Protein 3RTK (pdb70)

CATH classification: 1.10.560.10 (+2 more: 3.30.260.10, 3.50.7.10)

Organism: Mycobacterium tuberculosis (strain ATCC 25618 / H37Rv) (NCBI:txid83332)

Structure (mmCIF, N/CA/C/O backbone):
data_3RTK
#
_entry.id   3RTK
#
_cell.length_a   58.190
_cell.length_b   111.980
_cell.length_c   77.280
_cell.angle_alpha   90.00
_cell.angle_beta   95.50
_cell.angle_gamma   90.00
#
_symmetry.space_group_name_H-M   'P 1 21 1'
#
loop_
_entity.id
_entity.type
_entity.pdbx_description
1 polymer '60 kDa chaperonin 2'
2 non-polymer 'MAGNESIUM ION'
3 water water
#
loop_
_atom_site.group_PDB
_atom_site.id
_atom_site.type_symbol
_atom_site.label_atom_id
_atom_site.label_alt_id
_atom_site.label_comp_id
_atom_site.label_asym_id
_atom_site.label_entity_id
_atom_site.label_seq_id
_atom_site.pdbx_PDB_ins_code
_atom_site.Cartn_x
_atom_site.Cartn_y
_atom_site.Cartn_z
_atom_site.occupancy
_atom_site.B_iso_or_equiv
_atom_site.auth_seq_id
_atom_site.auth_comp_id
_atom_site.auth_asym_id
_atom_site.auth_atom_id
_atom_site.pdbx_PDB_model_num
ATOM 1 N N . LEU A 1 61 ? 69.462 47.903 59.756 1.00 111.24 61 LEU A N 1
ATOM 2 C CA . LEU A 1 61 ? 70.872 48.156 59.453 1.00 105.40 61 LEU A CA 1
ATOM 3 C C . LEU A 1 61 ? 71.351 47.453 58.168 1.00 103.82 61 LEU A C 1
ATOM 4 O O . LEU A 1 61 ? 72.236 46.601 58.213 1.00 107.20 61 LEU A O 1
ATOM 9 N N . GLU A 1 62 ? 70.756 47.821 57.038 1.00 107.82 62 GLU A N 1
ATOM 10 C CA . GLU A 1 62 ? 71.115 47.230 55.755 1.00 100.46 62 GLU A CA 1
ATOM 11 C C . GLU A 1 62 ? 72.499 47.684 55.304 1.00 89.68 62 GLU A C 1
ATOM 12 O O . GLU A 1 62 ? 72.891 48.830 55.528 1.00 87.84 62 GLU A O 1
ATOM 18 N N . ASP A 1 63 ? 73.236 46.778 54.669 1.00 85.45 63 ASP A N 1
ATOM 19 C CA . ASP A 1 63 ? 74.577 47.084 54.185 1.00 67.85 63 ASP A CA 1
ATOM 20 C C . ASP A 1 63 ? 74.399 47.580 52.754 1.00 76.74 63 ASP A C 1
ATOM 21 O O . ASP A 1 63 ? 73.900 46.856 51.893 1.00 83.89 63 ASP A O 1
ATOM 26 N N . PRO A 1 64 ? 74.811 48.819 52.508 1.00 78.85 64 PRO A N 1
ATOM 27 C CA . PRO A 1 64 ? 74.814 49.383 51.154 1.00 77.03 64 PRO A CA 1
ATOM 28 C C . PRO A 1 64 ? 75.282 48.367 50.117 1.00 76.97 64 PRO A C 1
ATOM 29 O O . PRO A 1 64 ? 74.792 48.369 48.988 1.00 81.03 64 PRO A O 1
ATOM 33 N N . TYR A 1 65 ? 76.221 47.510 50.504 1.00 75.39 65 TYR A N 1
ATOM 34 C CA . TYR A 1 65 ? 76.750 46.495 49.601 1.00 75.29 65 TYR A CA 1
ATOM 35 C C . TYR A 1 65 ? 75.773 45.335 49.441 1.00 74.72 65 TYR A C 1
ATOM 36 O O . TYR A 1 65 ? 75.231 45.113 48.358 1.00 77.04 65 TYR A O 1
ATOM 45 N N . GLU A 1 66 ? 75.552 44.599 50.525 1.00 71.10 66 GLU A N 1
ATOM 46 C CA . GLU A 1 66 ? 74.654 43.475 50.506 1.00 71.63 66 GLU A CA 1
ATOM 47 C C . GLU A 1 66 ? 73.346 43.932 49.860 1.00 77.97 66 GLU A C 1
ATOM 48 O O . GLU A 1 66 ? 72.617 43.139 49.260 1.00 79.00 66 GLU A O 1
ATOM 54 N N . LYS A 1 67 ? 73.062 45.223 49.992 1.00 79.69 67 LYS A N 1
ATOM 55 C CA . LYS A 1 67 ? 71.844 45.834 49.461 1.00 81.28 67 LYS A CA 1
ATOM 56 C C . LYS A 1 67 ? 71.988 45.935 47.944 1.00 78.91 67 LYS A C 1
ATOM 57 O O . LYS A 1 67 ? 71.149 45.446 47.186 1.00 80.39 67 LYS A O 1
ATOM 63 N N . ILE A 1 68 ? 73.082 46.551 47.514 1.00 74.70 68 ILE A N 1
ATOM 64 C CA . ILE A 1 68 ? 73.423 46.641 46.103 1.00 76.47 68 ILE A CA 1
ATOM 65 C C . ILE A 1 68 ? 73.477 45.255 45.440 1.00 83.59 68 ILE A C 1
ATOM 66 O O . ILE A 1 68 ? 73.410 45.139 44.220 1.00 93.13 68 ILE A O 1
ATOM 71 N N . GLY A 1 69 ? 73.580 44.200 46.240 1.00 84.18 69 GLY A N 1
ATOM 72 C CA . GLY A 1 69 ? 73.736 42.859 45.694 1.00 83.25 69 GLY A CA 1
ATOM 73 C C . GLY A 1 69 ? 72.503 41.976 45.763 1.00 86.62 69 GLY A C 1
ATOM 74 O O . GLY A 1 69 ? 72.193 41.250 44.816 1.00 85.46 69 GLY A O 1
ATOM 75 N N . ALA A 1 70 ? 71.815 42.020 46.899 1.00 82.40 70 ALA A N 1
ATOM 76 C CA . ALA A 1 70 ? 70.505 41.426 47.019 1.00 78.21 70 ALA A CA 1
ATOM 77 C C . ALA A 1 70 ? 69.738 41.955 45.841 1.00 86.89 70 ALA A C 1
ATOM 78 O O . ALA A 1 70 ? 69.029 41.223 45.157 1.00 93.02 70 ALA A O 1
ATOM 80 N N . GLU A 1 71 ? 69.903 43.247 45.596 1.00 91.14 71 GLU A N 1
ATOM 81 C CA . GLU A 1 71 ? 69.192 43.917 44.519 1.00 93.95 71 GLU A CA 1
ATOM 82 C C . GLU A 1 71 ? 69.548 43.330 43.151 1.00 92.97 71 GLU A C 1
ATOM 83 O O . GLU A 1 71 ? 68.675 43.035 42.338 1.00 93.63 71 GLU A O 1
ATOM 89 N N . LEU A 1 72 ? 70.840 43.163 42.908 1.00 96.72 72 LEU A N 1
ATOM 90 C CA . LEU A 1 72 ? 71.313 42.575 41.667 1.00 94.57 72 LEU A CA 1
ATOM 91 C C . LEU A 1 72 ? 70.750 41.159 41.488 1.00 94.99 72 LEU A C 1
ATOM 92 O O . LEU A 1 72 ? 70.465 40.739 40.372 1.00 94.80 72 LEU A O 1
ATOM 97 N N . VAL A 1 73 ? 70.591 40.429 42.592 1.00 96.23 73 VAL A N 1
ATOM 98 C CA . VAL A 1 73 ? 70.071 39.056 42.565 1.00 92.87 73 VAL A CA 1
ATOM 99 C C . VAL A 1 73 ? 68.614 39.015 42.120 1.00 96.81 73 VAL A C 1
ATOM 100 O O . VAL A 1 73 ? 68.251 38.279 41.203 1.00 99.42 73 VAL A O 1
ATOM 104 N N . LYS A 1 74 ? 67.787 39.812 42.791 1.00 96.43 74 LYS A N 1
ATOM 105 C CA . LYS A 1 74 ? 66.377 39.968 42.451 1.00 94.49 74 LYS A CA 1
ATOM 106 C C . LYS A 1 74 ? 66.171 40.090 40.937 1.00 101.93 74 LYS A C 1
ATOM 107 O O . LYS A 1 74 ? 65.229 39.529 40.379 1.00 105.29 74 LYS A O 1
ATOM 113 N N . GLU A 1 75 ? 67.058 40.819 40.272 1.00 101.66 75 GLU A N 1
ATOM 114 C CA . GLU A 1 75 ? 66.958 40.991 38.827 1.00 102.97 75 GLU A CA 1
ATOM 115 C C . GLU A 1 75 ? 67.302 39.704 38.061 1.00 109.19 75 GLU A C 1
ATOM 116 O O . GLU A 1 75 ? 66.606 39.333 37.112 1.00 109.91 75 GLU A O 1
ATOM 122 N N . VAL A 1 76 ? 68.365 39.017 38.467 1.00 111.24 76 VAL A N 1
ATOM 123 C CA . VAL A 1 76 ? 68.720 37.776 37.791 1.00 112.34 76 VAL A CA 1
ATOM 124 C C . VAL A 1 76 ? 67.658 36.717 38.059 1.00 112.06 76 VAL A C 1
ATOM 125 O O . VAL A 1 76 ? 67.582 35.717 37.349 1.00 116.22 76 VAL A O 1
ATOM 129 N N . ALA A 1 77 ? 66.829 36.945 39.074 1.00 109.72 77 ALA A N 1
ATOM 130 C CA . ALA A 1 77 ? 65.741 36.025 39.381 1.00 105.10 77 ALA A CA 1
ATOM 131 C C . ALA A 1 77 ? 64.578 36.242 38.424 1.00 118.69 77 ALA A C 1
ATOM 132 O O . ALA A 1 77 ? 63.924 35.285 38.009 1.00 129.97 77 ALA A O 1
ATOM 134 N N . LYS A 1 78 ? 64.325 37.500 38.077 1.00 118.95 78 LYS A N 1
ATOM 135 C CA . LYS A 1 78 ? 63.239 37.839 37.165 1.00 115.99 78 LYS A CA 1
ATOM 136 C C . LYS A 1 78 ? 63.583 37.454 35.731 1.00 122.98 78 LYS A C 1
ATOM 137 O O . LYS A 1 78 ? 63.074 38.046 34.779 1.00 128.71 78 LYS A O 1
ATOM 143 N N . LYS A 1 79 ? 64.451 36.458 35.583 1.00 127.42 79 LYS A N 1
ATOM 144 C CA . LYS A 1 79 ? 64.865 35.992 34.265 1.00 130.52 79 LYS A CA 1
ATOM 145 C C . LYS A 1 79 ? 64.029 34.799 33.813 1.00 137.99 79 LYS A C 1
ATOM 146 O O . LYS A 1 79 ? 63.231 34.906 32.882 1.00 133.15 79 LYS A O 1
ATOM 152 N N . THR A 1 80 ? 64.100 33.717 34.574 1.00 141.92 80 THR A N 1
ATOM 153 C CA . THR A 1 80 ? 63.331 32.521 34.288 1.00 144.95 80 THR A CA 1
ATOM 154 C C . THR A 1 80 ? 62.759 31.921 35.560 1.00 147.69 80 THR A C 1
ATOM 155 O O . THR A 1 80 ? 63.462 31.840 36.562 1.00 151.58 80 THR A O 1
ATOM 159 N N . ASP A 1 81 ? 61.515 31.458 35.532 1.00 143.73 81 ASP A N 1
ATOM 160 C CA . ASP A 1 81 ? 61.013 30.646 36.640 1.00 147.41 81 ASP A CA 1
ATOM 161 C C . ASP A 1 81 ? 59.530 30.812 36.963 1.00 148.25 81 ASP A C 1
ATOM 162 O O . ASP A 1 81 ? 58.929 29.958 37.624 1.00 140.26 81 ASP A O 1
ATOM 167 N N . THR A 1 89 ? 58.242 34.984 45.440 1.00 84.23 89 THR A N 1
ATOM 168 C CA . THR A 1 89 ? 59.095 34.051 44.711 1.00 85.69 89 THR A CA 1
ATOM 169 C C . THR A 1 89 ? 60.089 33.412 45.650 1.00 80.51 89 THR A C 1
ATOM 170 O O . THR A 1 89 ? 61.115 34.007 45.999 1.00 82.07 89 THR A O 1
ATOM 174 N N . THR A 1 90 ? 59.768 32.189 46.052 1.00 76.03 90 THR A N 1
ATOM 175 C CA . THR A 1 90 ? 60.625 31.412 46.926 1.00 72.93 90 THR A CA 1
ATOM 176 C C . THR A 1 90 ? 62.084 31.367 46.455 1.00 72.72 90 THR A C 1
ATOM 177 O O . THR A 1 90 ? 62.998 31.505 47.249 1.00 70.17 90 THR A O 1
ATOM 181 N N . ALA A 1 91 ? 62.309 31.189 45.164 1.00 74.46 91 ALA A N 1
ATOM 182 C CA . ALA A 1 91 ? 63.674 31.103 44.673 1.00 67.89 91 ALA A CA 1
ATOM 183 C C . ALA A 1 91 ? 64.447 32.384 44.924 1.00 71.19 91 ALA A C 1
ATOM 184 O O . ALA A 1 91 ? 65.625 32.335 45.238 1.00 81.01 91 ALA A O 1
ATOM 186 N N . THR A 1 92 ? 63.799 33.536 44.796 1.00 76.80 92 THR A N 1
ATOM 187 C CA . THR A 1 92 ? 64.537 34.793 44.877 1.00 78.76 92 THR A CA 1
ATOM 188 C C . THR A 1 92 ? 65.087 34.988 46.287 1.00 80.44 92 THR A C 1
ATOM 189 O O . THR A 1 92 ? 66.265 35.321 46.467 1.00 73.06 92 THR A O 1
ATOM 193 N N . VAL A 1 93 ? 64.244 34.760 47.289 1.00 77.71 93 VAL A N 1
ATOM 194 C CA . VAL A 1 93 ? 64.713 34.843 48.664 1.00 76.16 93 VAL A CA 1
ATOM 195 C C . VAL A 1 93 ? 65.831 33.820 48.937 1.00 75.41 93 VAL A C 1
ATOM 196 O O . VAL A 1 93 ? 66.847 34.144 49.541 1.00 79.30 93 VAL A O 1
ATOM 200 N N . LEU A 1 94 ? 65.642 32.596 48.468 1.00 73.01 94 LEU A N 1
ATOM 201 C CA . LEU A 1 94 ? 66.679 31.581 48.521 1.00 76.04 94 LEU A CA 1
ATOM 202 C C . LEU A 1 94 ? 67.970 32.076 47.893 1.00 73.88 94 LEU A C 1
ATOM 203 O O . LEU A 1 94 ? 69.032 31.946 48.494 1.00 73.44 94 LEU A O 1
ATOM 208 N N . ALA A 1 95 ? 67.885 32.629 46.686 1.00 66.14 95 ALA A N 1
ATOM 209 C CA . ALA A 1 95 ? 69.091 33.008 45.953 1.00 72.05 95 ALA A CA 1
ATOM 210 C C . ALA A 1 95 ? 69.805 34.183 46.614 1.00 78.98 95 ALA A C 1
ATOM 211 O O . ALA A 1 95 ? 71.035 34.254 46.650 1.00 77.13 95 ALA A O 1
ATOM 213 N N . GLN A 1 96 ? 69.028 35.113 47.140 1.00 80.07 96 GLN A N 1
ATOM 214 C CA . GLN A 1 96 ? 69.608 36.235 47.841 1.00 80.10 96 GLN A CA 1
ATOM 215 C C . GLN A 1 96 ? 70.317 35.730 49.103 1.00 79.59 96 GLN A C 1
ATOM 216 O O . GLN A 1 96 ? 71.469 36.100 49.375 1.00 77.08 96 GLN A O 1
ATOM 222 N N . ALA A 1 97 ? 69.628 34.873 49.854 1.00 74.64 97 ALA A N 1
ATOM 223 C CA . ALA A 1 97 ? 70.185 34.272 51.067 1.00 80.28 97 ALA A CA 1
ATOM 224 C C . ALA A 1 97 ? 71.485 33.522 50.794 1.00 79.77 97 ALA A C 1
ATOM 225 O O . ALA A 1 97 ? 72.426 33.587 51.570 1.00 81.18 97 ALA A O 1
ATOM 227 N N . LEU A 1 98 ? 71.538 32.800 49.689 1.00 74.36 98 LEU A N 1
ATOM 228 C CA . LEU A 1 98 ? 72.742 32.074 49.351 1.00 72.53 98 LEU A CA 1
ATOM 229 C C . LEU A 1 98 ? 73.853 33.005 48.937 1.00 74.03 98 LEU A C 1
ATOM 230 O O . LEU A 1 98 ? 75.017 32.738 49.200 1.00 72.46 98 LEU A O 1
ATOM 235 N N . VAL A 1 99 ? 73.500 34.089 48.259 1.00 81.02 99 VAL A N 1
ATOM 236 C CA . VAL A 1 99 ? 74.515 34.993 47.724 1.00 80.90 99 VAL A CA 1
ATOM 237 C C . VAL A 1 99 ? 75.135 35.897 48.787 1.00 78.14 99 VAL A C 1
ATOM 238 O O . VAL A 1 99 ? 76.356 36.032 48.852 1.00 73.38 99 VAL A O 1
ATOM 242 N N . ARG A 1 100 ? 74.313 36.504 49.634 1.00 79.28 100 ARG A N 1
ATOM 243 C CA . ARG A 1 100 ? 74.882 37.404 50.634 1.00 84.74 100 ARG A CA 1
ATOM 244 C C . ARG A 1 100 ? 75.680 36.615 51.668 1.00 81.71 100 ARG A C 1
ATOM 245 O O . ARG A 1 100 ? 76.828 36.958 51.948 1.00 82.94 100 ARG A O 1
ATOM 253 N N . GLU A 1 101 ? 75.076 35.557 52.214 1.00 79.97 101 GLU A N 1
ATOM 254 C CA . GLU A 1 101 ? 75.793 34.625 53.081 1.00 77.88 101 GLU A CA 1
ATOM 255 C C . GLU A 1 101 ? 77.031 34.107 52.371 1.00 77.70 101 GLU A C 1
ATOM 256 O O . GLU A 1 101 ? 78.099 34.043 52.960 1.00 80.11 101 GLU A O 1
ATOM 262 N N . GLY A 1 102 ? 76.888 33.751 51.101 1.00 70.61 102 GLY A N 1
ATOM 263 C CA . GLY A 1 102 ? 78.017 33.345 50.286 1.00 68.56 102 GLY A CA 1
ATOM 264 C C . GLY A 1 102 ? 79.083 34.417 50.095 1.00 77.73 102 GLY A C 1
ATOM 265 O O . GLY A 1 102 ? 80.244 34.104 49.824 1.00 75.81 102 GLY A O 1
ATOM 266 N N . LEU A 1 103 ? 78.670 35.676 50.203 1.00 82.10 103 LEU A N 1
ATOM 267 C CA . LEU A 1 103 ? 79.575 36.802 50.019 1.00 76.59 103 LEU A CA 1
ATOM 268 C C . LEU A 1 103 ? 80.359 37.060 51.296 1.00 79.16 103 LEU A C 1
ATOM 269 O O . LEU A 1 103 ? 81.585 37.163 51.274 1.00 81.28 103 LEU A O 1
ATOM 274 N N . ARG A 1 104 ? 79.644 37.159 52.412 1.00 74.17 104 ARG A N 1
ATOM 275 C CA . ARG A 1 104 ? 80.287 37.355 53.697 1.00 79.61 104 ARG A CA 1
ATOM 276 C C . ARG A 1 104 ? 81.452 36.390 53.800 1.00 83.69 104 ARG A C 1
ATOM 277 O O . ARG A 1 104 ? 82.600 36.794 53.993 1.00 83.77 104 ARG A O 1
ATOM 285 N N . ASN A 1 105 ? 81.140 35.112 53.644 1.00 77.38 105 ASN A N 1
ATOM 286 C CA . ASN A 1 105 ? 82.135 34.058 53.684 1.00 78.68 105 ASN A CA 1
ATOM 287 C C . ASN A 1 105 ? 83.275 34.233 52.670 1.00 78.93 105 ASN A C 1
ATOM 288 O O . ASN A 1 105 ? 84.433 33.992 52.984 1.00 82.13 105 ASN A O 1
ATOM 293 N N . VAL A 1 106 ? 82.962 34.659 51.457 1.00 79.53 106 VAL A N 1
ATOM 294 C CA . VAL A 1 106 ? 84.020 34.928 50.492 1.00 78.74 106 VAL A CA 1
ATOM 295 C C . VAL A 1 106 ? 84.887 36.069 50.991 1.00 91.31 106 VAL A C 1
ATOM 296 O O . VAL A 1 106 ? 86.105 36.071 50.779 1.00 97.34 106 VAL A O 1
ATOM 300 N N . ALA A 1 107 ? 84.257 37.033 51.667 1.00 92.42 107 ALA A N 1
ATOM 301 C CA . ALA A 1 107 ? 84.963 38.187 52.237 1.00 91.30 107 ALA A CA 1
ATOM 302 C C . ALA A 1 107 ? 85.596 37.854 53.584 1.00 87.84 107 ALA A C 1
ATOM 303 O O . ALA A 1 107 ? 85.906 38.744 54.373 1.00 94.20 107 ALA A O 1
ATOM 305 N N . ALA A 1 108 ? 85.768 36.564 53.846 1.00 88.98 108 ALA A N 1
ATOM 306 C CA . ALA A 1 108 ? 86.425 36.099 55.060 1.00 88.54 108 ALA A CA 1
ATOM 307 C C . ALA A 1 108 ? 87.484 35.061 54.692 1.00 81.95 108 ALA A C 1
ATOM 308 O O . ALA A 1 108 ? 87.838 34.210 55.499 1.00 79.56 108 ALA A O 1
ATOM 310 N N . GLY A 1 109 ? 87.972 35.133 53.458 1.00 80.00 109 GLY A N 1
ATOM 311 C CA . GLY A 1 109 ? 88.973 34.198 52.990 1.00 84.06 109 GLY A CA 1
ATOM 312 C C . GLY A 1 109 ? 88.417 33.101 52.102 1.00 90.58 109 GLY A C 1
ATOM 313 O O . GLY A 1 109 ? 88.907 32.902 50.987 1.00 89.05 109 GLY A O 1
ATOM 314 N N . ALA A 1 110 ? 87.392 32.401 52.593 1.00 89.29 110 ALA A N 1
ATOM 315 C CA . ALA A 1 110 ? 86.805 31.250 51.894 1.00 85.39 110 ALA A CA 1
ATOM 316 C C . ALA A 1 110 ? 86.637 31.368 50.392 1.00 79.59 110 ALA A C 1
ATOM 317 O O . ALA A 1 110 ? 86.197 32.398 49.891 1.00 88.88 110 ALA A O 1
ATOM 319 N N . ASN A 1 111 ? 86.988 30.310 49.673 1.00 78.24 111 ASN A N 1
ATOM 320 C CA . ASN A 1 111 ? 87.053 30.359 48.212 1.00 92.95 111 ASN A CA 1
ATOM 321 C C . ASN A 1 111 ? 85.676 30.199 47.540 1.00 95.36 111 ASN A C 1
ATOM 322 O O . ASN A 1 111 ? 84.846 29.397 47.989 1.00 92.49 111 ASN A O 1
ATOM 327 N N . PRO A 1 112 ? 85.419 30.984 46.473 1.00 99.34 112 PRO A N 1
ATOM 328 C CA . PRO A 1 112 ? 84.152 30.842 45.749 1.00 96.86 112 PRO A CA 1
ATOM 329 C C . PRO A 1 112 ? 83.970 29.410 45.292 1.00 94.20 112 PRO A C 1
ATOM 330 O O . PRO A 1 112 ? 83.105 28.721 45.833 1.00 93.03 112 PRO A O 1
ATOM 334 N N . LEU A 1 113 ? 84.786 28.977 44.327 1.00 95.31 113 LEU A N 1
ATOM 335 C CA . LEU A 1 113 ? 84.668 27.646 43.727 1.00 93.41 113 LEU A CA 1
ATOM 336 C C . LEU A 1 113 ? 84.385 26.597 44.782 1.00 89.93 113 LEU A C 1
ATOM 337 O O . LEU A 1 113 ? 83.595 25.692 44.572 1.00 91.83 113 LEU A O 1
ATOM 342 N N . GLY A 1 114 ? 85.021 26.741 45.932 1.00 92.01 114 GLY A N 1
ATOM 343 C CA . GLY A 1 114 ? 84.855 25.792 47.008 1.00 88.64 114 GLY A CA 1
ATOM 344 C C . GLY A 1 114 ? 83.469 25.804 47.600 1.00 89.77 114 GLY A C 1
ATOM 345 O O . GLY A 1 114 ? 82.838 24.757 47.695 1.00 91.67 114 GLY A O 1
ATOM 346 N N . LEU A 1 115 ? 83.006 26.985 48.010 1.00 92.94 115 LEU A N 1
ATOM 347 C CA . LEU A 1 115 ? 81.694 27.144 48.636 1.00 88.99 115 LEU A CA 1
ATOM 348 C C . LEU A 1 115 ? 80.591 26.684 47.697 1.00 85.84 115 LEU A C 1
ATOM 349 O O . LEU A 1 115 ? 79.645 26.014 48.114 1.00 84.77 115 LEU A O 1
ATOM 354 N N . LYS A 1 116 ? 80.727 27.052 46.427 1.00 83.20 116 LYS A N 1
ATOM 355 C CA . LYS A 1 116 ? 79.730 26.747 45.406 1.00 87.03 116 LYS A CA 1
ATOM 356 C C . LYS A 1 116 ? 79.560 25.251 45.215 1.00 89.77 116 LYS A C 1
ATOM 357 O O . LYS A 1 116 ? 78.471 24.716 45.416 1.00 85.83 116 LYS A O 1
ATOM 363 N N . ARG A 1 117 ? 80.646 24.597 44.801 1.00 93.34 117 ARG A N 1
ATOM 364 C CA . ARG A 1 117 ? 80.719 23.144 44.699 1.00 88.84 117 ARG A CA 1
ATOM 365 C C . ARG A 1 117 ? 79.953 22.551 45.868 1.00 87.80 117 ARG A C 1
ATOM 366 O O . ARG A 1 117 ? 79.038 21.742 45.680 1.00 87.96 117 ARG A O 1
ATOM 374 N N . GLY A 1 118 ? 80.327 22.987 47.070 1.00 81.64 118 GLY A N 1
ATOM 375 C CA . GLY A 1 118 ? 79.651 22.611 48.299 1.00 84.21 118 GLY A CA 1
ATOM 376 C C . GLY A 1 118 ? 78.152 22.857 48.320 1.00 82.74 118 GLY A C 1
ATOM 377 O O . GLY A 1 118 ? 77.371 21.983 48.699 1.00 82.32 118 GLY A O 1
ATOM 378 N N . ILE A 1 119 ? 77.736 24.050 47.927 1.00 82.17 119 ILE A N 1
ATOM 379 C CA . ILE A 1 119 ? 76.310 24.331 47.835 1.00 84.91 119 ILE A CA 1
ATOM 380 C C . ILE A 1 119 ? 75.613 23.300 46.923 1.00 83.52 119 ILE A C 1
ATOM 381 O O . ILE A 1 119 ? 74.595 22.716 47.296 1.00 77.15 119 ILE A O 1
ATOM 386 N N . GLU A 1 120 ? 76.181 23.070 45.740 1.00 83.45 120 GLU A N 1
ATOM 387 C CA . GLU A 1 120 ? 75.632 22.114 44.784 1.00 77.95 120 GLU A CA 1
ATOM 388 C C . GLU A 1 120 ? 75.362 20.761 45.439 1.00 82.53 120 GLU A C 1
ATOM 389 O O . GLU A 1 120 ? 74.245 20.253 45.372 1.00 83.45 120 GLU A O 1
ATOM 395 N N . LYS A 1 121 ? 76.381 20.191 46.081 1.00 86.55 121 LYS A N 1
ATOM 396 C CA . LYS A 1 121 ? 76.241 18.913 46.776 1.00 81.21 121 LYS A CA 1
ATOM 397 C C . LYS A 1 121 ? 75.262 19.010 47.944 1.00 81.52 121 LYS A C 1
ATOM 398 O O . LYS A 1 121 ? 74.526 18.072 48.241 1.00 87.23 121 LYS A O 1
ATOM 404 N N . ALA A 1 122 ? 75.249 20.152 48.609 1.00 84.30 122 ALA A N 1
ATOM 405 C CA . ALA A 1 122 ? 74.306 20.370 49.692 1.00 86.86 122 ALA A CA 1
ATOM 406 C C . ALA A 1 122 ? 72.865 20.407 49.175 1.00 80.20 122 ALA A C 1
ATOM 407 O O . ALA A 1 122 ? 71.942 20.047 49.891 1.00 80.32 122 ALA A O 1
ATOM 409 N N . VAL A 1 123 ? 72.674 20.848 47.935 1.00 83.06 123 VAL A N 1
ATOM 410 C CA . VAL A 1 123 ? 71.322 20.999 47.388 1.00 88.86 123 VAL A CA 1
ATOM 411 C C . VAL A 1 123 ? 70.745 19.634 47.021 1.00 86.26 123 VAL A C 1
ATOM 412 O O . VAL A 1 123 ? 69.588 19.331 47.318 1.00 83.49 123 VAL A O 1
ATOM 416 N N . GLU A 1 124 ? 71.570 18.820 46.373 1.00 83.58 124 GLU A N 1
ATOM 417 C CA . GLU A 1 124 ? 71.249 17.425 46.128 1.00 86.05 124 GLU A CA 1
ATOM 418 C C . GLU A 1 124 ? 70.627 16.772 47.346 1.00 89.44 124 GLU A C 1
ATOM 419 O O . GLU A 1 124 ? 69.454 16.404 47.336 1.00 91.31 124 GLU A O 1
ATOM 425 N N . LYS A 1 125 ? 71.419 16.613 48.395 1.00 85.55 125 LYS A N 1
ATOM 426 C CA . LYS A 1 125 ? 70.881 16.027 49.602 1.00 89.93 125 LYS A CA 1
ATOM 427 C C . LYS A 1 125 ? 69.477 16.563 49.865 1.00 91.25 125 LYS A C 1
ATOM 428 O O . LYS A 1 125 ? 68.541 15.781 50.030 1.00 100.48 125 LYS A O 1
ATOM 434 N N . VAL A 1 126 ? 69.313 17.884 49.877 1.00 87.17 126 VAL A N 1
ATOM 435 C CA . VAL A 1 126 ? 68.013 18.454 50.241 1.00 92.83 126 VAL A CA 1
ATOM 436 C C . VAL A 1 126 ? 66.934 17.976 49.278 1.00 89.52 126 VAL A C 1
ATOM 437 O O . VAL A 1 126 ? 65.747 17.935 49.613 1.00 85.59 126 VAL A O 1
ATOM 441 N N . THR A 1 127 ? 67.374 17.589 48.086 1.00 90.82 127 THR A N 1
ATOM 442 C CA . THR A 1 127 ? 66.476 17.110 47.043 1.00 95.41 127 THR A CA 1
ATOM 443 C C . THR A 1 127 ? 65.907 15.712 47.366 1.00 99.40 127 THR A C 1
ATOM 444 O O . THR A 1 127 ? 64.693 15.576 47.551 1.00 97.85 127 THR A O 1
ATOM 448 N N . GLU A 1 128 ? 66.760 14.687 47.458 1.00 96.80 128 GLU A N 1
ATOM 449 C CA . GLU A 1 128 ? 66.274 13.338 47.766 1.00 90.48 128 GLU A CA 1
ATOM 450 C C . GLU A 1 128 ? 65.367 13.385 48.973 1.00 89.84 128 GLU A C 1
ATOM 451 O O . GLU A 1 128 ? 64.343 12.721 49.004 1.00 96.33 128 GLU A O 1
ATOM 457 N N . THR A 1 129 ? 65.755 14.175 49.967 1.00 83.60 129 THR A N 1
ATOM 458 C CA . THR A 1 129 ? 64.960 14.341 51.181 1.00 90.32 129 THR A CA 1
ATOM 459 C C . THR A 1 129 ? 63.565 14.904 50.949 1.00 91.31 129 THR A C 1
ATOM 460 O O . THR A 1 129 ? 62.611 14.456 51.569 1.00 97.16 129 THR A O 1
ATOM 464 N N . LEU A 1 130 ? 63.446 15.912 50.092 1.00 91.84 130 LEU A N 1
ATOM 465 C CA . LEU A 1 130 ? 62.145 16.525 49.841 1.00 90.62 130 LEU A CA 1
ATOM 466 C C . LEU A 1 130 ? 61.255 15.590 49.036 1.00 94.33 130 LEU A C 1
ATOM 467 O O . LEU A 1 130 ? 60.052 15.485 49.284 1.00 90.35 130 LEU A O 1
ATOM 472 N N . LEU A 1 131 ? 61.856 14.923 48.060 1.00 92.71 131 LEU A N 1
ATOM 473 C CA . LEU A 1 131 ? 61.162 13.882 47.339 1.00 95.02 131 LEU A CA 1
ATOM 474 C C . LEU A 1 131 ? 60.608 12.910 48.370 1.00 99.62 131 LEU A C 1
ATOM 475 O O . LEU A 1 131 ? 59.405 12.651 48.389 1.00 100.67 131 LEU A O 1
ATOM 480 N N . LYS A 1 132 ? 61.481 12.418 49.250 1.00 96.91 132 LYS A N 1
ATOM 481 C CA . LYS A 1 132 ? 61.106 11.449 50.285 1.00 96.76 132 LYS A CA 1
ATOM 482 C C . LYS A 1 132 ? 59.943 11.874 51.198 1.00 94.55 132 LYS A C 1
ATOM 483 O O . LYS A 1 132 ? 59.060 11.069 51.488 1.00 103.20 132 LYS A O 1
ATOM 489 N N . GLY A 1 133 ? 59.942 13.119 51.658 1.00 86.46 133 GLY A N 1
ATOM 490 C CA . GLY A 1 133 ? 58.891 13.593 52.548 1.00 87.89 133 GLY A CA 1
ATOM 491 C C . GLY A 1 133 ? 57.646 14.038 51.802 1.00 98.72 133 GLY A C 1
ATOM 492 O O . GLY A 1 133 ? 56.968 14.990 52.208 1.00 92.73 133 GLY A O 1
ATOM 493 N N . ALA A 1 134 ? 57.339 13.324 50.718 1.00 107.18 134 ALA A N 1
ATOM 494 C CA . ALA A 1 134 ? 56.278 13.707 49.779 1.00 104.49 134 ALA A CA 1
ATOM 495 C C . ALA A 1 134 ? 54.946 12.958 49.944 1.00 108.54 134 ALA A C 1
ATOM 496 O O . ALA A 1 134 ? 54.809 11.777 49.585 1.00 99.82 134 ALA A O 1
ATOM 498 N N . LYS A 1 135 ? 53.964 13.672 50.482 1.00 113.26 135 LYS A N 1
ATOM 499 C CA . LYS A 1 135 ? 52.590 13.193 50.503 1.00 112.74 135 LYS A CA 1
ATOM 500 C C . LYS A 1 135 ? 52.125 13.010 49.065 1.00 107.87 135 LYS A C 1
ATOM 501 O O . LYS A 1 135 ? 52.013 13.987 48.317 1.00 101.65 135 LYS A O 1
ATOM 507 N N . GLU A 1 136 ? 51.868 11.761 48.678 1.00 112.79 136 GLU A N 1
ATOM 508 C CA . GLU A 1 136 ? 51.420 11.459 47.319 1.00 111.22 136 GLU A CA 1
ATOM 509 C C . GLU A 1 136 ? 49.988 11.899 47.052 1.00 101.41 136 GLU A C 1
ATOM 510 O O . GLU A 1 136 ? 49.192 12.090 47.977 1.00 97.27 136 GLU A O 1
ATOM 516 N N . VAL A 1 137 ? 49.677 12.072 45.773 1.00 102.73 137 VAL A N 1
ATOM 517 C CA . VAL A 1 137 ? 48.338 12.460 45.352 1.00 105.38 137 VAL A CA 1
ATOM 518 C C . VAL A 1 137 ? 47.906 11.658 44.126 1.00 103.34 137 VAL A C 1
ATOM 519 O O . VAL A 1 137 ? 48.631 11.594 43.133 1.00 99.24 137 VAL A O 1
ATOM 523 N N . GLU A 1 138 ? 46.735 11.031 44.214 1.00 103.40 138 GLU A N 1
ATOM 524 C CA . GLU A 1 138 ? 46.223 10.183 43.136 1.00 110.25 138 GLU A CA 1
ATOM 525 C C . GLU A 1 138 ? 44.766 10.638 42.998 1.00 109.25 138 GLU A C 1
ATOM 526 O O . GLU A 1 138 ? 44.359 11.129 41.943 1.00 106.56 138 GLU A O 1
ATOM 532 N N . THR A 1 139 ? 43.993 10.497 44.072 1.00 108.13 139 THR A N 1
ATOM 533 C CA . THR A 1 139 ? 42.564 10.790 44.031 1.00 106.13 139 THR A CA 1
ATOM 534 C C . THR A 1 139 ? 42.024 12.136 43.575 1.00 105.64 139 THR A C 1
ATOM 535 O O . THR A 1 139 ? 42.629 13.178 43.827 1.00 106.72 139 THR A O 1
ATOM 539 N N . LYS A 1 140 ? 40.863 12.091 42.925 1.00 105.33 140 LYS A N 1
ATOM 540 C CA . LYS A 1 140 ? 40.115 13.276 42.492 1.00 108.52 140 LYS A CA 1
ATOM 541 C C . LYS A 1 140 ? 39.891 14.277 43.637 1.00 106.47 140 LYS A C 1
ATOM 542 O O . LYS A 1 140 ? 39.827 15.489 43.418 1.00 99.23 140 LYS A O 1
ATOM 548 N N . GLU A 1 141 ? 39.765 13.761 44.856 1.00 108.93 141 GLU A N 1
ATOM 549 C CA . GLU A 1 141 ? 39.674 14.615 46.031 1.00 110.33 141 GLU A CA 1
ATOM 550 C C . GLU A 1 141 ? 40.961 15.417 46.127 1.00 108.00 141 GLU A C 1
ATOM 551 O O . GLU A 1 141 ? 40.966 16.631 45.917 1.00 105.90 141 GLU A O 1
ATOM 557 N N . GLN A 1 142 ? 42.052 14.713 46.432 1.00 104.59 142 GLN A N 1
ATOM 558 C CA . GLN A 1 142 ? 43.372 15.323 46.596 1.00 104.97 142 GLN A CA 1
ATOM 559 C C . GLN A 1 142 ? 43.678 16.319 45.492 1.00 105.47 142 GLN A C 1
ATOM 560 O O . GLN A 1 142 ? 43.796 17.521 45.746 1.00 102.69 142 GLN A O 1
ATOM 566 N N . ILE A 1 143 ? 43.808 15.806 44.270 1.00 104.03 143 ILE A N 1
ATOM 567 C CA . ILE A 1 143 ? 44.036 16.637 43.096 1.00 94.14 143 ILE A CA 1
ATOM 568 C C . ILE A 1 143 ? 43.150 17.877 43.070 1.00 98.51 143 ILE A C 1
ATOM 569 O O . ILE A 1 143 ? 43.642 18.991 42.879 1.00 96.82 143 ILE A O 1
ATOM 574 N N . ALA A 1 144 ? 41.848 17.697 43.263 1.00 97.19 144 ALA A N 1
ATOM 575 C CA . ALA A 1 144 ? 40.948 18.849 43.273 1.00 102.51 144 ALA A CA 1
ATOM 576 C C . ALA A 1 144 ? 41.439 19.869 44.291 1.00 98.40 144 ALA A C 1
ATOM 577 O O . ALA A 1 144 ? 41.529 21.070 44.005 1.00 86.25 144 ALA A O 1
ATOM 579 N N . ALA A 1 145 ? 41.768 19.361 45.478 1.00 101.39 145 ALA A N 1
ATOM 580 C CA . ALA A 1 145 ? 42.181 20.182 46.614 1.00 99.66 145 ALA A CA 1
ATOM 581 C C . ALA A 1 145 ? 43.382 21.077 46.290 1.00 94.52 145 ALA A C 1
ATOM 582 O O . ALA A 1 145 ? 43.377 22.285 46.572 1.00 83.93 145 ALA A O 1
ATOM 584 N N . THR A 1 146 ? 44.403 20.463 45.694 1.00 90.91 146 THR A N 1
ATOM 585 C CA . THR A 1 146 ? 45.609 21.165 45.281 1.00 90.16 146 THR A CA 1
ATOM 586 C C . THR A 1 146 ? 45.312 22.388 44.407 1.00 90.75 146 THR A C 1
ATOM 587 O O . THR A 1 146 ? 45.698 23.509 44.734 1.00 87.40 146 THR A O 1
ATOM 591 N N . ALA A 1 147 ? 44.631 22.163 43.289 1.00 91.24 147 ALA A N 1
ATOM 592 C CA . ALA A 1 147 ? 44.434 23.216 42.304 1.00 85.54 147 ALA A CA 1
ATOM 593 C C . ALA A 1 147 ? 43.663 24.400 42.882 1.00 87.16 147 ALA A C 1
ATOM 594 O O . ALA A 1 147 ? 43.940 25.557 42.553 1.00 85.66 147 ALA A O 1
ATOM 596 N N . ALA A 1 148 ? 42.699 24.105 43.745 1.00 85.91 148 ALA A N 1
ATOM 597 C CA . ALA A 1 148 ? 41.880 25.146 44.357 1.00 94.55 148 ALA A CA 1
ATOM 598 C C . ALA A 1 148 ? 42.728 26.128 45.175 1.00 92.41 148 ALA A C 1
ATOM 599 O O . ALA A 1 148 ? 42.438 27.331 45.224 1.00 83.47 148 ALA A O 1
ATOM 601 N N . ILE A 1 149 ? 43.768 25.593 45.816 1.00 91.45 149 ILE A N 1
ATOM 602 C CA . ILE A 1 149 ? 44.757 26.398 46.518 1.00 87.30 149 ILE A CA 1
ATOM 603 C C . ILE A 1 149 ? 45.517 27.282 45.553 1.00 86.63 149 ILE A C 1
ATOM 604 O O . ILE A 1 149 ? 45.619 28.488 45.751 1.00 93.28 149 ILE A O 1
ATOM 609 N N . SER A 1 150 ? 46.062 26.669 44.512 1.00 84.36 150 SER A N 1
ATOM 610 C CA . SER A 1 150 ? 46.943 27.367 43.588 1.00 88.72 150 SER A CA 1
ATOM 611 C C . SER A 1 150 ? 46.166 28.317 42.683 1.00 94.13 150 SER A C 1
ATOM 612 O O . SER A 1 150 ? 46.743 29.019 41.844 1.00 91.36 150 SER A O 1
ATOM 615 N N . ALA A 1 151 ? 44.851 28.342 42.866 1.00 97.94 151 ALA A N 1
ATOM 616 C CA . ALA A 1 151 ? 43.976 29.144 42.019 1.00 98.78 151 ALA A CA 1
ATOM 617 C C . ALA A 1 151 ? 43.197 30.179 42.819 1.00 103.95 151 ALA A C 1
ATOM 618 O O . ALA A 1 151 ? 42.677 31.148 42.250 1.00 105.63 151 ALA A O 1
ATOM 620 N N . GLY A 1 152 ? 43.113 29.961 44.132 1.00 104.59 152 GLY A N 1
ATOM 621 C CA . GLY A 1 152 ? 42.266 30.772 44.992 1.00 107.95 152 GLY A CA 1
ATOM 622 C C . GLY A 1 152 ? 40.802 30.683 44.585 1.00 107.35 152 GLY A C 1
ATOM 623 O O . GLY A 1 152 ? 40.137 31.697 44.378 1.00 106.32 152 GLY A O 1
ATOM 624 N N . ASP A 1 153 ? 40.290 29.459 44.509 1.00 110.92 153 ASP A N 1
ATOM 625 C CA . ASP A 1 153 ? 38.885 29.220 44.193 1.00 112.91 153 ASP A CA 1
ATOM 626 C C . ASP A 1 153 ? 38.816 27.714 44.409 1.00 106.76 153 ASP A C 1
ATOM 627 O O . ASP A 1 153 ? 39.820 27.021 44.251 1.00 110.42 153 ASP A O 1
ATOM 632 N N . GLN A 1 154 ? 37.645 27.202 44.780 1.00 100.60 154 GLN A N 1
ATOM 633 C CA . GLN A 1 154 ? 37.452 25.757 44.792 1.00 110.66 154 GLN A CA 1
ATOM 634 C C . GLN A 1 154 ? 36.610 25.273 43.613 1.00 114.82 154 GLN A C 1
ATOM 635 O O . GLN A 1 154 ? 36.686 24.101 43.234 1.00 116.61 154 GLN A O 1
ATOM 641 N N . SER A 1 155 ? 35.809 26.157 43.030 1.00 110.23 155 SER A N 1
ATOM 642 C CA . SER A 1 155 ? 35.176 25.810 41.770 1.00 110.66 155 SER A CA 1
ATOM 643 C C . SER A 1 155 ? 36.303 25.342 40.851 1.00 107.09 155 SER A C 1
ATOM 644 O O . SER A 1 155 ? 36.303 24.202 40.377 1.00 106.92 155 SER A O 1
ATOM 647 N N . ILE A 1 156 ? 37.284 26.219 40.651 1.00 102.06 156 ILE A N 1
ATOM 648 C CA . ILE A 1 156 ? 38.446 25.927 39.815 1.00 94.89 156 ILE A CA 1
ATOM 649 C C . ILE A 1 156 ? 39.074 24.574 40.112 1.00 96.57 156 ILE A C 1
ATOM 650 O O . ILE A 1 156 ? 39.134 23.701 39.244 1.00 97.61 156 ILE A O 1
ATOM 655 N N . GLY A 1 157 ? 39.556 24.407 41.335 1.00 98.33 157 GLY A N 1
ATOM 656 C CA . GLY A 1 157 ? 40.123 23.139 41.749 1.00 98.17 157 GLY A CA 1
ATOM 657 C C . GLY A 1 157 ? 39.353 21.986 41.146 1.00 95.47 157 GLY A C 1
ATOM 658 O O . GLY A 1 157 ? 39.877 21.271 40.300 1.00 91.83 157 GLY A O 1
ATOM 659 N N . ASP A 1 158 ? 38.101 21.822 41.570 1.00 105.64 158 ASP A N 1
ATOM 660 C CA . ASP A 1 158 ? 37.220 20.782 41.034 1.00 105.29 158 ASP A CA 1
ATOM 661 C C . ASP A 1 158 ? 37.260 20.741 39.512 1.00 95.77 158 ASP A C 1
ATOM 662 O O . ASP A 1 158 ? 37.598 19.720 38.911 1.00 91.88 158 ASP A O 1
ATOM 667 N N . LEU A 1 159 ? 36.918 21.870 38.901 1.00 92.87 159 LEU A N 1
ATOM 668 C CA . LEU A 1 159 ? 36.835 21.974 37.448 1.00 93.59 159 LEU A CA 1
ATOM 669 C C . LEU A 1 159 ? 38.072 21.426 36.760 1.00 91.45 159 LEU A C 1
ATOM 670 O O . LEU A 1 159 ? 38.002 20.974 35.616 1.00 91.65 159 LEU A O 1
ATOM 675 N N . ILE A 1 160 ? 39.205 21.492 37.455 1.00 88.31 160 ILE A N 1
ATOM 676 C CA . ILE A 1 160 ? 40.461 20.990 36.921 1.00 81.69 160 ILE A CA 1
ATOM 677 C C . ILE A 1 160 ? 40.621 19.524 37.269 1.00 73.25 160 ILE A C 1
ATOM 678 O O . ILE A 1 160 ? 41.098 18.736 36.471 1.00 75.38 160 ILE A O 1
ATOM 683 N N . ALA A 1 161 ? 40.198 19.162 38.466 1.00 76.71 161 ALA A N 1
ATOM 684 C CA . ALA A 1 161 ? 40.291 17.789 38.905 1.00 81.48 161 ALA A CA 1
ATOM 685 C C . ALA A 1 161 ? 39.375 16.972 38.015 1.00 87.01 161 ALA A C 1
ATOM 686 O O . ALA A 1 161 ? 39.674 15.829 37.650 1.00 80.71 161 ALA A O 1
ATOM 688 N N . GLU A 1 162 ? 38.242 17.581 37.679 1.00 89.41 162 GLU A N 1
ATOM 689 C CA . GLU A 1 162 ? 37.292 16.994 36.756 1.00 88.19 162 GLU A CA 1
ATOM 690 C C . GLU A 1 162 ? 38.000 16.870 35.418 1.00 88.54 162 GLU A C 1
ATOM 691 O O . GLU A 1 162 ? 38.181 15.764 34.890 1.00 93.45 162 GLU A O 1
ATOM 697 N N . ALA A 1 163 ? 38.425 18.017 34.895 1.00 80.51 163 ALA A N 1
ATOM 698 C CA . ALA A 1 163 ? 39.136 18.092 33.627 1.00 75.48 163 ALA A CA 1
ATOM 699 C C . ALA A 1 163 ? 40.229 17.033 33.539 1.00 75.83 163 ALA A C 1
ATOM 700 O O . ALA A 1 163 ? 40.656 16.673 32.447 1.00 76.25 163 ALA A O 1
ATOM 702 N N . MET A 1 164 ? 40.692 16.550 34.679 1.00 77.18 164 MET A N 1
ATOM 703 C CA . MET A 1 164 ? 41.797 15.608 34.687 1.00 83.58 164 MET A CA 1
ATOM 704 C C . MET A 1 164 ? 41.277 14.183 34.751 1.00 85.30 164 MET A C 1
ATOM 705 O O . MET A 1 164 ? 41.996 13.232 34.433 1.00 81.47 164 MET A O 1
ATOM 710 N N . ASP A 1 165 ? 40.025 14.108 35.140 1.00 90.80 165 ASP A N 1
ATOM 711 C CA . ASP A 1 165 ? 39.308 12.880 35.184 1.00 94.80 165 ASP A CA 1
ATOM 712 C C . ASP A 1 165 ? 39.202 12.459 33.757 1.00 97.09 165 ASP A C 1
ATOM 713 O O . ASP A 1 165 ? 39.784 11.472 33.327 1.00 86.65 165 ASP A O 1
ATOM 718 N N . LYS A 1 166 ? 38.444 13.240 32.995 1.00 92.02 166 LYS A N 1
ATOM 719 C CA . LYS A 1 166 ? 38.176 12.946 31.592 1.00 93.22 166 LYS A CA 1
ATOM 720 C C . LYS A 1 166 ? 39.289 12.724 30.570 1.00 95.99 166 LYS A C 1
ATOM 721 O O . LYS A 1 166 ? 39.437 11.627 30.031 1.00 96.12 166 LYS A O 1
ATOM 727 N N . VAL A 1 167 ? 40.067 13.770 30.310 1.00 95.16 167 VAL A N 1
ATOM 728 C CA . VAL A 1 167 ? 41.166 13.689 29.356 1.00 87.99 167 VAL A CA 1
ATOM 729 C C . VAL A 1 167 ? 42.349 12.925 29.943 1.00 81.24 167 VAL A C 1
ATOM 730 O O . VAL A 1 167 ? 43.320 12.635 29.245 1.00 68.95 167 VAL A O 1
ATOM 734 N N . GLY A 1 168 ? 42.259 12.602 31.229 1.00 87.94 168 GLY A N 1
ATOM 735 C CA . GLY A 1 168 ? 43.315 11.876 31.908 1.00 91.00 168 GLY A CA 1
ATOM 736 C C . GLY A 1 168 ? 44.292 12.922 32.408 1.00 92.06 168 GLY A C 1
ATOM 737 O O . GLY A 1 168 ? 44.120 14.115 32.158 1.00 92.85 168 GLY A O 1
ATOM 738 N N . ASN A 1 169 ? 45.322 12.472 33.117 1.00 85.05 169 ASN A N 1
ATOM 739 C CA . ASN A 1 169 ? 46.125 13.216 34.080 1.00 82.59 169 ASN A CA 1
ATOM 740 C C . ASN A 1 169 ? 47.230 14.023 33.407 1.00 82.67 169 ASN A C 1
ATOM 741 O O . ASN A 1 169 ? 47.527 15.146 33.813 1.00 73.08 169 ASN A O 1
ATOM 746 N N . GLU A 1 170 ? 47.835 13.443 32.375 1.00 85.89 170 GLU A N 1
ATOM 747 C CA . GLU A 1 170 ? 48.907 14.107 31.644 1.00 76.84 170 GLU A CA 1
ATOM 748 C C . GLU A 1 170 ? 48.425 14.593 30.281 1.00 72.32 170 GLU A C 1
ATOM 749 O O . GLU A 1 170 ? 49.229 14.871 29.391 1.00 68.18 170 GLU A O 1
ATOM 755 N N . GLY A 1 171 ? 47.109 14.694 30.126 1.00 69.40 171 GLY A N 1
ATOM 756 C CA . GLY A 1 171 ? 46.521 15.144 28.878 1.00 69.64 171 GLY A CA 1
ATOM 757 C C . GLY A 1 171 ? 46.625 16.646 28.697 1.00 61.61 171 GLY A C 1
ATOM 758 O O . GLY A 1 171 ? 47.210 17.342 29.527 1.00 71.48 171 GLY A O 1
ATOM 759 N N . VAL A 1 172 ? 46.054 17.146 27.606 1.00 55.20 172 VAL A N 1
ATOM 760 C CA . VAL A 1 172 ? 46.082 18.574 27.312 1.00 59.75 172 VAL A CA 1
ATOM 761 C C . VAL A 1 172 ? 44.866 19.282 27.898 1.00 58.70 172 VAL A C 1
ATOM 762 O O . VAL A 1 172 ? 43.728 18.865 27.679 1.00 62.66 172 VAL A O 1
ATOM 766 N N . ILE A 1 173 ? 45.113 20.354 28.643 1.00 57.11 173 ILE A N 1
ATOM 767 C CA . ILE A 1 173 ? 44.046 21.117 29.257 1.00 54.93 173 ILE A CA 1
ATOM 768 C C . ILE A 1 173 ? 44.259 22.582 28.903 1.00 59.73 173 ILE A C 1
ATOM 769 O O . ILE A 1 173 ? 45.133 23.252 29.438 1.00 68.48 173 ILE A O 1
ATOM 774 N N . THR A 1 174 ? 43.473 23.067 27.963 1.00 53.85 174 THR A N 1
ATOM 775 C CA . THR A 1 174 ? 43.588 24.431 27.476 1.00 62.12 174 THR A CA 1
ATOM 776 C C . THR A 1 174 ? 42.710 25.426 28.240 1.00 67.32 174 THR A C 1
ATOM 777 O O . THR A 1 174 ? 41.627 25.099 28.698 1.00 72.52 174 THR A O 1
ATOM 781 N N . VAL A 1 175 ? 43.185 26.647 28.391 1.00 70.49 175 VAL A N 1
ATOM 782 C CA . VAL A 1 175 ? 42.344 27.679 28.966 1.00 75.99 175 VAL A CA 1
ATOM 783 C C . VAL A 1 175 ? 42.146 28.830 27.992 1.00 79.90 175 VAL A C 1
ATOM 784 O O . VAL A 1 175 ? 43.103 29.456 27.523 1.00 72.65 175 VAL A O 1
ATOM 788 N N . GLU A 1 176 ? 40.891 29.113 27.681 1.00 82.78 176 GLU A N 1
ATOM 789 C CA . GLU A 1 176 ? 40.611 30.328 26.944 1.00 93.89 176 GLU A CA 1
ATOM 790 C C . GLU A 1 176 ? 39.633 31.231 27.685 1.00 98.39 176 GLU A C 1
ATOM 791 O O . GLU A 1 176 ? 38.805 30.751 28.473 1.00 89.21 176 GLU A O 1
ATOM 797 N N . GLU A 1 177 ? 39.768 32.540 27.440 1.00 106.27 177 GLU A N 1
ATOM 798 C CA . GLU A 1 177 ? 38.869 33.555 27.987 1.00 108.83 177 GLU A CA 1
ATOM 799 C C . GLU A 1 177 ? 37.579 33.628 27.179 1.00 110.92 177 GLU A C 1
ATOM 800 O O . GLU A 1 177 ? 37.576 34.069 26.027 1.00 111.00 177 GLU A O 1
ATOM 806 N N . SER A 1 178 ? 36.490 33.159 27.777 1.00 117.30 178 SER A N 1
ATOM 807 C CA . SER A 1 178 ? 35.198 33.171 27.112 1.00 120.49 178 SER A CA 1
ATOM 808 C C . SER A 1 178 ? 34.446 34.357 27.693 1.00 126.90 178 SER A C 1
ATOM 809 O O . SER A 1 178 ? 34.994 35.121 28.488 1.00 126.57 178 SER A O 1
ATOM 812 N N . ASN A 1 179 ? 33.189 34.505 27.298 1.00 128.33 179 ASN A N 1
ATOM 813 C CA . ASN A 1 179 ? 32.425 35.715 27.558 1.00 122.58 179 ASN A CA 1
ATOM 814 C C . ASN A 1 179 ? 31.154 35.372 28.325 1.00 127.25 179 ASN A C 1
ATOM 815 O O . ASN A 1 179 ? 30.473 36.260 28.844 1.00 125.80 179 ASN A O 1
ATOM 820 N N . THR A 1 180 ? 30.860 34.069 28.398 1.00 126.36 180 THR A N 1
ATOM 821 C CA . THR A 1 180 ? 29.844 33.533 29.308 1.00 129.05 180 THR A CA 1
ATOM 822 C C . THR A 1 180 ? 30.393 33.641 30.734 1.00 136.24 180 THR A C 1
ATOM 823 O O . THR A 1 180 ? 31.534 34.061 30.909 1.00 139.98 180 THR A O 1
ATOM 827 N N . PHE A 1 181 ? 29.608 33.273 31.747 1.00 136.17 181 PHE A N 1
ATOM 828 C CA . PHE A 1 181 ? 29.976 33.556 33.147 1.00 144.01 181 PHE A CA 1
ATOM 829 C C . PHE A 1 181 ? 30.566 32.362 33.916 1.00 139.02 181 PHE A C 1
ATOM 830 O O . PHE A 1 181 ? 31.648 32.459 34.503 1.00 128.21 181 PHE A O 1
ATOM 838 N N . GLY A 1 182 ? 29.842 31.248 33.933 1.00 138.21 182 GLY A N 1
ATOM 839 C CA . GLY A 1 182 ? 30.297 30.073 34.655 1.00 134.23 182 GLY A CA 1
ATOM 840 C C . GLY A 1 182 ? 31.472 29.425 33.947 1.00 126.54 182 GLY A C 1
ATOM 841 O O . GLY A 1 182 ? 31.312 28.911 32.838 1.00 126.41 182 GLY A O 1
ATOM 842 N N . LEU A 1 183 ? 32.649 29.461 34.571 1.00 113.12 183 LEU A N 1
ATOM 843 C CA . LEU A 1 183 ? 33.818 28.801 34.010 1.00 112.31 183 LEU A CA 1
ATOM 844 C C . LEU A 1 183 ? 33.479 27.478 33.340 1.00 112.30 183 LEU A C 1
ATOM 845 O O . LEU A 1 183 ? 32.872 26.606 33.964 1.00 114.62 183 LEU A O 1
ATOM 850 N N . GLN A 1 184 ? 33.778 27.367 32.038 1.00 104.80 184 GLN A N 1
ATOM 851 C CA . GLN A 1 184 ? 33.285 26.223 31.274 1.00 102.40 184 GLN A CA 1
ATOM 852 C C . GLN A 1 184 ? 34.238 25.074 30.976 1.00 87.33 184 GLN A C 1
ATOM 853 O O . GLN A 1 184 ? 35.356 25.285 30.509 1.00 85.73 184 GLN A O 1
ATOM 859 N N . LEU A 1 185 ? 33.766 23.858 31.233 1.00 73.94 185 LEU A N 1
ATOM 860 C CA . LEU A 1 185 ? 34.464 22.664 30.784 1.00 77.63 185 LEU A CA 1
ATOM 861 C C . LEU A 1 185 ? 33.813 22.037 29.553 1.00 81.50 185 LEU A C 1
ATOM 862 O O . LEU A 1 185 ? 32.770 21.384 29.634 1.00 79.07 185 LEU A O 1
ATOM 867 N N . GLU A 1 186 ? 34.458 22.236 28.413 1.00 84.27 186 GLU A N 1
ATOM 868 C CA . GLU A 1 186 ? 34.084 21.570 27.182 1.00 86.03 186 GLU A CA 1
ATOM 869 C C . GLU A 1 186 ? 35.192 20.586 26.801 1.00 82.16 186 GLU A C 1
ATOM 870 O O . GLU A 1 186 ? 36.374 20.956 26.822 1.00 80.75 186 GLU A O 1
ATOM 876 N N . LEU A 1 187 ? 34.833 19.346 26.465 1.00 74.67 187 LEU A N 1
ATOM 877 C CA . LEU A 1 187 ? 35.821 18.437 25.876 1.00 78.24 187 LEU A CA 1
ATOM 878 C C . LEU A 1 187 ? 35.656 18.387 24.358 1.00 76.20 187 LEU A C 1
ATOM 879 O O . LEU A 1 187 ? 34.539 18.370 23.866 1.00 78.13 187 LEU A O 1
ATOM 884 N N . THR A 1 188 ? 36.769 18.360 23.628 1.00 70.70 188 THR A N 1
ATOM 885 C CA . THR A 1 188 ? 36.746 18.275 22.173 1.00 65.78 188 THR A CA 1
ATOM 886 C C . THR A 1 188 ? 37.899 17.410 21.640 1.00 69.97 188 THR A C 1
ATOM 887 O O . THR A 1 188 ? 38.781 17.033 22.401 1.00 74.48 188 THR A O 1
ATOM 891 N N . GLU A 1 189 ? 37.864 17.039 20.360 1.00 72.73 189 GLU A N 1
ATOM 892 C CA . GLU A 1 189 ? 38.975 16.320 19.742 1.00 66.63 189 GLU A CA 1
ATOM 893 C C . GLU A 1 189 ? 40.089 17.336 19.606 1.00 68.65 189 GLU A C 1
ATOM 894 O O . GLU A 1 189 ? 39.828 18.545 19.590 1.00 63.64 189 GLU A O 1
ATOM 900 N N . GLY A 1 190 ? 41.330 16.865 19.519 1.00 69.23 190 GLY A N 1
ATOM 901 C CA . GLY A 1 190 ? 42.440 17.783 19.372 1.00 60.14 190 GLY A CA 1
ATOM 902 C C . GLY A 1 190 ? 43.793 17.188 19.677 1.00 61.34 190 GLY A C 1
ATOM 903 O O . GLY A 1 190 ? 43.932 15.973 19.851 1.00 58.48 190 GLY A O 1
ATOM 904 N N . MET A 1 191 ? 44.801 18.054 19.739 1.00 51.72 191 MET A N 1
ATOM 905 C CA . MET A 1 191 ? 46.157 17.584 19.888 1.00 51.27 191 MET A CA 1
ATOM 906 C C . MET A 1 191 ? 47.182 18.641 20.219 1.00 57.41 191 MET A C 1
ATOM 907 O O . MET A 1 191 ? 47.113 19.756 19.738 1.00 60.52 191 MET A O 1
ATOM 912 N N . ARG A 1 192 ? 48.164 18.251 21.023 1.00 59.23 192 ARG A N 1
ATOM 913 C CA . ARG A 1 192 ? 49.303 19.092 21.328 1.00 50.84 192 ARG A CA 1
ATOM 914 C C . ARG A 1 192 ? 50.570 18.364 20.958 1.00 52.18 192 ARG A C 1
ATOM 915 O O . ARG A 1 192 ? 50.774 17.249 21.385 1.00 50.70 192 ARG A O 1
ATOM 923 N N . PHE A 1 193 ? 51.434 18.989 20.171 1.00 53.54 193 PHE A N 1
ATOM 924 C CA . PHE A 1 193 ? 52.780 18.448 19.967 1.00 50.48 193 PHE A CA 1
ATOM 925 C C . PHE A 1 193 ? 53.914 19.415 20.280 1.00 49.31 193 PHE A C 1
ATOM 926 O O . PHE A 1 193 ? 53.709 20.615 20.416 1.00 51.50 193 PHE A O 1
ATOM 934 N N . ASP A 1 194 ? 55.119 18.856 20.391 1.00 65.23 194 ASP A N 1
ATOM 935 C CA . ASP A 1 194 ? 56.284 19.541 20.974 1.00 58.85 194 ASP A CA 1
ATOM 936 C C . ASP A 1 194 ? 56.997 20.184 19.766 1.00 58.80 194 ASP A C 1
ATOM 937 O O . ASP A 1 194 ? 58.077 19.759 19.367 1.00 69.60 194 ASP A O 1
ATOM 942 N N . LYS A 1 195 ? 56.404 21.226 19.204 1.00 50.61 195 LYS A N 1
ATOM 943 C CA . LYS A 1 195 ? 57.067 22.135 18.291 1.00 48.34 195 LYS A CA 1
ATOM 944 C C . LYS A 1 195 ? 56.324 23.463 18.215 1.00 52.47 195 LYS A C 1
ATOM 945 O O . LYS A 1 195 ? 55.137 23.494 17.916 1.00 50.82 195 LYS A O 1
ATOM 951 N N . GLY A 1 196 ? 57.036 24.556 18.491 1.00 53.59 196 GLY A N 1
ATOM 952 C CA . GLY A 1 196 ? 56.482 25.894 18.401 1.00 48.34 196 GLY A CA 1
ATOM 953 C C . GLY A 1 196 ? 56.668 26.555 17.044 1.00 43.89 196 GLY A C 1
ATOM 954 O O . GLY A 1 196 ? 57.018 25.904 16.067 1.00 45.43 196 GLY A O 1
ATOM 955 N N . TYR A 1 197 ? 56.449 27.864 16.991 1.00 36.90 197 TYR A N 1
ATOM 956 C CA . TYR A 1 197 ? 56.562 28.605 15.738 1.00 46.99 197 TYR A CA 1
ATOM 957 C C . TYR A 1 197 ? 57.990 28.675 15.179 1.00 46.39 197 TYR A C 1
ATOM 958 O O . TYR A 1 197 ? 58.939 28.993 15.884 1.00 37.66 197 TYR A O 1
ATOM 967 N N . ILE A 1 198 ? 58.122 28.387 13.890 1.00 49.28 198 ILE A N 1
ATOM 968 C CA . ILE A 1 198 ? 59.415 28.439 13.215 1.00 40.59 198 ILE A CA 1
ATOM 969 C C . ILE A 1 198 ? 60.101 29.789 13.422 1.00 47.87 198 ILE A C 1
ATOM 970 O O . ILE A 1 198 ? 61.315 29.873 13.421 1.00 52.32 198 ILE A O 1
ATOM 975 N N . SER A 1 199 ? 59.290 30.831 13.604 1.00 56.57 199 SER A N 1
ATOM 976 C CA . SER A 1 199 ? 59.723 32.211 13.795 1.00 51.78 199 SER A CA 1
ATOM 977 C C . SER A 1 199 ? 58.746 32.907 14.737 1.00 53.05 199 SER A C 1
ATOM 978 O O . SER A 1 199 ? 57.548 32.631 14.700 1.00 42.82 199 SER A O 1
ATOM 981 N N . GLY A 1 200 ? 59.266 33.828 15.556 1.00 53.70 200 GLY A N 1
ATOM 982 C CA . GLY A 1 200 ? 58.505 34.495 16.609 1.00 51.16 200 GLY A CA 1
ATOM 983 C C . GLY A 1 200 ? 57.654 35.624 16.062 1.00 58.73 200 GLY A C 1
ATOM 984 O O . GLY A 1 200 ? 56.752 36.152 16.722 1.00 56.40 200 GLY A O 1
ATOM 985 N N . TYR A 1 201 ? 57.938 35.988 14.820 1.00 58.83 201 TYR A N 1
ATOM 986 C CA . TYR A 1 201 ? 57.135 36.980 14.134 1.00 58.94 201 TYR A CA 1
ATOM 987 C C . TYR A 1 201 ? 55.699 36.503 13.917 1.00 61.62 201 TYR A C 1
ATOM 988 O O . TYR A 1 201 ? 54.839 37.283 13.537 1.00 65.87 201 TYR A O 1
ATOM 997 N N . PHE A 1 202 ? 55.426 35.229 14.161 1.00 58.85 202 PHE A N 1
ATOM 998 C CA . PHE A 1 202 ? 54.064 34.740 13.976 1.00 57.85 202 PHE A CA 1
ATOM 999 C C . PHE A 1 202 ? 53.269 35.048 15.214 1.00 59.20 202 PHE A C 1
ATOM 1000 O O . PHE A 1 202 ? 52.082 34.741 15.279 1.00 62.85 202 PHE A O 1
ATOM 1008 N N . VAL A 1 203 ? 53.918 35.662 16.200 1.00 58.59 203 VAL A N 1
ATOM 1009 C CA . VAL A 1 203 ? 53.229 35.916 17.460 1.00 64.93 203 VAL A CA 1
ATOM 1010 C C . VAL A 1 203 ? 52.102 36.931 17.286 1.00 63.15 203 VAL A C 1
ATOM 1011 O O . VAL A 1 203 ? 52.263 37.938 16.599 1.00 64.85 203 VAL A O 1
ATOM 1015 N N . THR A 1 204 ? 50.954 36.650 17.893 1.00 60.19 204 THR A N 1
ATOM 1016 C CA . THR A 1 204 ? 49.804 37.533 17.767 1.00 61.10 204 THR A CA 1
ATOM 1017 C C . THR A 1 204 ? 49.395 38.166 19.088 1.00 68.33 204 THR A C 1
ATOM 1018 O O . THR A 1 204 ? 48.808 39.249 19.090 1.00 68.26 204 THR A O 1
ATOM 1022 N N . ASP A 1 205 ? 49.687 37.478 20.195 1.00 66.58 205 ASP A N 1
ATOM 1023 C CA . ASP A 1 205 ? 49.571 38.046 21.539 1.00 61.25 205 ASP A CA 1
ATOM 1024 C C . ASP A 1 205 ? 50.969 38.190 22.102 1.00 71.48 205 ASP A C 1
ATOM 1025 O O . ASP A 1 205 ? 51.505 37.249 22.691 1.00 77.32 205 ASP A O 1
ATOM 1030 N N . PRO A 1 206 ? 51.577 39.368 21.922 1.00 75.68 206 PRO A N 1
ATOM 1031 C CA . PRO A 1 206 ? 52.998 39.571 22.269 1.00 75.64 206 PRO A CA 1
ATOM 1032 C C . PRO A 1 206 ? 53.297 39.407 23.754 1.00 72.54 206 PRO A C 1
ATOM 1033 O O . PRO A 1 206 ? 54.444 39.158 24.091 1.00 69.16 206 PRO A O 1
ATOM 1037 N N . GLU A 1 207 ? 52.288 39.542 24.613 1.00 72.67 207 GLU A N 1
ATOM 1038 C CA . GLU A 1 207 ? 52.466 39.333 26.043 1.00 66.07 207 GLU A CA 1
ATOM 1039 C C . GLU A 1 207 ? 52.711 37.875 26.359 1.00 72.75 207 GLU A C 1
ATOM 1040 O O . GLU A 1 207 ? 53.553 37.546 27.193 1.00 72.55 207 GLU A O 1
ATOM 1046 N N . ARG A 1 208 ? 51.965 36.998 25.694 1.00 75.87 208 ARG A N 1
ATOM 1047 C CA . ARG A 1 208 ? 52.064 35.568 25.958 1.00 72.96 208 ARG A CA 1
ATOM 1048 C C . ARG A 1 208 ? 52.969 34.834 24.973 1.00 75.05 208 ARG A C 1
ATOM 1049 O O . ARG A 1 208 ? 52.930 33.607 24.900 1.00 70.91 208 ARG A O 1
ATOM 1057 N N . GLN A 1 209 ? 53.798 35.585 24.250 1.00 70.96 209 GLN A N 1
ATOM 1058 C CA . GLN A 1 209 ? 54.554 35.075 23.102 1.00 69.13 209 GLN A CA 1
ATOM 1059 C C . GLN A 1 209 ? 53.876 34.021 22.174 1.00 74.50 209 GLN A C 1
ATOM 1060 O O . GLN A 1 209 ? 54.505 33.068 21.715 1.00 72.87 209 GLN A O 1
ATOM 1066 N N . GLU A 1 210 ? 52.599 34.247 21.902 1.00 65.73 210 GLU A N 1
ATOM 1067 C CA . GLU A 1 210 ? 51.751 33.245 21.281 1.00 61.76 210 GLU A CA 1
ATOM 1068 C C . GLU A 1 210 ? 51.247 33.644 19.909 1.00 63.64 210 GLU A C 1
ATOM 1069 O O . GLU A 1 210 ? 51.094 34.827 19.617 1.00 66.50 210 GLU A O 1
ATOM 1075 N N . ALA A 1 211 ? 51.008 32.658 19.058 1.00 62.90 211 ALA A N 1
ATOM 1076 C CA . ALA A 1 211 ? 50.245 32.872 17.840 1.00 61.67 211 ALA A CA 1
ATOM 1077 C C . ALA A 1 211 ? 48.933 32.133 18.080 1.00 59.54 211 ALA A C 1
ATOM 1078 O O . ALA A 1 211 ? 48.940 30.930 18.362 1.00 58.26 211 ALA A O 1
ATOM 1080 N N . VAL A 1 212 ? 47.817 32.857 18.046 1.00 55.85 212 VAL A N 1
ATOM 1081 C CA . VAL A 1 212 ? 46.516 32.207 18.145 1.00 58.53 212 VAL A CA 1
ATOM 1082 C C . VAL A 1 212 ? 45.757 32.390 16.846 1.00 56.31 212 VAL A C 1
ATOM 1083 O O . VAL A 1 212 ? 45.640 33.508 16.337 1.00 50.55 212 VAL A O 1
ATOM 1087 N N . LEU A 1 213 ? 45.263 31.284 16.300 1.00 56.29 213 LEU A N 1
ATOM 1088 C CA . LEU A 1 213 ? 44.530 31.327 15.036 1.00 59.53 213 LEU A CA 1
ATOM 1089 C C . LEU A 1 213 ? 43.114 30.780 15.157 1.00 63.56 213 LEU A C 1
ATOM 1090 O O . LEU A 1 213 ? 42.900 29.626 15.529 1.00 63.67 213 LEU A O 1
ATOM 1095 N N . GLU A 1 214 ? 42.145 31.622 14.824 1.00 67.99 214 GLU A N 1
ATOM 1096 C CA . GLU A 1 214 ? 40.742 31.240 14.871 1.00 66.21 214 GLU A CA 1
ATOM 1097 C C . GLU A 1 214 ? 40.315 30.586 13.569 1.00 64.98 214 GLU A C 1
ATOM 1098 O O . GLU A 1 214 ? 40.640 31.081 12.490 1.00 62.37 214 GLU A O 1
ATOM 1104 N N . ASP A 1 215 ? 39.577 29.481 13.683 1.00 69.96 215 ASP A N 1
ATOM 1105 C CA . ASP A 1 215 ? 39.000 28.777 12.533 1.00 67.19 215 ASP A CA 1
ATOM 1106 C C . ASP A 1 215 ? 39.985 28.684 11.371 1.00 62.96 215 ASP A C 1
ATOM 1107 O O . ASP A 1 215 ? 39.708 29.178 10.284 1.00 62.16 215 ASP A O 1
ATOM 1112 N N . PRO A 1 216 ? 41.142 28.051 11.597 1.00 60.35 216 PRO A N 1
ATOM 1113 C CA . PRO A 1 216 ? 42.135 28.024 10.530 1.00 55.47 216 PRO A CA 1
ATOM 1114 C C . PRO A 1 216 ? 41.970 26.824 9.596 1.00 60.35 216 PRO A C 1
ATOM 1115 O O . PRO A 1 216 ? 41.379 25.799 9.946 1.00 55.98 216 PRO A O 1
ATOM 1119 N N . TYR A 1 217 ? 42.562 26.954 8.412 1.00 59.90 217 TYR A N 1
ATOM 1120 C CA . TYR A 1 217 ? 42.752 25.838 7.497 1.00 59.16 217 TYR A CA 1
ATOM 1121 C C . TYR A 1 217 ? 44.186 25.344 7.670 1.00 62.55 217 TYR A C 1
ATOM 1122 O O . TYR A 1 217 ? 45.136 26.114 7.525 1.00 63.58 217 TYR A O 1
ATOM 1131 N N . ILE A 1 218 ? 44.340 24.064 7.993 1.00 60.88 218 ILE A N 1
ATOM 1132 C CA . ILE A 1 218 ? 45.635 23.515 8.365 1.00 52.71 218 ILE A CA 1
ATOM 1133 C C . ILE A 1 218 ? 46.248 22.828 7.171 1.00 52.08 218 ILE A C 1
ATOM 1134 O O . ILE A 1 218 ? 45.568 22.091 6.474 1.00 49.23 218 ILE A O 1
ATOM 1139 N N . LEU A 1 219 ? 47.526 23.097 6.926 1.00 55.95 219 LEU A N 1
ATOM 1140 C CA . LEU A 1 219 ? 48.242 22.492 5.806 1.00 50.30 219 LEU A CA 1
ATOM 1141 C C . LEU A 1 219 ? 49.331 21.534 6.261 1.00 48.11 219 LEU A C 1
ATOM 1142 O O . LEU A 1 219 ? 50.275 21.924 6.919 1.00 58.69 219 LEU A O 1
ATOM 1147 N N . LEU A 1 220 ? 49.194 20.277 5.888 1.00 50.67 220 LEU A N 1
ATOM 1148 C CA . LEU A 1 220 ? 50.176 19.262 6.190 1.00 48.36 220 LEU A CA 1
ATOM 1149 C C . LEU A 1 220 ? 51.069 18.961 4.983 1.00 54.52 220 LEU A C 1
ATOM 1150 O O . LEU A 1 220 ? 50.586 18.549 3.930 1.00 54.34 220 LEU A O 1
ATOM 1155 N N . VAL A 1 221 ? 52.377 19.172 5.149 1.00 60.34 221 VAL A N 1
ATOM 1156 C CA . VAL A 1 221 ? 53.355 18.962 4.080 1.00 57.62 221 VAL A CA 1
ATOM 1157 C C . VAL A 1 221 ? 54.540 18.141 4.539 1.00 56.37 221 VAL A C 1
ATOM 1158 O O . VAL A 1 221 ? 55.336 18.610 5.331 1.00 58.13 221 VAL A O 1
ATOM 1162 N N . SER A 1 222 ? 54.689 16.929 4.020 1.00 63.59 222 SER A N 1
ATOM 1163 C CA . SER A 1 222 ? 55.804 16.070 4.423 1.00 58.31 222 SER A CA 1
ATOM 1164 C C . SER A 1 222 ? 57.131 16.407 3.749 1.00 57.58 222 SER A C 1
ATOM 1165 O O . SER A 1 222 ? 58.080 15.634 3.828 1.00 72.98 222 SER A O 1
ATOM 1168 N N . SER A 1 223 ? 57.221 17.546 3.087 1.00 54.84 223 SER A N 1
ATOM 1169 C CA . SER A 1 223 ? 58.530 18.000 2.632 1.00 58.69 223 SER A CA 1
ATOM 1170 C C . SER A 1 223 ? 58.806 19.431 3.093 1.00 58.37 223 SER A C 1
ATOM 1171 O O . SER A 1 223 ? 57.961 20.053 3.724 1.00 57.79 223 SER A O 1
ATOM 1174 N N . LYS A 1 224 ? 60.009 19.926 2.831 1.00 62.06 224 LYS A N 1
ATOM 1175 C CA . LYS A 1 224 ? 60.353 21.301 3.183 1.00 64.41 224 LYS A CA 1
ATOM 1176 C C . LYS A 1 224 ? 59.570 22.257 2.293 1.00 60.46 224 LYS A C 1
ATOM 1177 O O . LYS A 1 224 ? 59.317 21.957 1.129 1.00 63.07 224 LYS A O 1
ATOM 1183 N N . VAL A 1 225 ? 59.160 23.394 2.842 1.00 59.86 225 VAL A N 1
ATOM 1184 C CA . VAL A 1 225 ? 58.562 24.444 2.028 1.00 58.15 225 VAL A CA 1
ATOM 1185 C C . VAL A 1 225 ? 59.505 25.631 2.093 1.00 64.56 225 VAL A C 1
ATOM 1186 O O . VAL A 1 225 ? 59.890 26.087 3.169 1.00 66.08 225 VAL A O 1
ATOM 1190 N N . SER A 1 226 ? 59.928 26.126 0.938 1.00 69.32 226 SER A N 1
ATOM 1191 C CA . SER A 1 226 ? 60.870 27.247 0.897 1.00 76.84 226 SER A CA 1
ATOM 1192 C C . SER A 1 226 ? 60.276 28.089 -0.180 1.00 72.95 226 SER A C 1
ATOM 1193 O O . SER A 1 226 ? 59.878 29.231 0.049 1.00 73.44 226 SER A O 1
ATOM 1196 N N . THR A 1 227 ? 60.212 27.519 -1.375 1.00 81.56 227 THR A N 1
ATOM 1197 C CA . THR A 1 227 ? 59.640 28.213 -2.538 1.00 81.09 227 THR A CA 1
ATOM 1198 C C . THR A 1 227 ? 58.385 28.998 -2.348 1.00 80.90 227 THR A C 1
ATOM 1199 O O . THR A 1 227 ? 57.385 28.510 -1.826 1.00 81.61 227 THR A O 1
ATOM 1203 N N . VAL A 1 228 ? 58.442 30.245 -2.774 1.00 79.71 228 VAL A N 1
ATOM 1204 C CA . VAL A 1 228 ? 57.264 31.083 -2.786 1.00 91.43 228 VAL A CA 1
ATOM 1205 C C . VAL A 1 228 ? 56.170 30.489 -3.698 1.00 96.37 228 VAL A C 1
ATOM 1206 O O . VAL A 1 228 ? 55.102 30.082 -3.221 1.00 91.32 228 VAL A O 1
ATOM 1210 N N . LYS A 1 229 ? 56.459 30.411 -4.996 1.00 93.02 229 LYS A N 1
ATOM 1211 C CA . LYS A 1 229 ? 55.487 29.968 -6.004 1.00 103.25 229 LYS A CA 1
ATOM 1212 C C . LYS A 1 229 ? 54.676 28.717 -5.643 1.00 99.32 229 LYS A C 1
ATOM 1213 O O . LYS A 1 229 ? 53.487 28.632 -5.955 1.00 99.94 229 LYS A O 1
ATOM 1219 N N . ASP A 1 230 ? 55.312 27.747 -4.999 1.00 99.49 230 ASP A N 1
ATOM 1220 C CA . ASP A 1 230 ? 54.654 26.468 -4.746 1.00 100.47 230 ASP A CA 1
ATOM 1221 C C . ASP A 1 230 ? 53.313 26.618 -4.042 1.00 103.91 230 ASP A C 1
ATOM 1222 O O . ASP A 1 230 ? 52.362 25.873 -4.307 1.00 104.07 230 ASP A O 1
ATOM 1227 N N . LEU A 1 231 ? 53.242 27.603 -3.160 1.00 100.93 231 LEU A N 1
ATOM 1228 C CA . LEU A 1 231 ? 52.070 27.785 -2.327 1.00 100.72 231 LEU A CA 1
ATOM 1229 C C . LEU A 1 231 ? 51.038 28.722 -2.918 1.00 99.05 231 LEU A C 1
ATOM 1230 O O . LEU A 1 231 ? 49.863 28.633 -2.571 1.00 100.03 231 LEU A O 1
ATOM 1235 N N . LEU A 1 232 ? 51.469 29.617 -3.803 1.00 93.51 232 LEU A N 1
ATOM 1236 C CA . LEU A 1 232 ? 50.569 30.637 -4.337 1.00 95.88 232 LEU A CA 1
ATOM 1237 C C . LEU A 1 232 ? 49.161 30.133 -4.702 1.00 98.73 232 LEU A C 1
ATOM 1238 O O . LEU A 1 232 ? 48.173 30.786 -4.378 1.00 93.15 232 LEU A O 1
ATOM 1243 N N . PRO A 1 233 ? 49.063 28.966 -5.365 1.00 98.84 233 PRO A N 1
ATOM 1244 C CA . PRO A 1 233 ? 47.756 28.494 -5.837 1.00 95.30 233 PRO A CA 1
ATOM 1245 C C . PRO A 1 233 ? 46.878 28.012 -4.689 1.00 95.12 233 PRO A C 1
ATOM 1246 O O . PRO A 1 233 ? 45.645 27.926 -4.804 1.00 89.73 233 PRO A O 1
ATOM 1250 N N . LEU A 1 234 ? 47.524 27.673 -3.580 1.00 96.80 234 LEU A N 1
ATOM 1251 C CA . LEU A 1 234 ? 46.802 27.245 -2.391 1.00 92.15 234 LEU A CA 1
ATOM 1252 C C . LEU A 1 234 ? 46.504 28.452 -1.500 1.00 86.94 234 LEU A C 1
ATOM 1253 O O . LEU A 1 234 ? 45.414 28.591 -0.940 1.00 82.76 234 LEU A O 1
ATOM 1258 N N . LEU A 1 235 ? 47.480 29.337 -1.388 1.00 82.02 235 LEU A N 1
ATOM 1259 C CA . LEU A 1 235 ? 47.312 30.503 -0.564 1.00 81.75 235 LEU A CA 1
ATOM 1260 C C . LEU A 1 235 ? 46.272 31.380 -1.207 1.00 81.94 235 LEU A C 1
ATOM 1261 O O . LEU A 1 235 ? 45.404 31.913 -0.516 1.00 81.83 235 LEU A O 1
ATOM 1266 N N . GLU A 1 236 ? 46.361 31.524 -2.530 1.00 85.50 236 GLU A N 1
ATOM 1267 C CA . GLU A 1 236 ? 45.343 32.238 -3.292 1.00 84.55 236 GLU A CA 1
ATOM 1268 C C . GLU A 1 236 ? 43.965 31.825 -2.811 1.00 82.17 236 GLU A C 1
ATOM 1269 O O . GLU A 1 236 ? 43.104 32.664 -2.533 1.00 82.63 236 GLU A O 1
ATOM 1275 N N . LYS A 1 237 ? 43.761 30.519 -2.702 1.00 78.83 237 LYS A N 1
ATOM 1276 C CA . LYS A 1 237 ? 42.454 30.002 -2.371 1.00 73.97 237 LYS A CA 1
ATOM 1277 C C . LYS A 1 237 ? 42.099 30.189 -0.903 1.00 77.22 237 LYS A C 1
ATOM 1278 O O . LYS A 1 237 ? 40.926 30.235 -0.551 1.00 78.51 237 LYS A O 1
ATOM 1284 N N . VAL A 1 238 ? 43.098 30.301 -0.039 1.00 77.78 238 VAL A N 1
ATOM 1285 C CA . VAL A 1 238 ? 42.793 30.454 1.377 1.00 77.57 238 VAL A CA 1
ATOM 1286 C C . VAL A 1 238 ? 42.536 31.907 1.754 1.00 77.01 238 VAL A C 1
ATOM 1287 O O . VAL A 1 238 ? 41.690 32.189 2.604 1.00 76.02 238 VAL A O 1
ATOM 1291 N N . ILE A 1 239 ? 43.263 32.831 1.137 1.00 77.36 239 ILE A N 1
ATOM 1292 C CA . ILE A 1 239 ? 42.927 34.241 1.293 1.00 76.26 239 ILE A CA 1
ATOM 1293 C C . ILE A 1 239 ? 41.501 34.445 0.765 1.00 78.13 239 ILE A C 1
ATOM 1294 O O . ILE A 1 239 ? 40.747 35.281 1.266 1.00 73.63 239 ILE A O 1
ATOM 1299 N N . GLY A 1 240 ? 41.136 33.657 -0.246 1.00 80.10 240 GLY A N 1
ATOM 1300 C CA . GLY A 1 240 ? 39.799 33.684 -0.812 1.00 76.74 240 GLY A CA 1
ATOM 1301 C C . GLY A 1 240 ? 38.659 33.316 0.130 1.00 79.89 240 GLY A C 1
ATOM 1302 O O . GLY A 1 240 ? 37.490 33.523 -0.198 1.00 88.14 240 GLY A O 1
ATOM 1303 N N . ALA A 1 241 ? 38.980 32.778 1.301 1.00 74.31 241 ALA A N 1
ATOM 1304 C CA . ALA A 1 241 ? 37.945 32.407 2.254 1.00 69.83 241 ALA A CA 1
ATOM 1305 C C . ALA A 1 241 ? 37.982 33.235 3.529 1.00 72.55 241 ALA A C 1
ATOM 1306 O O . ALA A 1 241 ? 37.127 33.061 4.399 1.00 69.75 241 ALA A O 1
ATOM 1308 N N . GLY A 1 242 ? 38.983 34.110 3.651 1.00 74.92 242 GLY A N 1
ATOM 1309 C CA . GLY A 1 242 ? 39.176 34.924 4.847 1.00 67.28 242 GLY A CA 1
ATOM 1310 C C . GLY A 1 242 ? 39.565 34.105 6.071 1.00 77.92 242 GLY A C 1
ATOM 1311 O O . GLY A 1 242 ? 39.448 34.573 7.205 1.00 77.43 242 GLY A O 1
ATOM 1312 N N . LYS A 1 243 ? 40.020 32.872 5.833 1.00 75.37 243 LYS A N 1
ATOM 1313 C CA . LYS A 1 243 ? 40.429 31.959 6.896 1.00 66.29 243 LYS A CA 1
ATOM 1314 C C . LYS A 1 243 ? 41.945 32.006 7.069 1.00 63.86 243 LYS A C 1
ATOM 1315 O O . LYS A 1 243 ? 42.672 32.115 6.089 1.00 69.83 243 LYS A O 1
ATOM 1321 N N . PRO A 1 244 ? 42.433 31.930 8.316 1.00 59.04 244 PRO A N 1
ATOM 1322 C CA . PRO A 1 244 ? 43.885 31.886 8.491 1.00 61.90 244 PRO A CA 1
ATOM 1323 C C . PRO A 1 244 ? 44.443 30.450 8.359 1.00 60.55 244 PRO A C 1
ATOM 1324 O O . PRO A 1 244 ? 43.716 29.466 8.492 1.00 62.00 244 PRO A O 1
ATOM 1328 N N . LEU A 1 245 ? 45.738 30.344 8.104 1.00 56.87 245 LEU A N 1
ATOM 1329 C CA . LEU A 1 245 ? 46.354 29.057 7.802 1.00 59.57 245 LEU A CA 1
ATOM 1330 C C . LEU A 1 245 ? 47.530 28.678 8.712 1.00 56.83 245 LEU A C 1
ATOM 1331 O O . LEU A 1 245 ? 48.449 29.460 8.948 1.00 54.09 245 LEU A O 1
ATOM 1336 N N . LEU A 1 246 ? 47.461 27.467 9.238 1.00 53.33 246 LEU A N 1
ATOM 1337 C CA . LEU A 1 246 ? 48.562 26.889 9.973 1.00 54.85 246 LEU A CA 1
ATOM 1338 C C . LEU A 1 246 ? 49.244 25.884 9.064 1.00 54.82 246 LEU A C 1
ATOM 1339 O O . LEU A 1 246 ? 48.619 24.937 8.583 1.00 52.51 246 LEU A O 1
ATOM 1344 N N . ILE A 1 247 ? 50.525 26.108 8.811 1.00 55.20 247 ILE A N 1
ATOM 1345 C CA . ILE A 1 247 ? 51.294 25.220 7.959 1.00 53.44 247 ILE A CA 1
ATOM 1346 C C . ILE A 1 247 ? 52.230 24.428 8.835 1.00 56.70 247 ILE A C 1
ATOM 1347 O O . ILE A 1 247 ? 52.977 25.001 9.640 1.00 53.99 247 ILE A O 1
ATOM 1352 N N . ILE A 1 248 ? 52.175 23.109 8.694 1.00 51.40 248 ILE A N 1
ATOM 1353 C CA . ILE A 1 248 ? 53.113 22.228 9.363 1.00 48.76 248 ILE A CA 1
ATOM 1354 C C . ILE A 1 248 ? 53.864 21.435 8.314 1.00 47.85 248 ILE A C 1
ATOM 1355 O O . ILE A 1 248 ? 53.324 20.511 7.742 1.00 50.89 248 ILE A O 1
ATOM 1360 N N . ALA A 1 249 ? 55.101 21.813 8.045 1.00 46.82 249 ALA A N 1
ATOM 1361 C CA . ALA A 1 249 ? 55.919 21.139 7.044 1.00 50.58 249 ALA A CA 1
ATOM 1362 C C . ALA A 1 249 ? 57.178 20.593 7.678 1.00 47.86 249 ALA A C 1
ATOM 1363 O O . ALA A 1 249 ? 57.363 20.692 8.883 1.00 51.19 249 ALA A O 1
ATOM 1365 N N . GLU A 1 250 ? 58.047 20.010 6.866 1.00 50.34 250 GLU A N 1
ATOM 1366 C CA . GLU A 1 250 ? 59.328 19.521 7.370 1.00 54.00 250 GLU A CA 1
ATOM 1367 C C . GLU A 1 250 ? 60.048 20.732 7.895 1.00 53.88 250 GLU A C 1
ATOM 1368 O O . GLU A 1 250 ? 60.654 20.709 8.955 1.00 55.15 250 GLU A O 1
ATOM 1374 N N . ASP A 1 251 ? 59.976 21.786 7.095 1.00 55.43 251 ASP A N 1
ATOM 1375 C CA . ASP A 1 251 ? 60.426 23.101 7.454 1.00 54.47 251 ASP A CA 1
ATOM 1376 C C . ASP A 1 251 ? 59.657 24.064 6.572 1.00 57.94 251 ASP A C 1
ATOM 1377 O O . ASP A 1 251 ? 59.063 23.666 5.558 1.00 52.25 251 ASP A O 1
ATOM 1382 N N . VAL A 1 252 ? 59.710 25.341 6.939 1.00 57.55 252 VAL A N 1
ATOM 1383 C CA . VAL A 1 252 ? 59.211 26.434 6.112 1.00 54.85 252 VAL A CA 1
ATOM 1384 C C . VAL A 1 252 ? 60.263 27.538 6.144 1.00 57.50 252 VAL A C 1
ATOM 1385 O O . VAL A 1 252 ? 60.349 28.292 7.113 1.00 59.88 252 VAL A O 1
ATOM 1389 N N . GLU A 1 253 ? 61.076 27.619 5.094 1.00 59.14 253 GLU A N 1
ATOM 1390 C CA . GLU A 1 253 ? 62.261 28.452 5.123 1.00 61.49 253 GLU A CA 1
ATOM 1391 C C . GLU A 1 253 ? 62.349 29.321 3.893 1.00 58.72 253 GLU A C 1
ATOM 1392 O O . GLU A 1 253 ? 61.519 29.238 2.995 1.00 57.21 253 GLU A O 1
ATOM 1398 N N . GLY A 1 254 ? 63.382 30.150 3.851 1.00 62.56 254 GLY A N 1
ATOM 1399 C CA . GLY A 1 254 ? 63.648 30.943 2.670 1.00 62.51 254 GLY A CA 1
ATOM 1400 C C . GLY A 1 254 ? 62.497 31.844 2.278 1.00 65.27 254 GLY A C 1
ATOM 1401 O O . GLY A 1 254 ? 61.689 32.265 3.106 1.00 64.94 254 GLY A O 1
ATOM 1402 N N . GLU A 1 255 ? 62.425 32.154 0.997 1.00 66.17 255 GLU A N 1
ATOM 1403 C CA . GLU A 1 255 ? 61.401 33.063 0.530 1.00 71.45 255 GLU A CA 1
ATOM 1404 C C . GLU A 1 255 ? 60.006 32.646 0.993 1.00 68.26 255 GLU A C 1
ATOM 1405 O O . GLU A 1 255 ? 59.146 33.498 1.203 1.00 70.15 255 GLU A O 1
ATOM 1411 N N . ALA A 1 256 ? 59.794 31.346 1.196 1.00 70.09 256 ALA A N 1
ATOM 1412 C CA . ALA A 1 256 ? 58.512 30.858 1.702 1.00 68.86 256 ALA A CA 1
ATOM 1413 C C . ALA A 1 256 ? 58.250 31.449 3.076 1.00 66.43 256 ALA A C 1
ATOM 1414 O O . ALA A 1 256 ? 57.205 32.078 3.312 1.00 66.73 256 ALA A O 1
ATOM 1416 N N . LEU A 1 257 ? 59.212 31.260 3.973 1.00 63.53 257 LEU A N 1
ATOM 1417 C CA . LEU A 1 257 ? 59.105 31.791 5.326 1.00 60.88 257 LEU A CA 1
ATOM 1418 C C . LEU A 1 257 ? 58.906 33.311 5.368 1.00 60.90 257 LEU A C 1
ATOM 1419 O O . LEU A 1 257 ? 57.965 33.790 5.991 1.00 63.59 257 LEU A O 1
ATOM 1424 N N . SER A 1 258 ? 59.773 34.077 4.713 1.00 64.47 258 SER A N 1
ATOM 1425 C CA . SER A 1 258 ? 59.640 35.539 4.776 1.00 68.85 258 SER A CA 1
ATOM 1426 C C . SER A 1 258 ? 58.305 36.008 4.190 1.00 67.06 258 SER A C 1
ATOM 1427 O O . SER A 1 258 ? 57.648 36.890 4.749 1.00 65.56 258 SER A O 1
ATOM 1430 N N . THR A 1 259 ? 57.890 35.392 3.092 1.00 57.81 259 THR A N 1
ATOM 1431 C CA . THR A 1 259 ? 56.624 35.759 2.493 1.00 65.90 259 THR A CA 1
ATOM 1432 C C . THR A 1 259 ? 55.490 35.612 3.504 1.00 68.73 259 THR A C 1
ATOM 1433 O O . THR A 1 259 ? 54.675 36.524 3.686 1.00 69.84 259 THR A O 1
ATOM 1437 N N . LEU A 1 260 ? 55.450 34.458 4.162 1.00 69.66 260 LEU A N 1
ATOM 1438 C CA . LEU A 1 260 ? 54.402 34.163 5.127 1.00 68.58 260 LEU A CA 1
ATOM 1439 C C . LEU A 1 260 ? 54.371 35.207 6.197 1.00 66.32 260 LEU A C 1
ATOM 1440 O O . LEU A 1 260 ? 53.300 35.624 6.646 1.00 67.14 260 LEU A O 1
ATOM 1445 N N . VAL A 1 261 ? 55.568 35.605 6.611 1.00 64.49 261 VAL A N 1
ATOM 1446 C CA . VAL A 1 261 ? 55.742 36.510 7.732 1.00 66.90 261 VAL A CA 1
ATOM 1447 C C . VAL A 1 261 ? 55.341 37.919 7.355 1.00 68.73 261 VAL A C 1
ATOM 1448 O O . VAL A 1 261 ? 54.448 38.484 7.961 1.00 69.77 261 VAL A O 1
ATOM 1452 N N . VAL A 1 262 ? 56.005 38.468 6.346 1.00 67.09 262 VAL A N 1
ATOM 1453 C CA . VAL A 1 262 ? 55.647 39.770 5.797 1.00 68.19 262 VAL A CA 1
ATOM 1454 C C . VAL A 1 262 ? 54.125 39.953 5.742 1.00 76.35 262 VAL A C 1
ATOM 1455 O O . VAL A 1 262 ? 53.585 40.915 6.290 1.00 76.03 262 VAL A O 1
ATOM 1459 N N . ASN A 1 263 ? 53.436 39.015 5.096 1.00 75.89 263 ASN A N 1
ATOM 1460 C CA . ASN A 1 263 ? 51.986 39.089 4.953 1.00 74.10 263 ASN A CA 1
ATOM 1461 C C . ASN A 1 263 ? 51.262 39.138 6.274 1.00 71.77 263 ASN A C 1
ATOM 1462 O O . ASN A 1 263 ? 50.169 39.680 6.365 1.00 72.63 263 ASN A O 1
ATOM 1467 N N . LYS A 1 264 ? 51.848 38.531 7.294 1.00 68.35 264 LYS A N 1
ATOM 1468 C CA . LYS A 1 264 ? 51.180 38.479 8.580 1.00 69.61 264 LYS A CA 1
ATOM 1469 C C . LYS A 1 264 ? 51.300 39.832 9.276 1.00 72.39 264 LYS A C 1
ATOM 1470 O O . LYS A 1 264 ? 50.381 40.277 9.964 1.00 71.30 264 LYS A O 1
ATOM 1476 N N . ILE A 1 265 ? 52.440 40.487 9.095 1.00 74.94 265 ILE A N 1
ATOM 1477 C CA . ILE A 1 265 ? 52.648 41.775 9.722 1.00 75.88 265 ILE A CA 1
ATOM 1478 C C . ILE A 1 265 ? 51.667 42.730 9.067 1.00 76.67 265 ILE A C 1
ATOM 1479 O O . ILE A 1 265 ? 50.830 43.320 9.751 1.00 80.15 265 ILE A O 1
ATOM 1484 N N . ARG A 1 266 ? 51.756 42.841 7.742 1.00 71.56 266 ARG A N 1
ATOM 1485 C CA . ARG A 1 266 ? 50.816 43.635 6.958 1.00 71.49 266 ARG A CA 1
ATOM 1486 C C . ARG A 1 266 ? 49.373 43.453 7.424 1.00 73.74 266 ARG A C 1
ATOM 1487 O O . ARG A 1 266 ? 48.763 44.385 7.936 1.00 84.55 266 ARG A O 1
ATOM 1495 N N . GLY A 1 267 ? 48.842 42.250 7.279 1.00 71.18 267 GLY A N 1
ATOM 1496 C CA . GLY A 1 267 ? 47.463 41.971 7.644 1.00 79.59 267 GLY A CA 1
ATOM 1497 C C . GLY A 1 267 ? 46.810 41.251 6.477 1.00 78.92 267 GLY A C 1
ATOM 1498 O O . GLY A 1 267 ? 45.689 40.718 6.557 1.00 74.11 267 GLY A O 1
ATOM 1499 N N . THR A 1 268 ? 47.552 41.253 5.377 1.00 72.35 268 THR A N 1
ATOM 1500 C CA . THR A 1 268 ? 47.174 40.576 4.162 1.00 66.44 268 THR A CA 1
ATOM 1501 C C . THR A 1 268 ? 46.630 39.190 4.455 1.00 77.79 268 THR A C 1
ATOM 1502 O O . THR A 1 268 ? 45.566 38.808 3.960 1.00 80.10 268 THR A O 1
ATOM 1506 N N . PHE A 1 269 ? 47.364 38.445 5.279 1.00 83.12 269 PHE A N 1
ATOM 1507 C CA . PHE A 1 269 ? 47.147 37.007 5.427 1.00 70.85 269 PHE A CA 1
ATOM 1508 C C . PHE A 1 269 ? 47.690 36.487 6.754 1.00 67.46 269 PHE A C 1
ATOM 1509 O O . PHE A 1 269 ? 48.870 36.623 7.052 1.00 66.32 269 PHE A O 1
ATOM 1517 N N . LYS A 1 270 ? 46.814 35.886 7.544 1.00 68.69 270 LYS A N 1
ATOM 1518 C CA . LYS A 1 270 ? 47.156 35.428 8.884 1.00 62.52 270 LYS A CA 1
ATOM 1519 C C . LYS A 1 270 ? 47.635 33.967 8.928 1.00 65.18 270 LYS A C 1
ATOM 1520 O O . LYS A 1 270 ? 46.819 33.047 8.905 1.00 67.98 270 LYS A O 1
ATOM 1526 N N . SER A 1 271 ? 48.943 33.743 9.013 1.00 59.02 271 SER A N 1
ATOM 1527 C CA . SER A 1 271 ? 49.441 32.377 9.189 1.00 57.60 271 SER A CA 1
ATOM 1528 C C . SER A 1 271 ? 50.417 32.156 10.349 1.00 55.55 271 SER A C 1
ATOM 1529 O O . SER A 1 271 ? 50.892 33.091 11.007 1.00 53.38 271 SER A O 1
ATOM 1532 N N . VAL A 1 272 ? 50.668 30.873 10.592 1.00 59.38 272 VAL A N 1
ATOM 1533 C CA . VAL A 1 272 ? 51.767 30.396 11.419 1.00 55.30 272 VAL A CA 1
ATOM 1534 C C . VAL A 1 272 ? 52.368 29.177 10.730 1.00 57.71 272 VAL A C 1
ATOM 1535 O O . VAL A 1 272 ? 51.629 28.330 10.189 1.00 55.38 272 VAL A O 1
ATOM 1539 N N . ALA A 1 273 ? 53.701 29.100 10.752 1.00 45.54 273 ALA A N 1
ATOM 1540 C CA . ALA A 1 273 ? 54.432 27.925 10.271 1.00 48.78 273 ALA A CA 1
ATOM 1541 C C . ALA A 1 273 ? 55.126 27.121 11.393 1.00 46.35 273 ALA A C 1
ATOM 1542 O O . ALA A 1 273 ? 55.856 27.646 12.227 1.00 46.32 273 ALA A O 1
ATOM 1544 N N . VAL A 1 274 ? 54.878 25.828 11.420 1.00 49.38 274 VAL A N 1
ATOM 1545 C CA . VAL A 1 274 ? 55.497 24.983 12.430 1.00 48.91 274 VAL A CA 1
ATOM 1546 C C . VAL A 1 274 ? 56.216 23.806 11.789 1.00 44.12 274 VAL A C 1
ATOM 1547 O O . VAL A 1 274 ? 55.795 23.315 10.749 1.00 46.56 274 VAL A O 1
ATOM 1551 N N . LYS A 1 275 ? 57.313 23.372 12.399 1.00 44.86 275 LYS A N 1
ATOM 1552 C CA . LYS A 1 275 ? 58.045 22.189 11.944 1.00 42.18 275 LYS A CA 1
ATOM 1553 C C . LYS A 1 275 ? 57.299 20.949 12.403 1.00 44.53 275 LYS A C 1
ATOM 1554 O O . LYS A 1 275 ? 56.852 20.867 13.548 1.00 49.44 275 LYS A O 1
ATOM 1560 N N . ALA A 1 276 ? 57.149 19.977 11.520 1.00 43.98 276 ALA A N 1
ATOM 1561 C CA . ALA A 1 276 ? 56.598 18.697 11.937 1.00 45.77 276 ALA A CA 1
ATOM 1562 C C . ALA A 1 276 ? 57.589 17.968 12.835 1.00 46.92 276 ALA A C 1
ATOM 1563 O O . ALA A 1 276 ? 58.801 17.964 12.586 1.00 51.09 276 ALA A O 1
ATOM 1565 N N . PRO A 1 277 ? 57.064 17.334 13.882 1.00 46.29 277 PRO A N 1
ATOM 1566 C CA . PRO A 1 277 ? 57.763 16.594 14.933 1.00 51.29 277 PRO A CA 1
ATOM 1567 C C . PRO A 1 277 ? 58.513 15.371 14.423 1.00 55.53 277 PRO A C 1
ATOM 1568 O O . PRO A 1 277 ? 58.173 14.867 13.363 1.00 55.55 277 PRO A O 1
ATOM 1572 N N . GLY A 1 278 ? 59.516 14.916 15.178 1.00 60.60 278 GLY A N 1
ATOM 1573 C CA . GLY A 1 278 ? 60.221 13.671 14.904 1.00 53.19 278 GLY A CA 1
ATOM 1574 C C . GLY A 1 278 ? 60.958 13.643 13.590 1.00 53.98 278 GLY A C 1
ATOM 1575 O O . GLY A 1 278 ? 61.097 14.663 12.933 1.00 58.18 278 GLY A O 1
ATOM 1576 N N . PHE A 1 279 ? 61.434 12.472 13.193 1.00 57.38 279 PHE A N 1
ATOM 1577 C CA . PHE A 1 279 ? 62.210 12.390 11.960 1.00 62.11 279 PHE A CA 1
ATOM 1578 C C . PHE A 1 279 ? 61.755 11.262 11.041 1.00 60.65 279 PHE A C 1
ATOM 1579 O O . PHE A 1 279 ? 61.126 10.301 11.474 1.00 58.68 279 PHE A O 1
ATOM 1587 N N . GLY A 1 280 ? 62.084 11.409 9.762 1.00 64.89 280 GLY A N 1
ATOM 1588 C CA . GLY A 1 280 ? 61.874 10.381 8.765 1.00 62.52 280 GLY A CA 1
ATOM 1589 C C . GLY A 1 280 ? 60.491 9.769 8.818 1.00 66.13 280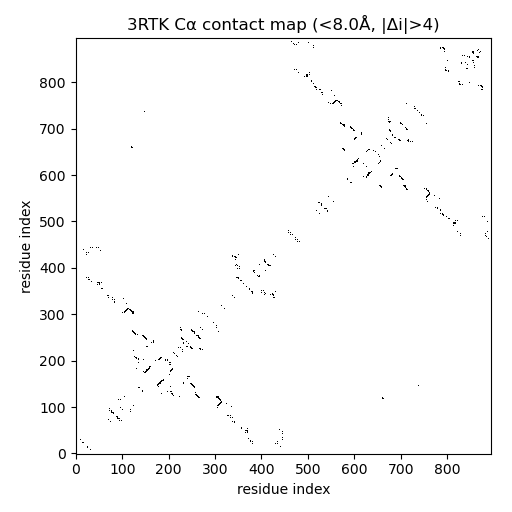 GLY A C 1
ATOM 1590 O O . GLY A 1 280 ? 59.484 10.468 8.895 1.00 62.61 280 GLY A O 1
ATOM 1591 N N . ASP A 1 281 ? 60.448 8.445 8.773 1.00 68.92 281 ASP A N 1
ATOM 1592 C CA . ASP A 1 281 ? 59.191 7.706 8.806 1.00 65.33 281 ASP A CA 1
ATOM 1593 C C . ASP A 1 281 ? 58.283 8.148 9.932 1.00 62.61 281 ASP A C 1
ATOM 1594 O O . ASP A 1 281 ? 57.137 8.546 9.715 1.00 60.01 281 ASP A O 1
ATOM 1599 N N . ARG A 1 282 ? 58.803 8.064 11.145 1.00 55.94 282 ARG A N 1
ATOM 1600 C CA . ARG A 1 282 ? 58.035 8.436 12.306 1.00 45.74 282 ARG A CA 1
ATOM 1601 C C . ARG A 1 282 ? 57.455 9.878 12.250 1.00 55.57 282 ARG A C 1
ATOM 1602 O O . ARG A 1 282 ? 56.398 10.134 12.821 1.00 53.20 282 ARG A O 1
ATOM 1610 N N . ARG A 1 283 ? 58.109 10.825 11.571 1.00 51.82 283 ARG A N 1
ATOM 1611 C CA . ARG A 1 283 ? 57.464 12.132 11.404 1.00 53.64 283 ARG A CA 1
ATOM 1612 C C . ARG A 1 283 ? 56.301 11.971 10.455 1.00 55.22 283 ARG A C 1
ATOM 1613 O O . ARG A 1 283 ? 55.190 12.419 10.728 1.00 64.49 283 ARG A O 1
ATOM 1621 N N . LYS A 1 284 ? 56.554 11.303 9.344 1.00 55.76 284 LYS A N 1
ATOM 1622 C CA . LYS A 1 284 ? 55.541 11.127 8.322 1.00 56.39 284 LYS A CA 1
ATOM 1623 C C . LYS A 1 284 ? 54.275 10.480 8.871 1.00 53.03 284 LYS A C 1
ATOM 1624 O O . LYS A 1 284 ? 53.191 10.689 8.349 1.00 59.53 284 LYS A O 1
ATOM 1630 N N . ALA A 1 285 ? 54.412 9.690 9.922 1.00 54.43 285 ALA A N 1
ATOM 1631 C CA . ALA A 1 285 ? 53.259 9.002 10.487 1.00 56.35 285 ALA A CA 1
ATOM 1632 C C . ALA A 1 285 ? 52.457 9.934 11.359 1.00 53.75 285 ALA A C 1
ATOM 1633 O O . ALA A 1 285 ? 51.265 9.729 11.546 1.00 52.36 285 ALA A O 1
ATOM 1635 N N . MET A 1 286 ? 53.122 10.922 11.947 1.00 52.92 286 MET A N 1
ATOM 1636 C CA . MET A 1 286 ? 52.452 11.763 12.919 1.00 48.16 286 MET A CA 1
ATOM 1637 C C . MET A 1 286 ? 51.681 12.787 12.114 1.00 48.04 286 MET A C 1
ATOM 1638 O O . MET A 1 286 ? 50.630 13.264 12.530 1.00 42.67 286 MET A O 1
ATOM 1643 N N . LEU A 1 287 ? 52.224 13.109 10.946 1.00 44.03 287 LEU A N 1
ATOM 1644 C CA . LEU A 1 287 ? 51.600 14.049 10.065 1.00 46.99 287 LEU A CA 1
ATOM 1645 C C . LEU A 1 287 ? 50.245 13.480 9.712 1.00 53.78 287 LEU A C 1
ATOM 1646 O O . LEU A 1 287 ? 49.220 14.168 9.800 1.00 52.34 287 LEU A O 1
ATOM 1651 N N . GLN A 1 288 ? 50.265 12.210 9.317 1.00 57.07 288 GLN A N 1
ATOM 1652 C CA . GLN A 1 288 ? 49.084 11.461 8.937 1.00 47.84 288 GLN A CA 1
ATOM 1653 C C . GLN A 1 288 ? 48.112 11.483 10.103 1.00 43.97 288 GLN A C 1
ATOM 1654 O O . GLN A 1 288 ? 46.934 11.668 9.909 1.00 50.10 288 GLN A O 1
ATOM 1660 N N . ASP A 1 289 ? 48.613 11.356 11.319 1.00 40.15 289 ASP A N 1
ATOM 1661 C CA . ASP A 1 289 ? 47.764 11.487 12.494 1.00 44.33 289 ASP A CA 1
ATOM 1662 C C . ASP A 1 289 ? 47.076 12.851 12.551 1.00 50.85 289 ASP A C 1
ATOM 1663 O O . ASP A 1 289 ? 45.883 12.951 12.787 1.00 52.25 289 ASP A O 1
ATOM 1668 N N . MET A 1 290 ? 47.851 13.913 12.383 1.00 50.80 290 MET A N 1
ATOM 1669 C CA . MET A 1 290 ? 47.309 15.253 12.334 1.00 48.72 290 MET A CA 1
ATOM 1670 C C . MET A 1 290 ? 46.254 15.348 11.212 1.00 51.35 290 MET A C 1
ATOM 1671 O O . MET A 1 290 ? 45.189 15.940 11.373 1.00 47.20 290 MET A O 1
ATOM 1676 N N . ALA A 1 291 ? 46.577 14.769 10.066 1.00 51.91 291 ALA A N 1
ATOM 1677 C CA . ALA A 1 291 ? 45.669 14.716 8.929 1.00 50.71 291 ALA A CA 1
ATOM 1678 C C . ALA A 1 291 ? 44.282 14.192 9.316 1.00 55.99 291 ALA A C 1
ATOM 1679 O O . ALA A 1 291 ? 43.258 14.838 9.047 1.00 56.68 291 ALA A O 1
ATOM 1681 N N . ILE A 1 292 ? 44.255 13.027 9.952 1.00 48.72 292 ILE A N 1
ATOM 1682 C CA . ILE A 1 292 ? 42.997 12.387 10.303 1.00 56.59 292 ILE A CA 1
ATOM 1683 C C . ILE A 1 292 ? 42.242 13.183 11.362 1.00 55.35 292 ILE A C 1
ATOM 1684 O O . ILE A 1 292 ? 41.014 13.281 11.334 1.00 62.43 292 ILE A O 1
ATOM 1689 N N . LEU A 1 293 ? 42.986 13.742 12.298 1.00 54.26 293 LEU A N 1
ATOM 1690 C CA . LEU A 1 293 ? 42.390 14.409 13.436 1.00 58.37 293 LEU A CA 1
ATOM 1691 C C . LEU A 1 293 ? 41.744 15.683 12.944 1.00 59.60 293 LEU A C 1
ATOM 1692 O O . LEU A 1 293 ? 41.009 16.350 13.673 1.00 61.15 293 LEU A O 1
ATOM 1697 N N . THR A 1 294 ? 42.097 16.093 11.733 1.00 55.53 294 THR A N 1
ATOM 1698 C CA . THR A 1 294 ? 41.721 17.419 11.262 1.00 54.73 294 THR A CA 1
ATOM 1699 C C . THR A 1 294 ? 40.825 17.377 10.039 1.00 54.05 294 THR A C 1
ATOM 1700 O O . THR A 1 294 ? 40.165 18.363 9.710 1.00 47.12 294 THR A O 1
ATOM 1704 N N . GLY A 1 295 ? 40.803 16.237 9.362 1.00 58.13 295 GLY A N 1
ATOM 1705 C CA . GLY A 1 295 ? 40.003 16.118 8.164 1.00 49.56 295 GLY A CA 1
ATOM 1706 C C . GLY A 1 295 ? 40.823 16.428 6.946 1.00 48.60 295 GLY A C 1
ATOM 1707 O O . GLY A 1 295 ? 40.333 16.356 5.832 1.00 57.17 295 GLY A O 1
ATOM 1708 N N . GLY A 1 296 ? 42.089 16.768 7.154 1.00 56.14 296 GLY A N 1
ATOM 1709 C CA . GLY A 1 296 ? 42.982 17.040 6.044 1.00 50.73 296 GLY A CA 1
ATOM 1710 C C . GLY A 1 296 ? 43.712 15.807 5.542 1.00 56.68 296 GLY A C 1
ATOM 1711 O O . GLY A 1 296 ? 43.665 14.737 6.172 1.00 54.13 296 GLY A O 1
ATOM 1712 N N . GLN A 1 297 ? 44.366 15.952 4.392 1.00 51.42 297 GLN A N 1
ATOM 1713 C CA . GLN A 1 297 ? 45.297 14.943 3.930 1.00 55.66 297 GLN A CA 1
ATOM 1714 C C . GLN A 1 297 ? 46.722 15.518 3.709 1.00 63.87 297 GLN A C 1
ATOM 1715 O O . GLN A 1 297 ? 46.862 16.595 3.129 1.00 66.04 297 GLN A O 1
ATOM 1721 N N . VAL A 1 298 ? 47.759 14.816 4.188 1.00 58.83 298 VAL A N 1
ATOM 1722 C CA . VAL A 1 298 ? 49.156 15.219 4.000 1.00 53.71 298 VAL A CA 1
ATOM 1723 C C . VAL A 1 298 ? 49.550 15.300 2.519 1.00 59.44 298 VAL A C 1
ATOM 1724 O O . VAL A 1 298 ? 49.615 14.287 1.827 1.00 62.37 298 VAL A O 1
ATOM 1728 N N . ILE A 1 299 ? 49.818 16.512 2.044 1.00 60.12 299 ILE A N 1
ATOM 1729 C CA . ILE A 1 299 ? 50.433 16.720 0.741 1.00 66.38 299 ILE A CA 1
ATOM 1730 C C . ILE A 1 299 ? 51.800 16.054 0.692 1.00 80.61 299 ILE A C 1
ATOM 1731 O O . ILE A 1 299 ? 52.746 16.529 1.323 1.00 77.51 299 ILE A O 1
ATOM 1736 N N . SER A 1 300 ? 51.922 14.953 -0.043 1.00 92.11 300 SER A N 1
ATOM 1737 C CA . SER A 1 300 ? 53.245 14.351 -0.242 1.00 98.31 300 SER A CA 1
ATOM 1738 C C . SER A 1 300 ? 53.512 14.104 -1.714 1.00 110.51 300 SER A C 1
ATOM 1739 O O . SER A 1 300 ? 52.584 14.041 -2.520 1.00 115.40 300 SER A O 1
ATOM 1742 N N . GLU A 1 301 ? 54.790 13.992 -2.058 1.00 116.67 301 GLU A N 1
ATOM 1743 C CA . GLU A 1 301 ? 55.210 13.832 -3.443 1.00 120.01 301 GLU A CA 1
ATOM 1744 C C . GLU A 1 301 ? 55.529 12.371 -3.702 1.00 124.32 301 GLU A C 1
ATOM 1745 O O . GLU A 1 301 ? 56.350 12.047 -4.562 1.00 129.75 301 GLU A O 1
ATOM 1751 N N . GLU A 1 302 ? 54.866 11.497 -2.944 1.00 128.27 302 GLU A N 1
ATOM 1752 C CA . GLU A 1 302 ? 55.088 10.053 -3.019 1.00 127.31 302 GLU A CA 1
ATOM 1753 C C . GLU A 1 302 ? 53.766 9.273 -3.048 1.00 124.34 302 GLU A C 1
ATOM 1754 O O . GLU A 1 302 ? 53.692 8.169 -3.588 1.00 130.34 302 GLU A O 1
ATOM 1760 N N . VAL A 1 303 ? 52.723 9.855 -2.471 1.00 123.02 303 VAL A N 1
ATOM 1761 C CA . VAL A 1 303 ? 51.406 9.224 -2.457 1.00 125.66 303 VAL A CA 1
ATOM 1762 C C . VAL A 1 303 ? 50.368 10.180 -3.034 1.00 128.90 303 VAL A C 1
ATOM 1763 O O . VAL A 1 303 ? 49.857 9.975 -4.142 1.00 126.44 303 VAL A O 1
ATOM 1767 N N . GLY A 1 304 ? 50.065 11.227 -2.271 1.00 127.51 304 GLY A N 1
ATOM 1768 C CA . GLY A 1 304 ? 49.168 12.273 -2.723 1.00 128.21 304 GLY A CA 1
ATOM 1769 C C . GLY A 1 304 ? 49.931 13.170 -3.684 1.00 130.54 304 GLY A C 1
ATOM 1770 O O . GLY A 1 304 ? 51.068 12.870 -4.086 1.00 128.41 304 GLY A O 1
ATOM 1771 N N . LEU A 1 305 ? 49.273 14.243 -4.107 1.00 130.30 305 LEU A N 1
ATOM 1772 C CA . LEU A 1 305 ? 49.730 15.023 -5.248 1.00 135.77 305 LEU A CA 1
ATOM 1773 C C . LEU A 1 305 ? 50.569 16.247 -4.910 1.00 127.37 305 LEU A C 1
ATOM 1774 O O . LEU A 1 305 ? 50.917 16.495 -3.755 1.00 111.56 305 LEU A O 1
ATOM 1779 N N . THR A 1 306 ? 50.885 17.002 -5.955 1.00 133.87 306 THR A N 1
ATOM 1780 C CA . THR A 1 306 ? 51.698 18.204 -5.863 1.00 132.70 306 THR A CA 1
ATOM 1781 C C . THR A 1 306 ? 50.957 19.300 -5.086 1.00 135.04 306 THR A C 1
ATOM 1782 O O . THR A 1 306 ? 49.817 19.111 -4.654 1.00 133.82 306 THR A O 1
ATOM 1786 N N . LEU A 1 307 ? 51.622 20.435 -4.892 1.00 132.49 307 LEU A N 1
ATOM 1787 C CA . LEU A 1 307 ? 51.022 21.562 -4.190 1.00 128.16 307 LEU A CA 1
ATOM 1788 C C . LEU A 1 307 ? 50.330 22.458 -5.214 1.00 132.01 307 LEU A C 1
ATOM 1789 O O . LEU A 1 307 ? 49.619 23.404 -4.863 1.00 124.65 307 LEU A O 1
ATOM 1794 N N . GLU A 1 308 ? 50.553 22.144 -6.486 1.00 135.97 308 GLU A N 1
ATOM 1795 C CA . GLU A 1 308 ? 49.861 22.803 -7.581 1.00 138.79 308 GLU A CA 1
ATOM 1796 C C . GLU A 1 308 ? 48.519 22.110 -7.830 1.00 138.64 308 GLU A C 1
ATOM 1797 O O . GLU A 1 308 ? 48.432 20.874 -7.861 1.00 130.72 308 GLU A O 1
ATOM 1803 N N . ASN A 1 309 ? 47.478 22.925 -7.981 1.00 141.53 309 ASN A N 1
ATOM 1804 C CA . ASN A 1 309 ? 46.120 22.449 -8.260 1.00 144.92 309 ASN A CA 1
ATOM 1805 C C . ASN A 1 309 ? 45.443 21.746 -7.070 1.00 140.71 309 ASN A C 1
ATOM 1806 O O . ASN A 1 309 ? 44.449 21.030 -7.239 1.00 140.08 309 ASN A O 1
ATOM 1811 N N . ALA A 1 310 ? 45.979 21.969 -5.870 1.00 130.67 310 ALA A N 1
ATOM 1812 C CA . ALA A 1 310 ? 45.393 21.439 -4.641 1.00 111.32 310 ALA A CA 1
ATOM 1813 C C . ALA A 1 310 ? 44.032 22.084 -4.331 1.00 106.77 310 ALA A C 1
ATOM 1814 O O . ALA A 1 310 ? 43.749 23.203 -4.767 1.00 107.63 310 ALA A O 1
ATOM 1816 N N . ASP A 1 311 ? 43.193 21.366 -3.587 1.00 102.07 311 ASP A N 1
ATOM 1817 C CA . ASP A 1 311 ? 41.849 21.832 -3.249 1.00 92.34 311 ASP A CA 1
ATOM 1818 C C . ASP A 1 311 ? 41.723 22.097 -1.743 1.00 87.60 311 ASP A C 1
ATOM 1819 O O . ASP A 1 311 ? 42.419 21.472 -0.944 1.00 87.78 311 ASP A O 1
ATOM 1824 N N . LEU A 1 312 ? 40.838 23.009 -1.347 1.00 79.95 312 LEU A N 1
ATOM 1825 C CA . LEU A 1 312 ? 40.690 23.326 0.073 1.00 72.47 312 LEU A CA 1
ATOM 1826 C C . LEU A 1 312 ? 40.188 22.138 0.871 1.00 73.11 312 LEU A C 1
ATOM 1827 O O . LEU A 1 312 ? 40.164 22.180 2.107 1.00 74.80 312 LEU A O 1
ATOM 1832 N N . SER A 1 313 ? 39.782 21.086 0.165 1.00 72.04 313 SER A N 1
ATOM 1833 C CA . SER A 1 313 ? 39.302 19.864 0.811 1.00 69.71 313 SER A CA 1
ATOM 1834 C C . SER A 1 313 ? 40.471 19.090 1.367 1.00 66.74 313 SER A C 1
ATOM 1835 O O . SER A 1 313 ? 40.301 18.285 2.285 1.00 63.79 313 SER A O 1
ATOM 1838 N N . LEU A 1 314 ? 41.643 19.321 0.773 1.00 60.90 314 LEU A N 1
ATOM 1839 C CA . LEU A 1 314 ? 42.895 18.743 1.232 1.00 61.03 314 LEU A CA 1
ATOM 1840 C C . LEU A 1 314 ? 43.288 19.269 2.594 1.00 59.52 314 LEU A C 1
ATOM 1841 O O . LEU A 1 314 ? 43.704 18.510 3.444 1.00 57.32 314 LEU A O 1
ATOM 1846 N N . LEU A 1 315 ? 43.163 20.578 2.779 1.00 60.91 315 LEU A N 1
ATOM 1847 C CA . LEU A 1 315 ? 43.396 21.222 4.057 1.00 54.62 315 LEU A CA 1
ATOM 1848 C C . LEU A 1 315 ? 42.492 20.645 5.135 1.00 55.29 315 LEU A C 1
ATOM 1849 O O . LEU A 1 315 ? 41.352 20.261 4.869 1.00 64.90 315 LEU A O 1
ATOM 1854 N N . GLY A 1 316 ? 43.003 20.580 6.359 1.00 49.08 316 GLY A N 1
ATOM 1855 C CA . GLY A 1 316 ? 42.198 20.204 7.503 1.00 49.01 316 GLY A CA 1
ATOM 1856 C C . GLY A 1 316 ? 41.802 21.487 8.193 1.00 55.47 316 GLY A C 1
ATOM 1857 O O . GLY A 1 316 ? 42.165 22.569 7.726 1.00 55.78 316 GLY A O 1
ATOM 1858 N N . LYS A 1 317 ? 41.059 21.394 9.289 1.00 47.21 317 LYS A N 1
ATOM 1859 C CA . LYS A 1 317 ? 40.572 22.602 9.942 1.00 58.70 317 LYS A CA 1
ATOM 1860 C C . LYS A 1 317 ? 40.312 22.336 11.412 1.00 58.51 317 LYS A C 1
ATOM 1861 O O . LYS A 1 317 ? 40.172 21.181 11.808 1.00 53.27 317 LYS A O 1
ATOM 1867 N N . ALA A 1 318 ? 40.253 23.399 12.215 1.00 53.40 318 ALA A N 1
ATOM 1868 C CA . ALA A 1 318 ? 39.934 23.268 13.622 1.00 53.40 318 ALA A CA 1
ATOM 1869 C C . ALA A 1 318 ? 39.396 24.569 14.191 1.00 59.64 318 ALA A C 1
ATOM 1870 O O . ALA A 1 318 ? 39.557 25.629 13.588 1.00 61.04 318 ALA A O 1
ATOM 1872 N N . ARG A 1 319 ? 38.770 24.516 15.363 1.00 55.94 319 ARG A N 1
ATOM 1873 C CA . ARG A 1 319 ? 38.198 25.741 15.908 1.00 59.37 319 ARG A CA 1
ATOM 1874 C C . ARG A 1 319 ? 39.288 26.739 16.222 1.00 66.01 319 ARG A C 1
ATOM 1875 O O . ARG A 1 319 ? 39.068 27.949 16.189 1.00 65.30 319 ARG A O 1
ATOM 1883 N N . LYS A 1 320 ? 40.449 26.224 16.605 1.00 62.21 320 LYS A N 1
ATOM 1884 C CA . LYS A 1 320 ? 41.517 27.081 17.084 1.00 59.81 320 LYS A CA 1
ATOM 1885 C C . LYS A 1 320 ? 42.848 26.357 17.210 1.00 65.66 320 LYS A C 1
ATOM 1886 O O . LYS A 1 320 ? 42.918 25.186 17.583 1.00 64.18 320 LYS A O 1
ATOM 1892 N N . VAL A 1 321 ? 43.899 27.095 16.889 1.00 64.44 321 VAL A N 1
ATOM 1893 C CA . VAL A 1 321 ? 45.282 26.644 16.990 1.00 55.54 321 VAL A CA 1
ATOM 1894 C C . VAL A 1 321 ? 46.072 27.606 17.859 1.00 54.82 321 VAL A C 1
ATOM 1895 O O . VAL A 1 321 ? 46.132 28.808 17.585 1.00 55.91 321 VAL A O 1
ATOM 1899 N N . VAL A 1 322 ? 46.664 27.076 18.921 1.00 55.10 322 VAL A N 1
ATOM 1900 C CA . VAL A 1 322 ? 47.605 27.846 19.716 1.00 55.61 322 VAL A CA 1
ATOM 1901 C C . VAL A 1 322 ? 49.040 27.354 19.492 1.00 49.97 322 VAL A C 1
ATOM 1902 O O . VAL A 1 322 ? 49.357 26.185 19.696 1.00 43.52 322 VAL A O 1
ATOM 1906 N N . VAL A 1 323 ? 49.890 28.270 19.046 1.00 51.45 323 VAL A N 1
ATOM 1907 C CA . VAL A 1 323 ? 51.305 27.999 18.872 1.00 53.05 323 VAL A CA 1
ATOM 1908 C C . VAL A 1 323 ? 52.145 28.899 19.776 1.00 50.36 323 VAL A C 1
ATOM 1909 O O . VAL A 1 323 ? 52.124 30.119 19.646 1.00 54.21 323 VAL A O 1
ATOM 1913 N N . THR A 1 324 ? 52.856 28.280 20.710 1.00 45.40 324 THR A N 1
ATOM 1914 C CA . THR A 1 324 ? 53.821 28.979 21.538 1.00 46.32 324 THR A CA 1
ATOM 1915 C C . THR A 1 324 ? 55.248 28.778 21.037 1.00 46.27 324 THR A C 1
ATOM 1916 O O . THR A 1 324 ? 55.483 28.254 19.955 1.00 46.29 324 THR A O 1
ATOM 1920 N N . LYS A 1 325 ? 56.208 29.237 21.816 1.00 50.42 325 LYS A N 1
ATOM 1921 C CA . LYS A 1 325 ? 57.600 29.063 21.436 1.00 55.86 325 LYS A CA 1
ATOM 1922 C C . LYS A 1 325 ? 57.949 27.582 21.317 1.00 55.55 325 LYS A C 1
ATOM 1923 O O . LYS A 1 325 ? 58.738 27.187 20.464 1.00 50.94 325 LYS A O 1
ATOM 1929 N N . ASP A 1 326 ? 57.306 26.781 22.161 1.00 55.97 326 ASP A N 1
ATOM 1930 C CA . ASP A 1 326 ? 57.592 25.361 22.333 1.00 55.42 326 ASP A CA 1
ATOM 1931 C C . ASP A 1 326 ? 56.581 24.384 21.742 1.00 55.50 326 ASP A C 1
ATOM 1932 O O . ASP A 1 326 ? 56.894 23.213 21.562 1.00 56.16 326 ASP A O 1
ATOM 1937 N N . GLU A 1 327 ? 55.342 24.810 21.564 1.00 53.47 327 GLU A N 1
ATOM 1938 C CA . GLU A 1 327 ? 54.317 23.821 21.291 1.00 49.23 327 GLU A CA 1
ATOM 1939 C C . GLU A 1 327 ? 53.205 24.282 20.380 1.00 50.72 327 GLU A C 1
ATOM 1940 O O . GLU A 1 327 ? 52.985 25.476 20.177 1.00 49.53 327 GLU A O 1
ATOM 1946 N N . THR A 1 328 ? 52.503 23.298 19.839 1.00 43.37 328 THR A N 1
ATOM 1947 C CA . THR A 1 328 ? 51.334 23.552 19.007 1.00 48.79 328 THR A CA 1
ATOM 1948 C C . THR A 1 328 ? 50.085 22.787 19.443 1.00 53.12 328 THR A C 1
ATOM 1949 O O . THR A 1 328 ? 50.034 21.563 19.397 1.00 54.84 328 THR A O 1
ATOM 1953 N N . THR A 1 329 ? 49.060 23.507 19.867 1.00 52.41 329 THR A N 1
ATOM 1954 C CA . THR A 1 329 ? 47.816 22.830 20.176 1.00 49.21 329 THR A CA 1
ATOM 1955 C C . THR A 1 329 ? 46.806 23.025 19.072 1.00 51.92 329 THR A C 1
ATOM 1956 O O . THR A 1 329 ? 46.632 24.128 18.569 1.00 56.41 329 THR A O 1
ATOM 1960 N N . ILE A 1 330 ? 46.159 21.936 18.689 1.00 51.74 330 ILE A N 1
ATOM 1961 C CA . ILE A 1 330 ? 45.071 21.962 17.735 1.00 54.78 330 ILE A CA 1
ATOM 1962 C C . ILE A 1 330 ? 43.812 21.683 18.533 1.00 57.16 330 ILE A C 1
ATOM 1963 O O . ILE A 1 330 ? 43.647 20.594 19.086 1.00 54.09 330 ILE A O 1
ATOM 1968 N N . VAL A 1 331 ? 42.932 22.672 18.631 1.00 59.78 331 VAL A N 1
ATOM 1969 C CA . VAL A 1 331 ? 41.700 22.485 19.386 1.00 59.51 331 VAL A CA 1
ATOM 1970 C C . VAL A 1 331 ? 40.553 22.216 18.432 1.00 65.02 331 VAL A C 1
ATOM 1971 O O . VAL A 1 331 ? 40.411 22.907 17.427 1.00 69.35 331 VAL A O 1
ATOM 1975 N N . GLU A 1 332 ? 39.749 21.203 18.740 1.00 65.39 332 GLU A N 1
ATOM 1976 C CA . GLU A 1 332 ? 38.618 20.827 17.894 1.00 65.97 332 GLU A CA 1
ATOM 1977 C C . GLU A 1 332 ? 38.812 20.397 16.438 1.00 64.35 332 GLU A C 1
ATOM 1978 O O . GLU A 1 332 ? 38.195 20.954 15.521 1.00 72.16 332 GLU A O 1
ATOM 1984 N N . GLY A 1 333 ? 39.675 19.411 16.221 1.00 61.15 333 GLY A N 1
ATOM 1985 C CA . GLY A 1 333 ? 40.013 19.024 14.866 1.00 61.14 333 GLY A CA 1
ATOM 1986 C C . GLY A 1 333 ? 38.707 18.802 14.145 1.00 61.40 333 GLY A C 1
ATOM 1987 O O . GLY A 1 333 ? 37.726 18.411 14.763 1.00 64.64 333 GLY A O 1
ATOM 1988 N N . ALA A 1 334 ? 38.679 19.059 12.848 1.00 55.03 334 ALA A N 1
ATOM 1989 C CA . ALA A 1 334 ? 37.443 18.891 12.096 1.00 62.84 334 ALA A CA 1
ATOM 1990 C C . ALA A 1 334 ? 37.236 17.520 11.487 1.00 61.66 334 ALA A C 1
ATOM 1991 O O . ALA A 1 334 ? 36.550 17.361 10.481 1.00 67.32 334 ALA A O 1
ATOM 1993 N N . GLY A 1 335 ? 37.828 16.521 12.113 1.00 60.38 335 GLY A N 1
ATOM 1994 C CA . GLY A 1 335 ? 37.865 15.202 11.529 1.00 63.50 335 GLY A CA 1
ATOM 1995 C C . GLY A 1 335 ? 36.669 14.372 11.923 1.00 66.21 335 GLY A C 1
ATOM 1996 O O . GLY A 1 335 ? 36.042 14.606 12.961 1.00 64.11 335 GLY A O 1
ATOM 1997 N N . ASP A 1 336 ? 36.357 13.403 11.067 1.00 79.57 336 ASP A N 1
ATOM 1998 C CA . ASP A 1 336 ? 35.284 12.437 11.317 1.00 82.90 336 ASP A CA 1
ATOM 1999 C C . ASP A 1 336 ? 35.616 11.597 12.550 1.00 70.74 336 ASP A C 1
ATOM 2000 O O . ASP A 1 336 ? 36.509 10.759 12.510 1.00 69.90 336 ASP A O 1
ATOM 2005 N N . THR A 1 337 ? 34.889 11.840 13.637 1.00 74.41 337 THR A N 1
ATOM 2006 C CA . THR A 1 337 ? 35.094 11.139 14.903 1.00 72.49 337 THR A CA 1
ATOM 2007 C C . THR A 1 337 ? 35.340 9.648 14.779 1.00 73.61 337 THR A C 1
ATOM 2008 O O . THR A 1 337 ? 36.042 9.061 15.599 1.00 81.73 337 THR A O 1
ATOM 2012 N N . ASP A 1 338 ? 34.762 9.032 13.759 1.00 75.22 338 ASP A N 1
ATOM 2013 C CA . ASP A 1 338 ? 34.987 7.612 13.524 1.00 77.62 338 ASP A CA 1
ATOM 2014 C C . ASP A 1 338 ? 36.237 7.314 12.702 1.00 74.23 338 ASP A C 1
ATOM 2015 O O . ASP A 1 338 ? 36.877 6.274 12.897 1.00 80.85 338 ASP A O 1
ATOM 2020 N N . ALA A 1 339 ? 36.589 8.226 11.801 1.00 69.32 339 ALA A N 1
ATOM 2021 C CA . ALA A 1 339 ? 37.864 8.161 11.094 1.00 68.39 339 ALA A CA 1
ATOM 2022 C C . ALA A 1 339 ? 39.002 8.143 12.115 1.00 73.67 339 ALA A C 1
ATOM 2023 O O . ALA A 1 339 ? 39.920 7.318 12.033 1.00 67.91 339 ALA A O 1
ATOM 2025 N N . ILE A 1 340 ? 38.922 9.071 13.070 1.00 67.45 340 ILE A N 1
ATOM 2026 C CA . ILE A 1 340 ? 39.808 9.110 14.211 1.00 64.93 340 ILE A CA 1
ATOM 2027 C C . ILE A 1 340 ? 39.938 7.850 15.064 1.00 73.85 340 ILE A C 1
ATOM 2028 O O . ILE A 1 340 ? 41.033 7.300 15.207 1.00 72.95 340 ILE A O 1
ATOM 2033 N N . ALA A 1 341 ? 38.810 7.396 15.607 1.00 74.96 341 ALA A N 1
ATOM 2034 C CA . ALA A 1 341 ? 38.650 6.086 16.237 1.00 70.62 341 ALA A CA 1
ATOM 2035 C C . ALA A 1 341 ? 39.294 4.933 15.450 1.00 72.02 341 ALA A C 1
ATOM 2036 O O . ALA A 1 341 ? 39.992 4.084 16.024 1.00 64.01 341 ALA A O 1
ATOM 2038 N N . GLY A 1 342 ? 39.038 4.903 14.143 1.00 69.65 342 GLY A N 1
ATOM 2039 C CA . GLY A 1 342 ? 39.586 3.877 13.275 1.00 69.55 342 GLY A CA 1
ATOM 2040 C C . GLY A 1 342 ? 41.103 3.860 13.302 1.00 69.85 342 GLY A C 1
ATOM 2041 O O . GLY A 1 342 ? 41.716 2.803 13.449 1.00 68.13 342 GLY A O 1
ATOM 2042 N N . ARG A 1 343 ? 41.707 5.039 13.152 1.00 68.30 343 ARG A N 1
ATOM 2043 C CA . ARG A 1 343 ? 43.164 5.189 13.183 1.00 68.61 343 ARG A CA 1
ATOM 2044 C C . ARG A 1 343 ? 43.777 4.736 14.516 1.00 64.19 343 ARG A C 1
ATOM 2045 O O . ARG A 1 343 ? 44.751 3.978 14.538 1.00 66.20 343 ARG A O 1
ATOM 2053 N N . VAL A 1 344 ? 43.207 5.226 15.611 1.00 60.79 344 VAL A N 1
ATOM 2054 C CA . VAL A 1 344 ? 43.588 4.816 16.953 1.00 58.10 344 VAL A CA 1
ATOM 2055 C C . VAL A 1 344 ? 43.589 3.306 17.038 1.00 63.96 344 VAL A C 1
ATOM 2056 O O . VAL A 1 344 ? 44.424 2.706 17.702 1.00 70.28 344 VAL A O 1
ATOM 2060 N N . ALA A 1 345 ? 42.629 2.691 16.365 1.00 70.59 345 ALA A N 1
ATOM 2061 C CA . ALA A 1 345 ? 42.605 1.247 16.242 1.00 67.53 345 ALA A CA 1
ATOM 2062 C C . ALA A 1 345 ? 43.878 0.796 15.539 1.00 63.40 345 ALA A C 1
ATOM 2063 O O . ALA A 1 345 ? 44.661 0.019 16.094 1.00 66.11 345 ALA A O 1
ATOM 2065 N N . GLN A 1 346 ? 44.077 1.290 14.320 1.00 59.26 346 GLN A N 1
ATOM 2066 C CA . GLN A 1 346 ? 45.258 0.938 13.536 1.00 71.20 346 GLN A CA 1
ATOM 2067 C C . GLN A 1 346 ? 46.539 0.961 14.368 1.00 74.64 346 GLN A C 1
ATOM 2068 O O . GLN A 1 346 ? 47.452 0.161 14.146 1.00 78.89 346 GLN A O 1
ATOM 2074 N N . ILE A 1 347 ? 46.602 1.885 15.318 1.00 65.67 347 ILE A N 1
ATOM 2075 C CA . ILE A 1 347 ? 47.775 2.040 16.157 1.00 73.10 347 ILE A CA 1
ATOM 2076 C C . ILE A 1 347 ? 47.883 0.960 17.262 1.00 74.62 347 ILE A C 1
ATOM 2077 O O . ILE A 1 347 ? 48.946 0.354 17.465 1.00 69.52 347 ILE A O 1
ATOM 2082 N N . ARG A 1 348 ? 46.780 0.724 17.966 1.00 73.24 348 ARG A N 1
ATOM 2083 C CA . ARG A 1 348 ? 46.716 -0.333 18.965 1.00 72.79 348 ARG A CA 1
ATOM 2084 C C . ARG A 1 348 ? 47.177 -1.667 18.356 1.00 76.56 348 ARG A C 1
ATOM 2085 O O . ARG A 1 348 ? 47.838 -2.478 19.015 1.00 68.45 348 ARG A O 1
ATOM 2093 N N . GLN A 1 349 ? 46.823 -1.889 17.094 1.00 77.18 349 GLN A N 1
ATOM 2094 C CA . GLN A 1 349 ? 47.298 -3.064 16.385 1.00 81.10 349 GLN A CA 1
ATOM 2095 C C . GLN A 1 349 ? 48.801 -3.002 16.260 1.00 74.43 349 GLN A C 1
ATOM 2096 O O . GLN A 1 349 ? 49.486 -3.890 16.741 1.00 74.29 349 GLN A O 1
ATOM 2102 N N . GLU A 1 350 ? 49.308 -1.952 15.618 1.00 74.78 350 GLU A N 1
ATOM 2103 C CA . GLU A 1 350 ? 50.751 -1.764 15.466 1.00 76.55 350 GLU A CA 1
ATOM 2104 C C . GLU A 1 350 ? 51.533 -2.025 16.758 1.00 70.33 350 GLU A C 1
ATOM 2105 O O . GLU A 1 350 ? 52.550 -2.721 16.752 1.00 61.64 350 GLU A O 1
ATOM 2111 N N . ILE A 1 351 ? 51.032 -1.468 17.856 1.00 67.43 351 ILE A N 1
ATOM 2112 C CA . ILE A 1 351 ? 51.571 -1.721 19.184 1.00 69.56 351 ILE A CA 1
ATOM 2113 C C . ILE A 1 351 ? 51.709 -3.207 19.497 1.00 74.97 351 ILE A C 1
ATOM 2114 O O . ILE A 1 351 ? 52.774 -3.666 19.912 1.00 85.72 351 ILE A O 1
ATOM 2119 N N . GLU A 1 352 ? 50.638 -3.963 19.291 1.00 83.66 352 GLU A N 1
ATOM 2120 C CA . GLU A 1 352 ? 50.661 -5.402 19.565 1.00 84.14 352 GLU A CA 1
ATOM 2121 C C . GLU A 1 352 ? 51.599 -6.177 18.624 1.00 79.73 352 GLU A C 1
ATOM 2122 O O . GLU A 1 352 ? 52.330 -7.062 19.071 1.00 84.66 352 GLU A O 1
ATOM 2128 N N . ASN A 1 353 ? 51.588 -5.836 17.339 1.00 75.27 353 ASN A N 1
ATOM 2129 C CA . ASN A 1 353 ? 52.496 -6.456 16.379 1.00 80.31 353 ASN A CA 1
ATOM 2130 C C . ASN A 1 353 ? 53.936 -5.950 16.495 1.00 84.97 353 ASN A C 1
ATOM 2131 O O . ASN A 1 353 ? 54.797 -6.365 15.712 1.00 86.34 353 ASN A O 1
ATOM 2136 N N . SER A 1 354 ? 54.206 -5.058 17.451 1.00 81.70 354 SER A N 1
ATOM 2137 C CA . SER A 1 354 ? 55.517 -4.391 17.512 1.00 84.99 354 SER A CA 1
ATOM 2138 C C . SER A 1 354 ? 56.650 -5.275 18.025 1.00 88.19 354 SER A C 1
ATOM 2139 O O . SER A 1 354 ? 56.527 -5.890 19.081 1.00 86.79 354 SER A O 1
ATOM 2142 N N . ASP A 1 355 ? 57.757 -5.315 17.286 1.00 89.13 355 ASP A N 1
ATOM 2143 C CA . ASP A 1 355 ? 58.900 -6.152 17.666 1.00 91.73 355 ASP A CA 1
ATOM 2144 C C . ASP A 1 355 ? 59.867 -5.485 18.634 1.00 89.20 355 ASP A C 1
ATOM 2145 O O . ASP A 1 355 ? 60.849 -6.090 19.043 1.00 84.31 355 ASP A O 1
ATOM 2150 N N . SER A 1 356 ? 59.587 -4.241 18.995 1.00 88.96 356 SER A N 1
ATOM 2151 C CA . SER A 1 356 ? 60.554 -3.434 19.725 1.00 83.49 356 SER A CA 1
ATOM 2152 C C . SER A 1 356 ? 59.907 -2.663 20.865 1.00 77.01 356 SER A C 1
ATOM 2153 O O . SER A 1 356 ? 58.864 -2.051 20.698 1.00 83.11 356 SER A O 1
ATOM 2156 N N . ASP A 1 357 ? 60.540 -2.691 22.026 1.00 79.61 357 ASP A N 1
ATOM 2157 C CA . ASP A 1 357 ? 60.003 -2.026 23.207 1.00 81.96 357 ASP A CA 1
ATOM 2158 C C . ASP A 1 357 ? 60.101 -0.508 23.048 1.00 79.69 357 ASP A C 1
ATOM 2159 O O . ASP A 1 357 ? 59.455 0.260 23.768 1.00 78.00 357 ASP A O 1
ATOM 2164 N N . TYR A 1 358 ? 60.913 -0.095 22.080 1.00 78.10 358 TYR A N 1
ATOM 2165 C CA . TYR A 1 358 ? 61.139 1.306 21.765 1.00 71.06 358 TYR A CA 1
ATOM 2166 C C . TYR A 1 358 ? 60.076 1.752 20.771 1.00 70.02 358 TYR A C 1
ATOM 2167 O O . TYR A 1 358 ? 59.248 2.635 21.052 1.00 69.21 358 TYR A O 1
ATOM 2176 N N . ASP A 1 359 ? 60.103 1.139 19.598 1.00 69.04 359 ASP A N 1
ATOM 2177 C CA . ASP A 1 359 ? 59.030 1.326 18.634 1.00 69.14 359 ASP A CA 1
ATOM 2178 C C . ASP A 1 359 ? 57.679 1.349 19.362 1.00 68.25 359 ASP A C 1
ATOM 2179 O O . ASP A 1 359 ? 56.727 1.991 18.921 1.00 69.21 359 ASP A O 1
ATOM 2184 N N . ARG A 1 360 ? 57.616 0.682 20.511 1.00 73.77 360 ARG A N 1
ATOM 2185 C CA . ARG A 1 360 ? 56.361 0.582 21.252 1.00 75.24 360 ARG A CA 1
ATOM 2186 C C . ARG A 1 360 ? 55.930 1.796 22.061 1.00 69.98 360 ARG A C 1
ATOM 2187 O O . ARG A 1 360 ? 54.743 2.155 22.084 1.00 62.50 360 ARG A O 1
ATOM 2195 N N . GLU A 1 361 ? 56.892 2.422 22.736 1.00 73.73 361 GLU A N 1
ATOM 2196 C CA . GLU A 1 361 ? 56.569 3.558 23.587 1.00 69.94 361 GLU A CA 1
ATOM 2197 C C . GLU A 1 361 ? 56.194 4.770 22.746 1.00 64.74 361 GLU A C 1
ATOM 2198 O O . GLU A 1 361 ? 55.331 5.558 23.127 1.00 58.97 361 GLU A O 1
ATOM 2204 N N . LYS A 1 362 ? 56.823 4.875 21.582 1.00 60.90 362 LYS A N 1
ATOM 2205 C CA . LYS A 1 362 ? 56.513 5.912 20.615 1.00 63.45 362 LYS A CA 1
ATOM 2206 C C . LYS A 1 362 ? 55.064 5.792 20.140 1.00 70.66 362 LYS A C 1
ATOM 2207 O O . LYS A 1 362 ? 54.302 6.776 20.141 1.00 65.55 362 LYS A O 1
ATOM 2213 N N . LEU A 1 363 ? 54.691 4.585 19.717 1.00 68.40 363 LEU A N 1
ATOM 2214 C CA . LEU A 1 363 ? 53.371 4.352 19.140 1.00 61.44 363 LEU A CA 1
ATOM 2215 C C . LEU A 1 363 ? 52.286 4.701 20.138 1.00 56.99 363 LEU A C 1
ATOM 2216 O O . LEU A 1 363 ? 51.248 5.231 19.788 1.00 60.04 363 LEU A O 1
ATOM 2221 N N . GLN A 1 364 ? 52.543 4.406 21.395 1.00 56.71 364 GLN A N 1
ATOM 2222 C CA . GLN A 1 364 ? 51.531 4.531 22.408 1.00 60.66 364 GLN A CA 1
ATOM 2223 C C . GLN A 1 364 ? 51.332 5.963 22.854 1.00 68.85 364 GLN A C 1
ATOM 2224 O O . GLN A 1 364 ? 50.306 6.275 23.459 1.00 72.73 364 GLN A O 1
ATOM 2230 N N . GLU A 1 365 ? 52.313 6.830 22.600 1.00 64.23 365 GLU A N 1
ATOM 2231 C CA . GLU A 1 365 ? 52.120 8.239 22.898 1.00 56.12 365 GLU A CA 1
ATOM 2232 C C . GLU A 1 365 ? 51.427 8.902 21.723 1.00 60.20 365 GLU A C 1
ATOM 2233 O O . GLU A 1 365 ? 50.597 9.784 21.905 1.00 67.40 365 GLU A O 1
ATOM 2239 N N . ARG A 1 366 ? 51.756 8.467 20.515 1.00 55.99 366 ARG A N 1
ATOM 2240 C CA . ARG A 1 366 ? 50.999 8.861 19.338 1.00 54.87 366 ARG A CA 1
ATOM 2241 C C . ARG A 1 366 ? 49.522 8.579 19.601 1.00 63.82 366 ARG A C 1
ATOM 2242 O O . ARG A 1 366 ? 48.651 9.449 19.420 1.00 64.87 366 ARG A O 1
ATOM 2250 N N . LEU A 1 367 ? 49.244 7.354 20.035 1.00 58.56 367 LEU A N 1
ATOM 2251 C CA . LEU A 1 367 ? 47.884 6.955 20.368 1.00 61.91 367 LEU A CA 1
ATOM 2252 C C . LEU A 1 367 ? 47.252 7.819 21.466 1.00 64.22 367 LEU A C 1
ATOM 2253 O O . LEU A 1 367 ? 46.088 8.251 21.347 1.00 54.55 367 LEU A O 1
ATOM 2258 N N . ALA A 1 368 ? 48.005 8.071 22.536 1.00 62.74 368 ALA A N 1
ATOM 2259 C CA . ALA A 1 368 ? 47.470 8.879 23.629 1.00 63.01 368 ALA A CA 1
ATOM 2260 C C . ALA A 1 368 ? 47.140 10.300 23.173 1.00 68.00 368 ALA A C 1
ATOM 2261 O O . ALA A 1 368 ? 46.336 10.992 23.796 1.00 72.79 368 ALA A O 1
ATOM 2263 N N . LYS A 1 369 ? 47.754 10.744 22.086 1.00 61.82 369 LYS A N 1
ATOM 2264 C CA . LYS A 1 369 ? 47.455 12.074 21.585 1.00 60.62 369 LYS A CA 1
ATOM 2265 C C . LYS A 1 369 ? 46.098 12.129 20.883 1.00 58.09 369 LYS A C 1
ATOM 2266 O O . LYS A 1 369 ? 45.293 13.009 21.145 1.00 63.05 369 LYS A O 1
ATOM 2272 N N . LEU A 1 370 ? 45.859 11.180 19.989 1.00 63.82 370 LEU A N 1
ATOM 2273 C CA . LEU A 1 370 ? 44.624 11.139 19.214 1.00 62.69 370 LEU A CA 1
ATOM 2274 C C . LEU A 1 370 ? 43.392 10.943 20.075 1.00 65.52 370 LEU A C 1
ATOM 2275 O O . LEU A 1 370 ? 42.454 11.758 20.056 1.00 64.90 370 LEU A O 1
ATOM 2280 N N . ALA A 1 371 ? 43.415 9.837 20.816 1.00 64.86 371 ALA A N 1
ATOM 2281 C CA . ALA A 1 371 ? 42.277 9.384 21.602 1.00 63.86 371 ALA A CA 1
ATOM 2282 C C . ALA A 1 371 ? 41.995 10.298 22.786 1.00 63.17 371 ALA A C 1
ATOM 2283 O O . ALA A 1 371 ? 40.876 10.353 23.295 1.00 65.65 371 ALA A O 1
ATOM 2285 N N . GLY A 1 372 ? 43.013 11.026 23.213 1.00 58.52 372 GLY A N 1
ATOM 2286 C CA . GLY A 1 372 ? 42.878 11.853 24.390 1.00 57.56 372 GLY A CA 1
ATOM 2287 C C . GLY A 1 372 ? 41.995 13.063 24.184 1.00 58.87 372 GLY A C 1
ATOM 2288 O O . GLY A 1 372 ? 41.196 13.417 25.054 1.00 59.02 372 GLY A O 1
ATOM 2289 N N . GLY A 1 373 ? 42.126 13.702 23.032 1.00 57.05 373 GLY A N 1
ATOM 2290 C CA . GLY A 1 373 ? 41.450 14.966 22.823 1.00 66.25 373 GLY A CA 1
ATOM 2291 C C . GLY A 1 373 ? 41.978 16.033 23.777 1.00 64.79 373 GLY A C 1
ATOM 2292 O O . GLY A 1 373 ? 43.051 15.873 24.361 1.00 64.54 373 GLY A O 1
ATOM 2293 N N . VAL A 1 374 ? 41.208 17.103 23.959 1.00 57.31 374 VAL A N 1
ATOM 2294 C CA . VAL A 1 374 ? 41.691 18.296 24.624 1.00 57.96 374 VAL A CA 1
ATOM 2295 C C . VAL A 1 374 ? 40.651 18.996 25.495 1.00 65.88 374 VAL A C 1
ATOM 2296 O O . VAL A 1 374 ? 39.627 19.472 25.003 1.00 64.07 374 VAL A O 1
ATOM 2300 N N . ALA A 1 375 ? 40.923 19.081 26.793 1.00 63.07 375 ALA A N 1
ATOM 2301 C CA . ALA A 1 375 ? 39.992 19.725 27.703 1.00 56.58 375 ALA A CA 1
ATOM 2302 C C . ALA A 1 375 ? 40.122 21.217 27.562 1.00 64.54 375 ALA A C 1
ATOM 2303 O O . ALA A 1 375 ? 41.212 21.753 27.610 1.00 65.59 375 ALA A O 1
ATOM 2305 N N . VAL A 1 376 ? 38.999 21.889 27.362 1.00 72.79 376 VAL A N 1
ATOM 2306 C CA . VAL A 1 376 ? 38.996 23.340 27.297 1.00 72.54 376 VAL A CA 1
ATOM 2307 C C . VAL A 1 376 ? 38.349 23.889 28.556 1.00 75.32 376 VAL A C 1
ATOM 2308 O O . VAL A 1 376 ? 37.396 23.321 29.087 1.00 79.96 376 VAL A O 1
ATOM 2312 N N . ILE A 1 377 ? 38.888 24.991 29.043 1.00 69.52 377 ILE A N 1
ATOM 2313 C CA . ILE A 1 377 ? 38.329 25.653 30.190 1.00 68.73 377 ILE A CA 1
ATOM 2314 C C . ILE A 1 377 ? 38.108 27.095 29.785 1.00 80.84 377 ILE A C 1
ATOM 2315 O O . ILE A 1 377 ? 39.049 27.781 29.368 1.00 79.77 377 ILE A O 1
ATOM 2320 N N . LYS A 1 378 ? 36.858 27.547 29.866 1.00 86.06 378 LYS A N 1
ATOM 2321 C CA . LYS A 1 378 ? 36.567 28.923 29.502 1.00 92.11 378 LYS A CA 1
ATOM 2322 C C . LYS A 1 378 ? 36.360 29.778 30.742 1.00 98.00 378 LYS A C 1
ATOM 2323 O O . LYS A 1 378 ? 35.733 29.351 31.712 1.00 100.94 378 LYS A O 1
ATOM 2329 N N . ALA A 1 379 ? 36.920 30.981 30.701 1.00 99.30 379 ALA A N 1
ATOM 2330 C CA . ALA A 1 379 ? 37.061 31.815 31.886 1.00 108.41 379 ALA A CA 1
ATOM 2331 C C . ALA A 1 379 ? 35.901 32.787 32.069 1.00 128.67 379 ALA A C 1
ATOM 2332 O O . ALA A 1 379 ? 35.774 33.761 31.311 1.00 126.88 379 ALA A O 1
ATOM 2334 N N . GLY A 1 380 ? 35.062 32.527 33.066 1.00 133.17 380 GLY A N 1
ATOM 2335 C CA . GLY A 1 380 ? 33.920 33.380 33.343 1.00 134.13 380 GLY A CA 1
ATOM 2336 C C . GLY A 1 380 ? 34.468 34.791 33.271 1.00 140.63 380 GLY A C 1
ATOM 2337 O O . GLY A 1 380 ? 35.395 35.145 34.000 1.00 140.81 380 GLY A O 1
ATOM 2338 N N . ALA A 1 381 ? 33.920 35.526 32.319 1.00 142.60 381 ALA A N 1
ATOM 2339 C CA . ALA A 1 381 ? 34.381 36.856 32.009 1.00 148.61 381 ALA A CA 1
ATOM 2340 C C . ALA A 1 381 ? 33.225 37.802 32.190 1.00 157.73 381 ALA A C 1
ATOM 2341 O O . ALA A 1 381 ? 32.065 37.407 32.130 1.00 159.25 381 ALA A O 1
ATOM 2343 N N . ALA A 1 382 ? 33.555 39.058 32.421 1.00 161.05 382 ALA A N 1
ATOM 2344 C CA . ALA A 1 382 ? 32.571 40.012 32.841 1.00 167.42 382 ALA A CA 1
ATOM 2345 C C . ALA A 1 382 ? 33.226 40.710 33.998 1.00 168.94 382 ALA A C 1
ATOM 2346 O O . ALA A 1 382 ? 32.951 40.423 35.160 1.00 169.38 382 ALA A O 1
ATOM 2348 N N . THR A 1 383 ? 34.135 41.608 33.650 1.00 165.13 383 THR A N 1
ATOM 2349 C CA . THR A 1 383 ? 34.361 41.908 32.250 1.00 159.56 383 THR A CA 1
ATOM 2350 C C . THR A 1 383 ? 35.545 42.807 32.124 1.00 153.80 383 THR A C 1
ATOM 2351 O O . THR A 1 383 ? 35.422 44.026 32.195 1.00 155.51 383 THR A O 1
ATOM 2355 N N . GLU A 1 384 ? 36.711 42.244 31.913 1.00 147.99 384 GLU A N 1
ATOM 2356 C CA . GLU A 1 384 ? 37.815 43.184 31.758 1.00 145.61 384 GLU A CA 1
ATOM 2357 C C . GLU A 1 384 ? 39.164 42.480 31.854 1.00 135.11 384 GLU A C 1
ATOM 2358 O O . GLU A 1 384 ? 39.257 41.267 31.665 1.00 134.35 384 GLU A O 1
ATOM 2364 N N . VAL A 1 385 ? 40.208 43.248 32.149 1.00 133.57 385 VAL A N 1
ATOM 2365 C CA . VAL A 1 385 ? 41.550 42.696 32.288 1.00 131.57 385 VAL A CA 1
ATOM 2366 C C . VAL A 1 385 ? 41.594 41.520 33.258 1.00 125.16 385 VAL A C 1
ATOM 2367 O O . VAL A 1 385 ? 42.597 40.810 33.342 1.00 115.29 385 VAL A O 1
ATOM 2371 N N . GLU A 1 386 ? 40.502 41.319 33.987 1.00 131.52 386 GLU A N 1
ATOM 2372 C CA . GLU A 1 386 ? 40.414 40.229 34.951 1.00 129.83 386 GLU A CA 1
ATOM 2373 C C . GLU A 1 386 ? 40.403 38.906 34.193 1.00 124.09 386 GLU A C 1
ATOM 2374 O O . GLU A 1 386 ? 40.866 37.885 34.701 1.00 120.99 386 GLU A O 1
ATOM 2380 N N . LEU A 1 387 ? 39.872 38.932 32.975 1.00 123.86 387 LEU A N 1
ATOM 2381 C CA . LEU A 1 387 ? 39.800 37.734 32.145 1.00 123.79 387 LEU A CA 1
ATOM 2382 C C . LEU A 1 387 ? 41.182 37.197 31.761 1.00 112.31 387 LEU A C 1
ATOM 2383 O O . LEU A 1 387 ? 41.345 35.989 31.556 1.00 102.80 387 LEU A O 1
ATOM 2388 N N . LYS A 1 388 ? 42.156 38.107 31.655 1.00 111.05 388 LYS A N 1
ATOM 2389 C CA . LYS A 1 388 ? 43.559 37.754 31.427 1.00 104.08 388 LYS A CA 1
ATOM 2390 C C . LYS A 1 388 ? 44.180 37.152 32.677 1.00 106.48 388 LYS A C 1
ATOM 2391 O O . LYS A 1 388 ? 44.578 35.986 32.682 1.00 106.18 388 LYS A O 1
ATOM 2397 N N . GLU A 1 389 ? 44.281 37.954 33.733 1.00 111.28 389 GLU A N 1
ATOM 2398 C CA . GLU A 1 389 ? 44.756 37.442 35.011 1.00 109.42 389 GLU A CA 1
ATOM 2399 C C . GLU A 1 389 ? 44.080 36.117 35.288 1.00 106.45 389 GLU A C 1
ATOM 2400 O O . GLU A 1 389 ? 44.749 35.123 35.582 1.00 106.85 389 GLU A O 1
ATOM 2406 N N . ARG A 1 390 ? 42.751 36.110 35.192 1.00 105.18 390 ARG A N 1
ATOM 2407 C CA . ARG A 1 390 ? 41.971 34.940 35.579 1.00 107.57 390 ARG A CA 1
ATOM 2408 C C . ARG A 1 390 ? 42.405 33.724 34.782 1.00 100.73 390 ARG A C 1
ATOM 2409 O O . ARG A 1 390 ? 42.405 32.609 35.292 1.00 96.13 390 ARG A O 1
ATOM 2417 N N . LYS A 1 391 ? 42.790 33.955 33.532 1.00 100.87 391 LYS A N 1
ATOM 2418 C CA . LYS A 1 391 ? 43.248 32.891 32.659 1.00 94.44 391 LYS A CA 1
ATOM 2419 C C . LYS A 1 391 ? 44.590 32.385 33.142 1.00 91.85 391 LYS A C 1
ATOM 2420 O O . LYS A 1 391 ? 44.758 31.196 33.437 1.00 89.35 391 LYS A O 1
ATOM 2426 N N . HIS A 1 392 ? 45.549 33.298 33.231 1.00 90.75 392 HIS A N 1
ATOM 2427 C CA . HIS A 1 392 ? 46.888 32.924 33.643 1.00 88.21 392 HIS A CA 1
ATOM 2428 C C . HIS A 1 392 ? 46.908 32.190 35.002 1.00 87.64 392 HIS A C 1
ATOM 2429 O O . HIS A 1 392 ? 47.826 31.418 35.269 1.00 86.71 392 HIS A O 1
ATOM 2436 N N . ARG A 1 393 ? 45.884 32.397 35.833 1.00 92.89 393 ARG A N 1
ATOM 2437 C CA . ARG A 1 393 ? 45.765 31.686 37.118 1.00 91.55 393 ARG A CA 1
ATOM 2438 C C . ARG A 1 393 ? 45.257 30.267 36.959 1.00 81.00 393 ARG A C 1
ATOM 2439 O O . ARG A 1 393 ? 45.785 29.341 37.558 1.00 82.03 393 ARG A O 1
ATOM 2447 N N . ILE A 1 394 ? 44.203 30.105 36.173 1.00 85.46 394 ILE A N 1
ATOM 2448 C CA . ILE A 1 394 ? 43.650 28.790 35.924 1.00 81.47 394 ILE A CA 1
ATOM 2449 C C . ILE A 1 394 ? 44.736 27.928 35.330 1.00 73.11 394 ILE A C 1
ATOM 2450 O O . ILE A 1 394 ? 44.911 26.777 35.722 1.00 69.17 394 ILE A O 1
ATOM 2455 N N . GLU A 1 395 ? 45.477 28.509 34.398 1.00 70.25 395 GLU A N 1
ATOM 2456 C CA . GLU A 1 395 ? 46.608 27.829 33.787 1.00 75.15 395 GLU A CA 1
ATOM 2457 C C . GLU A 1 395 ? 47.641 27.356 34.808 1.00 76.55 395 GLU A C 1
ATOM 2458 O O . GLU A 1 395 ? 48.127 26.226 34.728 1.00 70.47 395 GLU A O 1
ATOM 2464 N N . ASP A 1 396 ? 47.982 28.231 35.752 1.00 76.35 396 ASP A N 1
ATOM 2465 C CA . ASP A 1 396 ? 48.962 27.913 36.785 1.00 75.82 396 ASP A CA 1
ATOM 2466 C C . ASP A 1 396 ? 48.430 26.805 37.683 1.00 71.17 396 ASP A C 1
ATOM 2467 O O . ASP A 1 396 ? 49.124 25.845 37.983 1.00 67.61 396 ASP A O 1
ATOM 2472 N N . ALA A 1 397 ? 47.179 26.926 38.090 1.00 73.34 397 ALA A N 1
ATOM 2473 C CA . ALA A 1 397 ? 46.552 25.875 38.875 1.00 75.67 397 ALA A CA 1
ATOM 2474 C C . ALA A 1 397 ? 46.561 24.526 38.167 1.00 72.70 397 ALA A C 1
ATOM 2475 O O . ALA A 1 397 ? 46.470 23.501 38.826 1.00 75.66 397 ALA A O 1
ATOM 2477 N N . VAL A 1 398 ? 46.676 24.526 36.839 1.00 68.51 398 VAL A N 1
ATOM 2478 C CA . VAL A 1 398 ? 46.712 23.282 36.070 1.00 62.40 398 VAL A CA 1
ATOM 2479 C C . VAL A 1 398 ? 48.094 22.656 35.985 1.00 70.20 398 VAL A C 1
ATOM 2480 O O . VAL A 1 398 ? 48.261 21.468 36.273 1.00 67.18 398 VAL A O 1
ATOM 2484 N N . ARG A 1 399 ? 49.090 23.433 35.571 1.00 73.43 399 ARG A N 1
ATOM 2485 C CA . ARG A 1 399 ? 50.451 22.895 35.528 1.00 75.85 399 ARG A CA 1
ATOM 2486 C C . ARG A 1 399 ? 50.879 22.547 36.931 1.00 68.18 399 ARG A C 1
ATOM 2487 O O . ARG A 1 399 ? 51.828 21.797 37.145 1.00 70.59 399 ARG A O 1
ATOM 2495 N N . ASN A 1 400 ? 50.136 23.081 37.883 1.00 62.98 400 ASN A N 1
ATOM 2496 C CA . ASN A 1 400 ? 50.471 22.952 39.281 1.00 72.24 400 ASN A CA 1
ATOM 2497 C C . ASN A 1 400 ? 49.849 21.765 39.962 1.00 71.11 400 ASN A C 1
ATOM 2498 O O . ASN A 1 400 ? 50.312 21.333 41.009 1.00 72.93 400 ASN A O 1
ATOM 2503 N N . ALA A 1 401 ? 48.762 21.276 39.388 1.00 71.31 401 ALA A N 1
ATOM 2504 C CA . ALA A 1 401 ? 48.154 20.040 39.832 1.00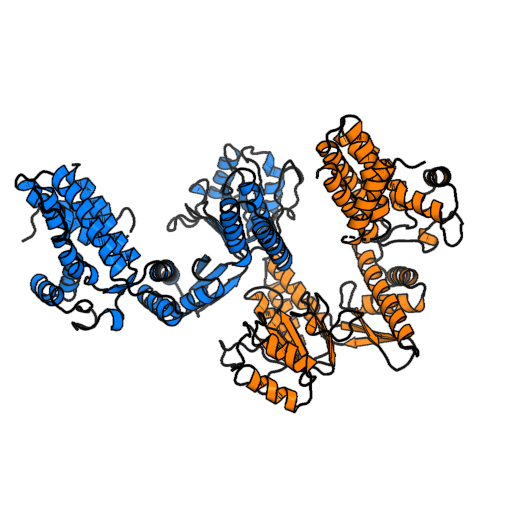 67.27 401 ALA A CA 1
ATOM 2505 C C . ALA A 1 401 ? 48.807 18.875 39.070 1.00 67.68 401 ALA A C 1
ATOM 2506 O O . ALA A 1 401 ? 49.134 17.835 39.657 1.00 64.18 401 ALA A O 1
ATOM 2508 N N . LYS A 1 402 ? 49.014 19.063 37.765 1.00 62.46 402 LYS A N 1
ATOM 2509 C CA . LYS A 1 402 ? 49.760 18.086 36.983 1.00 65.46 402 LYS A CA 1
ATOM 2510 C C . LYS A 1 402 ? 51.067 17.787 37.716 1.00 71.00 402 LYS A C 1
ATOM 2511 O O . LYS A 1 402 ? 51.525 16.645 37.745 1.00 73.66 402 LYS A O 1
ATOM 2517 N N . ALA A 1 403 ? 51.618 18.816 38.366 1.00 77.17 403 ALA A N 1
ATOM 2518 C CA . ALA A 1 403 ? 52.912 18.738 39.058 1.00 73.66 403 ALA A CA 1
ATOM 2519 C C . ALA A 1 403 ? 52.850 18.043 40.423 1.00 72.41 403 ALA A C 1
ATOM 2520 O O . ALA A 1 403 ? 53.751 17.247 40.764 1.00 69.58 403 ALA A O 1
ATOM 2522 N N . ALA A 1 404 ? 51.816 18.361 41.210 1.00 62.94 404 ALA A N 1
ATOM 2523 C CA . ALA A 1 404 ? 51.587 17.651 42.471 1.00 66.72 404 ALA A CA 1
ATOM 2524 C C . ALA A 1 404 ? 51.565 16.128 42.223 1.00 76.11 404 ALA A C 1
ATOM 2525 O O . ALA A 1 404 ? 52.465 15.401 42.644 1.00 76.62 404 ALA A O 1
ATOM 2527 N N . VAL A 1 405 ? 50.547 15.663 41.506 1.00 75.12 405 VAL A N 1
ATOM 2528 C CA . VAL A 1 405 ? 50.432 14.266 41.102 1.00 74.68 405 VAL A CA 1
ATOM 2529 C C . VAL A 1 405 ? 51.759 13.605 40.795 1.00 73.79 405 VAL A C 1
ATOM 2530 O O . VAL A 1 405 ? 52.015 12.468 41.202 1.00 79.21 405 VAL A O 1
ATOM 2534 N N . GLU A 1 406 ? 52.588 14.322 40.052 1.00 68.95 406 GLU A N 1
ATOM 2535 C CA . GLU A 1 406 ? 53.792 13.753 39.472 1.00 75.78 406 GLU A CA 1
ATOM 2536 C C . GLU A 1 406 ? 54.907 13.457 40.496 1.00 78.68 406 GLU A C 1
ATOM 2537 O O . GLU A 1 406 ? 55.757 12.589 40.261 1.00 73.95 406 GLU A O 1
ATOM 2543 N N . GLU A 1 407 ? 54.889 14.164 41.628 1.00 75.10 407 GLU A N 1
ATOM 2544 C CA . GLU A 1 407 ? 55.976 14.094 42.606 1.00 75.39 407 GLU A CA 1
ATOM 2545 C C . GLU A 1 407 ? 55.481 14.241 44.037 1.00 75.54 407 GLU A C 1
ATOM 2546 O O . GLU A 1 407 ? 56.229 14.004 44.977 1.00 83.21 407 GLU A O 1
ATOM 2552 N N . GLY A 1 408 ? 54.241 14.671 44.210 1.00 72.58 408 GLY A N 1
ATOM 2553 C CA . GLY A 1 408 ? 53.665 14.782 45.538 1.00 84.40 408 GLY A CA 1
ATOM 2554 C C . GLY A 1 408 ? 53.623 16.190 46.097 1.00 86.93 408 GLY A C 1
ATOM 2555 O O . GLY A 1 408 ? 54.011 17.152 45.431 1.00 88.42 408 GLY A O 1
ATOM 2556 N N . ILE A 1 409 ? 53.153 16.311 47.333 1.00 90.52 409 ILE A N 1
ATOM 2557 C CA . ILE A 1 409 ? 53.068 17.606 48.007 1.00 93.53 409 ILE A CA 1
ATOM 2558 C C . ILE A 1 409 ? 53.885 17.635 49.308 1.00 97.65 409 ILE A C 1
ATOM 2559 O O . ILE A 1 409 ? 54.325 16.587 49.800 1.00 99.08 409 ILE A O 1
ATOM 2564 N N . VAL A 1 410 ? 54.079 18.833 49.863 1.00 97.69 410 VAL A N 1
ATOM 2565 C CA . VAL A 1 410 ? 54.837 18.998 51.110 1.00 97.65 410 VAL A CA 1
ATOM 2566 C C . VAL A 1 410 ? 54.348 20.171 51.935 1.00 98.23 410 VAL A C 1
ATOM 2567 O O . VAL A 1 410 ? 53.544 20.983 51.477 1.00 97.28 410 VAL A O 1
ATOM 2571 N N . ALA A 1 411 ? 54.866 20.255 53.155 1.00 102.87 411 ALA A N 1
ATOM 2572 C CA . ALA A 1 411 ? 54.568 21.361 54.056 1.00 110.24 411 ALA A CA 1
ATOM 2573 C C . ALA A 1 411 ? 54.715 22.714 53.359 1.00 111.26 411 ALA A C 1
ATOM 2574 O O . ALA A 1 411 ? 55.826 23.131 53.026 1.00 108.28 411 ALA A O 1
ATOM 2576 N N . GLY A 1 412 ? 53.591 23.395 53.143 1.00 109.45 412 GLY A N 1
ATOM 2577 C CA . GLY A 1 412 ? 53.601 24.708 52.519 1.00 108.18 412 GLY A CA 1
ATOM 2578 C C . GLY A 1 412 ? 53.998 25.657 53.632 1.00 118.10 412 GLY A C 1
ATOM 2579 O O . GLY A 1 412 ? 54.383 25.217 54.713 1.00 125.30 412 GLY A O 1
ATOM 2580 N N . GLY A 1 413 ? 53.947 26.951 53.333 1.00 116.81 413 GLY A N 1
ATOM 2581 C CA . GLY A 1 413 ? 54.586 27.962 54.148 1.00 114.33 413 GLY A CA 1
ATOM 2582 C C . GLY A 1 413 ? 56.042 27.986 53.722 1.00 119.66 413 GLY A C 1
ATOM 2583 O O . GLY A 1 413 ? 56.361 27.629 52.588 1.00 125.58 413 GLY A O 1
ATOM 2584 N N . GLY A 1 414 ? 56.929 28.391 54.622 1.00 116.61 414 GLY A N 1
ATOM 2585 C CA . GLY A 1 414 ? 58.356 28.314 54.356 1.00 117.38 414 GLY A CA 1
ATOM 2586 C C . GLY A 1 414 ? 58.928 27.138 55.122 1.00 122.45 414 GLY A C 1
ATOM 2587 O O . GLY A 1 414 ? 60.112 27.115 55.498 1.00 121.96 414 GLY A O 1
ATOM 2588 N N . VAL A 1 415 ? 58.052 26.183 55.412 1.00 115.13 415 VAL A N 1
ATOM 2589 C CA . VAL A 1 415 ? 58.348 25.118 56.358 1.00 112.98 415 VAL A CA 1
ATOM 2590 C C . VAL A 1 415 ? 59.079 23.860 55.918 1.00 110.21 415 VAL A C 1
ATOM 2591 O O . VAL A 1 415 ? 60.130 23.524 56.463 1.00 114.53 415 VAL A O 1
ATOM 2595 N N . THR A 1 416 ? 58.515 23.156 54.944 1.00 114.27 416 THR A N 1
ATOM 2596 C CA . THR A 1 416 ? 59.142 21.923 54.504 1.00 111.83 416 THR A CA 1
ATOM 2597 C C . THR A 1 416 ? 60.612 22.153 54.163 1.00 103.32 416 THR A C 1
ATOM 2598 O O . THR A 1 416 ? 61.433 21.246 54.289 1.00 105.12 416 THR A O 1
ATOM 2602 N N . LEU A 1 417 ? 60.940 23.368 53.739 1.00 101.64 417 LEU A N 1
ATOM 2603 C CA . LEU A 1 417 ? 62.322 23.709 53.430 1.00 104.64 417 LEU A CA 1
ATOM 2604 C C . LEU A 1 417 ? 63.201 23.798 54.672 1.00 107.28 417 LEU A C 1
ATOM 2605 O O . LEU A 1 417 ? 64.283 23.210 54.710 1.00 105.06 417 LEU A O 1
ATOM 2610 N N . LEU A 1 418 ? 62.740 24.542 55.676 1.00 111.32 418 LEU A N 1
ATOM 2611 C CA . LEU A 1 418 ? 63.424 24.612 56.967 1.00 111.07 418 LEU A CA 1
ATOM 2612 C C . LEU A 1 418 ? 63.760 23.233 57.508 1.00 112.42 418 LEU A C 1
ATOM 2613 O O . LEU A 1 418 ? 64.927 22.854 57.620 1.00 114.21 418 LEU A O 1
ATOM 2618 N N . GLN A 1 419 ? 62.721 22.484 57.843 1.00 105.11 419 GLN A N 1
ATOM 2619 C CA . GLN A 1 419 ? 62.890 21.205 58.486 1.00 100.44 419 GLN A CA 1
ATOM 2620 C C . GLN A 1 419 ? 63.809 20.316 57.675 1.00 102.45 419 GLN A C 1
ATOM 2621 O O . GLN A 1 419 ? 64.223 19.259 58.136 1.00 111.14 419 GLN A O 1
ATOM 2627 N N . ALA A 1 420 ? 64.125 20.736 56.458 1.00 101.07 420 ALA A N 1
ATOM 2628 C CA . ALA A 1 420 ? 64.988 19.932 55.603 1.00 106.84 420 ALA A CA 1
ATOM 2629 C C . ALA A 1 420 ? 66.468 19.994 56.023 1.00 108.61 420 ALA A C 1
ATOM 2630 O O . ALA A 1 420 ? 67.187 19.002 55.901 1.00 101.53 420 ALA A O 1
ATOM 2632 N N . ALA A 1 421 ? 66.906 21.153 56.523 1.00 108.92 421 ALA A N 1
ATOM 2633 C CA . ALA A 1 421 ? 68.319 21.401 56.868 1.00 109.53 421 ALA A CA 1
ATOM 2634 C C . ALA A 1 421 ? 68.988 20.312 57.729 1.00 111.45 421 ALA A C 1
ATOM 2635 O O . ALA A 1 421 ? 70.146 19.929 57.482 1.00 104.59 421 ALA A O 1
ATOM 2637 N N . PRO A 1 422 ? 68.273 19.841 58.762 1.00 109.48 422 PRO A N 1
ATOM 2638 C CA . PRO A 1 422 ? 68.691 18.693 59.569 1.00 108.53 422 PRO A CA 1
ATOM 2639 C C . PRO A 1 422 ? 69.081 17.468 58.743 1.00 109.78 422 PRO A C 1
ATOM 2640 O O . PRO A 1 422 ? 69.527 16.466 59.305 1.00 113.42 422 PRO A O 1
ATOM 2644 N N . THR A 1 423 ? 68.913 17.544 57.429 1.00 110.86 423 THR A N 1
ATOM 2645 C CA . THR A 1 423 ? 69.241 16.415 56.568 1.00 111.30 423 THR A CA 1
ATOM 2646 C C . THR A 1 423 ? 70.607 16.641 55.932 1.00 108.86 423 THR A C 1
ATOM 2647 O O . THR A 1 423 ? 71.090 15.812 55.158 1.00 103.15 423 THR A O 1
ATOM 2651 N N . LEU A 1 424 ? 71.231 17.768 56.258 1.00 105.98 424 LEU A N 1
ATOM 2652 C CA . LEU A 1 424 ? 72.493 18.119 55.627 1.00 106.11 424 LEU A CA 1
ATOM 2653 C C . LEU A 1 424 ? 73.681 17.467 56.340 1.00 108.54 424 LEU A C 1
ATOM 2654 O O . LEU A 1 424 ? 74.655 17.048 55.697 1.00 104.26 424 LEU A O 1
ATOM 2659 N N . ASP A 1 425 ? 73.566 17.360 57.664 1.00 112.39 425 ASP A N 1
ATOM 2660 C CA . ASP A 1 425 ? 74.634 16.843 58.521 1.00 111.19 425 ASP A CA 1
ATOM 2661 C C . ASP A 1 425 ? 75.149 15.470 58.094 1.00 107.93 425 ASP A C 1
ATOM 2662 O O . ASP A 1 425 ? 76.286 15.116 58.391 1.00 106.14 425 ASP A O 1
ATOM 2667 N N . GLU A 1 426 ? 74.315 14.705 57.394 1.00 108.41 426 GLU A N 1
ATOM 2668 C CA . GLU A 1 426 ? 74.687 13.365 56.930 1.00 110.51 426 GLU A CA 1
ATOM 2669 C C . GLU A 1 426 ? 75.698 13.367 55.764 1.00 112.90 426 GLU A C 1
ATOM 2670 O O . GLU A 1 426 ? 75.887 12.346 55.086 1.00 100.97 426 GLU A O 1
ATOM 2676 N N . LEU A 1 427 ? 76.356 14.509 55.553 1.00 110.88 427 LEU A N 1
ATOM 2677 C CA . LEU A 1 427 ? 77.316 14.670 54.458 1.00 105.93 427 LEU A CA 1
ATOM 2678 C C . LEU A 1 427 ? 78.763 14.788 54.947 1.00 107.40 427 LEU A C 1
ATOM 2679 O O . LEU A 1 427 ? 79.029 14.777 56.154 1.00 106.29 427 LEU A O 1
ATOM 2684 N N . LYS A 1 428 ? 79.693 14.915 54.000 1.00 106.86 428 LYS A N 1
ATOM 2685 C CA . LYS A 1 428 ? 81.121 15.028 54.327 1.00 115.49 428 LYS A CA 1
ATOM 2686 C C . LYS A 1 428 ? 81.584 16.481 54.523 1.00 115.62 428 LYS A C 1
ATOM 2687 O O . LYS A 1 428 ? 82.222 17.091 53.653 1.00 112.90 428 LYS A O 1
ATOM 2693 N N . LEU A 1 429 ? 81.272 17.005 55.702 1.00 110.87 429 LEU A N 1
ATOM 2694 C CA . LEU A 1 429 ? 81.446 18.398 56.036 1.00 114.29 429 LEU A CA 1
ATOM 2695 C C . LEU A 1 429 ? 82.989 18.565 56.116 1.00 116.09 429 LEU A C 1
ATOM 2696 O O . LEU A 1 429 ? 83.581 18.382 57.189 1.00 118.82 429 LEU A O 1
ATOM 2701 N N . GLU A 1 430 ? 83.608 18.916 55.000 1.00 116.58 430 GLU A N 1
ATOM 2702 C CA . GLU A 1 430 ? 85.058 19.083 54.930 1.00 118.86 430 GLU A CA 1
ATOM 2703 C C . GLU A 1 430 ? 85.417 20.448 54.266 1.00 115.41 430 GLU A C 1
ATOM 2704 O O . GLU A 1 430 ? 84.800 20.848 53.274 1.00 111.63 430 GLU A O 1
ATOM 2710 N N . GLY A 1 431 ? 86.407 21.142 54.829 1.00 113.65 431 GLY A N 1
ATOM 2711 C CA . GLY A 1 431 ? 86.923 22.378 54.251 1.00 109.67 431 GLY A CA 1
ATOM 2712 C C . GLY A 1 431 ? 85.921 23.473 53.900 1.00 99.12 431 GLY A C 1
ATOM 2713 O O . GLY A 1 431 ? 85.112 23.891 54.736 1.00 88.55 431 GLY A O 1
ATOM 2714 N N . ASP A 1 432 ? 85.991 23.947 52.656 1.00 92.07 432 ASP A N 1
ATOM 2715 C CA . ASP A 1 432 ? 85.127 25.031 52.187 1.00 92.38 432 ASP A CA 1
ATOM 2716 C C . ASP A 1 432 ? 83.753 24.524 51.758 1.00 93.66 432 ASP A C 1
ATOM 2717 O O . ASP A 1 432 ? 82.719 25.101 52.095 1.00 85.35 432 ASP A O 1
ATOM 2722 N N . GLU A 1 433 ? 83.753 23.430 51.014 1.00 97.24 433 GLU A N 1
ATOM 2723 C CA . GLU A 1 433 ? 82.520 22.764 50.638 1.00 90.52 433 GLU A CA 1
ATOM 2724 C C . GLU A 1 433 ? 81.686 22.476 51.872 1.00 92.62 433 GLU A C 1
ATOM 2725 O O . GLU A 1 433 ? 80.456 22.364 51.801 1.00 91.48 433 GLU A O 1
ATOM 2731 N N . ALA A 1 434 ? 82.367 22.339 53.003 1.00 89.60 434 ALA A N 1
ATOM 2732 C CA . ALA A 1 434 ? 81.695 22.182 54.281 1.00 94.12 434 ALA A CA 1
ATOM 2733 C C . ALA A 1 434 ? 80.864 23.420 54.563 1.00 88.55 434 ALA A C 1
ATOM 2734 O O . ALA A 1 434 ? 79.751 23.341 55.080 1.00 86.06 434 ALA A O 1
ATOM 2736 N N . THR A 1 435 ? 81.430 24.566 54.211 1.00 83.01 435 THR A N 1
ATOM 2737 C CA . THR A 1 435 ? 80.821 25.840 54.524 1.00 90.63 435 THR A CA 1
ATOM 2738 C C . THR A 1 435 ? 79.752 26.169 53.481 1.00 87.37 435 THR A C 1
ATOM 2739 O O . THR A 1 435 ? 78.676 26.652 53.833 1.00 82.78 435 THR A O 1
ATOM 2743 N N . GLY A 1 436 ? 80.043 25.881 52.209 1.00 88.55 436 GLY A N 1
ATOM 2744 C CA . GLY A 1 436 ? 79.081 26.045 51.121 1.00 82.87 436 GLY A CA 1
ATOM 2745 C C . GLY A 1 436 ? 77.732 25.436 51.460 1.00 85.68 436 GLY A C 1
ATOM 2746 O O . GLY A 1 436 ? 76.682 26.066 51.332 1.00 88.39 436 GLY A O 1
ATOM 2747 N N . ALA A 1 437 ? 77.773 24.195 51.914 1.00 86.62 437 ALA A N 1
ATOM 2748 C CA . ALA A 1 437 ? 76.605 23.525 52.454 1.00 87.31 437 ALA A CA 1
ATOM 2749 C C . ALA A 1 437 ? 76.003 24.240 53.673 1.00 84.52 437 ALA A C 1
ATOM 2750 O O . ALA A 1 437 ? 74.787 24.266 53.852 1.00 87.45 437 ALA A O 1
ATOM 2752 N N . ASN A 1 438 ? 76.862 24.789 54.522 1.00 87.79 438 ASN A N 1
ATOM 2753 C CA . ASN A 1 438 ? 76.420 25.528 55.702 1.00 94.05 438 ASN A CA 1
ATOM 2754 C C . ASN A 1 438 ? 75.639 26.766 55.316 1.00 90.94 438 ASN A C 1
ATOM 2755 O O . ASN A 1 438 ? 74.840 27.285 56.093 1.00 88.26 438 ASN A O 1
ATOM 2760 N N . ILE A 1 439 ? 75.905 27.250 54.112 1.00 83.42 439 ILE A N 1
ATOM 2761 C CA . ILE A 1 439 ? 75.209 28.402 53.584 1.00 88.63 439 ILE A CA 1
ATOM 2762 C C . ILE A 1 439 ? 73.777 27.997 53.243 1.00 90.31 439 ILE A C 1
ATOM 2763 O O . ILE A 1 439 ? 72.803 28.711 53.537 1.00 85.18 439 ILE A O 1
ATOM 2768 N N . VAL A 1 440 ? 73.666 26.825 52.631 1.00 86.27 440 VAL A N 1
ATOM 2769 C CA . VAL A 1 440 ? 72.375 26.273 52.266 1.00 84.77 440 VAL A CA 1
ATOM 2770 C C . VAL A 1 440 ? 71.477 26.085 53.479 1.00 91.15 440 VAL A C 1
ATOM 2771 O O . VAL A 1 440 ? 70.326 26.534 53.480 1.00 97.52 440 VAL A O 1
ATOM 2775 N N . LYS A 1 441 ? 72.003 25.430 54.512 1.00 92.91 441 LYS A N 1
ATOM 2776 C CA . LYS A 1 441 ? 71.222 25.203 55.719 1.00 95.99 441 LYS A CA 1
ATOM 2777 C C . LYS A 1 441 ? 70.708 26.541 56.247 1.00 96.01 441 LYS A C 1
ATOM 2778 O O . LYS A 1 441 ? 69.725 26.590 56.984 1.00 94.98 441 LYS A O 1
ATOM 2784 N N . VAL A 1 442 ? 71.378 27.623 55.855 1.00 91.58 442 VAL A N 1
ATOM 2785 C CA . VAL A 1 442 ? 71.005 28.957 56.309 1.00 95.85 442 VAL A CA 1
ATOM 2786 C C . VAL A 1 442 ? 69.842 29.485 55.497 1.00 98.52 442 VAL A C 1
ATOM 2787 O O . VAL A 1 442 ? 68.815 29.907 56.047 1.00 96.74 442 VAL A O 1
ATOM 2791 N N . ALA A 1 443 ? 70.020 29.462 54.178 1.00 98.87 443 ALA A N 1
ATOM 2792 C CA . ALA A 1 443 ? 69.024 29.986 53.253 1.00 94.34 443 ALA A CA 1
ATOM 2793 C C . ALA A 1 443 ? 67.692 29.252 53.383 1.00 97.12 443 ALA A C 1
ATOM 2794 O O . ALA A 1 443 ? 66.643 29.847 53.164 1.00 97.67 443 ALA A O 1
ATOM 2796 N N . LEU A 1 444 ? 67.727 27.971 53.748 1.00 92.12 444 LEU A N 1
ATOM 2797 C CA . LEU A 1 444 ? 66.487 27.219 53.950 1.00 94.55 444 LEU A CA 1
ATOM 2798 C C . LEU A 1 444 ? 65.518 27.950 54.885 1.00 101.64 444 LEU A C 1
ATOM 2799 O O . LEU A 1 444 ? 64.301 27.776 54.803 1.00 105.55 444 LEU A O 1
ATOM 2804 N N . GLU A 1 445 ? 66.069 28.778 55.767 1.00 109.91 445 GLU A N 1
ATOM 2805 C CA . GLU A 1 445 ? 65.272 29.575 56.695 1.00 112.76 445 GLU A CA 1
ATOM 2806 C C . GLU A 1 445 ? 64.631 30.751 55.975 1.00 108.50 445 GLU A C 1
ATOM 2807 O O . GLU A 1 445 ? 63.542 31.191 56.330 1.00 108.26 445 GLU A O 1
ATOM 2813 N N . ALA A 1 446 ? 65.328 31.252 54.963 1.00 104.20 446 ALA A N 1
ATOM 2814 C CA . ALA A 1 446 ? 64.902 32.429 54.218 1.00 105.21 446 ALA A CA 1
ATOM 2815 C C . ALA A 1 446 ? 63.428 32.415 53.829 1.00 109.41 446 ALA A C 1
ATOM 2816 O O . ALA A 1 446 ? 62.719 33.384 54.090 1.00 115.11 446 ALA A O 1
ATOM 2818 N N . PRO A 1 447 ? 62.962 31.320 53.198 1.00 111.40 447 PRO A N 1
ATOM 2819 C CA . PRO A 1 447 ? 61.566 31.272 52.754 1.00 113.11 447 PRO A CA 1
ATOM 2820 C C . PRO A 1 447 ? 60.633 31.736 53.860 1.00 117.19 447 PRO A C 1
ATOM 2821 O O . PRO A 1 447 ? 59.982 32.775 53.724 1.00 118.33 447 PRO A O 1
ATOM 2825 N N . LEU A 1 448 ? 60.577 30.972 54.946 1.00 114.56 448 LEU A N 1
ATOM 2826 C CA . LEU A 1 448 ? 59.705 31.318 56.056 1.00 117.82 448 LEU A CA 1
ATOM 2827 C C . LEU A 1 448 ? 60.027 32.706 56.613 1.00 124.75 448 LEU A C 1
ATOM 2828 O O . LEU A 1 448 ? 59.122 33.483 56.929 1.00 125.65 448 LEU A O 1
ATOM 2833 N N . LYS A 1 449 ? 61.316 33.014 56.723 1.00 123.10 449 LYS A N 1
ATOM 2834 C CA . LYS A 1 449 ? 61.750 34.317 57.214 1.00 125.13 449 LYS A CA 1
ATOM 2835 C C . LYS A 1 449 ? 60.891 35.435 56.637 1.00 130.63 449 LYS A C 1
ATOM 2836 O O . LYS A 1 449 ? 60.189 36.125 57.373 1.00 136.37 449 LYS A O 1
ATOM 2842 N N . GLN A 1 450 ? 60.947 35.599 55.318 1.00 127.68 450 GLN A N 1
ATOM 2843 C CA . GLN A 1 450 ? 60.180 36.633 54.627 1.00 129.65 450 GLN A CA 1
ATOM 2844 C C . GLN A 1 450 ? 58.727 36.705 55.066 1.00 139.67 450 GLN A C 1
ATOM 2845 O O . GLN A 1 450 ? 58.213 37.789 55.335 1.00 144.23 450 GLN A O 1
ATOM 2851 N N . ILE A 1 451 ? 58.065 35.554 55.124 1.00 137.67 451 ILE A N 1
ATOM 2852 C CA . ILE A 1 451 ? 56.654 35.510 55.490 1.00 137.21 451 ILE A CA 1
ATOM 2853 C C . ILE A 1 451 ? 56.410 36.098 56.882 1.00 141.58 451 ILE A C 1
ATOM 2854 O O . ILE A 1 451 ? 55.533 36.946 57.057 1.00 142.50 451 ILE A O 1
ATOM 2859 N N . ALA A 1 452 ? 57.187 35.656 57.866 1.00 137.39 452 ALA A N 1
ATOM 2860 C CA . ALA A 1 452 ? 57.101 36.231 59.201 1.00 141.19 452 ALA A CA 1
ATOM 2861 C C . ALA A 1 452 ? 57.253 37.749 59.125 1.00 146.02 452 ALA A C 1
ATOM 2862 O O . ALA A 1 452 ? 56.620 38.487 59.878 1.00 148.88 452 ALA A O 1
ATOM 2864 N N . PHE A 1 453 ? 58.088 38.204 58.195 1.00 145.71 453 PHE A N 1
ATOM 2865 C CA . PHE A 1 453 ? 58.365 39.626 58.008 1.00 147.40 453 PHE A CA 1
ATOM 2866 C C . PHE A 1 453 ? 57.154 40.406 57.481 1.00 152.45 453 PHE A C 1
ATOM 2867 O O . PHE A 1 453 ? 57.145 41.638 57.520 1.00 151.03 453 PHE A O 1
ATOM 2875 N N . ASN A 1 454 ? 56.137 39.695 56.992 1.00 153.30 454 ASN A N 1
ATOM 2876 C CA . ASN A 1 454 ? 54.957 40.341 56.408 1.00 153.20 454 ASN A CA 1
ATOM 2877 C C . ASN A 1 454 ? 53.879 40.653 57.424 1.00 151.67 454 ASN A C 1
ATOM 2878 O O . ASN A 1 454 ? 53.510 41.812 57.613 1.00 150.72 454 ASN A O 1
ATOM 2883 N N . SER A 1 455 ? 53.369 39.608 58.067 1.00 148.20 455 SER A N 1
ATOM 2884 C CA . SER A 1 455 ? 52.409 39.781 59.146 1.00 154.01 455 SER A CA 1
ATOM 2885 C C . SER A 1 455 ? 53.081 40.523 60.297 1.00 154.38 455 SER A C 1
ATOM 2886 O O . SER A 1 455 ? 52.488 40.721 61.360 1.00 154.38 455 SER A O 1
ATOM 2889 N N . GLY A 1 456 ? 54.323 40.938 60.071 1.00 153.40 456 GLY A N 1
ATOM 2890 C CA . GLY A 1 456 ? 55.076 41.683 61.063 1.00 154.01 456 GLY A CA 1
ATOM 2891 C C . GLY A 1 456 ? 55.590 41.030 62.330 1.00 152.25 456 GLY A C 1
ATOM 2892 O O . GLY A 1 456 ? 55.486 41.600 63.417 1.00 153.32 456 GLY A O 1
ATOM 2893 N N . LEU A 1 457 ? 56.150 39.833 62.192 1.00 150.66 457 LEU A N 1
ATOM 2894 C CA . LEU A 1 457 ? 56.706 39.122 63.332 1.00 152.45 457 LEU A CA 1
ATOM 2895 C C . LEU A 1 457 ? 58.213 39.220 63.519 1.00 152.06 457 LEU A C 1
ATOM 2896 O O . LEU A 1 457 ? 58.887 39.968 62.807 1.00 149.80 457 LEU A O 1
ATOM 2901 N N . GLU A 1 458 ? 58.738 38.470 64.482 1.00 154.09 458 GLU A N 1
ATOM 2902 C CA . GLU A 1 458 ? 60.177 38.426 64.707 1.00 156.45 458 GLU A CA 1
ATOM 2903 C C . GLU A 1 458 ? 60.785 37.248 63.959 1.00 154.94 458 GLU A C 1
ATOM 2904 O O . GLU A 1 458 ? 60.711 36.105 64.425 1.00 151.64 458 GLU A O 1
ATOM 2910 N N . PRO A 1 459 ? 61.390 37.529 62.792 1.00 154.34 459 PRO A N 1
ATOM 2911 C CA . PRO A 1 459 ? 61.994 36.495 61.952 1.00 149.55 459 PRO A CA 1
ATOM 2912 C C . PRO A 1 459 ? 62.584 35.379 62.802 1.00 151.88 459 PRO A C 1
ATOM 2913 O O . PRO A 1 459 ? 62.054 34.271 62.791 1.00 151.62 459 PRO A O 1
ATOM 2917 N N . GLY A 1 460 ? 63.639 35.685 63.551 1.00 150.57 460 GLY A N 1
ATOM 2918 C CA . GLY A 1 460 ? 64.316 34.701 64.376 1.00 148.96 460 GLY A CA 1
ATOM 2919 C C . GLY A 1 460 ? 63.425 33.908 65.318 1.00 152.92 460 GLY A C 1
ATOM 2920 O O . GLY A 1 460 ? 63.684 32.729 65.571 1.00 151.76 460 GLY A O 1
ATOM 2921 N N . VAL A 1 461 ? 62.383 34.548 65.844 1.00 152.57 461 VAL A N 1
ATOM 2922 C CA . VAL A 1 461 ? 61.481 33.893 66.792 1.00 155.80 461 VAL A CA 1
ATOM 2923 C C . VAL A 1 461 ? 60.560 32.921 66.088 1.00 154.66 461 VAL A C 1
ATOM 2924 O O . VAL A 1 461 ? 60.578 31.716 66.353 1.00 152.93 461 VAL A O 1
ATOM 2928 N N . VAL A 1 462 ? 59.732 33.469 65.207 1.00 152.16 462 VAL A N 1
ATOM 2929 C CA . VAL A 1 462 ? 58.878 32.657 64.372 1.00 153.51 462 VAL A CA 1
ATOM 2930 C C . VAL A 1 462 ? 59.743 31.552 63.786 1.00 152.58 462 VAL A C 1
ATOM 2931 O O . VAL A 1 462 ? 59.395 30.374 63.862 1.00 150.10 462 VAL A O 1
ATOM 2935 N N . ALA A 1 463 ? 60.892 31.942 63.239 1.00 149.54 463 ALA A N 1
ATOM 2936 C CA . ALA A 1 463 ? 61.807 31.005 62.589 1.00 150.70 463 ALA A CA 1
ATOM 2937 C C . ALA A 1 463 ? 62.306 29.903 63.517 1.00 151.57 463 ALA A C 1
ATOM 2938 O O . ALA A 1 463 ? 62.373 28.739 63.124 1.00 148.77 463 ALA A O 1
ATOM 2940 N N . GLU A 1 464 ? 62.669 30.269 64.742 1.00 155.98 464 GLU A N 1
ATOM 2941 C CA . GLU A 1 464 ? 63.165 29.281 65.693 1.00 156.02 464 GLU A CA 1
ATOM 2942 C C . GLU A 1 464 ? 62.046 28.327 66.092 1.00 154.43 464 GLU A C 1
ATOM 2943 O O . GLU A 1 464 ? 62.189 27.105 65.987 1.00 154.22 464 GLU A O 1
ATOM 2949 N N . LYS A 1 465 ? 60.928 28.895 66.533 1.00 152.24 465 LYS A N 1
ATOM 2950 C CA . LYS A 1 465 ? 59.782 28.101 66.947 1.00 154.07 465 LYS A CA 1
ATOM 2951 C C . LYS A 1 465 ? 59.415 27.092 65.872 1.00 151.72 465 LYS A C 1
ATOM 2952 O O . LYS A 1 465 ? 59.394 25.888 66.119 1.00 151.39 465 LYS A O 1
ATOM 2958 N N . VAL A 1 466 ? 59.151 27.586 64.667 1.00 148.11 466 VAL A N 1
ATOM 2959 C CA . VAL A 1 466 ? 58.821 26.720 63.541 1.00 151.08 466 VAL A CA 1
ATOM 2960 C C . VAL A 1 466 ? 59.931 25.707 63.267 1.00 153.72 466 VAL A C 1
ATOM 2961 O O . VAL A 1 466 ? 59.661 24.549 62.949 1.00 156.04 466 VAL A O 1
ATOM 2965 N N . ARG A 1 467 ? 61.179 26.150 63.391 1.00 148.73 467 ARG A N 1
ATOM 2966 C CA . ARG A 1 467 ? 62.332 25.284 63.143 1.00 147.57 467 ARG A CA 1
ATOM 2967 C C . ARG A 1 467 ? 62.224 24.028 63.980 1.00 146.82 467 ARG A C 1
ATOM 2968 O O . ARG A 1 467 ? 62.790 22.990 63.652 1.00 145.29 467 ARG A O 1
ATOM 2976 N N . ASN A 1 468 ? 61.470 24.136 65.064 1.00 150.68 468 ASN A N 1
ATOM 2977 C CA . ASN A 1 468 ? 61.390 23.070 66.043 1.00 151.59 468 ASN A CA 1
ATOM 2978 C C . ASN A 1 468 ? 60.107 22.250 65.967 1.00 155.95 468 ASN A C 1
ATOM 2979 O O . ASN A 1 468 ? 60.151 21.028 66.111 1.00 159.18 468 ASN A O 1
ATOM 2984 N N . LEU A 1 469 ? 58.977 22.917 65.735 1.00 156.70 469 LEU A N 1
ATOM 2985 C CA . LEU A 1 469 ? 57.681 22.241 65.650 1.00 156.45 469 LEU A CA 1
ATOM 2986 C C . LEU A 1 469 ? 57.635 20.928 64.857 1.00 160.28 469 LEU A C 1
ATOM 2987 O O . LEU A 1 469 ? 58.164 20.853 63.746 1.00 159.37 469 LEU A O 1
ATOM 2992 N N . PRO A 1 470 ? 57.001 19.888 65.427 1.00 165.56 470 PRO A N 1
ATOM 2993 C CA . PRO A 1 470 ? 57.123 18.502 64.954 1.00 162.16 470 PRO A CA 1
ATOM 2994 C C . PRO A 1 470 ? 56.993 18.421 63.437 1.00 158.91 470 PRO A C 1
ATOM 2995 O O . PRO A 1 470 ? 56.200 19.159 62.851 1.00 155.97 470 PRO A O 1
ATOM 2999 N N . ALA A 1 471 ? 57.790 17.562 62.811 1.00 156.83 471 ALA A N 1
ATOM 3000 C CA . ALA A 1 471 ? 57.822 17.462 61.356 1.00 155.74 471 ALA A CA 1
ATOM 3001 C C . ALA A 1 471 ? 56.429 17.563 60.743 1.00 157.75 471 ALA A C 1
ATOM 3002 O O . ALA A 1 471 ? 55.603 16.667 60.912 1.00 159.59 471 ALA A O 1
ATOM 3004 N N . GLY A 1 472 ? 56.174 18.654 60.026 1.00 154.21 472 GLY A N 1
ATOM 3005 C CA . GLY A 1 472 ? 54.899 18.823 59.350 1.00 151.68 472 GLY A CA 1
ATOM 3006 C C . GLY A 1 472 ? 53.965 19.907 59.852 1.00 153.59 472 GLY A C 1
ATOM 3007 O O . GLY A 1 472 ? 52.814 19.981 59.422 1.00 154.68 472 GLY A O 1
ATOM 3008 N N . HIS A 1 473 ? 54.448 20.751 60.755 1.00 152.37 473 HIS A N 1
ATOM 3009 C CA . HIS A 1 473 ? 53.638 21.851 61.265 1.00 149.95 473 HIS A CA 1
ATOM 3010 C C . HIS A 1 473 ? 54.378 23.170 61.120 1.00 142.01 473 HIS A C 1
ATOM 3011 O O . HIS A 1 473 ? 55.601 23.193 61.018 1.00 141.21 473 HIS A O 1
ATOM 3018 N N . GLY A 1 474 ? 53.630 24.266 61.106 1.00 141.24 474 GLY A N 1
ATOM 3019 C CA . GLY A 1 474 ? 54.207 25.586 60.935 1.00 138.85 474 GLY A CA 1
ATOM 3020 C C . GLY A 1 474 ? 53.137 26.660 60.934 1.00 143.45 474 GLY A C 1
ATOM 3021 O O . GLY A 1 474 ? 51.946 26.366 60.963 1.00 145.91 474 GLY A O 1
ATOM 3022 N N . LEU A 1 475 ? 53.564 27.913 60.881 1.00 145.31 475 LEU A N 1
ATOM 3023 C CA . LEU A 1 475 ? 52.646 29.035 61.018 1.00 146.51 475 LEU A CA 1
ATOM 3024 C C . LEU A 1 475 ? 51.897 29.357 59.736 1.00 148.08 475 LEU A C 1
ATOM 3025 O O . LEU A 1 475 ? 52.323 28.991 58.649 1.00 150.92 475 LEU A O 1
ATOM 3030 N N . ASN A 1 476 ? 50.785 30.069 59.876 1.00 154.28 476 ASN A N 1
ATOM 3031 C CA . ASN A 1 476 ? 49.977 30.482 58.739 1.00 155.81 476 ASN A CA 1
ATOM 3032 C C . ASN A 1 476 ? 50.004 32.003 58.562 1.00 157.94 476 ASN A C 1
ATOM 3033 O O . ASN A 1 476 ? 50.665 32.700 59.328 1.00 161.78 476 ASN A O 1
ATOM 3038 N N . ALA A 1 477 ? 49.294 32.516 57.556 1.00 156.59 477 ALA A N 1
ATOM 3039 C CA . ALA A 1 477 ? 49.301 33.951 57.250 1.00 160.44 477 ALA A CA 1
ATOM 3040 C C . ALA A 1 477 ? 47.993 34.616 57.647 1.00 160.27 477 ALA A C 1
ATOM 3041 O O . ALA A 1 477 ? 47.975 35.658 58.301 1.00 156.81 477 ALA A O 1
ATOM 3043 N N . GLN A 1 478 ? 46.897 34.009 57.221 1.00 162.14 478 GLN A N 1
ATOM 3044 C CA . GLN A 1 478 ? 45.578 34.438 57.641 1.00 164.36 478 GLN A CA 1
ATOM 3045 C C . GLN A 1 478 ? 45.307 33.846 59.020 1.00 161.12 478 GLN A C 1
ATOM 3046 O O . GLN A 1 478 ? 44.550 34.404 59.811 1.00 157.69 478 GLN A O 1
ATOM 3052 N N . THR A 1 479 ? 45.958 32.723 59.311 1.00 159.23 479 THR A N 1
ATOM 3053 C CA . THR A 1 479 ? 45.632 31.930 60.494 1.00 162.67 479 THR A CA 1
ATOM 3054 C C . THR A 1 479 ? 46.413 32.310 61.752 1.00 162.60 479 THR A C 1
ATOM 3055 O O . THR A 1 479 ? 45.894 32.202 62.863 1.00 159.78 479 THR A O 1
ATOM 3059 N N . GLY A 1 480 ? 47.658 32.739 61.589 1.00 165.59 480 GLY A N 1
ATOM 3060 C CA . GLY A 1 480 ? 48.504 33.013 62.739 1.00 163.62 480 GLY A CA 1
ATOM 3061 C C . GLY A 1 480 ? 48.549 31.842 63.710 1.00 160.27 480 GLY A C 1
ATOM 3062 O O . GLY A 1 480 ? 48.745 32.023 64.914 1.00 154.52 480 GLY A O 1
ATOM 3063 N N . VAL A 1 481 ? 48.372 30.634 63.180 1.00 161.26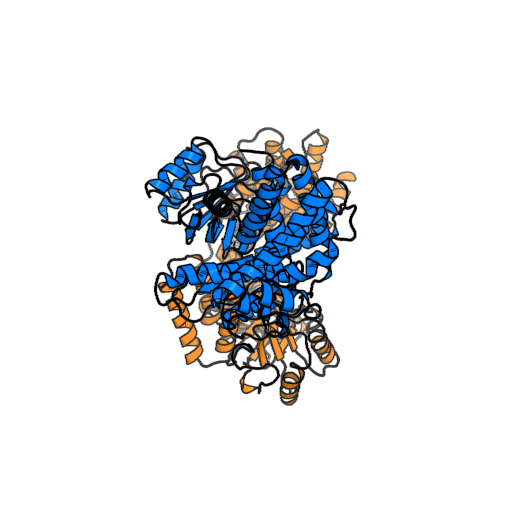 481 VAL A N 1
ATOM 3064 C CA . VAL A 1 481 ? 48.369 29.427 63.999 1.00 156.60 481 VAL A CA 1
ATOM 3065 C C . VAL A 1 481 ? 49.474 28.455 63.613 1.00 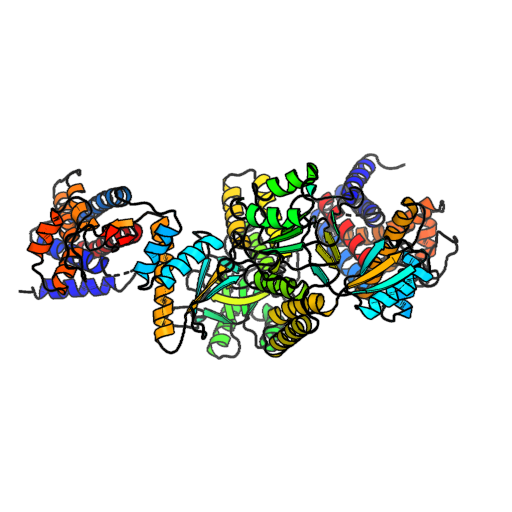152.02 481 VAL A C 1
ATOM 3066 O O . VAL A 1 481 ? 49.519 27.963 62.484 1.00 153.84 481 VAL A O 1
ATOM 3070 N N . TYR A 1 482 ? 50.360 28.187 64.565 1.00 151.79 482 TYR A N 1
ATOM 3071 C CA . TYR A 1 482 ? 51.385 27.163 64.417 1.00 153.52 482 TYR A CA 1
ATOM 3072 C C . TYR A 1 482 ? 50.691 25.797 64.462 1.00 151.99 482 TYR A C 1
ATOM 3073 O O . TYR A 1 482 ? 50.905 25.018 65.392 1.00 152.08 482 TYR A O 1
ATOM 3082 N N . GLU A 1 483 ? 49.852 25.512 63.470 1.00 150.17 483 GLU A N 1
ATOM 3083 C CA . GLU A 1 483 ? 49.130 24.239 63.419 1.00 150.82 483 GLU A CA 1
ATOM 3084 C C . GLU A 1 483 ? 49.499 23.458 62.162 1.00 151.31 483 GLU A C 1
ATOM 3085 O O . GLU A 1 483 ? 50.252 23.956 61.324 1.00 152.70 483 GLU A O 1
ATOM 3091 N N . ASP A 1 484 ? 48.979 22.240 62.021 1.00 148.86 484 ASP A N 1
ATOM 3092 C CA . ASP A 1 484 ? 49.304 21.455 60.838 1.00 150.09 484 ASP A CA 1
ATOM 3093 C C . ASP A 1 484 ? 48.979 22.332 59.645 1.00 147.29 484 ASP A C 1
ATOM 3094 O O . ASP A 1 484 ? 47.865 22.843 59.540 1.00 145.53 484 ASP A O 1
ATOM 3099 N N . LEU A 1 485 ? 49.941 22.525 58.751 1.00 145.97 485 LEU A N 1
ATOM 3100 C CA . LEU A 1 485 ? 49.719 23.420 57.618 1.00 142.35 485 LEU A CA 1
ATOM 3101 C C . LEU A 1 485 ? 49.333 22.700 56.333 1.00 137.82 485 LEU A C 1
ATOM 3102 O O . LEU A 1 485 ? 48.759 23.312 55.436 1.00 134.54 485 LEU A O 1
ATOM 3107 N N . LEU A 1 486 ? 49.660 21.413 56.237 1.00 135.27 486 LEU A N 1
ATOM 3108 C CA . LEU A 1 486 ? 49.156 20.609 55.135 1.00 133.03 486 LEU A CA 1
ATOM 3109 C C . LEU A 1 486 ? 47.644 20.560 55.268 1.00 139.59 486 LEU A C 1
ATOM 3110 O O . LEU A 1 486 ? 46.907 20.996 54.374 1.00 136.28 486 LEU A O 1
ATOM 3115 N N . ALA A 1 487 ? 47.188 20.031 56.398 1.00 139.57 487 ALA A N 1
ATOM 3116 C CA . ALA A 1 487 ? 45.768 19.992 56.709 1.00 136.94 487 ALA A CA 1
ATOM 3117 C C . ALA A 1 487 ? 45.139 21.373 56.553 1.00 137.98 487 ALA A C 1
ATOM 3118 O O . ALA A 1 487 ? 44.213 21.554 55.755 1.00 133.98 487 ALA A O 1
ATOM 3120 N N . ALA A 1 488 ? 45.664 22.345 57.302 1.00 141.47 488 ALA A N 1
ATOM 3121 C CA . ALA A 1 488 ? 45.172 23.722 57.265 1.00 138.17 488 ALA A CA 1
ATOM 3122 C C . ALA A 1 488 ? 45.084 24.254 55.846 1.00 135.48 488 ALA A C 1
ATOM 3123 O O . ALA A 1 488 ? 44.660 25.387 55.630 1.00 132.85 488 ALA A O 1
ATOM 3125 N N . GLY A 1 489 ? 45.512 23.434 54.891 1.00 136.48 489 GLY A N 1
ATOM 3126 C CA . GLY A 1 489 ? 45.255 23.641 53.480 1.00 132.16 489 GLY A CA 1
ATOM 3127 C C . GLY A 1 489 ? 46.342 24.411 52.749 1.00 134.48 489 GLY A C 1
ATOM 3128 O O . GLY A 1 489 ? 46.174 24.709 51.566 1.00 131.42 489 GLY A O 1
ATOM 3129 N N . VAL A 1 490 ? 47.444 24.739 53.427 1.00 135.23 490 VAL A N 1
ATOM 3130 C CA . VAL A 1 490 ? 48.525 25.513 52.804 1.00 125.69 490 VAL A CA 1
ATOM 3131 C C . VAL A 1 490 ? 49.731 24.632 52.441 1.00 126.75 490 VAL A C 1
ATOM 3132 O O . VAL A 1 490 ? 50.475 24.199 53.330 1.00 126.75 490 VAL A O 1
ATOM 3136 N N . ALA A 1 491 ? 49.920 24.376 51.139 1.00 122.66 491 ALA A N 1
ATOM 3137 C CA . ALA A 1 491 ? 50.977 23.467 50.652 1.00 115.37 491 ALA A CA 1
ATOM 3138 C C . ALA A 1 491 ? 51.547 23.783 49.251 1.00 102.80 491 ALA A C 1
ATOM 3139 O O . ALA A 1 491 ? 51.018 24.625 48.523 1.00 95.83 491 ALA A O 1
ATOM 3141 N N . ASP A 1 492 ? 52.631 23.088 48.895 1.00 98.74 492 ASP A N 1
ATOM 3142 C CA . ASP A 1 492 ? 53.323 23.273 47.617 1.00 94.85 492 ASP A CA 1
ATOM 3143 C C . ASP A 1 492 ? 53.528 21.945 46.888 1.00 90.06 492 ASP A C 1
ATOM 3144 O O . ASP A 1 492 ? 53.732 20.909 47.521 1.00 88.24 492 ASP A O 1
ATOM 3149 N N . PRO A 1 493 ? 53.481 21.968 45.549 1.00 85.15 493 PRO A N 1
ATOM 3150 C CA . PRO A 1 493 ? 53.950 20.751 44.878 1.00 81.45 493 PRO A CA 1
ATOM 3151 C C . PRO A 1 493 ? 55.422 20.631 45.197 1.00 79.78 493 PRO A C 1
ATOM 3152 O O . PRO A 1 493 ? 56.132 21.648 45.149 1.00 65.60 493 PRO A O 1
ATOM 3156 N N . VAL A 1 494 ? 55.852 19.422 45.550 1.00 80.53 494 VAL A N 1
ATOM 3157 C CA . VAL A 1 494 ? 57.255 19.135 45.809 1.00 77.96 494 VAL A CA 1
ATOM 3158 C C . VAL A 1 494 ? 58.068 19.746 44.694 1.00 74.85 494 VAL A C 1
ATOM 3159 O O . VAL A 1 494 ? 58.888 20.626 44.929 1.00 77.20 494 VAL A O 1
ATOM 3163 N N . LYS A 1 495 ? 57.807 19.277 43.478 1.00 74.91 495 LYS A N 1
ATOM 3164 C CA . LYS A 1 495 ? 58.458 19.758 42.268 1.00 73.60 495 LYS A CA 1
ATOM 3165 C C . LYS A 1 495 ? 58.736 21.261 42.316 1.00 72.65 495 LYS A C 1
ATOM 3166 O O . LYS A 1 495 ? 59.834 21.716 41.974 1.00 67.33 495 LYS A O 1
ATOM 3172 N N . VAL A 1 496 ? 57.728 22.026 42.730 1.00 64.18 496 VAL A N 1
ATOM 3173 C CA . VAL A 1 496 ? 57.837 23.467 42.759 1.00 63.26 496 VAL A CA 1
ATOM 3174 C C . VAL A 1 496 ? 58.935 23.863 43.731 1.00 69.49 496 VAL A C 1
ATOM 3175 O O . VAL A 1 496 ? 59.905 24.532 43.369 1.00 61.23 496 VAL A O 1
ATOM 3179 N N . THR A 1 497 ? 58.759 23.433 44.973 1.00 72.88 497 THR A N 1
ATOM 3180 C CA . THR A 1 497 ? 59.733 23.627 46.023 1.00 65.58 497 THR A CA 1
ATOM 3181 C C . THR A 1 497 ? 61.115 23.084 45.636 1.00 67.63 497 THR A C 1
ATOM 3182 O O . THR A 1 497 ? 62.140 23.699 45.925 1.00 71.82 497 THR A O 1
ATOM 3186 N N . ARG A 1 498 ? 61.148 21.944 44.971 1.00 63.24 498 ARG A N 1
ATOM 3187 C CA . ARG A 1 498 ? 62.413 21.378 44.539 1.00 64.50 498 ARG A CA 1
ATOM 3188 C C . ARG A 1 498 ? 63.065 22.230 43.455 1.00 67.40 498 ARG A C 1
ATOM 3189 O O . ARG A 1 498 ? 64.291 22.275 43.326 1.00 70.80 498 ARG A O 1
ATOM 3197 N N . SER A 1 499 ? 62.239 22.886 42.657 1.00 69.43 499 SER A N 1
ATOM 3198 C CA . SER A 1 499 ? 62.731 23.669 41.539 1.00 70.86 499 SER A CA 1
ATOM 3199 C C . SER A 1 499 ? 63.295 24.975 42.050 1.00 66.75 499 SER A C 1
ATOM 3200 O O . SER A 1 499 ? 64.314 25.448 41.564 1.00 64.35 499 SER A O 1
ATOM 3203 N N . ALA A 1 500 ? 62.614 25.558 43.030 1.00 64.73 500 ALA A N 1
ATOM 3204 C CA . ALA A 1 500 ? 62.998 26.861 43.540 1.00 67.22 500 ALA A CA 1
ATOM 3205 C C . ALA A 1 500 ? 64.420 26.783 44.084 1.00 68.37 500 ALA A C 1
ATOM 3206 O O . ALA A 1 500 ? 65.301 27.530 43.660 1.00 68.47 500 ALA A O 1
ATOM 3208 N N . LEU A 1 501 ? 64.644 25.853 45.001 1.00 66.61 501 LEU A N 1
ATOM 3209 C CA . LEU A 1 501 ? 65.971 25.630 45.540 1.00 63.15 501 LEU A CA 1
ATOM 3210 C C . LEU A 1 501 ? 66.971 25.371 44.414 1.00 63.94 501 LEU A C 1
ATOM 3211 O O . LEU A 1 501 ? 68.004 26.010 44.339 1.00 65.07 501 LEU A O 1
ATOM 3216 N N . GLN A 1 502 ? 66.663 24.442 43.524 1.00 63.63 502 GLN A N 1
ATOM 3217 C CA . GLN A 1 502 ? 67.602 24.114 42.457 1.00 66.79 502 GLN A CA 1
ATOM 3218 C C . GLN A 1 502 ? 67.992 25.334 41.629 1.00 62.67 502 GLN A C 1
ATOM 3219 O O . GLN A 1 502 ? 69.145 25.474 41.208 1.00 57.21 502 GLN A O 1
ATOM 3225 N N . ASN A 1 503 ? 67.026 26.216 41.403 1.00 63.41 503 ASN A N 1
ATOM 3226 C CA . ASN A 1 503 ? 67.275 27.428 40.637 1.00 66.52 503 ASN A CA 1
ATOM 3227 C C . ASN A 1 503 ? 68.175 28.396 41.398 1.00 65.99 503 ASN A C 1
ATOM 3228 O O . ASN A 1 503 ? 69.181 28.847 40.877 1.00 63.36 503 ASN A O 1
ATOM 3233 N N . ALA A 1 504 ? 67.798 28.711 42.630 1.00 62.10 504 ALA A N 1
ATOM 3234 C CA . ALA A 1 504 ? 68.568 29.607 43.462 1.00 57.99 504 ALA A CA 1
ATOM 3235 C C . ALA A 1 504 ? 70.034 29.212 43.393 1.00 63.35 504 ALA A C 1
ATOM 3236 O O . ALA A 1 504 ? 70.885 29.979 42.955 1.00 67.26 504 ALA A O 1
ATOM 3238 N N . ALA A 1 505 ? 70.316 27.993 43.818 1.00 65.02 505 ALA A N 1
ATOM 3239 C CA . ALA A 1 505 ? 71.662 27.461 43.804 1.00 63.26 505 ALA A CA 1
ATOM 3240 C C . ALA A 1 505 ? 72.343 27.757 42.480 1.00 63.05 505 ALA A C 1
ATOM 3241 O O . ALA A 1 505 ? 73.555 27.874 42.418 1.00 76.30 505 ALA A O 1
ATOM 3243 N N . SER A 1 506 ? 71.576 27.867 41.413 1.00 64.58 506 SER A N 1
ATOM 3244 C CA . SER A 1 506 ? 72.159 28.002 40.085 1.00 70.46 506 SER A CA 1
ATOM 3245 C C . SER A 1 506 ? 72.498 29.471 39.850 1.00 71.47 506 SER A C 1
ATOM 3246 O O . SER A 1 506 ? 73.478 29.814 39.197 1.00 74.22 506 SER A O 1
ATOM 3249 N N . ILE A 1 507 ? 71.659 30.330 40.401 1.00 68.50 507 ILE A N 1
ATOM 3250 C CA . ILE A 1 507 ? 71.949 31.741 40.517 1.00 72.77 507 ILE A CA 1
ATOM 3251 C C . ILE A 1 507 ? 73.198 31.925 41.377 1.00 80.48 507 ILE A C 1
ATOM 3252 O O . ILE A 1 507 ? 74.255 32.318 40.879 1.00 82.30 507 ILE A O 1
ATOM 3257 N N . ALA A 1 508 ? 73.087 31.606 42.662 1.00 72.28 508 ALA A N 1
ATOM 3258 C CA . ALA A 1 508 ? 74.244 31.647 43.547 1.00 72.79 508 ALA A CA 1
ATOM 3259 C C . ALA A 1 508 ? 75.479 31.160 42.795 1.00 82.75 508 ALA A C 1
ATOM 3260 O O . ALA A 1 508 ? 76.549 31.763 42.879 1.00 91.23 508 ALA A O 1
ATOM 3262 N N . GLY A 1 509 ? 75.318 30.067 42.055 1.00 80.23 509 GLY A N 1
ATOM 3263 C CA . GLY A 1 509 ? 76.385 29.527 41.230 1.00 88.92 509 GLY A CA 1
ATOM 3264 C C . GLY A 1 509 ? 77.166 30.549 40.428 1.00 89.44 509 GLY A C 1
ATOM 3265 O O . GLY A 1 509 ? 78.365 30.403 40.218 1.00 97.34 509 GLY A O 1
ATOM 3266 N N . LEU A 1 510 ? 76.482 31.591 39.981 1.00 89.07 510 LEU A N 1
ATOM 3267 C CA . LEU A 1 510 ? 77.112 32.636 39.189 1.00 98.40 510 LEU A CA 1
ATOM 3268 C C . LEU A 1 510 ? 77.913 33.627 40.035 1.00 99.68 510 LEU A C 1
ATOM 3269 O O . LEU A 1 510 ? 79.129 33.765 39.876 1.00 103.74 510 LEU A O 1
ATOM 3274 N N . PHE A 1 511 ? 77.210 34.312 40.930 1.00 94.01 511 PHE A N 1
ATOM 3275 C CA . PHE A 1 511 ? 77.805 35.297 41.827 1.00 96.71 511 PHE A CA 1
ATOM 3276 C C . PHE A 1 511 ? 79.119 34.872 42.471 1.00 100.77 511 PHE A C 1
ATOM 3277 O O . PHE A 1 511 ? 79.921 35.715 42.860 1.00 103.95 511 PHE A O 1
ATOM 3285 N N . LEU A 1 512 ? 79.344 33.570 42.578 1.00 97.65 512 LEU A N 1
ATOM 3286 C CA . LEU A 1 512 ? 80.568 33.082 43.175 1.00 95.12 512 LEU A CA 1
ATOM 3287 C C . LEU A 1 512 ? 81.688 33.030 42.155 1.00 103.84 512 LEU A C 1
ATOM 3288 O O . LEU A 1 512 ? 82.739 33.644 42.351 1.00 110.07 512 LEU A O 1
ATOM 3293 N N . THR A 1 513 ? 81.466 32.310 41.063 1.00 101.83 513 THR A N 1
ATOM 3294 C CA . THR A 1 513 ? 82.512 32.177 40.054 1.00 110.96 513 THR A CA 1
ATOM 3295 C C . THR A 1 513 ? 82.827 33.521 39.372 1.00 118.63 513 THR A C 1
ATOM 3296 O O . THR A 1 513 ? 84.000 33.824 39.114 1.00 121.42 513 THR A O 1
ATOM 3300 N N . THR A 1 514 ? 81.785 34.331 39.132 1.00 115.37 514 THR A N 1
ATOM 3301 C CA . THR A 1 514 ? 81.862 35.530 38.272 1.00 117.40 514 THR A CA 1
ATOM 3302 C C . THR A 1 514 ? 81.602 36.895 38.956 1.00 118.99 514 THR A C 1
ATOM 3303 O O . THR A 1 514 ? 81.024 36.951 40.041 1.00 110.56 514 THR A O 1
ATOM 3307 N N . GLU A 1 515 ? 82.026 37.984 38.299 1.00 126.72 515 GLU A N 1
ATOM 3308 C CA . GLU A 1 515 ? 81.870 39.364 38.798 1.00 128.27 515 GLU A CA 1
ATOM 3309 C C . GLU A 1 515 ? 81.137 40.290 37.831 1.00 125.38 515 GLU A C 1
ATOM 3310 O O . GLU A 1 515 ? 80.894 41.459 38.133 1.00 123.22 515 GLU A O 1
ATOM 3316 N N . LEU B 1 61 ? 45.941 -25.085 -19.566 1.00 94.20 61 LEU B N 1
ATOM 3317 C CA . LEU B 1 61 ? 47.321 -25.063 -19.102 1.00 94.76 61 LEU B CA 1
ATOM 3318 C C . LEU B 1 61 ? 47.567 -23.785 -18.315 1.00 98.21 61 LEU B C 1
ATOM 3319 O O . LEU B 1 61 ? 47.889 -22.752 -18.909 1.00 106.76 61 LEU B O 1
ATOM 3324 N N . GLU B 1 62 ? 47.409 -23.848 -16.992 1.00 86.42 62 GLU B N 1
ATOM 3325 C CA . GLU B 1 62 ? 47.664 -22.696 -16.136 1.00 79.52 62 GLU B CA 1
ATOM 3326 C C . GLU B 1 62 ? 48.907 -22.923 -15.278 1.00 77.21 62 GLU B C 1
ATOM 3327 O O . GLU B 1 62 ? 49.035 -23.944 -14.606 1.00 68.07 62 GLU B O 1
ATOM 3333 N N . ASP B 1 63 ? 49.824 -21.959 -15.298 1.00 77.33 63 ASP B N 1
ATOM 3334 C CA . ASP B 1 63 ? 51.069 -22.103 -14.558 1.00 66.89 63 ASP B CA 1
ATOM 3335 C C . ASP B 1 63 ? 50.879 -22.313 -13.063 1.00 67.08 63 ASP B C 1
ATOM 3336 O O . ASP B 1 63 ? 50.239 -21.512 -12.392 1.00 67.95 63 ASP B O 1
ATOM 3341 N N . PRO B 1 64 ? 51.466 -23.385 -12.533 1.00 63.77 64 PRO B N 1
ATOM 3342 C CA . PRO B 1 64 ? 51.314 -23.700 -11.113 1.00 63.67 64 PRO B CA 1
ATOM 3343 C C . PRO B 1 64 ? 51.588 -22.503 -10.223 1.00 66.34 64 PRO B C 1
ATOM 3344 O O . PRO B 1 64 ? 50.867 -22.310 -9.256 1.00 72.87 64 PRO B O 1
ATOM 3348 N N . TYR B 1 65 ? 52.609 -21.715 -10.535 1.00 62.35 65 TYR B N 1
ATOM 3349 C CA . TYR B 1 65 ? 53.006 -20.637 -9.643 1.00 63.09 65 TYR B CA 1
ATOM 3350 C C . TYR B 1 65 ? 51.965 -19.535 -9.649 1.00 64.45 65 TYR B C 1
ATOM 3351 O O . TYR B 1 65 ? 51.650 -18.960 -8.624 1.00 68.96 65 TYR B O 1
ATOM 3360 N N . GLU B 1 66 ? 51.415 -19.256 -10.815 1.00 63.95 66 GLU B N 1
ATOM 3361 C CA . GLU B 1 66 ? 50.322 -18.311 -10.915 1.00 65.32 66 GLU B CA 1
ATOM 3362 C C . GLU B 1 66 ? 49.051 -18.801 -10.224 1.00 70.42 66 GLU B C 1
ATOM 3363 O O . GLU B 1 66 ? 48.309 -18.004 -9.643 1.00 68.43 66 GLU B O 1
ATOM 3369 N N . LYS B 1 67 ? 48.808 -20.108 -10.257 1.00 69.84 67 LYS B N 1
ATOM 3370 C CA . LYS B 1 67 ? 47.597 -20.640 -9.637 1.00 71.53 67 LYS B CA 1
ATOM 3371 C C . LYS B 1 67 ? 47.658 -20.436 -8.126 1.00 71.45 67 LYS B C 1
ATOM 3372 O O . LYS B 1 67 ? 46.673 -20.025 -7.505 1.00 71.31 67 LYS B O 1
ATOM 3378 N N . ILE B 1 68 ? 48.823 -20.703 -7.546 1.00 66.19 68 ILE B N 1
ATOM 3379 C CA . ILE B 1 68 ? 48.988 -20.559 -6.108 1.00 71.44 68 ILE B CA 1
ATOM 3380 C C . ILE B 1 68 ? 48.817 -19.091 -5.682 1.00 73.13 68 ILE B C 1
ATOM 3381 O O . ILE B 1 68 ? 48.351 -18.805 -4.574 1.00 70.39 68 ILE B O 1
ATOM 3386 N N . GLY B 1 69 ? 49.163 -18.169 -6.581 1.00 70.32 69 GLY B N 1
ATOM 3387 C CA . GLY B 1 69 ? 48.949 -16.754 -6.341 1.00 67.26 69 GLY B CA 1
ATOM 3388 C C . GLY B 1 69 ? 47.472 -16.444 -6.484 1.00 73.00 69 GLY B C 1
ATOM 3389 O O . GLY B 1 69 ? 46.860 -15.819 -5.620 1.00 73.72 69 GLY B O 1
ATOM 3390 N N . ALA B 1 70 ? 46.894 -16.899 -7.587 1.00 72.94 70 ALA B N 1
ATOM 3391 C CA . ALA B 1 70 ? 45.462 -16.753 -7.814 1.00 71.75 70 ALA B CA 1
ATOM 3392 C C . ALA B 1 70 ? 44.693 -17.007 -6.536 1.00 69.63 70 ALA B C 1
ATOM 3393 O O . ALA B 1 70 ? 43.915 -16.181 -6.089 1.00 74.61 70 ALA B O 1
ATOM 3395 N N . GLU B 1 71 ? 44.920 -18.164 -5.943 1.00 75.00 71 GLU B N 1
ATOM 3396 C CA . GLU B 1 71 ? 44.158 -18.554 -4.771 1.00 80.30 71 GLU B CA 1
ATOM 3397 C C . GLU B 1 71 ? 44.493 -17.697 -3.548 1.00 73.72 71 GLU B C 1
ATOM 3398 O O . GLU B 1 71 ? 43.681 -17.548 -2.642 1.00 75.05 71 GLU B O 1
ATOM 3404 N N . LEU B 1 72 ? 45.683 -17.120 -3.520 1.00 71.61 72 LEU B N 1
ATOM 3405 C CA . LEU B 1 72 ? 46.041 -16.307 -2.376 1.00 74.24 72 LEU B CA 1
ATOM 3406 C C . LEU B 1 72 ? 45.378 -14.930 -2.488 1.00 78.70 72 LEU B C 1
ATOM 3407 O O . LEU B 1 72 ? 45.059 -14.283 -1.489 1.00 75.89 72 LEU B O 1
ATOM 3412 N N . VAL B 1 73 ? 45.150 -14.505 -3.721 1.00 75.57 73 VAL B N 1
ATOM 3413 C CA . VAL B 1 73 ? 44.451 -13.263 -3.988 1.00 72.00 73 VAL B CA 1
ATOM 3414 C C . VAL B 1 73 ? 42.940 -13.431 -3.787 1.00 75.25 73 VAL B C 1
ATOM 3415 O O . VAL B 1 73 ? 42.257 -12.534 -3.295 1.00 79.11 73 VAL B O 1
ATOM 3419 N N . LYS B 1 74 ? 42.417 -14.589 -4.150 1.00 75.45 74 LYS B N 1
ATOM 3420 C CA . LYS B 1 74 ? 40.991 -14.857 -3.955 1.00 83.75 74 LYS B CA 1
ATOM 3421 C C . LYS B 1 74 ? 40.647 -14.906 -2.465 1.00 89.78 74 LYS B C 1
ATOM 3422 O O . LYS B 1 74 ? 39.706 -14.250 -2.010 1.00 88.56 74 LYS B O 1
ATOM 3428 N N . GLU B 1 75 ? 41.426 -15.686 -1.716 1.00 87.81 75 GLU B N 1
ATOM 3429 C CA . GLU B 1 75 ? 41.167 -15.917 -0.304 1.00 91.33 75 GLU B CA 1
ATOM 3430 C C . GLU B 1 75 ? 41.287 -14.618 0.470 1.00 96.48 75 GLU B C 1
ATOM 3431 O O . GLU B 1 75 ? 40.884 -14.534 1.631 1.00 108.25 75 GLU B O 1
ATOM 3437 N N . VAL B 1 76 ? 41.845 -13.605 -0.185 1.00 93.55 76 VAL B N 1
ATOM 3438 C CA . VAL B 1 76 ? 41.957 -12.269 0.388 1.00 91.52 76 VAL B CA 1
ATOM 3439 C C . VAL B 1 76 ? 40.753 -11.430 -0.023 1.00 94.44 76 VAL B C 1
ATOM 3440 O O . VAL B 1 76 ? 40.069 -10.848 0.818 1.00 96.41 76 VAL B O 1
ATOM 3444 N N . ALA B 1 77 ? 40.496 -11.380 -1.324 1.00 91.64 77 ALA B N 1
ATOM 3445 C CA . ALA B 1 77 ? 39.390 -10.595 -1.847 1.00 90.70 77 ALA B CA 1
ATOM 3446 C C . ALA B 1 77 ? 38.074 -10.919 -1.137 1.00 102.36 77 ALA B C 1
ATOM 3447 O O . ALA B 1 77 ? 37.212 -10.053 -0.980 1.00 110.15 77 ALA B O 1
ATOM 3449 N N . LYS B 1 78 ? 37.922 -12.172 -0.722 1.00 103.70 78 LYS B N 1
ATOM 3450 C CA . LYS B 1 78 ? 36.785 -12.592 0.090 1.00 110.71 78 LYS B CA 1
ATOM 3451 C C . LYS B 1 78 ? 36.591 -11.594 1.233 1.00 116.27 78 LYS B C 1
ATOM 3452 O O . LYS B 1 78 ? 35.598 -10.857 1.278 1.00 112.84 78 LYS B O 1
ATOM 3458 N N . LYS B 1 79 ? 37.572 -11.572 2.137 1.00 117.43 79 LYS B N 1
ATOM 3459 C CA . LYS B 1 79 ? 37.546 -10.753 3.355 1.00 120.27 79 LYS B CA 1
ATOM 3460 C C . LYS B 1 79 ? 37.241 -9.260 3.126 1.00 124.23 79 LYS B C 1
ATOM 3461 O O . LYS B 1 79 ? 36.544 -8.633 3.927 1.00 125.81 79 LYS B O 1
ATOM 3467 N N . THR B 1 80 ? 37.764 -8.692 2.042 1.00 124.98 80 THR B N 1
ATOM 3468 C CA . THR B 1 80 ? 37.589 -7.264 1.761 1.00 123.64 80 THR B CA 1
ATOM 3469 C C . THR B 1 80 ? 36.643 -7.002 0.577 1.00 111.16 80 THR B C 1
ATOM 3470 O O . THR B 1 80 ? 35.483 -7.424 0.583 1.00 104.65 80 THR B O 1
ATOM 3474 N N . THR B 1 88 ? 32.837 -10.562 -2.960 1.00 91.96 88 THR B N 1
ATOM 3475 C CA . THR B 1 88 ? 33.059 -9.900 -4.248 1.00 87.77 88 THR B CA 1
ATOM 3476 C C . THR B 1 88 ? 33.191 -10.890 -5.398 1.00 87.59 88 THR B C 1
ATOM 3477 O O . THR B 1 88 ? 33.553 -12.047 -5.185 1.00 97.38 88 THR B O 1
ATOM 3481 N N . THR B 1 89 ? 32.929 -10.443 -6.622 1.00 77.56 89 THR B N 1
ATOM 3482 C CA . THR B 1 89 ? 33.226 -11.276 -7.781 1.00 75.62 89 THR B CA 1
ATOM 3483 C C . THR B 1 89 ? 34.058 -10.476 -8.772 1.00 69.14 89 THR B C 1
ATOM 3484 O O . THR B 1 89 ? 35.065 -10.967 -9.311 1.00 64.69 89 THR B O 1
ATOM 3488 N N . THR B 1 90 ? 33.648 -9.222 -8.969 1.00 65.90 90 THR B N 1
ATOM 3489 C CA . THR B 1 90 ? 34.354 -8.300 -9.850 1.00 62.51 90 THR B CA 1
ATOM 3490 C C . THR B 1 90 ? 35.770 -8.014 -9.344 1.00 61.53 90 THR B C 1
ATOM 3491 O O . THR B 1 90 ? 36.747 -8.311 -10.039 1.00 55.18 90 THR B O 1
ATOM 3495 N N . ALA B 1 91 ? 35.859 -7.437 -8.141 1.00 56.38 91 ALA B N 1
ATOM 3496 C CA . ALA B 1 91 ? 37.130 -7.206 -7.445 1.00 57.61 91 ALA B CA 1
ATOM 3497 C C . ALA B 1 91 ? 38.133 -8.396 -7.409 1.00 56.29 91 ALA B C 1
ATOM 3498 O O . ALA B 1 91 ? 39.325 -8.220 -7.645 1.00 45.67 91 ALA B O 1
ATOM 3500 N N . THR B 1 92 ? 37.657 -9.605 -7.144 1.00 57.28 92 THR B N 1
ATOM 3501 C CA . THR B 1 92 ? 38.545 -10.751 -7.190 1.00 61.94 92 THR B CA 1
ATOM 3502 C C . THR B 1 92 ? 39.055 -11.008 -8.603 1.00 61.10 92 THR B C 1
ATOM 3503 O O . THR B 1 92 ? 40.248 -11.154 -8.843 1.00 61.64 92 THR B O 1
ATOM 3507 N N . VAL B 1 93 ? 38.147 -11.102 -9.551 1.00 63.07 93 VAL B N 1
ATOM 3508 C CA . VAL B 1 93 ? 38.578 -11.467 -10.893 1.00 68.00 93 VAL B CA 1
ATOM 3509 C C . VAL B 1 93 ? 39.504 -10.401 -11.436 1.00 64.79 93 VAL B C 1
ATOM 3510 O O . VAL B 1 93 ? 40.443 -10.688 -12.193 1.00 66.47 93 VAL B O 1
ATOM 3514 N N . LEU B 1 94 ? 39.203 -9.172 -11.031 1.00 62.32 94 LEU B N 1
ATOM 3515 C CA . LEU B 1 94 ? 39.958 -7.985 -11.382 1.00 59.29 94 LEU B CA 1
ATOM 3516 C C . LEU B 1 94 ? 41.311 -8.006 -10.673 1.00 59.87 94 LEU B C 1
ATOM 3517 O O . LEU B 1 94 ? 42.330 -7.702 -11.286 1.00 61.14 94 LEU B O 1
ATOM 3522 N N . ALA B 1 95 ? 41.327 -8.380 -9.392 1.00 54.68 95 ALA B N 1
ATOM 3523 C CA . ALA B 1 95 ? 42.600 -8.529 -8.666 1.00 59.52 95 ALA B CA 1
ATOM 3524 C C . ALA B 1 95 ? 43.470 -9.617 -9.266 1.00 58.70 95 ALA B C 1
ATOM 3525 O O . ALA B 1 95 ? 44.624 -9.387 -9.618 1.00 58.45 95 ALA B O 1
ATOM 3527 N N . GLN B 1 96 ? 42.897 -10.807 -9.375 1.00 59.33 96 GLN B N 1
ATOM 3528 C CA . GLN B 1 96 ? 43.592 -11.937 -9.948 1.00 54.57 96 GLN B CA 1
ATOM 3529 C C . GLN B 1 96 ? 44.301 -11.590 -11.249 1.00 55.87 96 GLN B C 1
ATOM 3530 O O . GLN B 1 96 ? 45.470 -11.949 -11.437 1.00 52.25 96 GLN B O 1
ATOM 3536 N N . ALA B 1 97 ? 43.612 -10.865 -12.126 1.00 49.97 97 ALA B N 1
ATOM 3537 C CA . ALA B 1 97 ? 44.230 -10.391 -13.363 1.00 57.94 97 ALA B CA 1
ATOM 3538 C C . ALA B 1 97 ? 45.423 -9.473 -13.116 1.00 58.88 97 ALA B C 1
ATOM 3539 O O . ALA B 1 97 ? 46.465 -9.607 -13.764 1.00 55.63 97 ALA B O 1
ATOM 3541 N N . LEU B 1 98 ? 45.258 -8.532 -12.193 1.00 55.57 98 LEU B N 1
ATOM 3542 C CA . LEU B 1 98 ? 46.309 -7.572 -11.909 1.00 59.66 98 LEU B CA 1
ATOM 3543 C C . LEU B 1 98 ? 47.547 -8.301 -11.416 1.00 63.66 98 LEU B C 1
ATOM 3544 O O . LEU B 1 98 ? 48.630 -8.157 -11.973 1.00 66.74 98 LEU B O 1
ATOM 3549 N N . VAL B 1 99 ? 47.377 -9.090 -10.362 1.00 63.06 99 VAL B N 1
ATOM 3550 C CA . VAL B 1 99 ? 48.469 -9.870 -9.794 1.00 59.78 99 VAL B CA 1
ATOM 3551 C C . VAL B 1 99 ? 49.106 -10.781 -10.840 1.00 61.92 99 VAL B C 1
ATOM 3552 O O . VAL B 1 99 ? 50.331 -10.917 -10.881 1.00 56.48 99 VAL B O 1
ATOM 3556 N N . ARG B 1 100 ? 48.254 -11.392 -11.674 1.00 63.82 100 ARG B N 1
ATOM 3557 C CA . ARG B 1 100 ? 48.677 -12.307 -12.731 1.00 62.77 100 ARG B CA 1
ATOM 3558 C C . ARG B 1 100 ? 49.639 -11.637 -13.706 1.00 64.56 100 ARG B C 1
ATOM 3559 O O . ARG B 1 100 ? 50.747 -12.131 -13.926 1.00 67.38 100 ARG B O 1
ATOM 3567 N N . GLU B 1 101 ? 49.229 -10.517 -14.283 1.00 60.25 101 GLU B N 1
ATOM 3568 C CA . GLU B 1 101 ? 50.154 -9.669 -15.040 1.00 61.01 101 GLU B CA 1
ATOM 3569 C C . GLU B 1 101 ? 51.308 -9.115 -14.195 1.00 58.37 101 GLU B C 1
ATOM 3570 O O . GLU B 1 101 ? 52.415 -8.897 -14.684 1.00 53.46 101 GLU B O 1
ATOM 3576 N N . GLY B 1 102 ? 51.039 -8.883 -12.918 1.00 61.07 102 GLY B N 1
ATOM 3577 C CA . GLY B 1 102 ? 52.066 -8.419 -12.007 1.00 63.67 102 GLY B CA 1
ATOM 3578 C C . GLY B 1 102 ? 53.257 -9.355 -11.985 1.00 59.12 102 GLY B C 1
ATOM 3579 O O . GLY B 1 102 ? 54.326 -9.013 -12.482 1.00 61.95 102 GLY B O 1
ATOM 3580 N N . LEU B 1 103 ? 53.060 -10.543 -11.419 1.00 61.62 103 LEU B N 1
ATOM 3581 C CA . LEU B 1 103 ? 54.101 -11.564 -11.350 1.00 58.05 103 LEU B CA 1
ATOM 3582 C C . LEU B 1 103 ? 54.771 -11.767 -12.677 1.00 56.00 103 LEU B C 1
ATOM 3583 O O . LEU B 1 103 ? 55.952 -12.050 -12.739 1.00 51.62 103 LEU B O 1
ATOM 3588 N N . ARG B 1 104 ? 54.021 -11.624 -13.752 1.00 56.23 104 ARG B N 1
ATOM 3589 C CA . ARG B 1 104 ? 54.615 -11.855 -15.048 1.00 58.36 104 ARG B CA 1
ATOM 3590 C C . ARG B 1 104 ? 55.719 -10.855 -15.324 1.00 61.10 104 ARG B C 1
ATOM 3591 O O . ARG B 1 104 ? 56.753 -11.216 -15.867 1.00 70.21 104 ARG B O 1
ATOM 3599 N N . ASN B 1 105 ? 55.516 -9.604 -14.932 1.00 59.95 105 ASN B N 1
ATOM 3600 C CA . ASN B 1 105 ? 56.510 -8.568 -15.202 1.00 66.15 105 ASN B CA 1
ATOM 3601 C C . ASN B 1 105 ? 57.581 -8.411 -14.107 1.00 67.37 105 ASN B C 1
ATOM 3602 O O . ASN B 1 105 ? 58.748 -8.121 -14.388 1.00 71.14 105 ASN B O 1
ATOM 3607 N N . VAL B 1 106 ? 57.188 -8.711 -12.875 1.00 61.42 106 VAL B N 1
ATOM 3608 C CA . VAL B 1 106 ? 58.139 -8.835 -11.782 1.00 66.39 106 VAL B CA 1
ATOM 3609 C C . VAL B 1 106 ? 59.200 -9.882 -12.129 1.00 69.71 106 VAL B C 1
ATOM 3610 O O . VAL B 1 106 ? 60.368 -9.727 -11.774 1.00 70.27 106 VAL B O 1
ATOM 3614 N N . ALA B 1 107 ? 58.793 -10.944 -12.824 1.00 72.73 107 ALA B N 1
ATOM 3615 C CA . ALA B 1 107 ? 59.738 -11.982 -13.242 1.00 76.87 107 ALA B CA 1
ATOM 3616 C C . ALA B 1 107 ? 60.657 -11.513 -14.358 1.00 74.30 107 ALA B C 1
ATOM 3617 O O . ALA B 1 107 ? 61.773 -12.005 -14.492 1.00 81.32 107 ALA B O 1
ATOM 3619 N N . ALA B 1 108 ? 60.202 -10.558 -15.152 1.00 65.73 108 ALA B N 1
ATOM 3620 C CA . ALA B 1 108 ? 61.020 -10.062 -16.245 1.00 69.51 108 ALA B CA 1
ATOM 3621 C C . ALA B 1 108 ? 61.932 -8.934 -15.793 1.00 70.77 108 ALA B C 1
ATOM 3622 O O . ALA B 1 108 ? 62.343 -8.108 -16.598 1.00 64.71 108 ALA B O 1
ATOM 3624 N N . GLY B 1 109 ? 62.242 -8.899 -14.502 1.00 78.13 109 GLY B N 1
ATOM 3625 C CA . GLY B 1 109 ? 63.049 -7.826 -13.935 1.00 82.27 109 GLY B CA 1
ATOM 3626 C C . GLY B 1 109 ? 62.345 -6.472 -13.919 1.00 88.18 109 GLY B C 1
ATOM 3627 O O . GLY B 1 109 ? 62.763 -5.534 -14.603 1.00 95.65 109 GLY B O 1
ATOM 3628 N N . ALA B 1 110 ? 61.273 -6.358 -13.140 1.00 82.51 110 ALA B N 1
ATOM 3629 C CA . ALA B 1 110 ? 60.554 -5.096 -13.032 1.00 71.75 110 ALA B CA 1
ATOM 3630 C C . ALA B 1 110 ? 60.301 -4.738 -11.572 1.00 70.87 110 ALA B C 1
ATOM 3631 O O . ALA B 1 110 ? 59.832 -5.571 -10.790 1.00 69.46 110 ALA B O 1
ATOM 3633 N N . ASN B 1 111 ? 60.617 -3.497 -11.209 1.00 69.63 111 ASN B N 1
ATOM 3634 C CA . ASN B 1 111 ? 60.411 -3.030 -9.845 1.00 74.49 111 ASN B CA 1
ATOM 3635 C C . ASN B 1 111 ? 58.957 -3.212 -9.393 1.00 70.96 111 ASN B C 1
ATOM 3636 O O . ASN B 1 111 ? 58.039 -2.578 -9.903 1.00 70.44 111 ASN B O 1
ATOM 3641 N N . PRO B 1 112 ? 58.751 -4.098 -8.428 1.00 69.12 112 PRO B N 1
ATOM 3642 C CA . PRO B 1 112 ? 57.439 -4.305 -7.837 1.00 71.41 112 PRO B CA 1
ATOM 3643 C C . PRO B 1 112 ? 56.831 -2.975 -7.464 1.00 73.95 112 PRO B C 1
ATOM 3644 O O . PRO B 1 112 ? 55.630 -2.817 -7.538 1.00 82.57 112 PRO B O 1
ATOM 3648 N N . LEU B 1 113 ? 57.649 -2.022 -7.057 1.00 78.40 113 LEU B N 1
ATOM 3649 C CA . LEU B 1 113 ? 57.124 -0.750 -6.585 1.00 77.27 113 LEU B CA 1
ATOM 3650 C C . LEU B 1 113 ? 56.673 0.118 -7.755 1.00 78.63 113 LEU B C 1
ATOM 3651 O O . LEU B 1 113 ? 55.591 0.703 -7.720 1.00 72.83 113 LEU B O 1
ATOM 3656 N N . GLY B 1 114 ? 57.503 0.186 -8.792 1.00 77.13 114 GLY B N 1
ATOM 3657 C CA . GLY B 1 114 ? 57.191 0.979 -9.970 1.00 76.81 114 GLY B CA 1
ATOM 3658 C C . GLY B 1 114 ? 55.945 0.501 -10.688 1.00 78.50 114 GLY B C 1
ATOM 3659 O O . GLY B 1 114 ? 55.194 1.289 -11.271 1.00 82.36 114 GLY B O 1
ATOM 3660 N N . LEU B 1 115 ? 55.736 -0.809 -10.653 1.00 78.24 115 LEU B N 1
ATOM 3661 C CA . LEU B 1 115 ? 54.580 -1.418 -11.280 1.00 75.51 115 LEU B CA 1
ATOM 3662 C C . LEU B 1 115 ? 53.384 -1.049 -10.433 1.00 75.16 115 LEU B C 1
ATOM 3663 O O . LEU B 1 115 ? 52.289 -0.804 -10.947 1.00 70.21 115 LEU B O 1
ATOM 3668 N N . LYS B 1 116 ? 53.607 -1.009 -9.122 1.00 73.56 116 LYS B N 1
ATOM 3669 C CA . LYS B 1 116 ? 52.569 -0.615 -8.183 1.00 74.59 116 LYS B CA 1
ATOM 3670 C C . LYS B 1 116 ? 52.097 0.834 -8.432 1.00 77.45 116 LYS B C 1
ATOM 3671 O O . LYS B 1 116 ? 50.959 1.052 -8.832 1.00 80.49 116 LYS B O 1
ATOM 3677 N N . ARG B 1 117 ? 52.962 1.821 -8.231 1.00 78.52 117 ARG B N 1
ATOM 3678 C CA . ARG B 1 117 ? 52.542 3.202 -8.443 1.00 81.42 117 ARG B CA 1
ATOM 3679 C C . ARG B 1 117 ? 51.926 3.394 -9.837 1.00 78.75 117 ARG B C 1
ATOM 3680 O O . ARG B 1 117 ? 50.990 4.180 -10.006 1.00 75.17 117 ARG B O 1
ATOM 3688 N N . GLY B 1 118 ? 52.433 2.667 -10.828 1.00 75.51 118 GLY B N 1
ATOM 3689 C CA . GLY B 1 118 ? 51.914 2.789 -12.181 1.00 75.19 118 GLY B CA 1
ATOM 3690 C C . GLY B 1 118 ? 50.467 2.328 -12.252 1.00 74.17 118 GLY B C 1
ATOM 3691 O O . GLY B 1 118 ? 49.619 2.938 -12.902 1.00 70.83 118 GLY B O 1
ATOM 3692 N N . ILE B 1 119 ? 50.189 1.223 -11.577 1.00 71.61 119 ILE B N 1
ATOM 3693 C CA . ILE B 1 119 ? 48.826 0.760 -11.431 1.00 74.45 119 ILE B CA 1
ATOM 3694 C C . ILE B 1 119 ? 47.956 1.868 -10.817 1.00 76.37 119 ILE B C 1
ATOM 3695 O O . ILE B 1 119 ? 46.935 2.262 -11.404 1.00 73.17 119 ILE B O 1
ATOM 3700 N N . GLU B 1 120 ? 48.365 2.380 -9.655 1.00 72.80 120 GLU B N 1
ATOM 3701 C CA . GLU B 1 120 ? 47.596 3.416 -8.962 1.00 74.48 120 GLU B CA 1
ATOM 3702 C C . GLU B 1 120 ? 47.176 4.588 -9.877 1.00 71.67 120 GLU B C 1
ATOM 3703 O O . GLU B 1 120 ? 46.001 4.984 -9.900 1.00 68.57 120 GLU B O 1
ATOM 3709 N N . LYS B 1 121 ? 48.125 5.117 -10.646 1.00 71.98 121 LYS B N 1
ATOM 3710 C CA . LYS B 1 121 ? 47.841 6.210 -11.585 1.00 74.82 121 LYS B CA 1
ATOM 3711 C C . LYS B 1 121 ? 46.790 5.798 -12.594 1.00 72.95 121 LYS B C 1
ATOM 3712 O O . LYS B 1 121 ? 45.864 6.557 -12.895 1.00 72.34 121 LYS B O 1
ATOM 3718 N N . ALA B 1 122 ? 46.951 4.588 -13.119 1.00 76.49 122 ALA B N 1
ATOM 3719 C CA . ALA B 1 122 ? 45.991 4.003 -14.054 1.00 70.78 122 ALA B CA 1
ATOM 3720 C C . ALA B 1 122 ? 44.612 3.950 -13.417 1.00 66.87 122 ALA B C 1
ATOM 3721 O O . ALA B 1 122 ? 43.624 4.384 -14.008 1.00 63.31 122 ALA B O 1
ATOM 3723 N N . VAL B 1 123 ? 44.556 3.440 -12.193 1.00 67.17 123 VAL B N 1
ATOM 3724 C CA . VAL B 1 123 ? 43.289 3.333 -11.477 1.00 67.69 123 VAL B CA 1
ATOM 3725 C C . VAL B 1 123 ? 42.666 4.708 -11.189 1.00 64.39 123 VAL B C 1
ATOM 3726 O O . VAL B 1 123 ? 41.496 4.917 -11.478 1.00 64.42 123 VAL B O 1
ATOM 3730 N N . GLU B 1 124 ? 43.440 5.656 -10.669 1.00 67.91 124 GLU B N 1
ATOM 3731 C CA . GLU B 1 124 ? 42.917 7.016 -10.528 1.00 69.46 124 GLU B CA 1
ATOM 3732 C C . GLU B 1 124 ? 42.291 7.505 -11.846 1.00 68.81 124 GLU B C 1
ATOM 3733 O O . GLU B 1 124 ? 41.117 7.906 -11.888 1.00 62.26 124 GLU B O 1
ATOM 3739 N N . LYS B 1 125 ? 43.061 7.461 -12.927 1.00 67.13 125 LYS B N 1
ATOM 3740 C CA . LYS B 1 125 ? 42.532 7.879 -14.236 1.00 74.70 125 LYS B CA 1
ATOM 3741 C C . LYS B 1 125 ? 41.263 7.149 -14.721 1.00 73.37 125 LYS B C 1
ATOM 3742 O O . LYS B 1 125 ? 40.383 7.774 -15.299 1.00 74.39 125 LYS B O 1
ATOM 3748 N N . VAL B 1 126 ? 41.183 5.832 -14.522 1.00 72.30 126 VAL B N 1
ATOM 3749 C CA . VAL B 1 126 ? 40.007 5.074 -14.950 1.00 66.91 126 VAL B CA 1
ATOM 3750 C C . VAL B 1 126 ? 38.840 5.517 -14.090 1.00 65.63 126 VAL B C 1
ATOM 3751 O O . VAL B 1 126 ? 37.721 5.689 -14.577 1.00 66.29 126 VAL B O 1
ATOM 3755 N N . THR B 1 127 ? 39.117 5.712 -12.805 1.00 61.27 127 THR B N 1
ATOM 3756 C CA . THR B 1 127 ? 38.106 6.184 -11.877 1.00 61.70 127 THR B CA 1
ATOM 3757 C C . THR B 1 127 ? 37.450 7.440 -12.431 1.00 68.57 127 THR B C 1
ATOM 3758 O O . THR B 1 127 ? 36.232 7.522 -12.525 1.00 66.88 127 THR B O 1
ATOM 3762 N N . GLU B 1 128 ? 38.259 8.428 -12.795 1.00 75.67 128 GLU B N 1
ATOM 3763 C CA . GLU B 1 128 ? 37.693 9.682 -13.252 1.00 72.80 128 GLU B CA 1
ATOM 3764 C C . GLU B 1 128 ? 36.845 9.376 -14.464 1.00 67.86 128 GLU B C 1
ATOM 3765 O O . GLU B 1 128 ? 35.655 9.642 -14.456 1.00 75.53 128 GLU B O 1
ATOM 3771 N N . THR B 1 129 ? 37.437 8.774 -15.486 1.00 64.20 129 THR B N 1
ATOM 3772 C CA . THR B 1 129 ? 36.684 8.407 -16.684 1.00 67.78 129 THR B CA 1
ATOM 3773 C C . THR B 1 129 ? 35.337 7.713 -16.428 1.00 72.64 129 THR B C 1
ATOM 3774 O O . THR B 1 129 ? 34.365 7.987 -17.130 1.00 75.99 129 THR B O 1
ATOM 3778 N N . LEU B 1 130 ? 35.278 6.824 -15.435 1.00 73.24 130 LEU B N 1
ATOM 3779 C CA . LEU B 1 130 ? 34.035 6.133 -15.074 1.00 71.63 130 LEU B CA 1
ATOM 3780 C C . LEU B 1 130 ? 33.029 7.083 -14.435 1.00 71.51 130 LEU B C 1
ATOM 3781 O O . LEU B 1 130 ? 31.844 7.026 -14.731 1.00 70.27 130 LEU B O 1
ATOM 3786 N N . LEU B 1 131 ? 33.502 7.947 -13.542 1.00 73.88 131 LEU B N 1
ATOM 3787 C CA . LEU B 1 131 ? 32.631 8.952 -12.928 1.00 80.39 131 LEU B CA 1
ATOM 3788 C C . LEU B 1 131 ? 32.087 9.996 -13.950 1.00 84.42 131 LEU B C 1
ATOM 3789 O O . LEU B 1 131 ? 30.918 10.396 -13.880 1.00 83.69 131 LEU B O 1
ATOM 3794 N N . LYS B 1 132 ? 32.923 10.421 -14.898 1.00 78.22 132 LYS B N 1
ATOM 3795 C CA . LYS B 1 132 ? 32.457 11.284 -15.979 1.00 80.83 132 LYS B CA 1
ATOM 3796 C C . LYS B 1 132 ? 31.337 10.591 -16.778 1.00 82.08 132 LYS B C 1
ATOM 3797 O O . LYS B 1 132 ? 30.199 11.066 -16.791 1.00 81.51 132 LYS B O 1
ATOM 3803 N N . GLY B 1 133 ? 31.659 9.461 -17.413 1.00 80.12 133 GLY B N 1
ATOM 3804 C CA . GLY B 1 133 ? 30.735 8.752 -18.294 1.00 76.50 133 GLY B CA 1
ATOM 3805 C C . GLY B 1 133 ? 29.632 7.963 -17.599 1.00 73.50 133 GLY B C 1
ATOM 3806 O O . GLY B 1 133 ? 29.286 6.848 -18.001 1.00 74.91 133 GLY B O 1
ATOM 3807 N N . ALA B 1 134 ? 29.064 8.564 -16.563 1.00 72.53 134 ALA B N 1
ATOM 3808 C CA . ALA B 1 134 ? 28.120 7.881 -15.702 1.00 74.61 134 ALA B CA 1
ATOM 3809 C C . ALA B 1 134 ? 26.753 8.519 -15.796 1.00 79.35 134 ALA B C 1
ATOM 3810 O O . ALA B 1 134 ? 26.606 9.725 -15.599 1.00 82.28 134 ALA B O 1
ATOM 3812 N N . LYS B 1 135 ? 25.752 7.693 -16.068 1.00 76.51 135 LYS B N 1
ATOM 3813 C CA . LYS B 1 135 ? 24.387 8.156 -16.236 1.00 79.56 135 LYS B CA 1
ATOM 3814 C C . LYS B 1 135 ? 23.748 8.491 -14.892 1.00 80.04 135 LYS B C 1
ATOM 3815 O O . LYS B 1 135 ? 23.632 7.631 -14.024 1.00 76.46 135 LYS B O 1
ATOM 3821 N N . GLU B 1 136 ? 23.323 9.741 -14.730 1.00 82.90 136 GLU B N 1
ATOM 3822 C CA . GLU B 1 136 ? 22.796 10.212 -13.450 1.00 83.06 136 GLU B CA 1
ATOM 3823 C C . GLU B 1 136 ? 21.414 9.638 -13.146 1.00 87.66 136 GLU B C 1
ATOM 3824 O O . GLU B 1 136 ? 20.668 9.261 -14.055 1.00 85.10 136 GLU B O 1
ATOM 3830 N N . VAL B 1 137 ? 21.087 9.552 -11.858 1.00 85.86 137 VAL B N 1
ATOM 3831 C CA . VAL B 1 137 ? 19.819 8.981 -11.418 1.00 85.78 137 VAL B CA 1
ATOM 3832 C C . VAL B 1 137 ? 19.255 9.931 -10.386 1.00 82.99 137 VAL B C 1
ATOM 3833 O O . VAL B 1 137 ? 19.716 9.955 -9.249 1.00 76.03 137 VAL B O 1
ATOM 3837 N N . GLU B 1 138 ? 18.268 10.726 -10.796 1.00 92.08 138 GLU B N 1
ATOM 3838 C CA . GLU B 1 138 ? 17.703 11.744 -9.917 1.00 88.85 138 GLU B CA 1
ATOM 3839 C C . GLU B 1 138 ? 16.178 11.706 -9.800 1.00 86.45 138 GLU B C 1
ATOM 3840 O O . GLU B 1 138 ? 15.634 11.886 -8.707 1.00 87.67 138 GLU B O 1
ATOM 3846 N N . THR B 1 139 ? 15.489 11.484 -10.913 1.00 79.39 139 THR B N 1
ATOM 3847 C CA . THR B 1 139 ? 14.035 11.473 -10.887 1.00 81.96 139 THR B CA 1
ATOM 3848 C C . THR B 1 139 ? 13.496 10.193 -10.228 1.00 84.67 139 THR B C 1
ATOM 3849 O O . THR B 1 139 ? 13.973 9.088 -10.503 1.00 83.40 139 THR B O 1
ATOM 3853 N N . LYS B 1 140 ? 12.519 10.355 -9.338 1.00 84.76 140 LYS B N 1
ATOM 3854 C CA . LYS B 1 140 ? 11.811 9.228 -8.736 1.00 80.79 140 LYS B CA 1
ATOM 3855 C C . LYS B 1 140 ? 11.663 8.126 -9.759 1.00 78.37 140 LYS B C 1
ATOM 3856 O O . LYS B 1 140 ? 11.857 6.946 -9.467 1.00 72.86 140 LYS B O 1
ATOM 3862 N N . GLU B 1 141 ? 11.303 8.530 -10.969 1.00 77.43 141 GLU B N 1
ATOM 3863 C CA . GLU B 1 141 ? 11.073 7.592 -12.055 1.00 86.59 141 GLU B CA 1
ATOM 3864 C C . GLU B 1 141 ? 12.337 6.760 -12.309 1.00 86.33 141 GLU B C 1
ATOM 3865 O O . GLU B 1 141 ? 12.309 5.520 -12.305 1.00 81.24 141 GLU B O 1
ATOM 3871 N N . GLN B 1 142 ? 13.448 7.453 -12.516 1.00 84.72 142 GLN B N 1
ATOM 3872 C CA . GLN B 1 142 ? 14.725 6.793 -12.731 1.00 79.67 142 GLN B CA 1
ATOM 3873 C C . GLN B 1 142 ? 15.093 5.951 -11.527 1.00 80.92 142 GLN B C 1
ATOM 3874 O O . GLN B 1 142 ? 15.310 4.743 -11.644 1.00 80.80 142 GLN B O 1
ATOM 3880 N N . ILE B 1 143 ? 15.168 6.605 -10.372 1.00 74.03 143 ILE B N 1
ATOM 3881 C CA . ILE B 1 143 ? 15.426 5.920 -9.120 1.00 67.86 143 ILE B CA 1
ATOM 3882 C C . ILE B 1 143 ? 14.651 4.613 -9.018 1.00 70.43 143 ILE B C 1
ATOM 3883 O O . ILE B 1 143 ? 15.219 3.564 -8.737 1.00 62.25 143 ILE B O 1
ATOM 3888 N N . ALA B 1 144 ? 13.347 4.683 -9.260 1.00 75.33 144 ALA B N 1
ATOM 3889 C CA . ALA B 1 144 ? 12.491 3.514 -9.127 1.00 70.85 144 ALA B CA 1
ATOM 3890 C C . ALA B 1 144 ? 12.966 2.431 -10.062 1.00 67.42 144 ALA B C 1
ATOM 3891 O O . ALA B 1 144 ? 12.872 1.251 -9.741 1.00 70.40 144 ALA B O 1
ATOM 3893 N N . ALA B 1 145 ? 13.479 2.830 -11.220 1.00 66.55 145 ALA B N 1
ATOM 3894 C CA . ALA B 1 145 ? 13.939 1.856 -12.214 1.00 75.08 145 ALA B CA 1
ATOM 3895 C C . ALA B 1 145 ? 15.185 1.133 -11.720 1.00 75.51 145 ALA B C 1
ATOM 3896 O O . ALA B 1 145 ? 15.337 -0.081 -11.874 1.00 68.59 145 ALA B O 1
ATOM 3898 N N . THR B 1 146 ? 16.083 1.891 -11.114 1.00 76.88 146 THR B N 1
ATOM 3899 C CA . THR B 1 146 ? 17.295 1.313 -10.571 1.00 76.01 146 THR B CA 1
ATOM 3900 C C . THR B 1 146 ? 16.976 0.264 -9.497 1.00 76.29 146 THR B C 1
ATOM 3901 O O . THR B 1 146 ? 17.427 -0.886 -9.571 1.00 75.53 146 THR B O 1
ATOM 3905 N N . ALA B 1 147 ? 16.191 0.662 -8.503 1.00 72.76 147 ALA B N 1
ATOM 3906 C CA . ALA B 1 147 ? 15.693 -0.275 -7.508 1.00 70.85 147 ALA B CA 1
ATOM 3907 C C . ALA B 1 147 ? 14.927 -1.425 -8.177 1.00 70.28 147 ALA B C 1
ATOM 3908 O O . ALA B 1 147 ? 14.996 -2.581 -7.740 1.00 64.37 147 ALA B O 1
ATOM 3910 N N . ALA B 1 148 ? 14.199 -1.099 -9.240 1.00 67.84 148 ALA B N 1
ATOM 3911 C CA . ALA B 1 148 ? 13.476 -2.122 -9.983 1.00 75.16 148 ALA B CA 1
ATOM 3912 C C . ALA B 1 148 ? 14.413 -3.266 -10.298 1.00 73.40 148 ALA B C 1
ATOM 3913 O O . ALA B 1 148 ? 14.241 -4.364 -9.787 1.00 76.11 148 ALA B O 1
ATOM 3915 N N . ILE B 1 149 ? 15.406 -2.999 -11.135 1.00 71.26 149 ILE B N 1
ATOM 3916 C CA . ILE B 1 149 ? 16.426 -3.987 -11.448 1.00 74.76 149 ILE B CA 1
ATOM 3917 C C . ILE B 1 149 ? 16.943 -4.698 -10.198 1.00 76.37 149 ILE B C 1
ATOM 3918 O O . ILE B 1 149 ? 16.851 -5.918 -10.112 1.00 79.58 149 ILE B O 1
ATOM 3923 N N . SER B 1 150 ? 17.482 -3.940 -9.238 1.00 74.78 150 SER B N 1
ATOM 3924 C CA . SER B 1 150 ? 18.145 -4.528 -8.061 1.00 76.21 150 SER B CA 1
ATOM 3925 C C . SER B 1 150 ? 17.326 -5.590 -7.317 1.00 80.58 150 SER B C 1
ATOM 3926 O O . SER B 1 150 ? 17.875 -6.385 -6.536 1.00 81.74 150 SER B O 1
ATOM 3929 N N . ALA B 1 151 ? 16.018 -5.591 -7.547 1.00 73.65 151 ALA B N 1
ATOM 3930 C CA . ALA B 1 151 ? 15.132 -6.506 -6.854 1.00 75.18 151 ALA B CA 1
ATOM 3931 C C . ALA B 1 151 ? 14.406 -7.381 -7.870 1.00 85.84 151 ALA B C 1
ATOM 3932 O O . ALA B 1 151 ? 13.696 -8.334 -7.503 1.00 84.88 151 ALA B O 1
ATOM 3934 N N . GLY B 1 152 ? 14.581 -7.061 -9.148 1.00 82.21 152 GLY B N 1
ATOM 3935 C CA . GLY B 1 152 ? 13.944 -7.809 -10.215 1.00 86.90 152 GLY B CA 1
ATOM 3936 C C . GLY B 1 152 ? 12.434 -7.676 -10.195 1.00 88.31 152 GLY B C 1
ATOM 3937 O O . GLY B 1 152 ? 11.719 -8.523 -10.730 1.00 93.98 152 GLY B O 1
ATOM 3938 N N . ASP B 1 153 ? 11.948 -6.606 -9.573 1.00 86.07 153 ASP B N 1
ATOM 3939 C CA . ASP B 1 153 ? 10.515 -6.359 -9.480 1.00 89.53 153 ASP B CA 1
ATOM 3940 C C . ASP B 1 153 ? 10.208 -4.866 -9.534 1.00 87.42 153 ASP B C 1
ATOM 3941 O O . ASP B 1 153 ? 10.781 -4.078 -8.782 1.00 83.12 153 ASP B O 1
ATOM 3946 N N . GLN B 1 154 ? 9.301 -4.485 -10.427 1.00 88.93 154 GLN B N 1
ATOM 3947 C CA . GLN B 1 154 ? 8.917 -3.087 -10.580 1.00 83.83 154 GLN B CA 1
ATOM 3948 C C . GLN B 1 154 ? 8.146 -2.589 -9.362 1.00 78.07 154 GLN B C 1
ATOM 3949 O O . GLN B 1 154 ? 8.298 -1.440 -8.946 1.00 74.09 154 GLN B O 1
ATOM 3955 N N . SER B 1 155 ? 7.319 -3.461 -8.795 1.00 80.14 155 SER B N 1
ATOM 3956 C CA . SER B 1 155 ? 6.527 -3.114 -7.631 1.00 79.43 155 SER B CA 1
ATOM 3957 C C . SER B 1 155 ? 7.413 -2.606 -6.463 1.00 77.80 155 SER B C 1
ATOM 3958 O O . SER B 1 155 ? 7.120 -1.570 -5.835 1.00 72.76 155 SER B O 1
ATOM 3961 N N . ILE B 1 156 ? 8.503 -3.323 -6.198 1.00 70.83 156 ILE B N 1
ATOM 3962 C CA . ILE B 1 156 ? 9.391 -3.005 -5.083 1.00 66.30 156 ILE B CA 1
ATOM 3963 C C . ILE B 1 156 ? 10.220 -1.740 -5.296 1.00 63.77 156 ILE B C 1
ATOM 3964 O O . ILE B 1 156 ? 10.448 -0.974 -4.373 1.00 59.26 156 ILE B O 1
ATOM 3969 N N . GLY B 1 157 ? 10.675 -1.537 -6.523 1.00 65.85 157 GLY B N 1
ATOM 3970 C CA . GLY B 1 157 ? 11.443 -0.361 -6.867 1.00 63.69 157 GLY B CA 1
ATOM 3971 C C . GLY B 1 157 ? 10.645 0.917 -6.741 1.00 66.93 157 GLY B C 1
ATOM 3972 O O . GLY B 1 157 ? 11.193 1.980 -6.449 1.00 67.18 157 GLY B O 1
ATOM 3973 N N . ASP B 1 158 ? 9.342 0.824 -6.976 1.00 70.18 158 ASP B N 1
ATOM 3974 C CA . ASP B 1 158 ? 8.488 2.010 -6.934 1.00 73.91 158 ASP B CA 1
ATOM 3975 C C . ASP B 1 158 ? 8.225 2.399 -5.495 1.00 67.08 158 ASP B C 1
ATOM 3976 O O . ASP B 1 158 ? 8.055 3.573 -5.163 1.00 64.58 158 ASP B O 1
ATOM 3981 N N . LEU B 1 159 ? 8.186 1.390 -4.643 1.00 63.70 159 LEU B N 1
ATOM 3982 C CA . LEU B 1 159 ? 7.927 1.619 -3.244 1.00 63.19 159 LEU B CA 1
ATOM 3983 C C . LEU B 1 159 ? 9.174 2.227 -2.577 1.00 64.01 159 LEU B C 1
ATOM 3984 O O . LEU B 1 159 ? 9.066 2.986 -1.614 1.00 61.20 159 LEU B O 1
ATOM 3989 N N . ILE B 1 160 ? 10.352 1.889 -3.101 1.00 60.83 160 ILE B N 1
ATOM 3990 C CA . ILE B 1 160 ? 11.613 2.377 -2.554 1.00 63.03 160 ILE B CA 1
ATOM 3991 C C . ILE B 1 160 ? 11.796 3.827 -2.977 1.00 60.90 160 ILE B C 1
ATOM 3992 O O . ILE B 1 160 ? 12.170 4.672 -2.179 1.00 54.44 160 ILE B O 1
ATOM 3997 N N . ALA B 1 161 ? 11.505 4.085 -4.248 1.00 62.89 161 ALA B N 1
ATOM 3998 C CA . ALA B 1 161 ? 11.589 5.407 -4.834 1.00 63.39 161 ALA B CA 1
ATOM 3999 C C . ALA B 1 161 ? 10.601 6.356 -4.145 1.00 67.75 161 ALA B C 1
ATOM 4000 O O . ALA B 1 161 ? 10.908 7.527 -3.893 1.00 71.85 161 ALA B O 1
ATOM 4002 N N . GLU B 1 162 ? 9.419 5.836 -3.832 1.00 66.93 162 GLU B N 1
ATOM 4003 C CA . GLU B 1 162 ? 8.463 6.545 -2.999 1.00 63.94 162 GLU B CA 1
ATOM 4004 C C . GLU B 1 162 ? 9.139 6.948 -1.705 1.00 65.56 162 GLU B C 1
ATOM 4005 O O . GLU B 1 162 ? 9.348 8.121 -1.450 1.00 71.50 162 GLU B O 1
ATOM 4011 N N . ALA B 1 163 ? 9.501 5.953 -0.902 1.00 70.63 163 ALA B N 1
ATOM 4012 C CA . ALA B 1 163 ? 10.190 6.173 0.372 1.00 75.73 163 ALA B CA 1
ATOM 4013 C C . ALA B 1 163 ? 11.383 7.131 0.265 1.00 70.55 163 ALA B C 1
ATOM 4014 O O . ALA B 1 163 ? 11.529 8.028 1.081 1.00 69.18 163 ALA B O 1
ATOM 4016 N N . MET B 1 164 ? 12.229 6.932 -0.739 1.00 68.91 164 MET B N 1
ATOM 4017 C CA . MET B 1 164 ? 13.391 7.781 -0.934 1.00 65.09 164 MET B CA 1
ATOM 4018 C C . MET B 1 164 ? 12.960 9.217 -1.206 1.00 72.87 164 MET B C 1
ATOM 4019 O O . MET B 1 164 ? 13.560 10.169 -0.708 1.00 70.79 164 MET B O 1
ATOM 4024 N N . ASP B 1 165 ? 11.911 9.376 -2.001 1.00 76.34 165 ASP B N 1
ATOM 4025 C CA . ASP B 1 165 ? 11.339 10.699 -2.213 1.00 77.96 165 ASP B CA 1
ATOM 4026 C C . ASP B 1 165 ? 10.841 11.337 -0.902 1.00 80.28 165 ASP B C 1
ATOM 4027 O O . ASP B 1 165 ? 11.143 12.498 -0.608 1.00 83.39 165 ASP B O 1
ATOM 4032 N N . LYS B 1 166 ? 10.088 10.580 -0.110 1.00 74.67 166 LYS B N 1
ATOM 4033 C CA . LYS B 1 166 ? 9.530 11.118 1.122 1.00 76.74 166 LYS B CA 1
ATOM 4034 C C . LYS B 1 166 ? 10.623 11.560 2.089 1.00 78.60 166 LYS B C 1
ATOM 4035 O O . LYS B 1 166 ? 10.706 12.734 2.443 1.00 85.91 166 LYS B O 1
ATOM 4041 N N . VAL B 1 167 ? 11.464 10.623 2.510 1.00 80.26 167 VAL B N 1
ATOM 4042 C CA . VAL B 1 167 ? 12.523 10.922 3.478 1.00 78.16 167 VAL B CA 1
ATOM 4043 C C . VAL B 1 167 ? 13.821 11.366 2.799 1.00 74.11 167 VAL B C 1
ATOM 4044 O O . VAL B 1 167 ? 14.798 11.675 3.476 1.00 75.11 167 VAL B O 1
ATOM 4048 N N . GLY B 1 168 ? 13.829 11.403 1.469 1.00 68.08 168 GLY B N 1
ATOM 4049 C CA . GLY B 1 168 ? 15.007 11.838 0.740 1.00 68.73 168 GLY B CA 1
ATOM 4050 C C . GLY B 1 168 ? 16.065 10.759 0.604 1.00 72.13 168 GLY B C 1
ATOM 4051 O O . GLY B 1 168 ? 16.184 9.860 1.442 1.00 72.52 168 GLY B O 1
ATOM 4052 N N . ASN B 1 169 ? 16.846 10.865 -0.464 1.00 66.71 169 ASN B N 1
ATOM 4053 C CA . ASN B 1 169 ? 17.852 9.867 -0.810 1.00 76.64 169 ASN B CA 1
ATOM 4054 C C . ASN B 1 169 ? 18.642 9.265 0.354 1.00 77.04 169 ASN B C 1
ATOM 4055 O O . ASN B 1 169 ? 18.908 8.063 0.361 1.00 75.05 169 ASN B O 1
ATOM 4060 N N . GLU B 1 170 ? 19.032 10.086 1.326 1.00 71.99 170 GLU B N 1
ATOM 4061 C CA . GLU B 1 170 ? 19.944 9.611 2.351 1.00 68.36 170 GLU B CA 1
ATOM 4062 C C . GLU B 1 170 ? 19.223 9.323 3.649 1.00 64.91 170 GLU B C 1
ATOM 4063 O O . GLU B 1 170 ? 19.828 9.294 4.717 1.00 71.82 170 GLU B O 1
ATOM 4069 N N . GLY B 1 171 ? 17.921 9.106 3.556 1.00 62.10 171 GLY B N 1
ATOM 4070 C CA . GLY B 1 171 ? 17.118 8.923 4.748 1.00 65.54 171 GLY B CA 1
ATOM 4071 C C . GLY B 1 171 ? 17.102 7.500 5.266 1.00 58.28 171 GLY B C 1
ATOM 4072 O O . GLY B 1 171 ? 17.330 6.549 4.529 1.00 58.89 171 GLY B O 1
ATOM 4073 N N . VAL B 1 172 ? 16.822 7.352 6.547 1.00 52.44 172 VAL B N 1
ATOM 4074 C CA . VAL B 1 172 ? 16.686 6.033 7.104 1.00 57.64 172 VAL B CA 1
ATOM 4075 C C . VAL B 1 172 ? 15.512 5.336 6.461 1.00 60.50 172 VAL B C 1
ATOM 4076 O O . VAL B 1 172 ? 14.373 5.804 6.552 1.00 58.50 172 VAL B O 1
ATOM 4080 N N . ILE B 1 173 ? 15.788 4.213 5.809 1.00 63.48 173 ILE B N 1
ATOM 4081 C CA . ILE B 1 173 ? 14.726 3.400 5.245 1.00 57.48 173 ILE B CA 1
ATOM 4082 C C . ILE B 1 173 ? 14.909 1.979 5.724 1.00 60.24 173 ILE B C 1
ATOM 4083 O O . ILE B 1 173 ? 15.750 1.258 5.215 1.00 60.86 173 ILE B O 1
ATOM 4088 N N . THR B 1 174 ? 14.134 1.592 6.726 1.00 58.11 174 THR B N 1
ATOM 4089 C CA . THR B 1 174 ? 14.205 0.243 7.252 1.00 56.79 174 THR B CA 1
ATOM 4090 C C . THR B 1 174 ? 13.098 -0.620 6.649 1.00 56.81 174 THR B C 1
ATOM 4091 O O . THR B 1 174 ? 12.212 -0.113 5.994 1.00 63.22 174 THR B O 1
ATOM 4095 N N . VAL B 1 175 ? 13.174 -1.928 6.852 1.00 61.31 175 VAL B N 1
ATOM 4096 C CA . VAL B 1 175 ? 12.230 -2.845 6.248 1.00 59.11 175 VAL B CA 1
ATOM 4097 C C . VAL B 1 175 ? 11.765 -3.755 7.353 1.00 66.25 175 VAL B C 1
ATOM 4098 O O . VAL B 1 175 ? 12.557 -4.181 8.183 1.00 62.23 175 VAL B O 1
ATOM 4102 N N . GLU B 1 176 ? 10.476 -4.054 7.379 1.00 69.05 176 GLU B N 1
ATOM 4103 C CA . GLU B 1 176 ? 9.920 -4.678 8.566 1.00 75.64 176 GLU B CA 1
ATOM 4104 C C . GLU B 1 176 ? 8.895 -5.747 8.265 1.00 82.35 176 GLU B C 1
ATOM 4105 O O . GLU B 1 176 ? 8.123 -5.661 7.305 1.00 80.24 176 GLU B O 1
ATOM 4111 N N . GLU B 1 177 ? 8.890 -6.742 9.139 1.00 90.03 177 GLU B N 1
ATOM 4112 C CA . GLU B 1 177 ? 8.106 -7.953 8.969 1.00 97.86 177 GLU B CA 1
ATOM 4113 C C . GLU B 1 177 ? 6.624 -7.712 9.266 1.00 87.87 177 GLU B C 1
ATOM 4114 O O . GLU B 1 177 ? 6.157 -7.959 10.374 1.00 96.93 177 GLU B O 1
ATOM 4120 N N . SER B 1 178 ? 5.891 -7.216 8.276 1.00 86.21 178 SER B N 1
ATOM 4121 C CA . SER B 1 178 ? 4.443 -7.020 8.418 1.00 101.05 178 SER B CA 1
ATOM 4122 C C . SER B 1 178 ? 3.660 -8.347 8.437 1.00 113.74 178 SER B C 1
ATOM 4123 O O . SER B 1 178 ? 4.047 -9.315 7.770 1.00 112.99 178 SER B O 1
ATOM 4126 N N . ASN B 1 179 ? 2.561 -8.387 9.194 1.00 113.64 179 ASN B N 1
ATOM 4127 C CA . ASN B 1 179 ? 1.729 -9.593 9.279 1.00 113.12 179 ASN B CA 1
ATOM 4128 C C . ASN B 1 179 ? 0.604 -9.644 8.236 1.00 115.25 179 ASN B C 1
ATOM 4129 O O . ASN B 1 179 ? 0.163 -10.730 7.833 1.00 119.09 179 ASN B O 1
ATOM 4134 N N . THR B 1 180 ? 0.140 -8.475 7.800 1.00 113.04 180 THR B N 1
ATOM 4135 C CA . THR B 1 180 ? -0.702 -8.396 6.620 1.00 107.48 180 THR B CA 1
ATOM 4136 C C . THR B 1 180 ? 0.153 -8.945 5.479 1.00 107.47 180 THR B C 1
ATOM 4137 O O . THR B 1 180 ? 1.299 -9.336 5.691 1.00 109.95 180 THR B O 1
ATOM 4141 N N . PHE B 1 181 ? -0.399 -9.002 4.289 1.00 108.62 181 PHE B N 1
ATOM 4142 C CA . PHE B 1 181 ? 0.394 -9.413 3.136 1.00 102.67 181 PHE B CA 1
ATOM 4143 C C . PHE B 1 181 ? 0.649 -8.190 2.237 1.00 101.60 181 PHE B C 1
ATOM 4144 O O . PHE B 1 181 ? 0.299 -7.058 2.601 1.00 96.57 181 PHE B O 1
ATOM 4152 N N . GLY B 1 182 ? 1.249 -8.428 1.075 1.00 98.84 182 GLY B N 1
ATOM 4153 C CA . GLY B 1 182 ? 1.578 -7.349 0.163 1.00 97.36 182 GLY B CA 1
ATOM 4154 C C . GLY B 1 182 ? 2.760 -6.501 0.617 1.00 90.33 182 GLY B C 1
ATOM 4155 O O . GLY B 1 182 ? 3.738 -7.016 1.169 1.00 83.38 182 GLY B O 1
ATOM 4156 N N . LEU B 1 183 ? 2.639 -5.192 0.404 1.00 85.26 183 LEU B N 1
ATOM 4157 C CA . LEU B 1 183 ? 3.756 -4.259 0.500 1.00 83.41 183 LEU B CA 1
ATOM 4158 C C . LEU B 1 183 ? 3.196 -2.888 0.849 1.00 83.59 183 LEU B C 1
ATOM 4159 O O . LEU B 1 183 ? 2.372 -2.346 0.115 1.00 88.07 183 LEU B O 1
ATOM 4164 N N . GLN B 1 184 ? 3.633 -2.325 1.966 1.00 83.21 184 GLN B N 1
ATOM 4165 C CA . GLN B 1 184 ? 3.013 -1.114 2.487 1.00 79.06 184 GLN B CA 1
ATOM 4166 C C . GLN B 1 184 ? 4.088 -0.145 2.941 1.00 80.30 184 GLN B C 1
ATOM 4167 O O . GLN B 1 184 ? 5.056 -0.559 3.598 1.00 78.92 184 GLN B O 1
ATOM 4173 N N . LEU B 1 185 ? 3.925 1.138 2.621 1.00 74.73 185 LEU B N 1
ATOM 4174 C CA . LEU B 1 185 ? 4.849 2.166 3.130 1.00 64.27 185 LEU B CA 1
ATOM 4175 C C . LEU B 1 185 ? 4.280 3.006 4.279 1.00 69.24 185 LEU B C 1
ATOM 4176 O O . LEU B 1 185 ? 3.224 3.613 4.147 1.00 73.63 185 LEU B O 1
ATOM 4181 N N . GLU B 1 186 ? 4.984 3.050 5.409 1.00 77.40 186 GLU B N 1
ATOM 4182 C CA . GLU B 1 186 ? 4.626 3.984 6.489 1.00 76.94 186 GLU B CA 1
ATOM 4183 C C . GLU B 1 186 ? 5.784 4.871 6.930 1.00 71.16 186 GLU B C 1
ATOM 4184 O O . GLU B 1 186 ? 6.915 4.407 7.009 1.00 71.23 186 GLU B O 1
ATOM 4190 N N . LEU B 1 187 ? 5.493 6.142 7.209 1.00 70.77 187 LEU B N 1
ATOM 4191 C CA . LEU B 1 187 ? 6.483 7.049 7.796 1.00 64.36 187 LEU B CA 1
ATOM 4192 C C . LEU B 1 187 ? 6.233 7.292 9.284 1.00 61.83 187 LEU B C 1
ATOM 4193 O O . LEU B 1 187 ? 5.095 7.288 9.760 1.00 61.60 187 LEU B O 1
ATOM 4198 N N . THR B 1 188 ? 7.322 7.505 10.010 1.00 63.74 188 THR B N 1
ATOM 4199 C CA . THR B 1 188 ? 7.287 7.699 11.451 1.00 69.48 188 THR B CA 1
ATOM 4200 C C . THR B 1 188 ? 8.440 8.623 11.802 1.00 65.46 188 THR B C 1
ATOM 4201 O O . THR B 1 188 ? 9.116 9.125 10.910 1.00 61.96 188 THR B O 1
ATOM 4205 N N . GLU B 1 189 ? 8.675 8.851 13.090 1.00 66.35 189 GLU B N 1
ATOM 4206 C CA . GLU B 1 189 ? 9.897 9.563 13.486 1.00 70.46 189 GLU B CA 1
ATOM 4207 C C . GLU B 1 189 ? 10.901 8.586 14.064 1.00 67.64 189 GLU B C 1
ATOM 4208 O O . GLU B 1 189 ? 10.600 7.408 14.289 1.00 69.19 189 GLU B O 1
ATOM 4214 N N . GLY B 1 190 ? 12.099 9.091 14.302 1.00 63.07 190 GLY B N 1
ATOM 4215 C CA . GLY B 1 190 ? 13.206 8.277 14.746 1.00 60.54 190 GLY B CA 1
ATOM 4216 C C . GLY B 1 190 ? 14.457 8.679 14.009 1.00 61.06 190 GLY B C 1
ATOM 4217 O O . GLY B 1 190 ? 14.470 9.682 13.300 1.00 71.18 190 GLY B O 1
ATOM 4218 N N . MET B 1 191 ? 15.513 7.900 14.167 1.00 53.76 191 MET B N 1
ATOM 4219 C CA . MET B 1 191 ? 16.780 8.268 13.580 1.00 59.72 191 MET B CA 1
ATOM 4220 C C . MET B 1 191 ? 17.723 7.097 13.674 1.00 58.72 191 MET B C 1
ATOM 4221 O O . MET B 1 191 ? 17.407 6.072 14.260 1.00 57.49 191 MET B O 1
ATOM 4226 N N . ARG B 1 192 ? 18.900 7.267 13.107 1.00 55.99 192 ARG B N 1
ATOM 4227 C CA . ARG B 1 192 ? 19.863 6.200 13.072 1.00 57.06 192 ARG B CA 1
ATOM 4228 C C . ARG B 1 192 ? 21.244 6.821 13.287 1.00 59.89 192 ARG B C 1
ATOM 4229 O O . ARG B 1 192 ? 21.536 7.885 12.749 1.00 59.97 192 ARG B O 1
ATOM 4237 N N . PHE B 1 193 ? 22.084 6.183 14.091 1.00 50.71 193 PHE B N 1
ATOM 4238 C CA . PHE B 1 193 ? 23.451 6.645 14.234 1.00 54.16 193 PHE B CA 1
ATOM 4239 C C . PHE B 1 193 ? 24.437 5.500 14.064 1.00 58.90 193 PHE B C 1
ATOM 4240 O O . PHE B 1 193 ? 24.078 4.349 14.267 1.00 60.39 193 PHE B O 1
ATOM 4248 N N . ASP B 1 194 ? 25.671 5.808 13.669 1.00 61.87 194 ASP B N 1
ATOM 4249 C CA . ASP B 1 194 ? 26.638 4.752 13.403 1.00 65.66 194 ASP B CA 1
ATOM 4250 C C . ASP B 1 194 ? 27.317 4.214 14.669 1.00 67.65 194 ASP B C 1
ATOM 4251 O O . ASP B 1 194 ? 28.501 4.434 14.893 1.00 77.98 194 ASP B O 1
ATOM 4256 N N . LYS B 1 195 ? 26.548 3.500 15.484 1.00 61.13 195 LYS B N 1
ATOM 4257 C CA . LYS B 1 195 ? 27.036 2.888 16.702 1.00 54.44 195 LYS B CA 1
ATOM 4258 C C . LYS B 1 195 ? 26.236 1.614 16.949 1.00 60.14 195 LYS B C 1
ATOM 4259 O O . LYS B 1 195 ? 25.042 1.676 17.200 1.00 62.33 195 LYS B O 1
ATOM 4265 N N . GLY B 1 196 ? 26.900 0.462 16.861 1.00 60.50 196 GLY B N 1
ATOM 4266 C CA . GLY B 1 196 ? 26.269 -0.825 17.072 1.00 54.89 196 GLY B CA 1
ATOM 4267 C C . GLY B 1 196 ? 26.235 -1.239 18.529 1.00 60.12 196 GLY B C 1
ATOM 4268 O O . GLY B 1 196 ? 26.547 -0.439 19.429 1.00 58.81 196 GLY B O 1
ATOM 4269 N N . TYR B 1 197 ? 25.849 -2.495 18.767 1.00 62.40 197 TYR B N 1
ATOM 4270 C CA . TYR B 1 197 ? 25.859 -3.058 20.121 1.00 59.14 197 TYR B CA 1
ATOM 4271 C C . TYR B 1 197 ? 27.278 -3.112 20.664 1.00 57.57 197 TYR B C 1
ATOM 4272 O O . TYR B 1 197 ? 28.239 -3.278 19.913 1.00 53.94 197 TYR B O 1
ATOM 4281 N N . ILE B 1 198 ? 27.399 -2.952 21.973 1.00 55.51 198 ILE B N 1
ATOM 4282 C CA . ILE B 1 198 ? 28.682 -3.066 22.623 1.00 57.46 198 ILE B CA 1
ATOM 4283 C C . ILE B 1 198 ? 29.146 -4.509 22.566 1.00 62.40 198 ILE B C 1
ATOM 4284 O O . ILE B 1 198 ? 30.210 -4.798 22.036 1.00 68.14 198 ILE B O 1
ATOM 4289 N N . SER B 1 199 ? 28.336 -5.417 23.099 1.00 66.19 199 SER B N 1
ATOM 4290 C CA . SER B 1 199 ? 28.601 -6.841 22.961 1.00 64.86 199 SER B CA 1
ATOM 4291 C C . SER B 1 199 ? 27.719 -7.455 21.864 1.00 60.90 199 SER B C 1
ATOM 4292 O O . SER B 1 199 ? 26.546 -7.098 21.716 1.00 63.46 199 SER B O 1
ATOM 4295 N N . GLY B 1 200 ? 28.290 -8.376 21.098 1.00 65.23 200 GLY B N 1
ATOM 4296 C CA . GLY B 1 200 ? 27.531 -9.148 20.125 1.00 63.47 200 GLY B CA 1
ATOM 4297 C C . GLY B 1 200 ? 26.627 -10.168 20.802 1.00 63.34 200 GLY B C 1
ATOM 4298 O O . GLY B 1 200 ? 25.901 -10.917 20.143 1.00 62.65 200 GLY B O 1
ATOM 4299 N N . TYR B 1 201 ? 26.680 -10.200 22.130 1.00 57.42 201 TYR B N 1
ATOM 4300 C CA . TYR B 1 201 ? 25.861 -11.110 22.903 1.00 59.81 201 TYR B CA 1
ATOM 4301 C C . TYR B 1 201 ? 24.462 -10.537 23.109 1.00 65.95 201 TYR B C 1
ATOM 4302 O O . TYR B 1 201 ? 23.559 -11.222 23.585 1.00 63.46 201 TYR B O 1
ATOM 4311 N N . PHE B 1 202 ? 24.280 -9.277 22.732 1.00 67.69 202 PHE B N 1
ATOM 4312 C CA . PHE B 1 202 ? 22.982 -8.615 22.870 1.00 64.26 202 PHE B CA 1
ATOM 4313 C C . PHE B 1 202 ? 22.074 -8.993 21.693 1.00 61.43 202 PHE B C 1
ATOM 4314 O O . PHE B 1 202 ? 20.901 -8.595 21.636 1.00 56.74 202 PHE B O 1
ATOM 4322 N N . VAL B 1 203 ? 22.639 -9.772 20.765 1.00 58.96 203 VAL B N 1
ATOM 4323 C CA . VAL B 1 203 ? 21.943 -10.246 19.562 1.00 54.99 203 VAL B CA 1
ATOM 4324 C C . VAL B 1 203 ? 20.741 -11.212 19.787 1.00 57.40 203 VAL B C 1
ATOM 4325 O O . VAL B 1 203 ? 20.612 -11.872 20.820 1.00 58.29 203 VAL B O 1
ATOM 4329 N N . THR B 1 204 ? 19.869 -11.277 18.793 1.00 57.27 204 THR B N 1
ATOM 4330 C CA . THR B 1 204 ? 18.571 -11.917 18.923 1.00 60.25 204 THR B CA 1
ATOM 4331 C C . THR B 1 204 ? 18.141 -12.583 17.612 1.00 55.59 204 THR B C 1
ATOM 4332 O O . THR B 1 204 ? 17.357 -13.522 17.617 1.00 58.28 204 THR B O 1
ATOM 4336 N N . ASP B 1 205 ? 18.667 -12.088 16.497 1.00 52.42 205 ASP B N 1
ATOM 4337 C CA . ASP B 1 205 ? 18.425 -12.689 15.196 1.00 63.73 205 ASP B CA 1
ATOM 4338 C C . ASP B 1 205 ? 19.759 -13.042 14.577 1.00 70.11 205 ASP B C 1
ATOM 4339 O O . ASP B 1 205 ? 20.241 -12.333 13.691 1.00 72.22 205 ASP B O 1
ATOM 4344 N N . PRO B 1 206 ? 20.353 -14.150 15.041 1.00 68.04 206 PRO B N 1
ATOM 4345 C CA . PRO B 1 206 ? 21.697 -14.629 14.717 1.00 64.31 206 PRO B CA 1
ATOM 4346 C C . PRO B 1 206 ? 22.050 -14.502 13.251 1.00 69.25 206 PRO B C 1
ATOM 4347 O O . PRO B 1 206 ? 23.196 -14.174 12.929 1.00 75.66 206 PRO B O 1
ATOM 4351 N N . GLU B 1 207 ? 21.075 -14.732 12.381 1.00 67.75 207 GLU B N 1
ATOM 4352 C CA . GLU B 1 207 ? 21.318 -14.745 10.942 1.00 72.58 207 GLU B CA 1
ATOM 4353 C C . GLU B 1 207 ? 21.552 -13.357 10.371 1.00 70.68 207 GLU B C 1
ATOM 4354 O O . GLU B 1 207 ? 22.335 -13.175 9.437 1.00 67.63 207 GLU B O 1
ATOM 4360 N N . ARG B 1 208 ? 20.859 -12.373 10.923 1.00 74.61 208 ARG B N 1
ATOM 4361 C CA . ARG B 1 208 ? 21.048 -11.001 10.481 1.00 75.56 208 ARG B CA 1
ATOM 4362 C C . ARG B 1 208 ? 22.067 -10.311 11.374 1.00 74.10 208 ARG B C 1
ATOM 4363 O O . ARG B 1 208 ? 22.658 -9.305 10.998 1.00 70.58 208 ARG B O 1
ATOM 4371 N N . GLN B 1 209 ? 22.285 -10.878 12.553 1.00 71.88 209 GLN B N 1
ATOM 4372 C CA . GLN B 1 209 ? 23.257 -10.335 13.477 1.00 73.20 209 GLN B CA 1
ATOM 4373 C C . GLN B 1 209 ? 22.741 -8.985 13.941 1.00 68.97 209 GLN B C 1
ATOM 4374 O O . GLN B 1 209 ? 23.457 -7.982 13.916 1.00 65.40 209 GLN B O 1
ATOM 4380 N N . GLU B 1 210 ? 21.475 -8.982 14.344 1.00 63.02 210 GLU B N 1
ATOM 4381 C CA . GLU B 1 210 ? 20.829 -7.795 14.863 1.00 62.02 210 GLU B CA 1
ATOM 4382 C C . GLU B 1 210 ? 20.181 -8.130 16.187 1.00 61.12 210 GLU B C 1
ATOM 4383 O O . GLU B 1 210 ? 19.775 -9.260 16.420 1.00 59.47 210 GLU B O 1
ATOM 4389 N N . ALA B 1 211 ? 20.054 -7.104 17.024 1.00 61.99 211 ALA B N 1
ATOM 4390 C CA . ALA B 1 211 ? 19.239 -7.148 18.227 1.00 57.24 211 ALA B CA 1
ATOM 4391 C C . ALA B 1 211 ? 18.017 -6.264 17.987 1.00 63.14 211 ALA B C 1
ATOM 4392 O O . ALA B 1 211 ? 18.119 -5.212 17.357 1.00 69.18 211 ALA B O 1
ATOM 4394 N N . VAL B 1 212 ? 16.863 -6.698 18.482 1.00 57.49 212 VAL B N 1
ATOM 4395 C CA . VAL B 1 212 ? 15.612 -6.027 18.215 1.00 54.48 212 VAL B CA 1
ATOM 4396 C C . VAL B 1 212 ? 14.866 -5.911 19.519 1.00 64.34 212 VAL B C 1
ATOM 4397 O O . VAL B 1 212 ? 14.590 -6.917 20.175 1.00 69.48 212 VAL B O 1
ATOM 4401 N N . LEU B 1 213 ? 14.556 -4.685 19.915 1.00 61.20 213 LEU B N 1
ATOM 4402 C CA . LEU B 1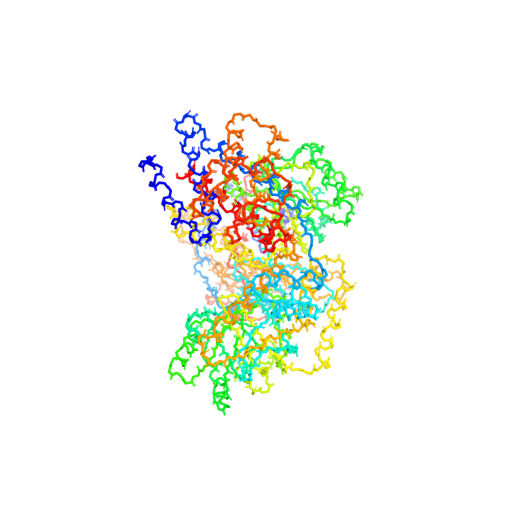 213 ? 13.723 -4.496 21.081 1.00 64.54 213 LEU B CA 1
ATOM 4403 C C . LEU B 1 213 ? 12.366 -4.019 20.603 1.00 70.52 213 LEU B C 1
ATOM 4404 O O . LEU B 1 213 ? 12.236 -3.402 19.547 1.00 66.43 213 LEU B O 1
ATOM 4409 N N . GLU B 1 214 ? 11.355 -4.307 21.402 1.00 67.27 214 GLU B N 1
ATOM 4410 C CA . GLU B 1 214 ? 10.006 -4.035 21.017 1.00 61.19 214 GLU B CA 1
ATOM 4411 C C . GLU B 1 214 ? 9.393 -3.264 22.184 1.00 67.91 214 GLU B C 1
ATOM 4412 O O . GLU B 1 214 ? 9.481 -3.690 23.336 1.00 63.69 214 GLU B O 1
ATOM 4418 N N . ASP B 1 215 ? 8.790 -2.117 21.872 1.00 63.96 215 ASP B N 1
ATOM 4419 C CA . ASP B 1 215 ? 8.271 -1.185 22.876 1.00 66.05 215 ASP B CA 1
ATOM 4420 C C . ASP B 1 215 ? 9.320 -0.807 23.929 1.00 68.63 215 ASP B C 1
ATOM 4421 O O . ASP B 1 215 ? 9.009 -0.745 25.123 1.00 69.20 215 ASP B O 1
ATOM 4426 N N . PRO B 1 216 ? 10.558 -0.513 23.483 1.00 65.70 216 PRO B N 1
ATOM 4427 C CA . PRO B 1 216 ? 11.677 -0.354 24.417 1.00 58.54 216 PRO B CA 1
ATOM 4428 C C . PRO B 1 216 ? 11.686 0.953 25.211 1.00 65.55 216 PRO B C 1
ATOM 4429 O O . PRO B 1 216 ? 11.357 2.041 24.703 1.00 60.70 216 PRO B O 1
ATOM 4433 N N . TYR B 1 217 ? 12.137 0.852 26.458 1.00 64.70 217 TYR B N 1
ATOM 4434 C CA . TYR B 1 217 ? 12.465 2.025 27.256 1.00 69.73 217 TYR B CA 1
ATOM 4435 C C . TYR B 1 217 ? 13.878 2.460 26.876 1.00 64.73 217 TYR B C 1
ATOM 4436 O O . TYR B 1 217 ? 14.731 1.620 26.589 1.00 64.88 217 TYR B O 1
ATOM 4445 N N . ILE B 1 218 ? 14.126 3.766 26.861 1.00 60.13 218 ILE B N 1
ATOM 4446 C CA . ILE B 1 218 ? 15.401 4.283 26.392 1.00 59.12 218 ILE B CA 1
ATOM 4447 C C . ILE B 1 218 ? 16.096 5.047 27.501 1.00 63.09 218 ILE B C 1
ATOM 4448 O O . ILE B 1 218 ? 15.601 6.081 27.940 1.00 64.33 218 ILE B O 1
ATOM 4453 N N . LEU B 1 219 ? 17.222 4.497 27.972 1.00 61.43 219 LEU B N 1
ATOM 4454 C CA . LEU B 1 219 ? 18.084 5.153 28.960 1.00 63.89 219 LEU B CA 1
ATOM 4455 C C . LEU B 1 219 ? 19.240 5.913 28.313 1.00 62.43 219 LEU B C 1
ATOM 4456 O O . LEU B 1 219 ? 20.061 5.327 27.606 1.00 61.85 219 LEU B O 1
ATOM 4461 N N . LEU B 1 220 ? 19.305 7.214 28.567 1.00 60.53 220 LEU B N 1
ATOM 4462 C CA . LEU B 1 220 ? 20.316 8.054 27.943 1.00 60.71 220 LEU B CA 1
ATOM 4463 C C . LEU B 1 220 ? 21.145 8.668 29.028 1.00 61.98 220 LEU B C 1
ATOM 4464 O O . LEU B 1 220 ? 20.619 9.393 29.871 1.00 58.54 220 LEU B O 1
ATOM 4469 N N . VAL B 1 221 ? 22.443 8.370 29.005 1.00 68.99 221 VAL B N 1
ATOM 4470 C CA . VAL B 1 221 ? 23.359 8.729 30.088 1.00 64.42 221 VAL B CA 1
ATOM 4471 C C . VAL B 1 221 ? 24.619 9.385 29.556 1.00 64.87 221 VAL B C 1
ATOM 4472 O O . VAL B 1 221 ? 25.323 8.789 28.749 1.00 62.21 221 VAL B O 1
ATOM 4476 N N . SER B 1 222 ? 24.931 10.593 30.017 1.00 71.66 222 SER B N 1
ATOM 4477 C CA . SER B 1 222 ? 26.106 11.295 29.489 1.00 70.92 222 SER B CA 1
ATOM 4478 C C . SER B 1 222 ? 27.347 11.018 30.302 1.00 63.61 222 SER B C 1
ATOM 4479 O O . SER B 1 222 ? 28.100 11.934 30.611 1.00 79.80 222 SER B O 1
ATOM 4482 N N . SER B 1 223 ? 27.558 9.760 30.655 1.00 62.24 223 SER B N 1
ATOM 4483 C CA . SER B 1 223 ? 28.810 9.337 31.278 1.00 67.33 223 SER B CA 1
ATOM 4484 C C . SER B 1 223 ? 28.956 7.848 31.075 1.00 63.05 223 SER B C 1
ATOM 4485 O O . SER B 1 223 ? 28.132 7.223 30.419 1.00 62.85 223 SER B O 1
ATOM 4488 N N . LYS B 1 224 ? 30.001 7.267 31.634 1.00 64.78 224 LYS B N 1
ATOM 4489 C CA . LYS B 1 224 ? 30.149 5.826 31.550 1.00 66.67 224 LYS B CA 1
ATOM 4490 C C . LYS B 1 224 ? 29.236 5.115 32.554 1.00 65.17 224 LYS B C 1
ATOM 4491 O O . LYS B 1 224 ? 28.781 5.705 33.530 1.00 62.81 224 LYS B O 1
ATOM 4497 N N . VAL B 1 225 ? 28.911 3.862 32.277 1.00 67.33 225 VAL B N 1
ATOM 4498 C CA . VAL B 1 225 ? 28.139 3.072 33.223 1.00 70.20 225 VAL B CA 1
ATOM 4499 C C . VAL B 1 225 ? 28.940 1.790 33.477 1.00 74.01 225 VAL B C 1
ATOM 4500 O O . VAL B 1 225 ? 29.250 1.048 32.540 1.00 66.03 225 VAL B O 1
ATOM 4504 N N . SER B 1 226 ? 29.296 1.550 34.733 1.00 80.65 226 SER B N 1
ATOM 4505 C CA . SER B 1 226 ? 30.103 0.387 35.078 1.00 86.02 226 SER B CA 1
ATOM 4506 C C . SER B 1 226 ? 29.781 -0.213 36.438 1.00 89.60 226 SER B C 1
ATOM 4507 O O . SER B 1 226 ? 30.007 -1.399 36.674 1.00 82.89 226 SER B O 1
ATOM 4510 N N . THR B 1 227 ? 29.250 0.614 37.333 1.00 95.18 227 THR B N 1
ATOM 4511 C CA . THR B 1 227 ? 28.903 0.152 38.666 1.00 94.21 227 THR B CA 1
ATOM 4512 C C . THR B 1 227 ? 27.586 -0.576 38.478 1.00 99.40 227 THR B C 1
ATOM 4513 O O . THR B 1 227 ? 27.070 -0.715 37.372 1.00 98.87 227 THR B O 1
ATOM 4517 N N . VAL B 1 228 ? 27.028 -1.009 39.605 1.00 104.08 228 VAL B N 1
ATOM 4518 C CA . VAL B 1 228 ? 25.737 -1.658 39.597 1.00 102.79 228 VAL B CA 1
ATOM 4519 C C . VAL B 1 228 ? 24.899 -0.864 40.547 1.00 106.34 228 VAL B C 1
ATOM 4520 O O . VAL B 1 228 ? 23.686 -0.735 40.366 1.00 104.87 228 VAL B O 1
ATOM 4524 N N . LYS B 1 229 ? 25.568 -0.302 41.555 1.00 101.50 229 LYS B N 1
ATOM 4525 C CA . LYS B 1 229 ? 24.912 0.366 42.673 1.00 105.37 229 LYS B CA 1
ATOM 4526 C C . LYS B 1 229 ? 23.949 1.450 42.194 1.00 112.94 229 LYS B C 1
ATOM 4527 O O . LYS B 1 229 ? 23.047 1.862 42.931 1.00 117.16 229 LYS B O 1
ATOM 4533 N N . ASP B 1 230 ? 24.145 1.905 40.958 1.00 111.49 230 ASP B N 1
ATOM 4534 C CA . ASP B 1 230 ? 23.304 2.948 40.379 1.00 110.58 230 ASP B CA 1
ATOM 4535 C C . ASP B 1 230 ? 22.405 2.382 39.285 1.00 103.13 230 ASP B C 1
ATOM 4536 O O . ASP B 1 230 ? 21.379 2.969 38.932 1.00 103.33 230 ASP B O 1
ATOM 4541 N N . LEU B 1 231 ? 22.789 1.218 38.774 1.00 104.27 231 LEU B N 1
ATOM 4542 C CA . LEU B 1 231 ? 22.011 0.529 37.753 1.00 101.46 231 LEU B CA 1
ATOM 4543 C C . LEU B 1 231 ? 20.728 -0.116 38.267 1.00 100.27 231 LEU B C 1
ATOM 4544 O O . LEU B 1 231 ? 19.638 0.226 37.807 1.00 100.84 231 LEU B O 1
ATOM 4549 N N . LEU B 1 232 ? 20.867 -1.048 39.210 1.00 100.53 232 LEU B N 1
ATOM 4550 C CA . LEU B 1 232 ? 19.736 -1.845 39.699 1.00 96.20 232 LEU B CA 1
ATOM 4551 C C . LEU B 1 232 ? 18.497 -1.052 40.122 1.00 98.22 232 LEU B C 1
ATOM 4552 O O . LEU B 1 232 ? 17.377 -1.492 39.847 1.00 95.54 232 LEU B O 1
ATOM 4557 N N . PRO B 1 233 ? 18.685 0.100 40.807 1.00 98.42 233 PRO B N 1
ATOM 4558 C CA . PRO B 1 233 ? 17.529 0.966 41.081 1.00 101.83 233 PRO B CA 1
ATOM 4559 C C . PRO B 1 233 ? 16.693 1.115 39.815 1.00 98.91 233 PRO B C 1
ATOM 4560 O O . PRO B 1 233 ? 15.526 0.701 39.763 1.00 92.86 233 PRO B O 1
ATOM 4564 N N . LEU B 1 234 ? 17.319 1.662 38.778 1.00 94.83 234 LEU B N 1
ATOM 4565 C CA . LEU B 1 234 ? 16.680 1.814 37.478 1.00 92.35 234 LEU B CA 1
ATOM 4566 C C . LEU B 1 234 ? 16.245 0.472 36.890 1.00 89.68 234 LEU B C 1
ATOM 4567 O O . LEU B 1 234 ? 15.076 0.293 36.546 1.00 91.62 234 LEU B O 1
ATOM 4572 N N . LEU B 1 235 ? 17.180 -0.468 36.769 1.00 85.97 235 LEU B N 1
ATOM 4573 C CA . LEU B 1 235 ? 16.859 -1.761 36.171 1.00 89.13 235 LEU B CA 1
ATOM 4574 C C . LEU B 1 235 ? 15.565 -2.392 36.730 1.00 95.23 235 LEU B C 1
ATOM 4575 O O . LEU B 1 235 ? 14.663 -2.738 35.960 1.00 92.98 235 LEU B O 1
ATOM 4580 N N . GLU B 1 236 ? 15.478 -2.537 38.056 1.00 98.92 236 GLU B N 1
ATOM 4581 C CA . GLU B 1 236 ? 14.283 -3.092 38.713 1.00 94.51 236 GLU B CA 1
ATOM 4582 C C . GLU B 1 236 ? 13.010 -2.458 38.181 1.00 97.52 236 GLU B C 1
ATOM 4583 O O . GLU B 1 236 ? 12.149 -3.125 37.588 1.00 98.65 236 GLU B O 1
ATOM 4589 N N . LYS B 1 237 ? 12.904 -1.157 38.425 1.00 100.45 237 LYS B N 1
ATOM 4590 C CA . LYS B 1 237 ? 11.756 -0.364 38.029 1.00 94.90 237 LYS B CA 1
ATOM 4591 C C . LYS B 1 237 ? 11.394 -0.578 36.547 1.00 95.44 237 LYS B C 1
ATOM 4592 O O . LYS B 1 237 ? 10.275 -0.284 36.131 1.00 96.86 237 LYS B O 1
ATOM 4598 N N . VAL B 1 238 ? 12.329 -1.111 35.759 1.00 92.22 238 VAL B N 1
ATOM 4599 C CA . VAL B 1 238 ? 12.070 -1.377 34.337 1.00 93.23 238 VAL B CA 1
ATOM 4600 C C . VAL B 1 238 ? 11.585 -2.807 34.072 1.00 91.94 238 VAL B C 1
ATOM 4601 O O . VAL B 1 238 ? 10.751 -3.034 33.190 1.00 85.95 238 VAL B O 1
ATOM 4605 N N . ILE B 1 239 ? 12.102 -3.771 34.826 1.00 89.54 239 ILE B N 1
ATOM 4606 C CA . ILE B 1 239 ? 11.607 -5.136 34.704 1.00 93.17 239 ILE B CA 1
ATOM 4607 C C . ILE B 1 239 ? 10.228 -5.235 35.331 1.00 95.42 239 ILE B C 1
ATOM 4608 O O . ILE B 1 239 ? 9.444 -6.110 34.972 1.00 90.35 239 ILE B O 1
ATOM 4613 N N . GLY B 1 240 ? 9.950 -4.342 36.280 1.00 95.92 240 GLY B N 1
ATOM 4614 C CA . GLY B 1 240 ? 8.630 -4.232 36.879 1.00 96.15 240 GLY B CA 1
ATOM 4615 C C . GLY B 1 240 ? 7.584 -3.664 35.923 1.00 103.02 240 GLY B C 1
ATOM 4616 O O . GLY B 1 240 ? 6.405 -3.513 36.279 1.00 108.75 240 GLY B O 1
ATOM 4617 N N . ALA B 1 241 ? 8.019 -3.339 34.707 1.00 99.44 241 ALA B N 1
ATOM 4618 C CA . ALA B 1 241 ? 7.111 -2.894 33.654 1.00 98.82 241 ALA B CA 1
ATOM 4619 C C . ALA B 1 241 ? 7.051 -3.941 32.542 1.00 94.08 241 ALA B C 1
ATOM 4620 O O . ALA B 1 241 ? 6.259 -3.829 31.601 1.00 93.60 241 ALA B O 1
ATOM 4622 N N . GLY B 1 242 ? 7.891 -4.964 32.669 1.00 86.57 242 GLY B N 1
ATOM 4623 C CA . GLY B 1 242 ? 8.003 -5.986 31.650 1.00 86.78 242 GLY B CA 1
ATOM 4624 C C . GLY B 1 242 ? 8.262 -5.379 30.285 1.00 89.43 242 GLY B C 1
ATOM 4625 O O . GLY B 1 242 ? 7.710 -5.827 29.273 1.00 87.29 242 GLY B O 1
ATOM 4626 N N . LYS B 1 243 ? 9.100 -4.345 30.255 1.00 93.34 243 LYS B N 1
ATOM 4627 C CA . LYS B 1 243 ? 9.492 -3.708 29.000 1.00 79.50 243 LYS B CA 1
ATOM 4628 C C . LYS B 1 243 ? 10.983 -3.921 28.802 1.00 73.40 243 LYS B C 1
ATOM 4629 O O . LYS B 1 243 ? 11.713 -4.122 29.780 1.00 75.51 243 LYS B O 1
ATOM 4635 N N . PRO B 1 244 ? 11.438 -3.908 27.541 1.00 64.67 244 PRO B N 1
ATOM 4636 C CA . PRO B 1 244 ? 12.874 -4.039 27.273 1.00 69.07 244 PRO B CA 1
ATOM 4637 C C . PRO B 1 244 ? 13.554 -2.658 27.296 1.00 68.88 244 PRO B C 1
ATOM 4638 O O . PRO B 1 244 ? 12.901 -1.612 27.384 1.00 65.14 244 PRO B O 1
ATOM 4642 N N . LEU B 1 245 ? 14.874 -2.639 27.248 1.00 67.75 245 LEU B N 1
ATOM 4643 C CA . LEU B 1 245 ? 15.559 -1.376 27.473 1.00 65.25 245 LEU B CA 1
ATOM 4644 C C . LEU B 1 245 ? 16.758 -1.234 26.584 1.00 62.46 245 LEU B C 1
ATOM 4645 O O . LEU B 1 245 ? 17.564 -2.157 26.463 1.00 56.19 245 LEU B O 1
ATOM 4650 N N . LEU B 1 246 ? 16.836 -0.074 25.938 1.00 59.76 246 LEU B N 1
ATOM 4651 C CA . LEU B 1 246 ? 18.043 0.347 25.246 1.00 62.03 246 LEU B CA 1
ATOM 4652 C C . LEU B 1 246 ? 18.727 1.396 26.108 1.00 61.60 246 LEU B C 1
ATOM 4653 O O . LEU B 1 246 ? 18.088 2.342 26.585 1.00 57.07 246 LEU B O 1
ATOM 4658 N N . ILE B 1 247 ? 20.015 1.195 26.367 1.00 61.95 247 ILE B N 1
ATOM 4659 C CA . ILE B 1 247 ? 20.779 2.204 27.087 1.00 58.72 247 ILE B CA 1
ATOM 4660 C C . ILE B 1 247 ? 21.907 2.703 26.208 1.00 57.96 247 ILE B C 1
ATOM 4661 O O . ILE B 1 247 ? 22.712 1.925 25.673 1.00 55.97 247 ILE B O 1
ATOM 4666 N N . ILE B 1 248 ? 21.902 4.017 26.017 1.00 59.65 248 ILE B N 1
ATOM 4667 C CA . ILE B 1 248 ? 22.930 4.712 25.254 1.00 57.24 248 ILE B CA 1
ATOM 4668 C C . ILE B 1 248 ? 23.712 5.592 26.206 1.00 51.46 248 ILE B C 1
ATOM 4669 O O . ILE B 1 248 ? 23.192 6.583 26.693 1.00 52.25 248 ILE B O 1
ATOM 4674 N N . ALA B 1 249 ? 24.940 5.195 26.515 1.00 57.02 249 ALA B N 1
ATOM 4675 C CA . ALA B 1 249 ? 25.798 5.970 27.419 1.00 57.11 249 ALA B CA 1
ATOM 4676 C C . ALA B 1 249 ? 27.212 6.108 26.870 1.00 51.25 249 ALA B C 1
ATOM 4677 O O . ALA B 1 249 ? 27.565 5.457 25.894 1.00 54.53 249 ALA B O 1
ATOM 4679 N N . GLU B 1 250 ? 28.016 6.961 27.489 1.00 55.44 250 GLU B N 1
ATOM 4680 C CA . GLU B 1 250 ? 29.372 7.184 27.010 1.00 58.71 250 GLU B CA 1
ATOM 4681 C C . GLU B 1 250 ? 30.000 5.835 26.700 1.00 57.91 250 GLU B C 1
ATOM 4682 O O . GLU B 1 250 ? 30.715 5.672 25.715 1.00 57.14 250 GLU B O 1
ATOM 4688 N N . ASP B 1 251 ? 29.695 4.858 27.544 1.00 57.59 251 ASP B N 1
ATOM 4689 C CA . ASP B 1 251 ? 30.150 3.496 27.340 1.00 59.99 251 ASP B CA 1
ATOM 4690 C C . ASP B 1 251 ? 29.549 2.597 28.421 1.00 61.33 251 ASP B C 1
ATOM 4691 O O . ASP B 1 251 ? 29.070 3.088 29.446 1.00 60.23 251 ASP B O 1
ATOM 4696 N N . VAL B 1 252 ? 29.524 1.290 28.173 1.00 58.77 252 VAL B N 1
ATOM 4697 C CA . VAL B 1 252 ? 29.133 0.345 29.217 1.00 64.79 252 VAL B CA 1
ATOM 4698 C C . VAL B 1 252 ? 30.264 -0.636 29.503 1.00 73.31 252 VAL B C 1
ATOM 4699 O O . VAL B 1 252 ? 30.608 -1.466 28.658 1.00 75.25 252 VAL B O 1
ATOM 4703 N N . GLU B 1 253 ? 30.854 -0.490 30.694 1.00 76.48 253 GLU B N 1
ATOM 4704 C CA . GLU B 1 253 ? 32.000 -1.282 31.148 1.00 72.15 253 GLU B CA 1
ATOM 4705 C C . GLU B 1 253 ? 31.548 -2.437 32.005 1.00 74.42 253 GLU B C 1
ATOM 4706 O O . GLU B 1 253 ? 30.455 -2.403 32.580 1.00 77.24 253 GLU B O 1
ATOM 4712 N N . GLY B 1 254 ? 32.387 -3.464 32.093 1.00 76.37 254 GLY B N 1
ATOM 4713 C CA . GLY B 1 254 ? 32.074 -4.641 32.859 1.00 81.56 254 GLY B CA 1
ATOM 4714 C C . GLY B 1 254 ? 31.643 -4.570 34.318 1.00 80.25 254 GLY B C 1
ATOM 4715 O O . GLY B 1 254 ? 32.266 -3.880 35.126 1.00 86.15 254 GLY B O 1
ATOM 4716 N N . GLU B 1 255 ? 30.599 -5.309 34.651 1.00 76.51 255 GLU B N 1
ATOM 4717 C CA . GLU B 1 255 ? 29.939 -5.219 35.952 1.00 83.84 255 GLU B CA 1
ATOM 4718 C C . GLU B 1 255 ? 28.614 -4.504 35.760 1.00 89.13 255 GLU B C 1
ATOM 4719 O O . GLU B 1 255 ? 27.750 -4.484 36.637 1.00 98.34 255 GLU B O 1
ATOM 4725 N N . ALA B 1 256 ? 28.480 -3.914 34.581 1.00 84.42 256 ALA B N 1
ATOM 4726 C CA . ALA B 1 256 ? 27.281 -3.212 34.154 1.00 75.29 256 ALA B CA 1
ATOM 4727 C C . ALA B 1 256 ? 26.977 -3.829 32.768 1.00 76.02 256 ALA B C 1
ATOM 4728 O O . ALA B 1 256 ? 25.818 -4.026 32.404 1.00 85.10 256 ALA B O 1
ATOM 4730 N N . LEU B 1 257 ? 28.040 -4.133 32.017 1.00 69.14 257 LEU B N 1
ATOM 4731 C CA . LEU B 1 257 ? 27.997 -4.823 30.736 1.00 60.12 257 LEU B CA 1
ATOM 4732 C C . LEU B 1 257 ? 27.666 -6.281 30.920 1.00 68.31 257 LEU B C 1
ATOM 4733 O O . LEU B 1 257 ? 27.012 -6.892 30.081 1.00 74.24 257 LEU B O 1
ATOM 4738 N N . SER B 1 258 ? 28.127 -6.842 32.030 1.00 79.75 258 SER B N 1
ATOM 4739 C CA . SER B 1 258 ? 27.970 -8.273 32.295 1.00 78.19 258 SER B CA 1
ATOM 4740 C C . SER B 1 258 ? 26.627 -8.548 32.956 1.00 74.56 258 SER B C 1
ATOM 4741 O O . SER B 1 258 ? 25.985 -9.560 32.676 1.00 75.35 258 SER B O 1
ATOM 4744 N N . THR B 1 259 ? 26.209 -7.642 33.833 1.00 74.08 259 THR B N 1
ATOM 4745 C CA . THR B 1 259 ? 24.867 -7.694 34.403 1.00 77.97 259 THR B CA 1
ATOM 4746 C C . THR B 1 259 ? 23.826 -7.564 33.274 1.00 82.42 259 THR B C 1
ATOM 4747 O O . THR B 1 259 ? 22.719 -8.099 33.360 1.00 79.23 259 THR B O 1
ATOM 4751 N N . LEU B 1 260 ? 24.192 -6.860 32.206 1.00 79.38 260 LEU B N 1
ATOM 4752 C CA . LEU B 1 260 ? 23.295 -6.691 31.075 1.00 74.81 260 LEU B CA 1
ATOM 4753 C C . LEU B 1 260 ? 23.288 -7.945 30.231 1.00 77.33 260 LEU B C 1
ATOM 4754 O O . LEU B 1 260 ? 22.227 -8.535 30.005 1.00 81.04 260 LEU B O 1
ATOM 4759 N N . VAL B 1 261 ? 24.467 -8.357 29.772 1.00 72.51 261 VAL B N 1
ATOM 4760 C CA . VAL B 1 261 ? 24.557 -9.518 28.895 1.00 72.07 261 VAL B CA 1
ATOM 4761 C C . VAL B 1 261 ? 24.017 -10.766 29.584 1.00 80.56 261 VAL B C 1
ATOM 4762 O O . VAL B 1 261 ? 23.345 -11.597 28.960 1.00 80.32 261 VAL B O 1
ATOM 4766 N N . VAL B 1 262 ? 24.299 -10.885 30.879 1.00 76.40 262 VAL B N 1
ATOM 4767 C CA . VAL B 1 262 ? 23.876 -12.057 31.636 1.00 77.29 262 VAL B CA 1
ATOM 4768 C C . VAL B 1 262 ? 22.349 -12.140 31.817 1.00 82.74 262 VAL B C 1
ATOM 4769 O O . VAL B 1 262 ? 21.727 -13.104 31.379 1.00 82.36 262 VAL B O 1
ATOM 4773 N N . ASN B 1 263 ? 21.749 -11.139 32.459 1.00 83.58 263 ASN B N 1
ATOM 4774 C CA . ASN B 1 263 ? 20.307 -11.139 32.684 1.00 77.50 263 ASN B CA 1
ATOM 4775 C C . ASN B 1 263 ? 19.588 -11.344 31.362 1.00 79.46 263 ASN B C 1
ATOM 4776 O O . ASN B 1 263 ? 18.428 -11.756 31.319 1.00 80.22 263 ASN B O 1
ATOM 4781 N N . LYS B 1 264 ? 20.301 -11.060 30.280 1.00 76.81 264 LYS B N 1
ATOM 4782 C CA . LYS B 1 264 ? 19.727 -11.111 28.946 1.00 79.03 264 LYS B CA 1
ATOM 4783 C C . LYS B 1 264 ? 19.567 -12.547 28.470 1.00 82.57 264 LYS B C 1
ATOM 4784 O O . LYS B 1 264 ? 18.552 -12.878 27.846 1.00 78.52 264 LYS B O 1
ATOM 4790 N N . ILE B 1 265 ? 20.570 -13.385 28.766 1.00 83.34 265 ILE B N 1
ATOM 4791 C CA . ILE B 1 265 ? 20.523 -14.826 28.479 1.00 81.21 265 ILE B CA 1
ATOM 4792 C C . ILE B 1 265 ? 19.638 -15.589 29.459 1.00 81.71 265 ILE B C 1
ATOM 4793 O O . ILE B 1 265 ? 18.832 -16.415 29.045 1.00 84.89 265 ILE B O 1
ATOM 4798 N N . ARG B 1 266 ? 19.792 -15.318 30.751 1.00 80.14 266 ARG B N 1
ATOM 4799 C CA . ARG B 1 266 ? 18.826 -15.786 31.739 1.00 82.77 266 ARG B CA 1
ATOM 4800 C C . ARG B 1 266 ? 17.428 -15.556 31.186 1.00 88.71 266 ARG B C 1
ATOM 4801 O O . ARG B 1 266 ? 16.475 -16.222 31.592 1.00 98.50 266 ARG B O 1
ATOM 4809 N N . GLY B 1 267 ? 17.313 -14.599 30.265 1.00 88.95 267 GLY B N 1
ATOM 4810 C CA . GLY B 1 267 ? 16.033 -14.179 29.729 1.00 79.85 267 GLY B CA 1
ATOM 4811 C C . GLY B 1 267 ? 15.300 -13.307 30.732 1.00 84.71 267 GLY B C 1
ATOM 4812 O O . GLY B 1 267 ? 14.135 -12.941 30.519 1.00 86.44 267 GLY B O 1
ATOM 4813 N N . THR B 1 268 ? 15.978 -12.970 31.829 1.00 77.70 268 THR B N 1
ATOM 4814 C CA . THR B 1 268 ? 15.364 -12.146 32.864 1.00 84.43 268 THR B CA 1
ATOM 4815 C C . THR B 1 268 ? 15.105 -10.734 32.352 1.00 87.81 268 THR B C 1
ATOM 4816 O O . THR B 1 268 ? 14.075 -10.119 32.672 1.00 84.73 268 THR B O 1
ATOM 4820 N N . PHE B 1 269 ? 16.055 -10.233 31.561 1.00 86.46 269 PHE B N 1
ATOM 4821 C CA . PHE B 1 269 ? 16.009 -8.879 31.032 1.00 78.46 269 PHE B CA 1
ATOM 4822 C C . PHE B 1 269 ? 16.588 -8.834 29.627 1.00 75.18 269 PHE B C 1
ATOM 4823 O O . PHE B 1 269 ? 17.781 -9.080 29.435 1.00 74.34 269 PHE B O 1
ATOM 4831 N N . LYS B 1 270 ? 15.738 -8.533 28.646 1.00 73.98 270 LYS B N 1
ATOM 4832 C CA . LYS B 1 270 ? 16.214 -8.238 27.293 1.00 77.31 270 LYS B CA 1
ATOM 4833 C C . LYS B 1 270 ? 16.613 -6.756 27.238 1.00 72.70 270 LYS B C 1
ATOM 4834 O O . LYS B 1 270 ? 16.006 -5.917 27.901 1.00 67.48 270 LYS B O 1
ATOM 4840 N N . SER B 1 271 ? 17.620 -6.468 26.424 1.00 65.91 271 SER B N 1
ATOM 4841 C CA . SER B 1 271 ? 18.091 -5.110 26.233 1.00 74.48 271 SER B CA 1
ATOM 4842 C C . SER B 1 271 ? 19.241 -5.062 25.240 1.00 72.88 271 SER B C 1
ATOM 4843 O O . SER B 1 271 ? 19.418 -5.965 24.423 1.00 83.00 271 SER B O 1
ATOM 4846 N N . VAL B 1 272 ? 20.019 -3.993 25.325 1.00 59.12 272 VAL B N 1
ATOM 4847 C CA . VAL B 1 272 ? 21.174 -3.787 24.467 1.00 63.89 272 VAL B CA 1
ATOM 4848 C C . VAL B 1 272 ? 21.861 -2.567 25.049 1.00 60.94 272 VAL B C 1
ATOM 4849 O O . VAL B 1 272 ? 21.244 -1.788 25.781 1.00 58.38 272 VAL B O 1
ATOM 4853 N N . ALA B 1 273 ? 23.140 -2.418 24.747 1.00 57.95 273 ALA B N 1
ATOM 4854 C CA . ALA B 1 273 ? 23.871 -1.229 25.143 1.00 60.22 273 ALA B CA 1
ATOM 4855 C C . ALA B 1 273 ? 24.654 -0.722 23.951 1.00 59.48 273 ALA B C 1
ATOM 4856 O O . ALA B 1 273 ? 25.325 -1.482 23.260 1.00 57.47 273 ALA B O 1
ATOM 4858 N N . VAL B 1 274 ? 24.532 0.569 23.689 1.00 58.53 274 VAL B N 1
ATOM 4859 C CA . VAL B 1 274 ? 25.208 1.163 22.548 1.00 65.11 274 VAL B CA 1
ATOM 4860 C C . VAL B 1 274 ? 26.057 2.344 23.015 1.00 55.40 274 VAL B C 1
ATOM 4861 O O . VAL B 1 274 ? 25.646 3.078 23.907 1.00 56.51 274 VAL B O 1
ATOM 4865 N N . LYS B 1 275 ? 27.247 2.509 22.446 1.00 49.71 275 LYS B N 1
ATOM 4866 C CA . LYS B 1 275 ? 28.034 3.725 22.715 1.00 58.92 275 LYS B CA 1
ATOM 4867 C C . LYS B 1 275 ? 27.363 4.984 22.141 1.00 58.11 275 LYS B C 1
ATOM 4868 O O . LYS B 1 275 ? 27.065 5.042 20.947 1.00 53.87 275 LYS B O 1
ATOM 4874 N N . ALA B 1 276 ? 27.126 5.993 22.973 1.00 50.76 276 ALA B N 1
ATOM 4875 C CA . ALA B 1 276 ? 26.581 7.238 22.453 1.00 50.74 276 ALA B CA 1
ATOM 4876 C C . ALA B 1 276 ? 27.520 7.783 21.372 1.00 57.33 276 ALA B C 1
ATOM 4877 O O . ALA B 1 276 ? 28.747 7.791 21.555 1.00 57.75 276 ALA B O 1
ATOM 4879 N N . PRO B 1 277 ? 26.953 8.215 20.228 1.00 53.84 277 PRO B N 1
ATOM 4880 C CA . PRO B 1 277 ? 27.738 8.769 19.114 1.00 53.62 277 PRO B CA 1
ATOM 4881 C C . PRO B 1 277 ? 28.481 10.057 19.467 1.00 51.22 277 PRO B C 1
ATOM 4882 O O . PRO B 1 277 ? 28.079 10.769 20.373 1.00 47.96 277 PRO B O 1
ATOM 4886 N N . GLY B 1 278 ? 29.555 10.330 18.728 1.00 57.93 278 GLY B N 1
ATOM 4887 C CA . GLY B 1 278 ? 30.307 11.564 18.840 1.00 56.15 278 GLY B CA 1
ATOM 4888 C C . GLY B 1 278 ? 31.314 11.575 19.963 1.00 58.63 278 GLY B C 1
ATOM 4889 O O . GLY B 1 278 ? 31.610 10.530 20.534 1.00 59.45 278 GLY B O 1
ATOM 4890 N N . PHE B 1 279 ? 31.843 12.765 20.260 1.00 66.56 279 PHE B N 1
ATOM 4891 C CA . PHE B 1 279 ? 32.813 12.971 21.343 1.00 62.00 279 PHE B CA 1
ATOM 4892 C C . PHE B 1 279 ? 32.493 14.261 22.118 1.00 64.04 279 PHE B C 1
ATOM 4893 O O . PHE B 1 279 ? 32.006 15.237 21.552 1.00 67.97 279 PHE B O 1
ATOM 4901 N N . GLY B 1 280 ? 32.734 14.235 23.421 1.00 62.21 280 GLY B N 1
ATOM 4902 C CA . GLY B 1 280 ? 32.651 15.414 24.260 1.00 64.31 280 GLY B CA 1
ATOM 4903 C C . GLY B 1 280 ? 31.328 16.143 24.265 1.00 66.31 280 GLY B C 1
ATOM 4904 O O . GLY B 1 280 ? 30.300 15.591 24.615 1.00 68.63 280 GLY B O 1
ATOM 4905 N N . ASP B 1 281 ? 31.364 17.409 23.881 1.00 71.15 281 ASP B N 1
ATOM 4906 C CA . ASP B 1 281 ? 30.188 18.257 23.953 1.00 74.75 281 ASP B CA 1
ATOM 4907 C C . ASP B 1 281 ? 29.158 17.984 22.850 1.00 71.10 281 ASP B C 1
ATOM 4908 O O . ASP B 1 281 ? 27.959 18.121 23.100 1.00 65.38 281 ASP B O 1
ATOM 4913 N N . ARG B 1 282 ? 29.607 17.629 21.640 1.00 66.72 282 ARG B N 1
ATOM 4914 C CA . ARG B 1 282 ? 28.665 17.318 20.563 1.00 62.85 282 ARG B CA 1
ATOM 4915 C C . ARG B 1 282 ? 27.971 16.038 20.964 1.00 68.48 282 ARG B C 1
ATOM 4916 O O . ARG B 1 282 ? 26.777 15.865 20.698 1.00 65.40 282 ARG B O 1
ATOM 4924 N N . ARG B 1 283 ? 28.724 15.153 21.618 1.00 63.65 283 ARG B N 1
ATOM 4925 C CA . ARG B 1 283 ? 28.162 13.917 22.123 1.00 59.22 283 ARG B CA 1
ATOM 4926 C C . ARG B 1 283 ? 27.010 14.136 23.118 1.00 59.64 283 ARG B C 1
ATOM 4927 O O . ARG B 1 283 ? 26.063 13.348 23.152 1.00 62.67 283 ARG B O 1
ATOM 4935 N N . LYS B 1 284 ? 27.082 15.191 23.927 1.00 60.39 284 LYS B N 1
ATOM 4936 C CA . LYS B 1 284 ? 26.015 15.467 24.888 1.00 55.39 284 LYS B CA 1
ATOM 4937 C C . LYS B 1 284 ? 24.812 16.097 24.202 1.00 52.66 284 LYS B C 1
ATOM 4938 O O . LYS B 1 284 ? 23.689 16.018 24.700 1.00 51.89 284 LYS B O 1
ATOM 4944 N N . ALA B 1 285 ? 25.045 16.713 23.050 1.00 48.69 285 ALA B N 1
ATOM 4945 C CA . ALA B 1 285 ? 23.973 17.363 22.313 1.00 52.56 285 ALA B CA 1
ATOM 4946 C C . ALA B 1 285 ? 23.196 16.322 21.509 1.00 58.89 285 ALA B C 1
ATOM 4947 O O . ALA B 1 285 ? 22.002 16.471 21.223 1.00 52.41 285 ALA B O 1
ATOM 4949 N N . MET B 1 286 ? 23.886 15.254 21.137 1.00 57.22 286 MET B N 1
ATOM 4950 C CA . MET B 1 286 ? 23.244 14.203 20.399 1.00 51.70 286 MET B CA 1
ATOM 4951 C C . MET B 1 286 ? 22.475 13.311 21.359 1.00 56.03 286 MET B C 1
ATOM 4952 O O . MET B 1 286 ? 21.472 12.703 20.984 1.00 58.93 286 MET B O 1
ATOM 4957 N N . LEU B 1 287 ? 22.903 13.271 22.615 1.00 53.01 287 LEU B N 1
ATOM 4958 C CA . LEU B 1 287 ? 22.097 12.588 23.620 1.00 55.63 287 LEU B CA 1
ATOM 4959 C C . LEU B 1 287 ? 20.919 13.460 23.994 1.00 55.38 287 LEU B C 1
ATOM 4960 O O . LEU B 1 287 ? 19.849 12.957 24.277 1.00 60.89 287 LEU B O 1
ATOM 4965 N N . GLN B 1 288 ? 21.106 14.772 24.007 1.00 55.19 288 GLN B N 1
ATOM 4966 C CA . GLN B 1 288 ? 19.970 15.626 24.257 1.00 55.38 288 GLN B CA 1
ATOM 4967 C C . GLN B 1 288 ? 18.954 15.389 23.148 1.00 58.22 288 GLN B C 1
ATOM 4968 O O . GLN B 1 288 ? 17.778 15.109 23.421 1.00 52.78 288 GLN B O 1
ATOM 4974 N N . ASP B 1 289 ? 19.438 15.489 21.905 1.00 55.25 289 ASP B N 1
ATOM 4975 C CA . ASP B 1 289 ? 18.636 15.229 20.711 1.00 57.73 289 ASP B CA 1
ATOM 4976 C C . ASP B 1 289 ? 17.751 14.015 20.910 1.00 56.66 289 ASP B C 1
ATOM 4977 O O . ASP B 1 289 ? 16.528 14.126 20.855 1.00 54.92 289 ASP B O 1
ATOM 4982 N N . MET B 1 290 ? 18.382 12.869 21.149 1.00 52.07 290 MET B N 1
ATOM 4983 C CA . MET B 1 290 ? 17.674 11.608 21.386 1.00 54.61 290 MET B CA 1
ATOM 4984 C C . MET B 1 290 ? 16.642 11.641 22.522 1.00 58.30 290 MET B C 1
ATOM 4985 O O . MET B 1 290 ? 15.579 11.035 22.407 1.00 64.57 290 MET B O 1
ATOM 4990 N N . ALA B 1 291 ? 16.949 12.317 23.621 1.00 50.48 291 ALA B N 1
ATOM 4991 C CA . ALA B 1 291 ? 15.961 12.501 24.681 1.00 58.55 291 ALA B CA 1
ATOM 4992 C C . ALA B 1 291 ? 14.703 13.222 24.165 1.00 62.30 291 ALA B C 1
ATOM 4993 O O . ALA B 1 291 ? 13.576 12.821 24.459 1.00 61.80 291 ALA B O 1
ATOM 4995 N N . ILE B 1 292 ? 14.913 14.285 23.396 1.00 58.07 292 ILE B N 1
ATOM 4996 C CA . ILE B 1 292 ? 13.810 15.060 22.841 1.00 57.89 292 ILE B CA 1
ATOM 4997 C C . ILE B 1 292 ? 13.014 14.243 21.829 1.00 63.75 292 ILE B C 1
ATOM 4998 O O . ILE B 1 292 ? 11.793 14.370 21.736 1.00 67.54 292 ILE B O 1
ATOM 5003 N N . LEU B 1 293 ? 13.713 13.404 21.072 1.00 58.19 293 LEU B N 1
ATOM 5004 C CA . LEU B 1 293 ? 13.073 12.566 20.065 1.00 65.28 293 LEU B CA 1
ATOM 5005 C C . LEU B 1 293 ? 12.652 11.222 20.649 1.00 69.96 293 LEU B C 1
ATOM 5006 O O . LEU B 1 293 ? 12.328 10.289 19.915 1.00 69.98 293 LEU B O 1
ATOM 5011 N N . THR B 1 294 ? 12.660 11.130 21.975 1.00 66.19 294 THR B N 1
ATOM 5012 C CA . THR B 1 294 ? 12.280 9.900 22.660 1.00 61.29 294 THR B CA 1
ATOM 5013 C C . THR B 1 294 ? 11.383 10.192 23.859 1.00 60.34 294 THR B C 1
ATOM 5014 O O . THR B 1 294 ? 10.717 9.298 24.380 1.00 58.73 294 THR B O 1
ATOM 5018 N N . GLY B 1 295 ? 11.371 11.449 24.290 1.00 63.24 295 GLY B N 1
ATOM 5019 C CA . GLY B 1 295 ? 10.560 11.860 25.423 1.00 59.01 295 GLY B CA 1
ATOM 5020 C C . GLY B 1 295 ? 11.203 11.647 26.782 1.00 62.87 295 GLY B C 1
ATOM 5021 O O . GLY B 1 295 ? 10.525 11.673 27.806 1.00 64.86 295 GLY B O 1
ATOM 5022 N N . GLY B 1 296 ? 12.517 11.452 26.794 1.00 64.04 296 GLY B N 1
ATOM 5023 C CA . GLY B 1 296 ? 13.254 11.220 28.023 1.00 69.89 296 GLY B CA 1
ATOM 5024 C C . GLY B 1 296 ? 14.149 12.380 28.391 1.00 68.40 296 GLY B C 1
ATOM 5025 O O . GLY B 1 296 ? 14.152 13.396 27.699 1.00 67.01 296 GLY B O 1
ATOM 5026 N N . GLN B 1 297 ? 14.885 12.232 29.493 1.00 68.70 297 GLN B N 1
ATOM 5027 C CA . GLN B 1 297 ? 15.860 13.234 29.941 1.00 62.95 297 GLN B CA 1
ATOM 5028 C C . GLN B 1 297 ? 17.194 12.560 30.074 1.00 60.26 297 GLN B C 1
ATOM 5029 O O . GLN B 1 297 ? 17.293 11.499 30.676 1.00 61.58 297 GLN B O 1
ATOM 5035 N N . VAL B 1 298 ? 18.230 13.188 29.542 1.00 60.49 298 VAL B N 1
ATOM 5036 C CA . VAL B 1 298 ? 19.572 12.636 29.649 1.00 61.84 298 VAL B CA 1
ATOM 5037 C C . VAL B 1 298 ? 20.034 12.553 31.109 1.00 67.78 298 VAL B C 1
ATOM 5038 O O . VAL B 1 298 ? 19.987 13.534 31.850 1.00 72.27 298 VAL B O 1
ATOM 5042 N N . ILE B 1 299 ? 20.463 11.365 31.514 1.00 65.74 299 ILE B N 1
ATOM 5043 C CA . ILE B 1 299 ? 20.966 11.132 32.859 1.00 67.92 299 ILE B CA 1
ATOM 5044 C C . ILE B 1 299 ? 22.424 11.590 33.004 1.00 73.30 299 ILE B C 1
ATOM 5045 O O . ILE B 1 299 ? 23.359 10.971 32.483 1.00 66.60 299 ILE B O 1
ATOM 5050 N N . SER B 1 300 ? 22.597 12.706 33.700 1.00 85.03 300 SER B N 1
ATOM 5051 C CA . SER B 1 300 ? 23.904 13.336 33.870 1.00 93.27 300 SER B CA 1
ATOM 5052 C C . SER B 1 300 ? 23.946 13.848 35.282 1.00 103.54 300 SER B C 1
ATOM 5053 O O . SER B 1 300 ? 23.339 14.875 35.587 1.00 105.57 300 SER B O 1
ATOM 5056 N N . GLU B 1 301 ? 24.636 13.133 36.159 1.00 101.83 301 GLU B N 1
ATOM 5057 C CA . GLU B 1 301 ? 24.519 13.448 37.571 1.00 107.12 301 GLU B CA 1
ATOM 5058 C C . GLU B 1 301 ? 24.961 14.888 37.841 1.00 108.74 301 GLU B C 1
ATOM 5059 O O . GLU B 1 301 ? 24.548 15.501 38.827 1.00 106.02 301 GLU B O 1
ATOM 5065 N N . GLU B 1 302 ? 25.759 15.427 36.920 1.00 111.96 302 GLU B N 1
ATOM 5066 C CA . GLU B 1 302 ? 26.268 16.800 36.996 1.00 114.40 302 GLU B CA 1
ATOM 5067 C C . GLU B 1 302 ? 25.156 17.868 37.060 1.00 116.21 302 GLU B C 1
ATOM 5068 O O . GLU B 1 302 ? 25.400 18.998 37.488 1.00 117.63 302 GLU B O 1
ATOM 5074 N N . VAL B 1 303 ? 23.944 17.510 36.634 1.00 119.61 303 VAL B N 1
ATOM 5075 C CA . VAL B 1 303 ? 22.798 18.420 36.714 1.00 113.82 303 VAL B CA 1
ATOM 5076 C C . VAL B 1 303 ? 21.622 17.779 37.471 1.00 113.77 303 VAL B C 1
ATOM 5077 O O . VAL B 1 303 ? 20.551 17.565 36.901 1.00 120.78 303 VAL B O 1
ATOM 5081 N N . GLY B 1 304 ? 21.841 17.464 38.749 1.00 108.88 304 GLY B N 1
ATOM 5082 C CA . GLY B 1 304 ? 20.788 17.018 39.649 1.00 101.67 304 GLY B CA 1
ATOM 5083 C C . GLY B 1 304 ? 19.895 15.887 39.169 1.00 109.63 304 GLY B C 1
ATOM 5084 O O . GLY B 1 304 ? 18.739 15.788 39.595 1.00 109.28 304 GLY B O 1
ATOM 5085 N N . LEU B 1 305 ? 20.425 15.031 38.294 1.00 112.13 305 LEU B N 1
ATOM 5086 C CA . LEU B 1 305 ? 19.666 13.897 37.741 1.00 110.22 305 LEU B CA 1
ATOM 5087 C C . LEU B 1 305 ? 20.400 12.557 37.931 1.00 107.70 305 LEU B C 1
ATOM 5088 O O . LEU B 1 305 ? 20.937 11.992 36.977 1.00 97.98 305 LEU B O 1
ATOM 5093 N N . THR B 1 306 ? 20.406 12.063 39.169 1.00 109.12 306 THR B N 1
ATOM 5094 C CA . THR B 1 306 ? 21.039 10.796 39.530 1.00 110.18 306 THR B CA 1
ATOM 5095 C C . THR B 1 306 ? 20.631 9.624 38.645 1.00 110.64 306 THR B C 1
ATOM 5096 O O . THR B 1 306 ? 19.492 9.534 38.204 1.00 108.38 306 THR B O 1
ATOM 5100 N N . LEU B 1 307 ? 21.562 8.713 38.405 1.00 111.70 307 LEU B N 1
ATOM 5101 C CA . LEU B 1 307 ? 21.211 7.420 37.846 1.00 105.40 307 LEU B CA 1
ATOM 5102 C C . LEU B 1 307 ? 20.560 6.546 38.913 1.00 107.84 307 LEU B C 1
ATOM 5103 O O . LEU B 1 307 ? 19.599 5.826 38.647 1.00 103.81 307 LEU B O 1
ATOM 5108 N N . GLU B 1 308 ? 21.092 6.642 40.129 1.00 114.27 308 GLU B N 1
ATOM 5109 C CA . GLU B 1 308 ? 20.595 5.910 41.293 1.00 115.16 308 GLU B CA 1
ATOM 5110 C C . GLU B 1 308 ? 19.159 6.295 41.653 1.00 114.81 308 GLU B C 1
ATOM 5111 O O . GLU B 1 308 ? 18.504 5.609 42.443 1.00 113.50 308 GLU B O 1
ATOM 5117 N N . ASN B 1 309 ? 18.683 7.398 41.078 1.00 109.89 309 ASN B N 1
ATOM 5118 C CA . ASN B 1 309 ? 17.331 7.889 41.326 1.00 107.24 309 ASN B CA 1
ATOM 5119 C C . ASN B 1 309 ? 16.659 8.343 40.052 1.00 105.92 309 ASN B C 1
ATOM 5120 O O . ASN B 1 309 ? 16.856 9.473 39.608 1.00 106.86 309 ASN B O 1
ATOM 5125 N N . ALA B 1 310 ? 15.841 7.470 39.480 1.00 109.08 310 ALA B N 1
ATOM 5126 C CA . ALA B 1 310 ? 15.188 7.766 38.215 1.00 101.89 310 ALA B CA 1
ATOM 5127 C C . ALA B 1 310 ? 13.931 6.921 38.045 1.00 102.98 310 ALA B C 1
ATOM 5128 O O . ALA B 1 310 ? 14.013 5.686 37.968 1.00 105.54 310 ALA B O 1
ATOM 5130 N N . ASP B 1 311 ? 12.770 7.573 37.998 1.00 100.91 311 ASP B N 1
ATOM 5131 C CA . ASP B 1 311 ? 11.548 6.855 37.677 1.00 98.83 311 ASP B CA 1
ATOM 5132 C C . ASP B 1 311 ? 11.516 6.690 36.174 1.00 98.17 311 ASP B C 1
ATOM 5133 O O . ASP B 1 311 ? 12.251 7.368 35.459 1.00 94.04 311 ASP B O 1
ATOM 5138 N N . LEU B 1 312 ? 10.674 5.778 35.699 1.00 98.76 312 LEU B N 1
ATOM 5139 C CA . LEU B 1 312 ? 10.516 5.540 34.275 1.00 87.04 312 LEU B CA 1
ATOM 5140 C C . LEU B 1 312 ? 10.200 6.854 33.576 1.00 88.35 312 LEU B C 1
ATOM 5141 O O . LEU B 1 312 ? 10.304 6.961 32.358 1.00 92.07 312 LEU B O 1
ATOM 5146 N N . SER B 1 313 ? 9.817 7.852 34.367 1.00 91.64 313 SER B N 1
ATOM 5147 C CA . SER B 1 313 ? 9.514 9.189 33.869 1.00 88.99 313 SER B CA 1
ATOM 5148 C C . SER B 1 313 ? 10.661 9.795 33.061 1.00 86.62 313 SER B C 1
ATOM 5149 O O . SER B 1 313 ? 10.438 10.594 32.158 1.00 86.79 313 SER B O 1
ATOM 5152 N N . LEU B 1 314 ? 11.889 9.410 33.380 1.00 81.85 314 LEU B N 1
ATOM 5153 C CA . LEU B 1 314 ? 13.052 10.011 32.741 1.00 82.67 314 LEU B CA 1
ATOM 5154 C C . LEU B 1 314 ? 13.463 9.302 31.452 1.00 82.09 314 LEU B C 1
ATOM 5155 O O . LEU B 1 314 ? 14.331 9.786 30.710 1.00 77.58 314 LEU B O 1
ATOM 5160 N N . LEU B 1 315 ? 12.846 8.157 31.188 1.00 74.58 315 LEU B N 1
ATOM 5161 C CA . LEU B 1 315 ? 13.209 7.373 30.023 1.00 69.93 315 LEU B CA 1
ATOM 5162 C C . LEU B 1 315 ? 12.297 7.655 28.841 1.00 76.17 315 LEU B C 1
ATOM 5163 O O . LEU B 1 315 ? 11.069 7.750 28.981 1.00 81.03 315 LEU B O 1
ATOM 5168 N N . GLY B 1 316 ? 12.900 7.765 27.665 1.00 67.80 316 GLY B N 1
ATOM 5169 C CA . GLY B 1 316 ? 12.125 7.890 26.452 1.00 66.65 316 GLY B CA 1
ATOM 5170 C C . GLY B 1 316 ? 11.584 6.524 26.082 1.00 67.65 316 GLY B C 1
ATOM 5171 O O . GLY B 1 316 ? 12.099 5.502 26.537 1.00 64.43 316 GLY B O 1
ATOM 5172 N N . LYS B 1 317 ? 10.537 6.514 25.263 1.00 66.79 317 LYS B N 1
ATOM 5173 C CA . LYS B 1 317 ? 9.979 5.282 24.728 1.00 58.54 317 LYS B CA 1
ATOM 5174 C C . LYS B 1 317 ? 10.105 5.303 23.221 1.00 53.16 317 LYS B C 1
ATOM 5175 O O . LYS B 1 317 ? 10.422 6.320 22.653 1.00 56.01 317 LYS B O 1
ATOM 5181 N N . ALA B 1 318 ? 9.897 4.161 22.581 1.00 63.27 318 ALA B N 1
ATOM 5182 C CA . ALA B 1 318 ? 9.753 4.103 21.130 1.00 68.02 318 ALA B CA 1
ATOM 5183 C C . ALA B 1 318 ? 8.998 2.829 20.754 1.00 67.68 318 ALA B C 1
ATOM 5184 O O . ALA B 1 318 ? 8.634 2.027 21.625 1.00 60.37 318 ALA B O 1
ATOM 5186 N N . ARG B 1 319 ? 8.766 2.630 19.463 1.00 58.36 319 ARG B N 1
ATOM 5187 C CA . ARG B 1 319 ? 8.046 1.429 19.047 1.00 68.96 319 ARG B CA 1
ATOM 5188 C C . ARG B 1 319 ? 8.964 0.220 18.881 1.00 68.04 319 ARG B C 1
ATOM 5189 O O . ARG B 1 319 ? 8.692 -0.853 19.414 1.00 66.57 319 ARG B O 1
ATOM 5197 N N . LYS B 1 320 ? 10.008 0.372 18.079 1.00 62.38 320 LYS B N 1
ATOM 5198 C CA . LYS B 1 320 ? 11.010 -0.669 17.973 1.00 67.11 320 LYS B CA 1
ATOM 5199 C C . LYS B 1 320 ? 12.406 -0.073 17.807 1.00 68.19 320 LYS B C 1
ATOM 5200 O O . LYS B 1 320 ? 12.592 0.936 17.126 1.00 64.72 320 LYS B O 1
ATOM 5206 N N . VAL B 1 321 ? 13.385 -0.691 18.456 1.00 64.94 321 VAL B N 1
ATOM 5207 C CA . VAL B 1 321 ? 14.772 -0.330 18.230 1.00 62.81 321 VAL B CA 1
ATOM 5208 C C . VAL B 1 321 ? 15.454 -1.459 17.498 1.00 54.97 321 VAL B C 1
ATOM 5209 O O . VAL B 1 321 ? 15.076 -2.607 17.634 1.00 57.65 321 VAL B O 1
ATOM 5213 N N . VAL B 1 322 ? 16.453 -1.134 16.706 1.00 52.54 322 VAL B N 1
ATOM 5214 C CA . VAL B 1 322 ? 17.180 -2.169 16.011 1.00 58.23 322 VAL B CA 1
ATOM 5215 C C . VAL B 1 322 ? 18.650 -1.813 15.969 1.00 65.17 322 VAL B C 1
ATOM 5216 O O . VAL B 1 322 ? 19.031 -0.806 15.355 1.00 61.29 322 VAL B O 1
ATOM 5220 N N . VAL B 1 323 ? 19.465 -2.649 16.623 1.00 58.60 323 VAL B N 1
ATOM 5221 C CA . VAL B 1 323 ? 20.907 -2.444 16.686 1.00 56.77 323 VAL B CA 1
ATOM 5222 C C . VAL B 1 323 ? 21.643 -3.467 15.858 1.00 51.60 323 VAL B C 1
ATOM 5223 O O . VAL B 1 323 ? 21.451 -4.642 16.051 1.00 54.63 323 VAL B O 1
ATOM 5227 N N . THR B 1 324 ? 22.491 -3.001 14.948 1.00 54.24 324 THR B N 1
ATOM 5228 C CA . THR B 1 324 ? 23.336 -3.889 14.164 1.00 57.02 324 THR B CA 1
ATOM 5229 C C . THR B 1 324 ? 24.767 -3.663 14.631 1.00 60.30 324 THR B C 1
ATOM 5230 O O . THR B 1 324 ? 25.003 -2.934 15.595 1.00 63.81 324 THR B O 1
ATOM 5234 N N . LYS B 1 325 ? 25.721 -4.284 13.948 1.00 61.04 325 LYS B N 1
ATOM 5235 C CA . LYS B 1 325 ? 27.102 -4.268 14.386 1.00 68.95 325 LYS B CA 1
ATOM 5236 C C . LYS B 1 325 ? 27.652 -2.846 14.420 1.00 69.90 325 LYS B C 1
ATOM 5237 O O . LYS B 1 325 ? 28.675 -2.583 15.058 1.00 72.55 325 LYS B O 1
ATOM 5243 N N . ASP B 1 326 ? 26.964 -1.915 13.758 1.00 69.04 326 ASP B N 1
ATOM 5244 C CA . ASP B 1 326 ? 27.470 -0.544 13.668 1.00 73.83 326 ASP B CA 1
ATOM 5245 C C . ASP B 1 326 ? 26.442 0.601 13.625 1.00 68.86 326 ASP B C 1
ATOM 5246 O O . ASP B 1 326 ? 26.832 1.761 13.493 1.00 70.33 326 ASP B O 1
ATOM 5251 N N . GLU B 1 327 ? 25.149 0.303 13.735 1.00 67.20 327 GLU B N 1
ATOM 5252 C CA . GLU B 1 327 ? 24.158 1.365 13.723 1.00 63.23 327 GLU B CA 1
ATOM 5253 C C . GLU B 1 327 ? 22.913 1.046 14.529 1.00 60.49 327 GLU B C 1
ATOM 5254 O O . GLU B 1 327 ? 22.313 -0.020 14.388 1.00 61.25 327 GLU B O 1
ATOM 5260 N N . THR B 1 328 ? 22.531 1.995 15.372 1.00 56.83 328 THR B N 1
ATOM 5261 C CA . THR B 1 328 ? 21.305 1.909 16.118 1.00 56.38 328 THR B CA 1
ATOM 5262 C C . THR B 1 328 ? 20.212 2.652 15.351 1.00 57.73 328 THR B C 1
ATOM 5263 O O . THR B 1 328 ? 20.410 3.773 14.901 1.00 51.41 328 THR B O 1
ATOM 5267 N N . THR B 1 329 ? 19.068 2.000 15.168 1.00 64.55 329 THR B N 1
ATOM 5268 C CA . THR B 1 329 ? 17.902 2.673 14.629 1.00 60.90 329 THR B CA 1
ATOM 5269 C C . THR B 1 329 ? 16.789 2.677 15.644 1.00 57.01 329 THR B C 1
ATOM 5270 O O . THR B 1 329 ? 16.359 1.623 16.098 1.00 60.41 329 THR B O 1
ATOM 5274 N N . ILE B 1 330 ? 16.346 3.868 16.018 1.00 58.72 330 ILE B N 1
ATOM 5275 C CA . ILE B 1 330 ? 15.126 4.026 16.785 1.00 60.60 330 ILE B CA 1
ATOM 5276 C C . ILE B 1 330 ? 13.973 4.352 15.823 1.00 60.26 330 ILE B C 1
ATOM 5277 O O . ILE B 1 330 ? 14.134 5.155 14.914 1.00 56.96 330 ILE B O 1
ATOM 5282 N N . VAL B 1 331 ? 12.824 3.720 16.040 1.00 61.36 331 VAL B N 1
ATOM 5283 C CA . VAL B 1 331 ? 11.657 3.942 15.195 1.00 62.40 331 VAL B CA 1
ATOM 5284 C C . VAL B 1 331 ? 10.408 4.347 15.972 1.00 65.18 331 VAL B C 1
ATOM 5285 O O . VAL B 1 331 ? 9.734 3.505 16.566 1.00 67.77 331 VAL B O 1
ATOM 5289 N N . GLU B 1 332 ? 10.105 5.641 15.964 1.00 63.87 332 GLU B N 1
ATOM 5290 C CA . GLU B 1 332 ? 8.957 6.163 16.698 1.00 63.36 332 GLU B CA 1
ATOM 5291 C C . GLU B 1 332 ? 9.390 7.252 17.675 1.00 71.08 332 GLU B C 1
ATOM 5292 O O . GLU B 1 332 ? 10.575 7.567 17.784 1.00 73.57 332 GLU B O 1
ATOM 5298 N N . GLY B 1 333 ? 8.420 7.821 18.384 1.00 83.32 333 GLY B N 1
ATOM 5299 C CA . GLY B 1 333 ? 8.689 8.757 19.469 1.00 72.92 333 GLY B CA 1
ATOM 5300 C C . GLY B 1 333 ? 7.518 8.813 20.444 1.00 79.74 333 GLY B C 1
ATOM 5301 O O . GLY B 1 333 ? 6.408 8.393 20.116 1.00 98.89 333 GLY B O 1
ATOM 5302 N N . ALA B 1 334 ? 7.767 9.330 21.644 1.00 66.00 334 ALA B N 1
ATOM 5303 C CA . ALA B 1 334 ? 9.087 9.827 22.020 1.00 82.56 334 ALA B CA 1
ATOM 5304 C C . ALA B 1 334 ? 9.167 11.345 21.897 1.00 77.20 334 ALA B C 1
ATOM 5305 O O . ALA B 1 334 ? 9.699 11.871 20.919 1.00 75.39 334 ALA B O 1
ATOM 5307 N N . GLY B 1 335 ? 8.634 12.043 22.895 1.00 70.75 335 GLY B N 1
ATOM 5308 C CA . GLY B 1 335 ? 8.649 13.494 22.906 1.00 81.37 335 GLY B CA 1
ATOM 5309 C C . GLY B 1 335 ? 7.595 14.098 21.999 1.00 83.14 335 GLY B C 1
ATOM 5310 O O . GLY B 1 335 ? 7.292 13.554 20.937 1.00 83.34 335 GLY B O 1
ATOM 5311 N N . ASP B 1 336 ? 7.034 15.227 22.420 1.00 86.03 336 ASP B N 1
ATOM 5312 C CA . ASP B 1 336 ? 6.004 15.916 21.632 1.00 85.33 336 ASP B CA 1
ATOM 5313 C C . ASP B 1 336 ? 6.440 16.436 20.252 1.00 84.88 336 ASP B C 1
ATOM 5314 O O . ASP B 1 336 ? 7.622 16.677 20.007 1.00 83.53 336 ASP B O 1
ATOM 5319 N N . THR B 1 337 ? 5.458 16.609 19.366 1.00 86.76 337 THR B N 1
ATOM 5320 C CA . THR B 1 337 ? 5.651 17.195 18.048 1.00 84.13 337 THR B CA 1
ATOM 5321 C C . THR B 1 337 ? 6.129 18.626 18.248 1.00 82.35 337 THR B C 1
ATOM 5322 O O . THR B 1 337 ? 6.782 19.201 17.377 1.00 84.62 337 THR B O 1
ATOM 5326 N N . ASP B 1 338 ? 5.777 19.194 19.402 1.00 78.58 338 ASP B N 1
ATOM 5327 C CA . ASP B 1 338 ? 6.228 20.524 19.813 1.00 83.31 338 ASP B CA 1
ATOM 5328 C C . ASP B 1 338 ? 7.744 20.617 20.060 1.00 80.27 338 ASP B C 1
ATOM 5329 O O . ASP B 1 338 ? 8.489 21.270 19.309 1.00 65.35 338 ASP B O 1
ATOM 5334 N N . ALA B 1 339 ? 8.166 19.945 21.129 1.00 79.50 339 ALA B N 1
ATOM 5335 C CA . ALA B 1 339 ? 9.558 19.750 21.497 1.00 70.52 339 ALA B CA 1
ATOM 5336 C C . ALA B 1 339 ? 10.443 19.370 20.314 1.00 69.50 339 ALA B C 1
ATOM 5337 O O . ALA B 1 339 ? 11.497 19.983 20.092 1.00 65.30 339 ALA B O 1
ATOM 5339 N N . ILE B 1 340 ? 10.030 18.352 19.567 1.00 66.88 340 ILE B N 1
ATOM 5340 C CA . ILE B 1 340 ? 10.820 17.909 18.425 1.00 67.82 340 ILE B CA 1
ATOM 5341 C C . ILE B 1 340 ? 10.885 19.005 17.355 1.00 76.34 340 ILE B C 1
ATOM 5342 O O . ILE B 1 340 ? 11.889 19.134 16.638 1.00 69.22 340 ILE B O 1
ATOM 5347 N N . ALA B 1 341 ? 9.820 19.799 17.250 1.00 75.20 341 ALA B N 1
ATOM 5348 C CA . ALA B 1 341 ? 9.844 20.950 16.365 1.00 73.54 341 ALA B CA 1
ATOM 5349 C C . ALA B 1 341 ? 10.793 22.004 16.948 1.00 74.38 341 ALA B C 1
ATOM 5350 O O . ALA B 1 341 ? 11.725 22.441 16.268 1.00 75.07 341 ALA B O 1
ATOM 5352 N N . GLY B 1 342 ? 10.562 22.383 18.208 1.00 68.39 342 GLY B N 1
ATOM 5353 C CA . GLY B 1 342 ? 11.463 23.249 18.962 1.00 61.92 342 GLY B CA 1
ATOM 5354 C C . GLY B 1 342 ? 12.944 22.996 18.694 1.00 77.47 342 GLY B C 1
ATOM 5355 O O . GLY B 1 342 ? 13.654 23.896 18.203 1.00 76.06 342 GLY B O 1
ATOM 5356 N N . ARG B 1 343 ? 13.409 21.780 19.018 1.00 71.53 343 ARG B N 1
ATOM 5357 C CA . ARG B 1 343 ? 14.787 21.343 18.751 1.00 67.79 343 ARG B CA 1
ATOM 5358 C C . ARG B 1 343 ? 15.166 21.530 17.289 1.00 66.66 343 ARG B C 1
ATOM 5359 O O . ARG B 1 343 ? 16.278 21.922 16.963 1.00 71.85 343 ARG B O 1
ATOM 5367 N N . VAL B 1 344 ? 14.242 21.215 16.399 1.00 70.55 344 VAL B N 1
ATOM 5368 C CA . VAL B 1 344 ? 14.557 21.253 14.987 1.00 77.03 344 VAL B CA 1
ATOM 5369 C C . VAL B 1 344 ? 14.856 22.679 14.594 1.00 72.31 344 VAL B C 1
ATOM 5370 O O . VAL B 1 344 ? 15.847 22.948 13.915 1.00 72.88 344 VAL B O 1
ATOM 5374 N N . ALA B 1 345 ? 14.006 23.594 15.049 1.00 69.08 345 ALA B N 1
ATOM 5375 C CA . ALA B 1 345 ? 14.187 25.012 14.761 1.00 76.12 345 ALA B CA 1
ATOM 5376 C C . ALA B 1 345 ? 15.478 25.524 15.388 1.00 77.04 345 ALA B C 1
ATOM 5377 O O . ALA B 1 345 ? 16.359 26.036 14.702 1.00 79.97 345 ALA B O 1
ATOM 5379 N N . GLN B 1 346 ? 15.591 25.371 16.697 1.00 69.23 346 GLN B N 1
ATOM 5380 C CA . GLN B 1 346 ? 16.784 25.813 17.390 1.00 74.25 346 GLN B CA 1
ATOM 5381 C C . GLN B 1 346 ? 18.051 25.414 16.632 1.00 72.42 346 GLN B C 1
ATOM 5382 O O . GLN B 1 346 ? 19.002 26.186 16.539 1.00 78.14 346 GLN B O 1
ATOM 5388 N N . ILE B 1 347 ? 18.058 24.218 16.065 1.00 68.30 347 ILE B N 1
ATOM 5389 C CA . ILE B 1 347 ? 19.223 23.767 15.312 1.00 70.89 347 ILE B CA 1
ATOM 5390 C C . ILE B 1 347 ? 19.339 24.498 13.965 1.00 72.54 347 ILE B C 1
ATOM 5391 O O . ILE B 1 347 ? 20.438 24.808 13.512 1.00 74.33 347 ILE B O 1
ATOM 5396 N N . ARG B 1 348 ? 18.204 24.802 13.342 1.00 76.54 348 ARG B N 1
ATOM 5397 C CA . ARG B 1 348 ? 18.203 25.653 12.154 1.00 79.14 348 ARG B CA 1
ATOM 5398 C C . ARG B 1 348 ? 18.789 27.015 12.494 1.00 80.60 348 ARG B C 1
ATOM 5399 O O . ARG B 1 348 ? 19.474 27.625 11.677 1.00 83.21 348 ARG B O 1
ATOM 5407 N N . GLN B 1 349 ? 18.526 27.474 13.715 1.00 77.90 349 GLN B N 1
ATOM 5408 C CA . GLN B 1 349 ? 19.083 28.719 14.209 1.00 76.98 349 GLN B CA 1
ATOM 5409 C C . GLN B 1 349 ? 20.604 28.660 14.247 1.00 80.47 349 GLN B C 1
ATOM 5410 O O . GLN B 1 349 ? 21.276 29.374 13.506 1.00 81.27 349 GLN B O 1
ATOM 5416 N N . GLU B 1 350 ? 21.144 27.813 15.121 1.00 78.04 350 GLU B N 1
ATOM 5417 C CA . GLU B 1 350 ? 22.585 27.675 15.241 1.00 74.79 350 GLU B CA 1
ATOM 5418 C C . GLU B 1 350 ? 23.213 27.606 13.856 1.00 79.29 350 GLU B C 1
ATOM 5419 O O . GLU B 1 350 ? 24.333 28.086 13.633 1.00 81.76 350 GLU B O 1
ATOM 5425 N N . ILE B 1 351 ? 22.483 27.011 12.921 1.00 77.32 351 ILE B N 1
ATOM 5426 C CA . ILE B 1 351 ? 23.000 26.843 11.580 1.00 79.93 351 ILE B CA 1
ATOM 5427 C C . ILE B 1 351 ? 23.215 28.196 10.951 1.00 87.65 351 ILE B C 1
ATOM 5428 O O . ILE B 1 351 ? 24.285 28.468 10.402 1.00 91.67 351 ILE B O 1
ATOM 5433 N N . GLU B 1 352 ? 22.198 29.046 11.061 1.00 87.41 352 GLU B N 1
ATOM 5434 C CA . GLU B 1 352 ? 22.207 30.385 10.479 1.00 90.02 352 GLU B CA 1
ATOM 5435 C C . GLU B 1 352 ? 23.169 31.361 11.155 1.00 91.01 352 GLU B C 1
ATOM 5436 O O . GLU B 1 352 ? 23.783 32.202 10.499 1.00 90.67 352 GLU B O 1
ATOM 5442 N N . ASN B 1 353 ? 23.291 31.234 12.469 1.00 90.52 353 ASN B N 1
ATOM 5443 C CA . ASN B 1 353 ? 24.135 32.116 13.263 1.00 92.84 353 ASN B CA 1
ATOM 5444 C C . ASN B 1 353 ? 25.592 31.670 13.335 1.00 99.91 353 ASN B C 1
ATOM 5445 O O . ASN B 1 353 ? 26.400 32.275 14.048 1.00 104.54 353 ASN B O 1
ATOM 5450 N N . SER B 1 354 ? 25.933 30.613 12.604 1.00 97.11 354 SER B N 1
ATOM 5451 C CA . SER B 1 354 ? 27.321 30.185 12.551 1.00 100.73 354 SER B CA 1
ATOM 5452 C C . SER B 1 354 ? 27.960 30.552 11.226 1.00 98.50 354 SER B C 1
ATOM 5453 O O . SER B 1 354 ? 27.313 30.528 10.180 1.00 95.60 354 SER B O 1
ATOM 5456 N N . ASP B 1 355 ? 29.241 30.890 11.296 1.00 100.40 355 ASP B N 1
ATOM 5457 C CA . ASP B 1 355 ? 30.033 31.217 10.121 1.00 104.11 355 ASP B CA 1
ATOM 5458 C C . ASP B 1 355 ? 31.152 30.190 9.989 1.00 105.30 355 ASP B C 1
ATOM 5459 O O . ASP B 1 355 ? 31.905 30.189 9.012 1.00 108.35 355 ASP B O 1
ATOM 5464 N N . SER B 1 356 ? 31.263 29.322 10.988 1.00 96.34 356 SER B N 1
ATOM 5465 C CA . SER B 1 356 ? 32.231 28.245 10.946 1.00 97.89 356 SER B CA 1
ATOM 5466 C C . SER B 1 356 ? 31.563 27.074 10.257 1.00 99.69 356 SER B C 1
ATOM 5467 O O . SER B 1 356 ? 30.486 26.659 10.680 1.00 101.22 356 SER B O 1
ATOM 5470 N N . ASP B 1 357 ? 32.183 26.550 9.197 1.00 104.03 357 ASP B N 1
ATOM 5471 C CA . ASP B 1 357 ? 31.547 25.509 8.357 1.00 105.61 357 ASP B CA 1
ATOM 5472 C C . ASP B 1 357 ? 31.413 24.134 9.026 1.00 95.79 357 ASP B C 1
ATOM 5473 O O . ASP B 1 357 ? 30.475 23.376 8.747 1.00 87.65 357 ASP B O 1
ATOM 5478 N N . TYR B 1 358 ? 32.362 23.817 9.900 1.00 99.97 358 TYR B N 1
ATOM 5479 C CA . TYR B 1 358 ? 32.316 22.568 10.632 1.00 91.65 358 TYR B CA 1
ATOM 5480 C C . TYR B 1 358 ? 30.971 22.416 11.331 1.00 85.13 358 TYR B C 1
ATOM 5481 O O . TYR B 1 358 ? 30.207 21.496 11.048 1.00 79.99 358 TYR B O 1
ATOM 5490 N N . ASP B 1 359 ? 30.690 23.336 12.241 1.00 83.21 359 ASP B N 1
ATOM 5491 C CA . ASP B 1 359 ? 29.493 23.272 13.075 1.00 88.55 359 ASP B CA 1
ATOM 5492 C C . ASP B 1 359 ? 28.196 23.199 12.300 1.00 84.63 359 ASP B C 1
ATOM 5493 O O . ASP B 1 359 ? 27.235 22.591 12.768 1.00 78.59 359 ASP B O 1
ATOM 5498 N N . ARG B 1 360 ? 28.168 23.838 11.133 1.00 88.48 360 ARG B N 1
ATOM 5499 C CA . ARG B 1 360 ? 27.001 23.775 10.260 1.00 87.28 360 ARG B CA 1
ATOM 5500 C C . ARG B 1 360 ? 26.893 22.390 9.647 1.00 84.29 360 ARG B C 1
ATOM 5501 O O . ARG B 1 360 ? 25.794 21.837 9.556 1.00 83.06 360 ARG B O 1
ATOM 5509 N N . GLU B 1 361 ? 28.034 21.830 9.240 1.00 86.19 361 GLU B N 1
ATOM 5510 C CA . GLU B 1 361 ? 28.095 20.412 8.880 1.00 86.43 361 GLU B CA 1
ATOM 5511 C C . GLU B 1 361 ? 27.499 19.430 9.888 1.00 85.38 361 GLU B C 1
ATOM 5512 O O . GLU B 1 361 ? 26.536 18.706 9.581 1.00 78.60 361 GLU B O 1
ATOM 5518 N N . LYS B 1 362 ? 28.082 19.427 11.091 1.00 81.49 362 LYS B N 1
ATOM 5519 C CA . LYS B 1 362 ? 27.576 18.641 12.204 1.00 76.66 362 LYS B CA 1
ATOM 5520 C C . LYS B 1 362 ? 26.138 19.030 12.594 1.00 76.51 362 LYS B C 1
ATOM 5521 O O . LYS B 1 362 ? 25.361 18.176 13.040 1.00 76.02 362 LYS B O 1
ATOM 5527 N N . LEU B 1 363 ? 25.774 20.295 12.401 1.00 71.99 363 LEU B N 1
ATOM 5528 C CA . LEU B 1 363 ? 24.413 20.730 12.704 1.00 74.03 363 LEU B CA 1
ATOM 5529 C C . LEU B 1 363 ? 23.410 20.213 11.686 1.00 75.25 363 LEU B C 1
ATOM 5530 O O . LEU B 1 363 ? 22.340 19.715 12.044 1.00 70.95 363 LEU B O 1
ATOM 5535 N N . GLN B 1 364 ? 23.743 20.352 10.410 1.00 80.37 364 GLN B N 1
ATOM 5536 C CA . GLN B 1 364 ? 22.863 19.847 9.367 1.00 79.55 364 GLN B CA 1
ATOM 5537 C C . GLN B 1 364 ? 22.628 18.381 9.645 1.00 76.59 364 GLN B C 1
ATOM 5538 O O . GLN B 1 364 ? 21.491 17.897 9.599 1.00 70.53 364 GLN B O 1
ATOM 5544 N N . GLU B 1 365 ? 23.732 17.700 9.961 1.00 80.40 365 GLU B N 1
ATOM 5545 C CA . GLU B 1 365 ? 23.725 16.310 10.406 1.00 76.17 365 GLU B CA 1
ATOM 5546 C C . GLU B 1 365 ? 22.729 15.990 11.529 1.00 77.59 365 GLU B C 1
ATOM 5547 O O . GLU B 1 365 ? 21.775 15.231 11.318 1.00 73.15 365 GLU B O 1
ATOM 5553 N N . ARG B 1 366 ? 22.932 16.571 12.710 1.00 74.84 366 ARG B N 1
ATOM 5554 C CA . ARG B 1 366 ? 21.944 16.451 13.772 1.00 68.16 366 ARG B CA 1
ATOM 5555 C C . ARG B 1 366 ? 20.543 16.740 13.246 1.00 74.39 366 ARG B C 1
ATOM 5556 O O . ARG B 1 366 ? 19.608 15.956 13.484 1.00 75.10 366 ARG B O 1
ATOM 5564 N N . LEU B 1 367 ? 20.390 17.843 12.516 1.00 70.14 367 LEU B N 1
ATOM 5565 C CA . LEU B 1 367 ? 19.078 18.193 11.989 1.00 70.99 367 LEU B CA 1
ATOM 5566 C C . LEU B 1 367 ? 18.492 17.037 11.184 1.00 74.64 367 LEU B C 1
ATOM 5567 O O . LEU B 1 367 ? 17.358 16.600 11.422 1.00 71.57 367 LEU B O 1
ATOM 5572 N N . ALA B 1 368 ? 19.273 16.546 10.227 1.00 73.73 368 ALA B N 1
ATOM 5573 C CA . ALA B 1 368 ? 18.815 15.486 9.322 1.00 73.95 368 ALA B CA 1
ATOM 5574 C C . ALA B 1 368 ? 18.142 14.307 10.046 1.00 76.58 368 ALA B C 1
ATOM 5575 O O . ALA B 1 368 ? 16.999 13.946 9.740 1.00 69.70 368 ALA B O 1
ATOM 5577 N N . LYS B 1 369 ? 18.864 13.713 10.996 1.00 76.45 369 LYS B N 1
ATOM 5578 C CA . LYS B 1 369 ? 18.339 12.622 11.797 1.00 69.99 369 LYS B CA 1
ATOM 5579 C C . LYS B 1 369 ? 17.068 13.068 12.487 1.00 67.03 369 LYS B C 1
ATOM 5580 O O . LYS B 1 369 ? 16.043 12.403 12.433 1.00 73.41 369 LYS B O 1
ATOM 5586 N N . LEU B 1 370 ? 17.155 14.215 13.136 1.00 68.09 370 LEU B N 1
ATOM 5587 C CA . LEU B 1 370 ? 16.072 14.712 13.955 1.00 68.97 370 LEU B CA 1
ATOM 5588 C C . LEU B 1 370 ? 14.861 15.121 13.138 1.00 72.07 370 LEU B C 1
ATOM 5589 O O . LEU B 1 370 ? 13.736 15.058 13.626 1.00 63.46 370 LEU B O 1
ATOM 5594 N N . ALA B 1 371 ? 15.091 15.559 11.903 1.00 74.31 371 ALA B N 1
ATOM 5595 C CA . ALA B 1 371 ? 14.017 16.122 11.079 1.00 75.76 371 ALA B CA 1
ATOM 5596 C C . ALA B 1 371 ? 13.498 15.143 10.037 1.00 75.94 371 ALA B C 1
ATOM 5597 O O . ALA B 1 371 ? 12.309 15.161 9.689 1.00 68.18 371 ALA B O 1
ATOM 5599 N N . GLY B 1 372 ? 14.401 14.304 9.537 1.00 72.50 372 GLY B N 1
ATOM 5600 C CA . GLY B 1 372 ? 14.089 13.396 8.454 1.00 70.60 372 GLY B CA 1
ATOM 5601 C C . GLY B 1 372 ? 13.096 12.309 8.817 1.00 77.21 372 GLY B C 1
ATOM 5602 O O . GLY B 1 372 ? 12.334 11.861 7.952 1.00 74.65 372 GLY B O 1
ATOM 5603 N N . GLY B 1 373 ? 13.095 11.882 10.081 1.00 72.47 373 GLY B N 1
ATOM 5604 C CA . GLY B 1 373 ? 12.300 10.735 10.473 1.00 68.07 373 GLY B CA 1
ATOM 5605 C C . GLY B 1 373 ? 12.734 9.473 9.728 1.00 72.08 373 GLY B C 1
ATOM 5606 O O . GLY B 1 373 ? 13.824 9.412 9.127 1.00 74.20 373 GLY B O 1
ATOM 5607 N N . VAL B 1 374 ? 11.868 8.463 9.755 1.00 65.61 374 VAL B N 1
ATOM 5608 C CA . VAL B 1 374 ? 12.208 7.131 9.255 1.00 63.05 374 VAL B CA 1
ATOM 5609 C C . VAL B 1 374 ? 11.119 6.541 8.358 1.00 65.48 374 VAL B C 1
ATOM 5610 O O . VAL B 1 374 ? 9.962 6.473 8.753 1.00 66.57 374 VAL B O 1
ATOM 5614 N N . ALA B 1 375 ? 11.498 6.107 7.158 1.00 62.76 375 ALA B N 1
ATOM 5615 C CA . ALA B 1 375 ? 10.591 5.378 6.274 1.00 53.03 375 ALA B CA 1
ATOM 5616 C C . ALA B 1 375 ? 10.609 3.882 6.571 1.00 59.52 375 ALA B C 1
ATOM 5617 O O . ALA B 1 375 ? 11.663 3.257 6.657 1.00 61.07 375 ALA B O 1
ATOM 5619 N N . VAL B 1 376 ? 9.438 3.299 6.730 1.00 59.46 376 VAL B N 1
ATOM 5620 C CA . VAL B 1 376 ? 9.372 1.888 7.029 1.00 63.13 376 VAL B CA 1
ATOM 5621 C C . VAL B 1 376 ? 8.674 1.103 5.936 1.00 65.90 376 VAL B C 1
ATOM 5622 O O . VAL B 1 376 ? 7.477 1.269 5.724 1.00 67.65 376 VAL B O 1
ATOM 5626 N N . ILE B 1 377 ? 9.416 0.236 5.251 1.00 64.90 377 ILE B N 1
ATOM 5627 C CA . ILE B 1 377 ? 8.794 -0.682 4.302 1.00 66.79 377 ILE B CA 1
ATOM 5628 C C . ILE B 1 377 ? 8.301 -1.958 4.960 1.00 62.40 377 ILE B C 1
ATOM 5629 O O . ILE B 1 377 ? 9.037 -2.635 5.646 1.00 67.88 377 ILE B O 1
ATOM 5634 N N . LYS B 1 378 ? 7.028 -2.255 4.756 1.00 68.24 378 LYS B N 1
ATOM 5635 C CA . LYS B 1 378 ? 6.371 -3.391 5.380 1.00 74.65 378 LYS B CA 1
ATOM 5636 C C . LYS B 1 378 ? 6.125 -4.453 4.320 1.00 80.81 378 LYS B C 1
ATOM 5637 O O . LYS B 1 378 ? 5.532 -4.174 3.273 1.00 79.47 378 LYS B O 1
ATOM 5643 N N . ALA B 1 379 ? 6.572 -5.672 4.588 1.00 80.76 379 ALA B N 1
ATOM 5644 C CA . ALA B 1 379 ? 6.413 -6.755 3.627 1.00 79.00 379 ALA B CA 1
ATOM 5645 C C . ALA B 1 379 ? 5.563 -7.869 4.208 1.00 86.83 379 ALA B C 1
ATOM 5646 O O . ALA B 1 379 ? 5.748 -8.259 5.361 1.00 89.17 379 ALA B O 1
ATOM 5648 N N . GLY B 1 380 ? 4.629 -8.373 3.404 1.00 87.69 380 GLY B N 1
ATOM 5649 C CA . GLY B 1 380 ? 3.839 -9.537 3.771 1.00 90.15 380 GLY B CA 1
ATOM 5650 C C . GLY B 1 380 ? 4.404 -10.837 3.226 1.00 86.95 380 GLY B C 1
ATOM 5651 O O . GLY B 1 380 ? 5.168 -10.845 2.263 1.00 78.30 380 GLY B O 1
ATOM 5652 N N . ALA B 1 381 ? 4.020 -11.945 3.846 1.00 93.52 381 ALA B N 1
ATOM 5653 C CA . ALA B 1 381 ? 4.496 -13.261 3.428 1.00 101.72 381 ALA B CA 1
ATOM 5654 C C . ALA B 1 381 ? 3.840 -14.351 4.277 1.00 105.51 381 ALA B C 1
ATOM 5655 O O . ALA B 1 381 ? 3.108 -14.051 5.221 1.00 108.92 381 ALA B O 1
ATOM 5657 N N . ALA B 1 382 ? 4.107 -15.612 3.946 1.00 105.71 382 ALA B N 1
ATOM 5658 C CA . ALA B 1 382 ? 3.708 -16.734 4.795 1.00 108.15 382 ALA B CA 1
ATOM 5659 C C . ALA B 1 382 ? 4.791 -17.673 5.316 1.00 106.29 382 ALA B C 1
ATOM 5660 O O . ALA B 1 382 ? 4.745 -18.120 6.463 1.00 107.74 382 ALA B O 1
ATOM 5662 N N . THR B 1 383 ? 5.759 -17.980 4.464 1.00 100.85 383 THR B N 1
ATOM 5663 C CA . THR B 1 383 ? 6.932 -18.716 4.913 1.00 107.18 383 THR B CA 1
ATOM 5664 C C . THR B 1 383 ? 7.835 -17.636 5.547 1.00 98.74 383 THR B C 1
ATOM 5665 O O . THR B 1 383 ? 8.065 -16.575 4.964 1.00 96.88 383 THR B O 1
ATOM 5669 N N . GLU B 1 384 ? 8.317 -17.893 6.757 1.00 96.10 384 GLU B N 1
ATOM 5670 C CA . GLU B 1 384 ? 9.264 -16.978 7.386 1.00 97.11 384 GLU B CA 1
ATOM 5671 C C . GLU B 1 384 ? 10.490 -16.871 6.488 1.00 89.48 384 GLU B C 1
ATOM 5672 O O . GLU B 1 384 ? 11.218 -15.890 6.527 1.00 86.15 384 GLU B O 1
ATOM 5678 N N . VAL B 1 385 ? 10.707 -17.899 5.680 1.00 88.37 385 VAL B N 1
ATOM 5679 C CA . VAL B 1 385 ? 11.825 -17.928 4.753 1.00 92.23 385 VAL B CA 1
ATOM 5680 C C . VAL B 1 385 ? 11.589 -16.911 3.646 1.00 88.94 385 VAL B C 1
ATOM 5681 O O . VAL B 1 385 ? 12.533 -16.331 3.112 1.00 89.12 385 VAL B O 1
ATOM 5685 N N . GLU B 1 386 ? 10.325 -16.717 3.286 1.00 87.72 386 GLU B N 1
ATOM 5686 C CA . GLU B 1 386 ? 9.972 -15.755 2.249 1.00 91.37 386 GLU B CA 1
ATOM 5687 C C . GLU B 1 386 ? 10.071 -14.357 2.832 1.00 89.78 386 GLU B C 1
ATOM 5688 O O . GLU B 1 386 ? 10.647 -13.443 2.235 1.00 86.11 386 GLU B O 1
ATOM 5694 N N . LEU B 1 387 ? 9.490 -14.208 4.013 1.00 89.71 387 LEU B N 1
ATOM 5695 C CA . LEU B 1 387 ? 9.633 -12.994 4.779 1.00 85.27 387 LEU B CA 1
ATOM 5696 C C . LEU B 1 387 ? 11.105 -12.628 4.777 1.00 81.61 387 LEU B C 1
ATOM 5697 O O . LEU B 1 387 ? 11.466 -11.481 4.557 1.00 84.59 387 LEU B O 1
ATOM 5702 N N . LYS B 1 388 ? 11.956 -13.619 4.998 1.00 76.83 388 LYS B N 1
ATOM 5703 C CA . LYS B 1 388 ? 13.391 -13.413 4.943 1.00 75.82 388 LYS B CA 1
ATOM 5704 C C . LYS B 1 388 ? 13.817 -12.956 3.560 1.00 73.03 388 LYS B C 1
ATOM 5705 O O . LYS B 1 388 ? 14.353 -11.878 3.406 1.00 78.08 388 LYS B O 1
ATOM 5711 N N . GLU B 1 389 ? 13.586 -13.778 2.548 1.00 79.51 389 GLU B N 1
ATOM 5712 C CA . GLU B 1 389 ? 14.170 -13.504 1.240 1.00 78.62 389 GLU B CA 1
ATOM 5713 C C . GLU B 1 389 ? 13.736 -12.153 0.753 1.00 71.78 389 GLU B C 1
ATOM 5714 O O . GLU B 1 389 ? 14.465 -11.479 0.033 1.00 74.15 389 GLU B O 1
ATOM 5720 N N . ARG B 1 390 ? 12.535 -11.774 1.169 1.00 68.56 390 ARG B N 1
ATOM 5721 C CA . ARG B 1 390 ? 11.929 -10.506 0.817 1.00 69.36 390 ARG B CA 1
ATOM 5722 C C . ARG B 1 390 ? 12.684 -9.344 1.481 1.00 71.39 390 ARG B C 1
ATOM 5723 O O . ARG B 1 390 ? 13.277 -8.486 0.807 1.00 61.87 390 ARG B O 1
ATOM 5731 N N . LYS B 1 391 ? 12.664 -9.338 2.811 1.00 68.43 391 LYS B N 1
ATOM 5732 C CA . LYS B 1 391 ? 13.402 -8.373 3.597 1.00 60.12 391 LYS B CA 1
ATOM 5733 C C . LYS B 1 391 ? 14.777 -8.128 2.982 1.00 65.76 391 LYS B C 1
ATOM 5734 O O . LYS B 1 391 ? 15.212 -6.985 2.837 1.00 66.63 391 LYS B O 1
ATOM 5740 N N . HIS B 1 392 ? 15.445 -9.209 2.600 1.00 62.59 392 HIS B N 1
ATOM 5741 C CA . HIS B 1 392 ? 16.737 -9.144 1.934 1.00 60.26 392 HIS B CA 1
ATOM 5742 C C . HIS B 1 392 ? 16.715 -8.421 0.612 1.00 65.35 392 HIS B C 1
ATOM 5743 O O . HIS B 1 392 ? 17.399 -7.414 0.420 1.00 62.45 392 HIS B O 1
ATOM 5750 N N . ARG B 1 393 ? 15.944 -8.975 -0.313 1.00 67.26 393 ARG B N 1
ATOM 5751 C CA . ARG B 1 393 ? 15.787 -8.389 -1.626 1.00 65.17 393 ARG B CA 1
ATOM 5752 C C . ARG B 1 393 ? 15.540 -6.882 -1.553 1.00 62.76 393 ARG B C 1
ATOM 5753 O O . ARG B 1 393 ? 16.118 -6.123 -2.336 1.00 58.03 393 ARG B O 1
ATOM 5761 N N . ILE B 1 394 ? 14.683 -6.454 -0.623 1.00 57.85 394 ILE B N 1
ATOM 5762 C CA . ILE B 1 394 ? 14.324 -5.037 -0.529 1.00 61.87 394 ILE B CA 1
ATOM 5763 C C . ILE B 1 394 ? 15.515 -4.256 -0.009 1.00 58.37 394 ILE B C 1
ATOM 5764 O O . ILE B 1 394 ? 15.930 -3.263 -0.609 1.00 52.58 394 ILE B O 1
ATOM 5769 N N . GLU B 1 395 ? 16.072 -4.729 1.101 1.00 56.87 395 GLU B N 1
ATOM 5770 C CA . GLU B 1 395 ? 17.248 -4.107 1.679 1.00 52.39 395 GLU B CA 1
ATOM 5771 C C . GLU B 1 395 ? 18.379 -3.929 0.668 1.00 56.89 395 GLU B C 1
ATOM 5772 O O . GLU B 1 395 ? 19.002 -2.866 0.589 1.00 56.20 395 GLU B O 1
ATOM 5778 N N . ASP B 1 396 ? 18.628 -4.950 -0.133 1.00 54.88 396 ASP B N 1
ATOM 5779 C CA . ASP B 1 396 ? 19.606 -4.809 -1.197 1.00 58.21 396 ASP B CA 1
ATOM 5780 C C . ASP B 1 396 ? 19.260 -3.697 -2.186 1.00 58.22 396 ASP B C 1
ATOM 5781 O O . ASP B 1 396 ? 20.136 -2.929 -2.561 1.00 56.89 396 ASP B O 1
ATOM 5786 N N . ALA B 1 397 ? 17.993 -3.604 -2.597 1.00 59.17 397 ALA B N 1
ATOM 5787 C CA . ALA B 1 397 ? 17.574 -2.607 -3.590 1.00 55.12 397 ALA B CA 1
ATOM 5788 C C . ALA B 1 397 ? 17.736 -1.195 -3.066 1.00 55.20 397 ALA B C 1
ATOM 5789 O O . ALA B 1 397 ? 18.106 -0.289 -3.803 1.00 55.60 397 ALA B O 1
ATOM 5791 N N . VAL B 1 398 ? 17.472 -1.016 -1.780 1.00 51.50 398 VAL B N 1
ATOM 5792 C CA . VAL B 1 398 ? 17.724 0.251 -1.127 1.00 49.79 398 VAL B CA 1
ATOM 5793 C C . VAL B 1 398 ? 19.178 0.684 -1.255 1.00 57.28 398 VAL B C 1
ATOM 5794 O O . VAL B 1 398 ? 19.469 1.777 -1.750 1.00 58.87 398 VAL B O 1
ATOM 5798 N N . ARG B 1 399 ? 20.104 -0.160 -0.811 1.00 58.70 399 ARG B N 1
ATOM 5799 C CA . ARG B 1 399 ? 21.496 0.255 -0.869 1.00 58.42 399 ARG B CA 1
ATOM 5800 C C . ARG B 1 399 ? 21.960 0.488 -2.289 1.00 60.13 399 ARG B C 1
ATOM 5801 O O . ARG B 1 399 ? 22.783 1.362 -2.534 1.00 65.53 399 ARG B O 1
ATOM 5809 N N . ASN B 1 400 ? 21.407 -0.242 -3.242 1.00 60.84 400 ASN B N 1
ATOM 5810 C CA . ASN B 1 400 ? 21.759 0.034 -4.630 1.00 64.91 400 ASN B CA 1
ATOM 5811 C C . ASN B 1 400 ? 21.190 1.352 -5.065 1.00 61.12 400 ASN B C 1
ATOM 5812 O O . ASN B 1 400 ? 21.838 2.121 -5.770 1.00 60.21 400 ASN B O 1
ATOM 5817 N N . ALA B 1 401 ? 19.967 1.614 -4.635 1.00 61.93 401 ALA B N 1
ATOM 5818 C CA . ALA B 1 401 ? 19.309 2.843 -5.022 1.00 61.83 401 ALA B CA 1
ATOM 5819 C C . ALA B 1 401 ? 20.166 3.972 -4.491 1.00 59.93 401 ALA B C 1
ATOM 5820 O O . ALA B 1 401 ? 20.590 4.842 -5.243 1.00 58.56 401 ALA B O 1
ATOM 5822 N N . LYS B 1 402 ? 20.462 3.933 -3.197 1.00 58.06 402 LYS B N 1
ATOM 5823 C CA . LYS B 1 402 ? 21.228 5.014 -2.598 1.00 61.40 402 LYS B CA 1
ATOM 5824 C C . LYS B 1 402 ? 22.610 5.233 -3.274 1.00 66.97 402 LYS B C 1
ATOM 5825 O O . LYS B 1 402 ? 23.041 6.374 -3.457 1.00 66.19 402 LYS B O 1
ATOM 5831 N N . ALA B 1 403 ? 23.285 4.148 -3.659 1.00 59.49 403 ALA B N 1
ATOM 5832 C CA . ALA B 1 403 ? 24.593 4.239 -4.301 1.00 57.08 403 ALA B CA 1
ATOM 5833 C C . ALA B 1 403 ? 24.530 4.793 -5.721 1.00 63.16 403 ALA B C 1
ATOM 5834 O O . ALA B 1 403 ? 25.500 5.342 -6.261 1.00 61.51 403 ALA B O 1
ATOM 5836 N N . ALA B 1 404 ? 23.379 4.612 -6.343 1.00 66.16 404 ALA B N 1
ATOM 5837 C CA . ALA B 1 404 ? 23.218 5.014 -7.718 1.00 64.11 404 ALA B CA 1
ATOM 5838 C C . ALA B 1 404 ? 22.948 6.500 -7.725 1.00 64.84 404 ALA B C 1
ATOM 5839 O O . ALA B 1 404 ? 23.340 7.196 -8.651 1.00 67.69 404 ALA B O 1
ATOM 5841 N N . VAL B 1 405 ? 22.308 6.982 -6.663 1.00 63.94 405 VAL B N 1
ATOM 5842 C CA . VAL B 1 405 ? 22.017 8.406 -6.497 1.00 67.30 405 VAL B CA 1
ATOM 5843 C C . VAL B 1 405 ? 23.243 9.234 -6.083 1.00 73.13 405 VAL B C 1
ATOM 5844 O O . VAL B 1 405 ? 23.138 10.428 -5.819 1.00 79.87 405 VAL B O 1
ATOM 5848 N N . GLU B 1 406 ? 24.408 8.609 -6.006 1.00 69.57 406 GLU B N 1
ATOM 5849 C CA . GLU B 1 406 ? 25.578 9.339 -5.570 1.00 68.08 406 GLU B CA 1
ATOM 5850 C C . GLU B 1 406 ? 26.779 9.519 -6.461 1.00 74.83 406 GLU B C 1
ATOM 5851 O O . GLU B 1 406 ? 27.428 10.560 -6.447 1.00 88.62 406 GLU B O 1
ATOM 5857 N N . GLU B 1 407 ? 27.072 8.505 -7.253 1.00 72.54 407 GLU B N 1
ATOM 5858 C CA . GLU B 1 407 ? 27.999 8.614 -8.364 1.00 71.47 407 GLU B CA 1
ATOM 5859 C C . GLU B 1 407 ? 27.251 8.289 -9.662 1.00 64.66 407 GLU B C 1
ATOM 5860 O O . GLU B 1 407 ? 27.770 8.419 -10.776 1.00 59.62 407 GLU B O 1
ATOM 5866 N N . GLY B 1 408 ? 26.002 7.884 -9.506 1.00 64.82 408 GLY B N 1
ATOM 5867 C CA . GLY B 1 408 ? 25.194 7.580 -10.661 1.00 63.78 408 GLY B CA 1
ATOM 5868 C C . GLY B 1 408 ? 25.226 6.115 -10.997 1.00 65.55 408 GLY B C 1
ATOM 5869 O O . GLY B 1 408 ? 25.389 5.284 -10.100 1.00 69.83 408 GLY B O 1
ATOM 5870 N N . ILE B 1 409 ? 25.089 5.810 -12.290 1.00 67.12 409 ILE B N 1
ATOM 5871 C CA . ILE B 1 409 ? 24.862 4.443 -12.767 1.00 66.25 409 ILE B CA 1
ATOM 5872 C C . ILE B 1 409 ? 25.459 4.146 -14.140 1.00 65.69 409 ILE B C 1
ATOM 5873 O O . ILE B 1 409 ? 25.652 5.025 -14.963 1.00 71.18 409 ILE B O 1
ATOM 5878 N N . VAL B 1 410 ? 25.839 2.894 -14.344 1.00 63.18 410 VAL B N 1
ATOM 5879 C CA . VAL B 1 410 ? 26.569 2.541 -15.546 1.00 68.28 410 VAL B CA 1
ATOM 5880 C C . VAL B 1 410 ? 26.227 1.141 -16.005 1.00 77.05 410 VAL B C 1
ATOM 5881 O O . VAL B 1 410 ? 25.804 0.297 -15.216 1.00 78.66 410 VAL B O 1
ATOM 5885 N N . ALA B 1 411 ? 26.416 0.904 -17.294 1.00 73.63 411 ALA B N 1
ATOM 5886 C CA . ALA B 1 411 ? 26.135 -0.402 -17.866 1.00 76.35 411 ALA B CA 1
ATOM 5887 C C . ALA B 1 411 ? 26.997 -1.457 -17.183 1.00 71.45 411 ALA B C 1
ATOM 5888 O O . ALA B 1 411 ? 28.219 -1.338 -17.135 1.00 61.10 411 ALA B O 1
ATOM 5890 N N . GLY B 1 412 ? 26.337 -2.484 -16.657 1.00 72.53 412 GLY B N 1
ATOM 5891 C CA . GLY B 1 412 ? 27.000 -3.588 -16.003 1.00 63.32 412 GLY B CA 1
ATOM 5892 C C . GLY B 1 412 ? 27.625 -4.541 -16.991 1.00 61.19 412 GLY B C 1
ATOM 5893 O O . GLY B 1 412 ? 28.209 -4.124 -17.988 1.00 56.42 412 GLY B O 1
ATOM 5894 N N . GLY B 1 413 ? 27.510 -5.835 -16.698 1.00 68.56 413 GLY B N 1
ATOM 5895 C CA . GLY B 1 413 ? 28.015 -6.869 -17.580 1.00 61.41 413 GLY B CA 1
ATOM 5896 C C . GLY B 1 413 ? 29.523 -6.842 -17.693 1.00 62.59 413 GLY B C 1
ATOM 5897 O O . GLY B 1 413 ? 30.123 -7.700 -18.341 1.00 71.08 413 GLY B O 1
ATOM 5898 N N . GLY B 1 414 ? 30.139 -5.860 -17.041 1.00 70.57 414 GLY B N 1
ATOM 5899 C CA . GLY B 1 414 ? 31.589 -5.701 -17.032 1.00 65.83 414 GLY B CA 1
ATOM 5900 C C . GLY B 1 414 ? 32.039 -5.003 -18.291 1.00 65.70 414 GLY B C 1
ATOM 5901 O O . GLY B 1 414 ? 33.204 -5.038 -18.659 1.00 64.97 414 GLY B O 1
ATOM 5902 N N . VAL B 1 415 ? 31.084 -4.375 -18.963 1.00 65.47 415 VAL B N 1
ATOM 5903 C CA . VAL B 1 415 ? 31.349 -3.713 -20.228 1.00 68.44 415 VAL B CA 1
ATOM 5904 C C . VAL B 1 415 ? 31.893 -2.303 -20.008 1.00 58.87 415 VAL B C 1
ATOM 5905 O O . VAL B 1 415 ? 32.827 -1.877 -20.671 1.00 59.96 415 VAL B O 1
ATOM 5909 N N . THR B 1 416 ? 31.322 -1.580 -19.065 1.00 56.59 416 THR B N 1
ATOM 5910 C CA . THR B 1 416 ? 31.835 -0.253 -18.781 1.00 61.82 416 THR B CA 1
ATOM 5911 C C . THR B 1 416 ? 33.323 -0.293 -18.538 1.00 63.34 416 THR B C 1
ATOM 5912 O O . THR B 1 416 ? 34.069 0.530 -19.077 1.00 63.40 416 THR B O 1
ATOM 5916 N N . LEU B 1 417 ? 33.759 -1.266 -17.744 1.00 64.27 417 LEU B N 1
ATOM 5917 C CA . LEU B 1 417 ? 35.174 -1.363 -17.405 1.00 64.70 417 LEU B CA 1
ATOM 5918 C C . LEU B 1 417 ? 36.022 -1.681 -18.611 1.00 64.41 417 LEU B C 1
ATOM 5919 O O . LEU B 1 417 ? 37.054 -1.057 -18.818 1.00 65.32 417 LEU B O 1
ATOM 5924 N N . LEU B 1 418 ? 35.604 -2.663 -19.399 1.00 64.94 418 LEU B N 1
ATOM 5925 C CA . LEU B 1 418 ? 36.399 -3.066 -20.556 1.00 67.28 418 LEU B CA 1
ATOM 5926 C C . LEU B 1 418 ? 36.445 -1.968 -21.623 1.00 72.90 418 LEU B C 1
ATOM 5927 O O . LEU B 1 418 ? 37.377 -1.911 -22.434 1.00 69.35 418 LEU B O 1
ATOM 5932 N N . GLN B 1 419 ? 35.442 -1.096 -21.621 1.00 71.08 419 GLN B N 1
ATOM 5933 C CA . GLN B 1 419 ? 35.410 0.002 -22.573 1.00 70.12 419 GLN B CA 1
ATOM 5934 C C . GLN B 1 419 ? 36.070 1.261 -22.018 1.00 66.29 419 GLN B C 1
ATOM 5935 O O . GLN B 1 419 ? 36.187 2.260 -22.710 1.00 61.88 419 GLN B O 1
ATOM 5941 N N . ALA B 1 420 ? 36.512 1.204 -20.768 1.00 69.25 420 ALA B N 1
ATOM 5942 C CA . ALA B 1 420 ? 37.325 2.291 -20.214 1.00 73.48 420 ALA B CA 1
ATOM 5943 C C . ALA B 1 420 ? 38.811 2.162 -20.576 1.00 71.68 420 ALA B C 1
ATOM 5944 O O . ALA B 1 420 ? 39.576 3.096 -20.374 1.00 76.19 420 ALA B O 1
ATOM 5946 N N . ALA B 1 421 ? 39.218 1.019 -21.118 1.00 63.68 421 ALA B N 1
ATOM 5947 C CA . ALA B 1 421 ? 40.642 0.779 -21.350 1.00 77.93 421 ALA B CA 1
ATOM 5948 C C . ALA B 1 421 ? 41.351 1.870 -22.185 1.00 85.63 421 ALA B C 1
ATOM 5949 O O . ALA B 1 421 ? 42.443 2.347 -21.820 1.00 82.86 421 ALA B O 1
ATOM 5951 N N . PRO B 1 422 ? 40.739 2.268 -23.307 1.00 82.04 422 PRO B N 1
ATOM 5952 C CA . PRO B 1 422 ? 41.343 3.267 -24.205 1.00 88.90 422 PRO B CA 1
ATOM 5953 C C . PRO B 1 422 ? 41.503 4.683 -23.612 1.00 88.49 422 PRO B C 1
ATOM 5954 O O . PRO B 1 422 ? 42.013 5.574 -24.295 1.00 90.33 422 PRO B O 1
ATOM 5958 N N . THR B 1 423 ? 41.083 4.882 -22.367 1.00 83.99 423 THR B N 1
ATOM 5959 C CA . THR B 1 423 ? 41.299 6.154 -21.692 1.00 81.95 423 THR B CA 1
ATOM 5960 C C . THR B 1 423 ? 42.724 6.226 -21.175 1.00 85.45 423 THR B C 1
ATOM 5961 O O . THR B 1 423 ? 43.189 7.288 -20.786 1.00 85.54 423 THR B O 1
ATOM 5965 N N . LEU B 1 424 ? 43.408 5.086 -21.162 1.00 90.78 424 LEU B N 1
ATOM 5966 C CA . LEU B 1 424 ? 44.744 4.985 -20.570 1.00 91.56 424 LEU B CA 1
ATOM 5967 C C . LEU B 1 424 ? 45.852 5.355 -21.541 1.00 92.46 424 LEU B C 1
ATOM 5968 O O . LEU B 1 424 ? 47.036 5.288 -21.191 1.00 92.42 424 LEU B O 1
ATOM 5973 N N . ASP B 1 425 ? 45.475 5.722 -22.760 1.00 87.72 425 ASP B N 1
ATOM 5974 C CA . ASP B 1 425 ? 46.445 6.196 -23.731 1.00 92.29 425 ASP B CA 1
ATOM 5975 C C . ASP B 1 425 ? 46.669 7.693 -23.537 1.00 99.46 425 ASP B C 1
ATOM 5976 O O . ASP B 1 425 ? 47.736 8.236 -23.843 1.00 91.94 425 ASP B O 1
ATOM 5981 N N . GLU B 1 426 ? 45.659 8.363 -22.991 1.00 105.36 426 GLU B N 1
ATOM 5982 C CA . GLU B 1 426 ? 45.784 9.770 -22.631 1.00 100.22 426 GLU B CA 1
ATOM 5983 C C . GLU B 1 426 ? 46.797 9.966 -21.507 1.00 97.48 426 GLU B C 1
ATOM 5984 O O . GLU B 1 426 ? 46.955 11.064 -20.976 1.00 104.51 426 GLU B O 1
ATOM 5990 N N . LEU B 1 427 ? 47.476 8.879 -21.154 1.00 97.89 427 LEU B N 1
ATOM 5991 C CA . LEU B 1 427 ? 48.412 8.847 -20.036 1.00 95.54 427 LEU B CA 1
ATOM 5992 C C . LEU B 1 427 ? 49.853 8.619 -20.477 1.00 96.36 427 LEU B C 1
ATOM 5993 O O . LEU B 1 427 ? 50.155 7.615 -21.133 1.00 97.04 427 LEU B O 1
ATOM 5998 N N . LYS B 1 428 ? 50.739 9.547 -20.122 1.00 98.53 428 LYS B N 1
ATOM 5999 C CA . LYS B 1 428 ? 52.147 9.437 -20.498 1.00 102.38 428 LYS B CA 1
ATOM 6000 C C . LYS B 1 428 ? 52.977 8.993 -19.309 1.00 93.52 428 LYS B C 1
ATOM 6001 O O . LYS B 1 428 ? 53.185 9.771 -18.378 1.00 90.87 428 LYS B O 1
ATOM 6007 N N . LEU B 1 429 ? 53.422 7.737 -19.331 1.00 90.85 429 LEU B N 1
ATOM 6008 C CA . LEU B 1 429 ? 54.318 7.222 -18.297 1.00 85.46 429 LEU B CA 1
ATOM 6009 C C . LEU B 1 429 ? 55.454 6.432 -18.934 1.00 86.49 429 LEU B C 1
ATOM 6010 O O . LEU B 1 429 ? 55.354 5.998 -20.085 1.00 81.18 429 LEU B O 1
ATOM 6015 N N . GLU B 1 430 ? 56.533 6.251 -18.175 1.00 91.25 430 GLU B N 1
ATOM 6016 C CA . GLU B 1 430 ? 57.742 5.592 -18.673 1.00 90.40 430 GLU B CA 1
ATOM 6017 C C . GLU B 1 430 ? 58.012 4.313 -17.906 1.00 88.28 430 GLU B C 1
ATOM 6018 O O . GLU B 1 430 ? 57.914 4.300 -16.681 1.00 86.07 430 GLU B O 1
ATOM 6024 N N . GLY B 1 431 ? 58.363 3.247 -18.625 1.00 91.24 431 GLY B N 1
ATOM 6025 C CA . GLY B 1 431 ? 58.789 1.998 -18.005 1.00 86.78 431 GLY B CA 1
ATOM 6026 C C . GLY B 1 431 ? 57.877 1.451 -16.914 1.00 87.40 431 GLY B C 1
ATOM 6027 O O . GLY B 1 431 ? 56.674 1.324 -17.129 1.00 83.42 431 GLY B O 1
ATOM 6028 N N . ASP B 1 432 ? 58.439 1.141 -15.741 1.00 82.05 432 ASP B N 1
ATOM 6029 C CA . ASP B 1 432 ? 57.708 0.394 -14.708 1.00 81.09 432 ASP B CA 1
ATOM 6030 C C . ASP B 1 432 ? 56.309 0.957 -14.388 1.00 86.51 432 ASP B C 1
ATOM 6031 O O . ASP B 1 432 ? 55.335 0.200 -14.290 1.00 83.35 432 ASP B O 1
ATOM 6036 N N . GLU B 1 433 ? 56.204 2.275 -14.254 1.00 82.71 433 GLU B N 1
ATOM 6037 C CA . GLU B 1 433 ? 54.918 2.897 -13.987 1.00 75.69 433 GLU B CA 1
ATOM 6038 C C . GLU B 1 433 ? 54.060 2.849 -15.249 1.00 81.10 433 GLU B C 1
ATOM 6039 O O . GLU B 1 433 ? 52.831 2.959 -15.188 1.00 80.53 433 GLU B O 1
ATOM 6045 N N . ALA B 1 434 ? 54.708 2.693 -16.397 1.00 78.44 434 ALA B N 1
ATOM 6046 C CA . ALA B 1 434 ? 53.983 2.585 -17.665 1.00 82.76 434 ALA B CA 1
ATOM 6047 C C . ALA B 1 434 ? 53.485 1.158 -17.893 1.00 81.71 434 ALA B C 1
ATOM 6048 O O . ALA B 1 434 ? 52.439 0.941 -18.499 1.00 78.24 434 ALA B O 1
ATOM 6050 N N . THR B 1 435 ? 54.249 0.185 -17.414 1.00 78.27 435 THR B N 1
ATOM 6051 C CA . THR B 1 435 ? 53.844 -1.194 -17.538 1.00 78.47 435 THR B CA 1
ATOM 6052 C C . THR B 1 435 ? 52.685 -1.419 -16.578 1.00 81.21 435 THR B C 1
ATOM 6053 O O . THR B 1 435 ? 51.640 -1.961 -16.961 1.00 77.16 435 THR B O 1
ATOM 6057 N N . GLY B 1 436 ? 52.871 -0.969 -15.336 1.00 79.49 436 GLY B N 1
ATOM 6058 C CA . GLY B 1 436 ? 51.837 -1.058 -14.317 1.00 74.84 436 GLY B CA 1
ATOM 6059 C C . GLY B 1 436 ? 50.539 -0.456 -14.803 1.00 73.74 436 GLY B C 1
ATOM 6060 O O . GLY B 1 436 ? 49.459 -0.905 -14.439 1.00 73.45 436 GLY B O 1
ATOM 6061 N N . ALA B 1 437 ? 50.651 0.568 -15.634 1.00 66.82 437 ALA B N 1
ATOM 6062 C CA . ALA B 1 437 ? 49.477 1.155 -16.236 1.00 72.65 437 ALA B CA 1
ATOM 6063 C C . ALA B 1 437 ? 48.862 0.205 -17.265 1.00 78.93 437 ALA B C 1
ATOM 6064 O O . ALA B 1 437 ? 47.639 0.062 -17.339 1.00 80.38 437 ALA B O 1
ATOM 6066 N N . ASN B 1 438 ? 49.708 -0.434 -18.068 1.00 80.16 438 ASN B N 1
ATOM 6067 C CA . ASN B 1 438 ? 49.228 -1.337 -19.110 1.00 77.82 438 ASN B CA 1
ATOM 6068 C C . ASN B 1 438 ? 48.751 -2.667 -18.554 1.00 75.26 438 ASN B C 1
ATOM 6069 O O . ASN B 1 438 ? 48.084 -3.439 -19.246 1.00 67.94 438 ASN B O 1
ATOM 6074 N N . ILE B 1 439 ? 49.117 -2.932 -17.305 1.00 67.85 439 ILE B N 1
ATOM 6075 C CA . ILE B 1 439 ? 48.632 -4.102 -16.606 1.00 65.62 439 ILE B CA 1
ATOM 6076 C C . ILE B 1 439 ? 47.162 -3.886 -16.281 1.00 68.90 439 ILE B C 1
ATOM 6077 O O . ILE B 1 439 ? 46.309 -4.711 -16.624 1.00 65.58 439 ILE B O 1
ATOM 6082 N N . VAL B 1 440 ? 46.865 -2.766 -15.632 1.00 66.90 440 VAL B N 1
ATOM 6083 C CA . VAL B 1 440 ? 45.481 -2.385 -15.405 1.00 60.53 440 VAL B CA 1
ATOM 6084 C C . VAL B 1 440 ? 44.718 -2.417 -16.729 1.00 58.37 440 VAL B C 1
ATOM 6085 O O . VAL B 1 440 ? 43.585 -2.860 -16.788 1.00 60.54 440 VAL B O 1
ATOM 6089 N N . LYS B 1 441 ? 45.337 -1.965 -17.805 1.00 58.96 441 LYS B N 1
ATOM 6090 C CA . LYS B 1 441 ? 44.613 -1.885 -19.064 1.00 67.41 441 LYS B CA 1
ATOM 6091 C C . LYS B 1 441 ? 44.082 -3.268 -19.488 1.00 68.23 441 LYS B C 1
ATOM 6092 O O . LYS B 1 441 ? 42.975 -3.403 -20.033 1.00 68.42 441 LYS B O 1
ATOM 6098 N N . VAL B 1 442 ? 44.881 -4.289 -19.215 1.00 66.36 442 VAL B N 1
ATOM 6099 C CA . VAL B 1 442 ? 44.533 -5.673 -19.520 1.00 70.55 442 VAL B CA 1
ATOM 6100 C C . VAL B 1 442 ? 43.533 -6.261 -18.524 1.00 67.82 442 VAL B C 1
ATOM 6101 O O . VAL B 1 442 ? 42.672 -7.059 -18.894 1.00 69.93 442 VAL B O 1
ATOM 6105 N N . ALA B 1 443 ? 43.660 -5.876 -17.259 1.00 60.76 443 ALA B N 1
ATOM 6106 C CA . ALA B 1 443 ? 42.761 -6.357 -16.218 1.00 60.21 443 ALA B CA 1
ATOM 6107 C C . ALA B 1 443 ? 41.325 -5.833 -16.400 1.00 67.89 443 ALA B C 1
ATOM 6108 O O . ALA B 1 443 ? 40.345 -6.543 -16.153 1.00 68.03 443 ALA B O 1
ATOM 6110 N N . LEU B 1 444 ? 41.213 -4.589 -16.847 1.00 63.56 444 LEU B N 1
ATOM 6111 C CA . LEU B 1 444 ? 39.934 -3.969 -17.116 1.00 53.97 444 LEU B CA 1
ATOM 6112 C C . LEU B 1 444 ? 38.991 -4.843 -17.937 1.00 61.32 444 LEU B C 1
ATOM 6113 O O . LEU B 1 444 ? 37.770 -4.662 -17.901 1.00 61.19 444 LEU B O 1
ATOM 6118 N N . GLU B 1 445 ? 39.546 -5.783 -18.693 1.00 65.59 445 GLU B N 1
ATOM 6119 C CA . GLU B 1 445 ? 38.699 -6.717 -19.431 1.00 73.23 445 GLU B CA 1
ATOM 6120 C C . GLU B 1 445 ? 38.346 -8.002 -18.679 1.00 70.09 445 GLU B C 1
ATOM 6121 O O . GLU B 1 445 ? 37.375 -8.674 -19.035 1.00 72.54 445 GLU B O 1
ATOM 6127 N N . ALA B 1 446 ? 39.105 -8.326 -17.636 1.00 64.78 446 ALA B N 1
ATOM 6128 C CA . ALA B 1 446 ? 38.896 -9.578 -16.909 1.00 64.39 446 ALA B CA 1
ATOM 6129 C C . ALA B 1 446 ? 37.440 -9.865 -16.548 1.00 65.71 446 ALA B C 1
ATOM 6130 O O . ALA B 1 446 ? 36.946 -10.944 -16.858 1.00 69.94 446 ALA B O 1
ATOM 6132 N N . PRO B 1 447 ? 36.743 -8.905 -15.898 1.00 64.83 447 PRO B N 1
ATOM 6133 C CA . PRO B 1 447 ? 35.342 -9.140 -15.511 1.00 66.57 447 PRO B CA 1
ATOM 6134 C C . PRO B 1 447 ? 34.472 -9.632 -16.661 1.00 65.13 447 PRO B C 1
ATOM 6135 O O . PRO B 1 447 ? 33.824 -10.665 -16.512 1.00 60.36 447 PRO B O 1
ATOM 6139 N N . LEU B 1 448 ? 34.485 -8.921 -17.784 1.00 67.09 448 LEU B N 1
ATOM 6140 C CA . LEU B 1 448 ? 33.730 -9.331 -18.961 1.00 72.85 448 LEU B CA 1
ATOM 6141 C C . LEU B 1 448 ? 34.173 -10.709 -19.447 1.00 74.73 448 LEU B C 1
ATOM 6142 O O . LEU B 1 448 ? 33.357 -11.620 -19.581 1.00 73.40 448 LEU B O 1
ATOM 6147 N N . LYS B 1 449 ? 35.469 -10.856 -19.709 1.00 64.03 449 LYS B N 1
ATOM 6148 C CA . LYS B 1 449 ? 36.009 -12.125 -20.176 1.00 67.18 449 LYS B CA 1
ATOM 6149 C C . LYS B 1 449 ? 35.590 -13.261 -19.246 1.00 70.09 449 LYS B C 1
ATOM 6150 O O . LYS B 1 449 ? 35.209 -14.339 -19.696 1.00 79.22 449 LYS B O 1
ATOM 6156 N N . GLN B 1 450 ? 35.609 -12.994 -17.950 1.00 68.58 450 GLN B N 1
ATOM 6157 C CA . GLN B 1 450 ? 35.214 -13.982 -16.962 1.00 67.91 450 GLN B CA 1
ATOM 6158 C C . GLN B 1 450 ? 33.753 -14.362 -17.115 1.00 72.40 450 GLN B C 1
ATOM 6159 O O . GLN B 1 450 ? 33.400 -15.526 -17.054 1.00 76.48 450 GLN B O 1
ATOM 6165 N N . ILE B 1 451 ? 32.894 -13.370 -17.290 1.00 73.91 451 ILE B N 1
ATOM 6166 C CA . ILE B 1 451 ? 31.486 -13.645 -17.470 1.00 72.34 451 ILE B CA 1
ATOM 6167 C C . ILE B 1 451 ? 31.236 -14.520 -18.702 1.00 82.25 451 ILE B C 1
ATOM 6168 O O . ILE B 1 451 ? 30.561 -15.540 -18.615 1.00 83.45 451 ILE B O 1
ATOM 6173 N N . ALA B 1 452 ? 31.790 -14.121 -19.843 1.00 82.58 452 ALA B N 1
ATOM 6174 C CA . ALA B 1 452 ? 31.590 -14.861 -21.082 1.00 81.22 452 ALA B CA 1
ATOM 6175 C C . ALA B 1 452 ? 32.071 -16.304 -20.969 1.00 82.64 452 ALA B C 1
ATOM 6176 O O . ALA B 1 452 ? 31.616 -17.177 -21.701 1.00 80.99 452 ALA B O 1
ATOM 6178 N N . PHE B 1 453 ? 32.998 -16.556 -20.058 1.00 80.17 453 PHE B N 1
ATOM 6179 C CA . PHE B 1 453 ? 33.512 -17.913 -19.881 1.00 88.25 453 PHE B CA 1
ATOM 6180 C C . PHE B 1 453 ? 32.482 -18.793 -19.163 1.00 91.23 453 PHE B C 1
ATOM 6181 O O . PHE B 1 453 ? 32.233 -19.935 -19.557 1.00 94.95 453 PHE B O 1
ATOM 6189 N N . ASN B 1 454 ? 31.884 -18.250 -18.107 1.00 88.55 454 ASN B N 1
ATOM 6190 C CA . ASN B 1 454 ? 30.783 -18.915 -17.429 1.00 84.82 454 ASN B CA 1
ATOM 6191 C C . ASN B 1 454 ? 29.634 -19.119 -18.391 1.00 87.83 454 ASN B C 1
ATOM 6192 O O . ASN B 1 454 ? 29.011 -20.177 -18.400 1.00 94.84 454 ASN B O 1
ATOM 6197 N N . SER B 1 455 ? 29.367 -18.089 -19.195 1.00 90.38 455 SER B N 1
ATOM 6198 C CA . SER B 1 455 ? 28.395 -18.125 -20.289 1.00 86.35 455 SER B CA 1
ATOM 6199 C C . SER B 1 455 ? 28.702 -19.246 -21.302 1.00 89.32 455 SER B C 1
ATOM 6200 O O . SER B 1 455 ? 27.890 -19.544 -22.183 1.00 87.31 455 SER B O 1
ATOM 6203 N N . GLY B 1 456 ? 29.878 -19.858 -21.174 1.00 90.52 456 GLY B N 1
ATOM 6204 C CA . GLY B 1 456 ? 30.324 -20.875 -22.111 1.00 89.65 456 GLY B CA 1
ATOM 6205 C C . GLY B 1 456 ? 30.493 -20.333 -23.522 1.00 99.72 456 GLY B C 1
ATOM 6206 O O . GLY B 1 456 ? 30.257 -21.039 -24.507 1.00 105.22 456 GLY B O 1
ATOM 6207 N N . LEU B 1 457 ? 30.878 -19.061 -23.613 1.00 98.73 457 LEU B N 1
ATOM 6208 C CA . LEU B 1 457 ? 31.279 -18.445 -24.867 1.00 90.10 457 LEU B CA 1
ATOM 6209 C C . LEU B 1 457 ? 32.805 -18.370 -24.863 1.00 95.90 457 LEU B C 1
ATOM 6210 O O . LEU B 1 457 ? 33.460 -18.890 -23.954 1.00 89.44 457 LEU B O 1
ATOM 6215 N N . GLU B 1 458 ? 33.367 -17.707 -25.871 1.00 106.26 458 GLU B N 1
ATOM 6216 C CA . GLU B 1 458 ? 34.818 -17.674 -26.084 1.00 102.14 458 GLU B CA 1
ATOM 6217 C C . GLU B 1 458 ? 35.447 -16.332 -25.654 1.00 96.20 458 GLU B C 1
ATOM 6218 O O . GLU B 1 458 ? 35.350 -15.335 -26.375 1.00 100.98 458 GLU B O 1
ATOM 6224 N N . PRO B 1 459 ? 36.100 -16.313 -24.478 1.00 92.26 459 PRO B N 1
ATOM 6225 C CA . PRO B 1 459 ? 36.680 -15.131 -23.812 1.00 93.93 459 PRO B CA 1
ATOM 6226 C C . PRO B 1 459 ? 37.383 -14.136 -24.742 1.00 91.67 459 PRO B C 1
ATOM 6227 O O . PRO B 1 459 ? 36.904 -13.009 -24.879 1.00 91.61 459 PRO B O 1
ATOM 6231 N N . GLY B 1 460 ? 38.501 -14.535 -25.344 1.00 85.97 460 GLY B N 1
ATOM 6232 C CA . GLY B 1 460 ? 39.157 -13.714 -26.343 1.00 88.57 460 GLY B CA 1
ATOM 6233 C C . GLY B 1 460 ? 38.150 -13.170 -27.347 1.00 102.27 460 GLY B C 1
ATOM 6234 O O . GLY B 1 460 ? 38.093 -11.966 -27.616 1.00 104.90 460 GLY B O 1
ATOM 6235 N N . VAL B 1 461 ? 37.327 -14.060 -27.889 1.00 98.16 461 VAL B N 1
ATOM 6236 C CA . VAL B 1 461 ? 36.367 -13.678 -28.911 1.00 95.91 461 VAL B CA 1
ATOM 6237 C C . VAL B 1 461 ? 35.332 -12.648 -28.447 1.00 96.73 461 VAL B C 1
ATOM 6238 O O . VAL B 1 461 ? 34.978 -11.742 -29.204 1.00 95.11 461 VAL B O 1
ATOM 6242 N N . VAL B 1 462 ? 34.836 -12.771 -27.221 1.00 96.60 462 VAL B N 1
ATOM 6243 C CA . VAL B 1 462 ? 33.817 -11.821 -26.775 1.00 98.01 462 VAL B CA 1
ATOM 6244 C C . VAL B 1 462 ? 34.462 -10.482 -26.446 1.00 94.15 462 VAL B C 1
ATOM 6245 O O . VAL B 1 462 ? 33.867 -9.427 -26.668 1.00 91.90 462 VAL B O 1
ATOM 6249 N N . ALA B 1 463 ? 35.688 -10.535 -25.931 1.00 95.46 463 ALA B N 1
ATOM 6250 C CA . ALA B 1 463 ? 36.450 -9.328 -25.623 1.00 93.61 463 ALA B CA 1
ATOM 6251 C C . ALA B 1 463 ? 36.752 -8.556 -26.897 1.00 97.48 463 ALA B C 1
ATOM 6252 O O . ALA B 1 463 ? 36.936 -7.343 -26.874 1.00 96.92 463 ALA B O 1
ATOM 6254 N N . GLU B 1 464 ? 36.793 -9.266 -28.016 1.00 100.43 464 GLU B N 1
ATOM 6255 C CA . GLU B 1 464 ? 36.988 -8.612 -29.305 1.00 103.84 464 GLU B CA 1
ATOM 6256 C C . GLU B 1 464 ? 35.701 -8.181 -30.026 1.00 97.32 464 GLU B C 1
ATOM 6257 O O . GLU B 1 464 ? 35.750 -7.330 -30.912 1.00 100.02 464 GLU B O 1
ATOM 6263 N N . LYS B 1 465 ? 34.560 -8.758 -29.659 1.00 95.65 465 LYS B N 1
ATOM 6264 C CA . LYS B 1 465 ? 33.293 -8.291 -30.225 1.00 102.52 465 LYS B CA 1
ATOM 6265 C C . LYS B 1 465 ? 32.689 -7.161 -29.392 1.00 106.5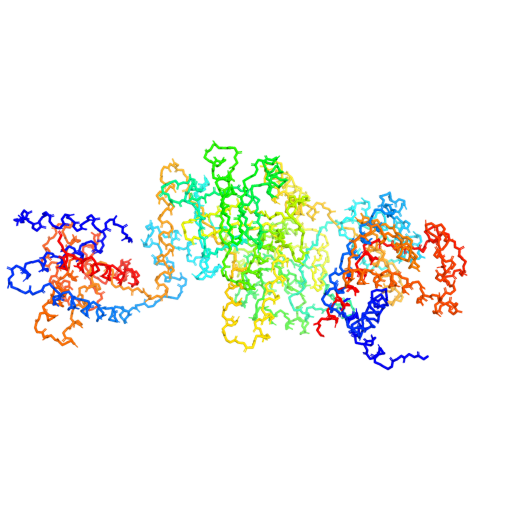9 465 LYS B C 1
ATOM 6266 O O . LYS B 1 465 ? 31.703 -6.531 -29.801 1.00 105.79 465 LYS B O 1
ATOM 6272 N N . VAL B 1 466 ? 33.284 -6.900 -28.229 1.00 103.97 466 VAL B N 1
ATOM 6273 C CA . VAL B 1 466 ? 32.812 -5.818 -27.374 1.00 99.92 466 VAL B CA 1
ATOM 6274 C C . VAL B 1 466 ? 33.737 -4.615 -27.464 1.00 102.03 466 VAL B C 1
ATOM 6275 O O . VAL B 1 466 ? 33.292 -3.462 -27.468 1.00 100.90 466 VAL B O 1
ATOM 6279 N N . ARG B 1 467 ? 35.031 -4.899 -27.552 1.00 99.97 467 ARG B N 1
ATOM 6280 C CA . ARG B 1 467 ? 36.040 -3.871 -27.708 1.00 96.86 467 ARG B CA 1
ATOM 6281 C C . ARG B 1 467 ? 35.700 -3.010 -28.926 1.00 105.51 467 ARG B C 1
ATOM 6282 O O . ARG B 1 467 ? 36.332 -1.977 -29.161 1.00 110.12 467 ARG B O 1
ATOM 6290 N N . ASN B 1 468 ? 34.690 -3.441 -29.687 1.00 107.13 468 ASN B N 1
ATOM 6291 C CA . ASN B 1 468 ? 34.265 -2.773 -30.917 1.00 100.28 468 ASN B CA 1
ATOM 6292 C C . ASN B 1 468 ? 32.783 -2.406 -30.959 1.00 101.04 468 ASN B C 1
ATOM 6293 O O . ASN B 1 468 ? 32.176 -2.483 -32.021 1.00 102.58 468 ASN B O 1
ATOM 6298 N N . LEU B 1 469 ? 32.177 -2.021 -29.845 1.00 99.25 469 LEU B N 1
ATOM 6299 C CA . LEU B 1 469 ? 30.742 -1.710 -29.896 1.00 97.09 469 LEU B CA 1
ATOM 6300 C C . LEU B 1 469 ? 30.386 -0.357 -29.285 1.00 96.48 469 LEU B C 1
ATOM 6301 O O . LEU B 1 469 ? 31.204 0.257 -28.602 1.00 100.10 469 LEU B O 1
ATOM 6306 N N . PRO B 1 470 ? 29.152 0.112 -29.521 1.00 96.70 470 PRO B N 1
ATOM 6307 C CA . PRO B 1 470 ? 28.761 1.403 -28.947 1.00 96.76 470 PRO B CA 1
ATOM 6308 C C . PRO B 1 470 ? 28.976 1.452 -27.438 1.00 93.12 470 PRO B C 1
ATOM 6309 O O . PRO B 1 470 ? 28.825 0.454 -26.741 1.00 92.28 470 PRO B O 1
ATOM 6313 N N . ALA B 1 471 ? 29.374 2.622 -26.946 1.00 97.34 471 ALA B N 1
ATOM 6314 C CA . ALA B 1 471 ? 29.619 2.807 -25.522 1.00 93.10 471 ALA B CA 1
ATOM 6315 C C . ALA B 1 471 ? 28.320 2.592 -24.764 1.00 94.08 471 ALA B C 1
ATOM 6316 O O . ALA B 1 471 ? 27.466 3.478 -24.717 1.00 103.80 471 ALA B O 1
ATOM 6318 N N . GLY B 1 472 ? 28.162 1.376 -24.263 1.00 86.15 472 GLY B N 1
ATOM 6319 C CA . GLY B 1 472 ? 26.997 1.000 -23.490 1.00 94.22 472 GLY B CA 1
ATOM 6320 C C . GLY B 1 472 ? 26.401 -0.325 -23.893 1.00 94.98 472 GLY B C 1
ATOM 6321 O O . GLY B 1 472 ? 25.406 -0.771 -23.358 1.00 100.22 472 GLY B O 1
ATOM 6322 N N . HIS B 1 473 ? 27.025 -0.956 -24.853 1.00 83.29 473 HIS B N 1
ATOM 6323 C CA . HIS B 1 473 ? 26.521 -2.186 -25.394 1.00 89.09 473 HIS B CA 1
ATOM 6324 C C . HIS B 1 473 ? 27.568 -3.261 -25.199 1.00 83.68 473 HIS B C 1
ATOM 6325 O O . HIS B 1 473 ? 28.751 -3.022 -25.428 1.00 80.66 473 HIS B O 1
ATOM 6332 N N . GLY B 1 474 ? 27.119 -4.445 -24.787 1.00 84.71 474 GLY B N 1
ATOM 6333 C CA . GLY B 1 474 ? 27.976 -5.614 -24.692 1.00 82.22 474 GLY B CA 1
ATOM 6334 C C . GLY B 1 474 ? 27.173 -6.868 -24.420 1.00 86.02 474 GLY B C 1
ATOM 6335 O O . GLY B 1 474 ? 25.934 -6.846 -24.448 1.00 81.99 474 GLY B O 1
ATOM 6336 N N . LEU B 1 475 ? 27.884 -7.957 -24.138 1.00 89.30 475 LEU B N 1
ATOM 6337 C CA . LEU B 1 475 ? 27.248 -9.248 -23.876 1.00 93.84 475 LEU B CA 1
ATOM 6338 C C . LEU B 1 475 ? 26.348 -9.269 -22.635 1.00 92.79 475 LEU B C 1
ATOM 6339 O O . LEU B 1 475 ? 26.775 -8.970 -21.526 1.00 94.01 475 LEU B O 1
ATOM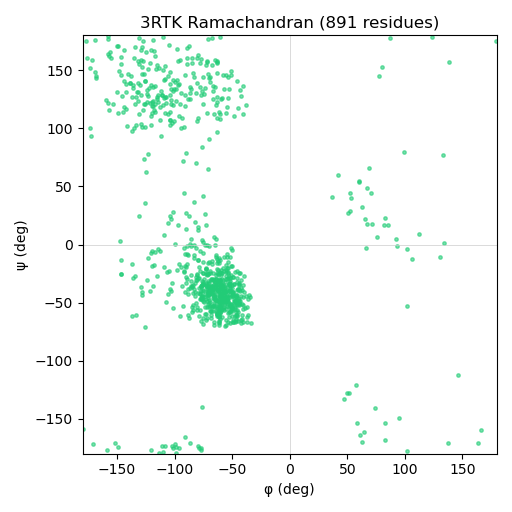 6344 N N . ASN B 1 476 ? 25.092 -9.630 -22.848 1.00 98.68 476 ASN B N 1
ATOM 6345 C CA . ASN B 1 476 ? 24.136 -9.815 -21.774 1.00 102.87 476 ASN B CA 1
ATOM 6346 C C . ASN B 1 476 ? 23.924 -11.318 -21.592 1.00 104.20 476 ASN B C 1
ATOM 6347 O O . ASN B 1 476 ? 23.378 -11.968 -22.471 1.00 100.91 476 ASN B O 1
ATOM 6352 N N . ALA B 1 477 ? 24.368 -11.873 -20.465 1.00 109.39 477 ALA B N 1
ATOM 6353 C CA . ALA B 1 477 ? 24.310 -13.330 -20.252 1.00 110.50 477 ALA B CA 1
ATOM 6354 C C . ALA B 1 477 ? 22.918 -13.869 -19.864 1.00 112.81 477 ALA B C 1
ATOM 6355 O O . ALA B 1 477 ? 22.717 -15.085 -19.754 1.00 105.68 477 ALA B O 1
ATOM 6357 N N . GLN B 1 478 ? 21.968 -12.957 -19.664 1.00 114.07 478 GLN B N 1
ATOM 6358 C CA . GLN B 1 478 ? 20.566 -13.314 -19.447 1.00 111.35 478 GLN B CA 1
ATOM 6359 C C . GLN B 1 478 ? 19.912 -13.737 -20.753 1.00 111.05 478 GLN B C 1
ATOM 6360 O O . GLN B 1 478 ? 19.559 -14.902 -20.932 1.00 110.91 478 GLN B O 1
ATOM 6366 N N . THR B 1 479 ? 19.751 -12.777 -21.660 1.00 109.62 479 THR B N 1
ATOM 6367 C CA . THR B 1 479 ? 19.268 -13.059 -23.006 1.00 109.39 479 THR B CA 1
ATOM 6368 C C . THR B 1 479 ? 20.318 -13.796 -23.857 1.00 108.12 479 THR B C 1
ATOM 6369 O O . THR B 1 479 ? 20.006 -14.781 -24.516 1.00 115.72 479 THR B O 1
ATOM 6373 N N . GLY B 1 480 ? 21.561 -13.334 -23.827 1.00 108.29 480 GLY B N 1
ATOM 6374 C CA . GLY B 1 480 ? 22.597 -13.866 -24.699 1.00 106.14 480 GLY B CA 1
ATOM 6375 C C . GLY B 1 480 ? 22.791 -12.899 -25.851 1.00 108.34 480 GLY B C 1
ATOM 6376 O O . GLY B 1 480 ? 23.682 -13.067 -26.696 1.00 98.91 480 GLY B O 1
ATOM 6377 N N . VAL B 1 481 ? 21.949 -11.864 -25.846 1.00 106.67 481 VAL B N 1
ATOM 6378 C CA . VAL B 1 481 ? 21.824 -10.912 -26.938 1.00 104.09 481 VAL B CA 1
ATOM 6379 C C . VAL B 1 481 ? 22.649 -9.661 -26.699 1.00 105.02 481 VAL B C 1
ATOM 6380 O O . VAL B 1 481 ? 22.317 -8.851 -25.830 1.00 104.23 481 VAL B O 1
ATOM 6384 N N . TYR B 1 482 ? 23.709 -9.497 -27.484 1.00 101.88 482 TYR B N 1
ATOM 6385 C CA . TYR B 1 482 ? 24.473 -8.255 -27.492 1.00 100.71 482 TYR B CA 1
ATOM 6386 C C . TYR B 1 482 ? 23.560 -7.068 -27.771 1.00 96.89 482 TYR B C 1
ATOM 6387 O O . TYR B 1 482 ? 22.952 -6.980 -28.833 1.00 102.11 482 TYR B O 1
ATOM 6396 N N . GLU B 1 483 ? 23.476 -6.153 -26.816 1.00 96.84 483 GLU B N 1
ATOM 6397 C CA . GLU B 1 483 ? 22.523 -5.055 -26.882 1.00 96.92 483 GLU B CA 1
ATOM 6398 C C . GLU B 1 483 ? 23.005 -3.920 -25.987 1.00 96.14 483 GLU B C 1
ATOM 6399 O O . GLU B 1 483 ? 24.029 -4.054 -25.314 1.00 94.38 483 GLU B O 1
ATOM 6405 N N . ASP B 1 484 ? 22.285 -2.802 -25.976 1.00 93.50 484 ASP B N 1
ATOM 6406 C CA . ASP B 1 484 ? 22.570 -1.782 -24.981 1.00 94.35 484 ASP B CA 1
ATOM 6407 C C . ASP B 1 484 ? 22.226 -2.403 -23.629 1.00 90.66 484 ASP B C 1
ATOM 6408 O O . ASP B 1 484 ? 21.055 -2.698 -23.361 1.00 90.41 484 ASP B O 1
ATOM 6413 N N . LEU B 1 485 ? 23.247 -2.633 -22.800 1.00 88.60 485 LEU B N 1
ATOM 6414 C CA . LEU B 1 485 ? 23.050 -3.296 -21.511 1.00 84.79 485 LEU B CA 1
ATOM 6415 C C . LEU B 1 485 ? 22.318 -2.415 -20.513 1.00 83.64 485 LEU B C 1
ATOM 6416 O O . LEU B 1 485 ? 21.675 -2.914 -19.592 1.00 82.11 485 LEU B O 1
ATOM 6421 N N . LEU B 1 486 ? 22.424 -1.106 -20.699 1.00 83.54 486 LEU B N 1
ATOM 6422 C CA . LEU B 1 486 ? 21.722 -0.154 -19.856 1.00 81.35 486 LEU B CA 1
ATOM 6423 C C . LEU B 1 486 ? 20.236 -0.257 -20.114 1.00 86.66 486 LEU B C 1
ATOM 6424 O O . LEU B 1 486 ? 19.435 -0.483 -19.201 1.00 81.64 486 LEU B O 1
ATOM 6429 N N . ALA B 1 487 ? 19.886 -0.064 -21.380 1.00 88.23 487 ALA B N 1
ATOM 6430 C CA . ALA B 1 487 ? 18.553 -0.344 -21.870 1.00 90.32 487 ALA B CA 1
ATOM 6431 C C . ALA B 1 487 ? 17.999 -1.587 -21.179 1.00 91.35 487 ALA B C 1
ATOM 6432 O O . ALA B 1 487 ? 16.980 -1.529 -20.478 1.00 93.77 487 ALA B O 1
ATOM 6434 N N . ALA B 1 488 ? 18.693 -2.705 -21.377 1.00 79.87 488 ALA B N 1
ATOM 6435 C CA . ALA B 1 488 ? 18.219 -4.022 -20.942 1.00 88.34 488 ALA B CA 1
ATOM 6436 C C . ALA B 1 488 ? 17.984 -4.184 -19.438 1.00 91.48 488 ALA B C 1
ATOM 6437 O O . ALA B 1 488 ? 17.376 -5.169 -19.007 1.00 86.89 488 ALA B O 1
ATOM 6439 N N . GLY B 1 489 ? 18.470 -3.235 -18.642 1.00 91.46 489 GLY B N 1
ATOM 6440 C CA . GLY B 1 489 ? 18.405 -3.367 -17.197 1.00 85.18 489 GLY B CA 1
ATOM 6441 C C . GLY B 1 489 ? 19.538 -4.209 -16.631 1.00 82.86 489 GLY B C 1
ATOM 6442 O O . GLY B 1 489 ? 19.446 -4.700 -15.507 1.00 82.27 489 GLY B O 1
ATOM 6443 N N . VAL B 1 490 ? 20.631 -4.298 -17.386 1.00 82.69 490 VAL B N 1
ATOM 6444 C CA . VAL B 1 490 ? 21.873 -4.893 -16.905 1.00 78.51 490 VAL B CA 1
ATOM 6445 C C . VAL B 1 490 ? 22.529 -3.521 -16.715 1.00 79.81 490 VAL B C 1
ATOM 6446 O O . VAL B 1 490 ? 22.773 -2.794 -17.678 1.00 88.65 490 VAL B O 1
ATOM 6450 N N . ALA B 1 491 ? 22.802 -3.182 -15.458 1.00 81.97 491 ALA B N 1
ATOM 6451 C CA . ALA B 1 491 ? 23.371 -1.887 -15.070 1.00 82.29 491 ALA B CA 1
ATOM 6452 C C . ALA B 1 491 ? 24.156 -2.186 -13.779 1.00 77.26 491 ALA B C 1
ATOM 6453 O O . ALA B 1 491 ? 24.360 -3.352 -13.410 1.00 68.74 491 ALA B O 1
ATOM 6455 N N . ASP B 1 492 ? 24.609 -1.121 -13.126 1.00 79.23 492 ASP B N 1
ATOM 6456 C CA . ASP B 1 492 ? 25.413 -1.225 -11.916 1.00 75.04 492 ASP B CA 1
ATOM 6457 C C . ASP B 1 492 ? 25.393 0.230 -11.465 1.00 66.98 492 ASP B C 1
ATOM 6458 O O . ASP B 1 492 ? 25.275 1.142 -12.283 1.00 76.81 492 ASP B O 1
ATOM 6463 N N . PRO B 1 493 ? 25.434 0.439 -10.150 1.00 54.72 493 PRO B N 1
ATOM 6464 C CA . PRO B 1 493 ? 25.732 1.738 -9.539 1.00 55.01 493 PRO B CA 1
ATOM 6465 C C . PRO B 1 493 ? 27.225 1.967 -9.646 1.00 57.33 493 PRO B C 1
ATOM 6466 O O . PRO B 1 493 ? 27.982 1.048 -9.336 1.00 59.89 493 PRO B O 1
ATOM 6470 N N . VAL B 1 494 ? 27.660 3.139 -10.096 1.00 65.77 494 VAL B N 1
ATOM 6471 C CA . VAL B 1 494 ? 29.071 3.251 -10.440 1.00 66.53 494 VAL B CA 1
ATOM 6472 C C . VAL B 1 494 ? 29.974 3.267 -9.191 1.00 62.88 494 VAL B C 1
ATOM 6473 O O . VAL B 1 494 ? 31.168 2.970 -9.262 1.00 58.14 494 VAL B O 1
ATOM 6477 N N . LYS B 1 495 ? 29.394 3.591 -8.044 1.00 57.08 495 LYS B N 1
ATOM 6478 C CA . LYS B 1 495 ? 30.120 3.457 -6.792 1.00 52.90 495 LYS B CA 1
ATOM 6479 C C . LYS B 1 495 ? 30.732 2.070 -6.754 1.00 62.15 495 LYS B C 1
ATOM 6480 O O . LYS B 1 495 ? 31.945 1.926 -6.623 1.00 68.20 495 LYS B O 1
ATOM 6486 N N . VAL B 1 496 ? 29.886 1.054 -6.909 1.00 58.75 496 VAL B N 1
ATOM 6487 C CA . VAL B 1 496 ? 30.288 -0.354 -6.918 1.00 53.56 496 VAL B CA 1
ATOM 6488 C C . VAL B 1 496 ? 31.411 -0.753 -7.918 1.00 58.16 496 VAL B C 1
ATOM 6489 O O . VAL B 1 496 ? 32.336 -1.475 -7.563 1.00 57.40 496 VAL B O 1
ATOM 6493 N N . THR B 1 497 ? 31.327 -0.305 -9.164 1.00 60.92 497 THR B N 1
ATOM 6494 C CA . THR B 1 497 ? 32.373 -0.604 -10.139 1.00 57.98 497 THR B CA 1
ATOM 6495 C C . THR B 1 497 ? 33.657 0.134 -9.756 1.00 64.51 497 THR B C 1
ATOM 6496 O O . THR B 1 497 ? 34.764 -0.374 -9.939 1.00 68.62 497 THR B O 1
ATOM 6500 N N . ARG B 1 498 ? 33.520 1.341 -9.222 1.00 63.01 498 ARG B N 1
ATOM 6501 C CA . ARG B 1 498 ? 34.705 2.091 -8.857 1.00 59.89 498 ARG B CA 1
ATOM 6502 C C . ARG B 1 498 ? 35.347 1.515 -7.592 1.00 56.80 498 ARG B C 1
ATOM 6503 O O . ARG B 1 498 ? 36.560 1.372 -7.524 1.00 60.71 498 ARG B O 1
ATOM 6511 N N . SER B 1 499 ? 34.539 1.162 -6.601 1.00 55.76 499 SER B N 1
ATOM 6512 C CA . SER B 1 499 ? 35.062 0.490 -5.414 1.00 58.29 499 SER B CA 1
ATOM 6513 C C . SER B 1 499 ? 35.839 -0.760 -5.792 1.00 63.15 499 SER B C 1
ATOM 6514 O O . SER B 1 499 ? 36.948 -0.991 -5.313 1.00 63.46 499 SER B O 1
ATOM 6517 N N . ALA B 1 500 ? 35.229 -1.559 -6.660 1.00 58.93 500 ALA B N 1
ATOM 6518 C CA . ALA B 1 500 ? 35.729 -2.869 -7.031 1.00 55.72 500 ALA B CA 1
ATOM 6519 C C . ALA B 1 500 ? 37.110 -2.780 -7.625 1.00 57.40 500 ALA B C 1
ATOM 6520 O O . ALA B 1 500 ? 37.989 -3.576 -7.290 1.00 58.95 500 ALA B O 1
ATOM 6522 N N . LEU B 1 501 ? 37.292 -1.823 -8.525 1.00 54.21 501 LEU B N 1
ATOM 6523 C CA . LEU B 1 501 ? 38.598 -1.568 -9.111 1.00 58.37 501 LEU B CA 1
ATOM 6524 C C . LEU B 1 501 ? 39.583 -1.143 -8.032 1.00 57.02 501 LEU B C 1
ATOM 6525 O O . LEU B 1 501 ? 40.683 -1.670 -7.955 1.00 59.72 501 LEU B O 1
ATOM 6530 N N . GLN B 1 502 ? 39.192 -0.190 -7.199 1.00 53.65 502 GLN B N 1
ATOM 6531 C CA . GLN B 1 502 ? 40.114 0.303 -6.186 1.00 61.06 502 GLN B CA 1
ATOM 6532 C C . GLN B 1 502 ? 40.650 -0.788 -5.247 1.00 58.71 502 GLN B C 1
ATOM 6533 O O . GLN B 1 502 ? 41.847 -0.872 -5.001 1.00 56.73 502 GLN B O 1
ATOM 6539 N N . ASN B 1 503 ? 39.775 -1.645 -4.758 1.00 57.34 503 ASN B N 1
ATOM 6540 C CA . ASN B 1 503 ? 40.220 -2.716 -3.886 1.00 59.85 503 ASN B CA 1
ATOM 6541 C C . ASN B 1 503 ? 41.126 -3.690 -4.609 1.00 63.18 503 ASN B C 1
ATOM 6542 O O . ASN B 1 503 ? 42.232 -3.985 -4.154 1.00 63.06 503 ASN B O 1
ATOM 6547 N N . ALA B 1 504 ? 40.636 -4.201 -5.733 1.00 65.09 504 ALA B N 1
ATOM 6548 C CA . ALA B 1 504 ? 41.409 -5.111 -6.560 1.00 61.35 504 ALA B CA 1
ATOM 6549 C C . ALA B 1 504 ? 42.810 -4.560 -6.723 1.00 62.84 504 ALA B C 1
ATOM 6550 O O . ALA B 1 504 ? 43.766 -5.323 -6.817 1.00 65.42 504 ALA B O 1
ATOM 6552 N N . ALA B 1 505 ? 42.928 -3.230 -6.736 1.00 61.55 505 ALA B N 1
ATOM 6553 C CA . ALA B 1 505 ? 44.208 -2.567 -7.003 1.00 64.55 505 ALA B CA 1
ATOM 6554 C C . ALA B 1 505 ? 45.048 -2.316 -5.753 1.00 67.09 505 ALA B C 1
ATOM 6555 O O . ALA B 1 505 ? 46.241 -2.032 -5.845 1.00 67.86 505 ALA B O 1
ATOM 6557 N N . SER B 1 506 ? 44.415 -2.391 -4.590 1.00 61.79 506 SER B N 1
ATOM 6558 C CA . SER B 1 506 ? 45.140 -2.332 -3.341 1.00 60.06 506 SER B CA 1
ATOM 6559 C C . SER B 1 506 ? 45.695 -3.724 -3.140 1.00 69.30 506 SER B C 1
ATOM 6560 O O . SER B 1 506 ? 46.905 -3.918 -3.002 1.00 71.78 506 SER B O 1
ATOM 6563 N N . ILE B 1 507 ? 44.786 -4.694 -3.143 1.00 65.11 507 ILE B N 1
ATOM 6564 C CA . ILE B 1 507 ? 45.135 -6.092 -3.002 1.00 64.26 507 ILE B CA 1
ATOM 6565 C C . ILE B 1 507 ? 46.293 -6.455 -3.914 1.00 70.59 507 ILE B C 1
ATOM 6566 O O . ILE B 1 507 ? 47.275 -7.076 -3.486 1.00 69.46 507 ILE B O 1
ATOM 6571 N N . ALA B 1 508 ? 46.164 -6.071 -5.180 1.00 65.91 508 ALA B N 1
ATOM 6572 C CA . ALA B 1 508 ? 47.159 -6.419 -6.178 1.00 68.86 508 ALA B CA 1
ATOM 6573 C C . ALA B 1 508 ? 48.475 -5.704 -5.888 1.00 69.28 508 ALA B C 1
ATOM 6574 O O . ALA B 1 508 ? 49.549 -6.277 -6.058 1.00 69.10 508 ALA B O 1
ATOM 6576 N N . GLY B 1 509 ? 48.380 -4.453 -5.441 1.00 71.06 509 GLY B N 1
ATOM 6577 C CA . GLY B 1 509 ? 49.555 -3.679 -5.082 1.00 67.92 509 GLY B CA 1
ATOM 6578 C C . GLY B 1 509 ? 50.297 -4.323 -3.927 1.00 71.29 509 GLY B C 1
ATOM 6579 O O . GLY B 1 509 ? 51.503 -4.525 -3.976 1.00 75.31 509 GLY B O 1
ATOM 6580 N N . LEU B 1 510 ? 49.558 -4.667 -2.885 1.00 65.88 510 LEU B N 1
ATOM 6581 C CA . LEU B 1 510 ? 50.144 -5.232 -1.688 1.00 60.76 510 LEU B CA 1
ATOM 6582 C C . LEU B 1 510 ? 50.876 -6.519 -1.999 1.00 75.17 510 LEU B C 1
ATOM 6583 O O . LEU B 1 510 ? 51.789 -6.922 -1.287 1.00 78.53 510 LEU B O 1
ATOM 6588 N N . PHE B 1 511 ? 50.449 -7.189 -3.056 1.00 81.58 511 PHE B N 1
ATOM 6589 C CA . PHE B 1 511 ? 50.931 -8.526 -3.326 1.00 71.24 511 PHE B CA 1
ATOM 6590 C C . PHE B 1 511 ? 52.265 -8.427 -3.967 1.00 68.64 511 PHE B C 1
ATOM 6591 O O . PHE B 1 511 ? 53.172 -9.192 -3.667 1.00 74.31 511 PHE B O 1
ATOM 6599 N N . LEU B 1 512 ? 52.372 -7.478 -4.877 1.00 64.26 512 LEU B N 1
ATOM 6600 C CA . LEU B 1 512 ? 53.592 -7.294 -5.625 1.00 74.72 512 LEU B CA 1
ATOM 6601 C C . LEU B 1 512 ? 54.621 -6.534 -4.783 1.00 82.61 512 LEU B C 1
ATOM 6602 O O . LEU B 1 512 ? 55.629 -6.044 -5.298 1.00 84.41 512 LEU B O 1
ATOM 6607 N N . THR B 1 513 ? 54.364 -6.458 -3.481 1.00 82.00 513 THR B N 1
ATOM 6608 C CA . THR B 1 513 ? 55.181 -5.647 -2.585 1.00 80.35 513 THR B CA 1
ATOM 6609 C C . THR B 1 513 ? 55.512 -6.360 -1.266 1.00 84.97 513 THR B C 1
ATOM 6610 O O . THR B 1 513 ? 56.554 -6.105 -0.658 1.00 85.26 513 THR B O 1
ATOM 6614 N N . THR B 1 514 ? 54.623 -7.254 -0.835 1.00 87.16 514 THR B N 1
ATOM 6615 C CA . THR B 1 514 ? 54.860 -8.093 0.342 1.00 88.83 514 THR B CA 1
ATOM 6616 C C . THR B 1 514 ? 54.982 -9.563 -0.053 1.00 85.10 514 THR B C 1
ATOM 6617 O O . THR B 1 514 ? 55.504 -9.893 -1.121 1.00 86.82 514 THR B O 1
#

Sequence (895 aa):
LEDPYEKIGAELVKEVAKKTDTTATVLAQALVREGLRNVAAGANPLGLKRGIEKAVEKVTETLLKGAKEVETKEQIAATAAISAGDQSIGDLIAEAMDKVGNEGVITVEESNTFGLQLELTEGMRFDKGYISGYFVTDPERQEAVLEDPYILLVSSKVSTVKDLLPLLEKVIGAGKPLLIIAEDVEGEALSTLVVNKIRGTFKSVAVKAPGFGDRRKAMLQDMAILTGGQVISEEVGLTLENADLSLLGKARKVVVTKDETTIVEGAGDTDAIAGRVAQIRQEIENSDSDYDREKLQERLAKLAGGVAVIKAGAATEVELKERKHRIEDAVRNAKAAVEEGIVAGGGVTLLQAAPTLDELKLEGDEATGANIVKVALEAPLKQIAFNSGLEPGVVAEKVRNLPAGHGLNAQTGVYEDLLAAGVADPVKVTRSALQNAASIAGLFLTTELEDPYEKIGAELVKEVAKKTTTTATVLAQALVREGLRNVAAGANPLGLKRGIEKAVEKVTETLLKGAKEVETKEQIAATAAISAGDQSIGDLIAEAMDKVGNEGVITVEESNTFGLQLELTEGMRFDKGYISGYFVTDPERQEAVLEDPYILLVSSKVSTVKDLLPLLEKVIGAGKPLLIIAEDVEGEALSTLVVNKIRGTFKSVAVKAPGFGDRRKAMLQDMAILTGGQVISEEVGLTLENADLSLLGKARKVVVTKDETTIVEGAGDTDAIAGRVAQIRQEIENSDSDYDREKLQERLAKLAGGVAVIKAGAATEVELKERKHRIEDAVRNAKAAVEEGIVAGGGVTLLQAAPTLDELKLEGDEATGANIVKVALEAPLKQIAFNSGLEPGVVAEKVRNLPAGHGLNAQTGVYEDLLAAGVADPVKVTRSALQNAASIAGLFLTT

InterPro domains:
  IPR001844 Chaperonin Cpn60/GroEL [MF_00600] (1-538)
  IPR001844 Chaperonin Cpn60/GroEL [PR00298] (26-52)
  IPR001844 Chaperonin Cpn60/GroEL [PR00298] (82-109)
  IPR001844 Chaperonin Cpn60/GroEL [PR00298] (266-289)
  IPR001844 Chaperonin Cpn60/GroEL [PR00298] (348-373)
  IPR001844 Chaperonin Cpn60/GroEL [PR00298] (396-417)
  IPR001844 Chaperonin Cpn60/GroEL [PTHR45633] (2-527)
  IPR001844 Chaperonin Cpn60/GroEL [TIGR02348] (2-524)
  IPR001844 Chaperonin Cpn60/GroEL [cd03344] (3-520)
  IPR002423 Chaperonin Cpn60/GroEL/TCP-1 family [PF00118] (22-522)
  IPR018370 Chaperonin Cpn60, conserved site [PS00296] (403-414)
  IPR027409 GroEL-like apical domain superfamily [G3DSA:3.50.7.10] (190-371)
  IPR027409 GroEL-like apical domain superfamily [SSF52029] (184-374)
  IPR027410 TCP-1-like chaperonin intermediate domain superfamily [G3DSA:3.30.260.10] (136-408)
  IPR027413 GroEL-like equatorial domain superfamily [G3DSA:1.10.560.10] (5-519)
  IPR027413 GroEL-like equatorial domain superfamily [SSF48592] (1-226)
  IPR027413 GroEL-like equatorial domain superfamily [SSF48592] (370-522)

Foldseek 3Di:
DDDPVLVVVLVVQLVVVVPDDQLLSLLLSLLQSLLVVCVVVVFALVQLLVLLVVLLVLLQVVLLVQFAADDDLVRQLLQLCQLQVHSLLSNLLSVVCVALHLPGAAAEDADAAARKDKDFAFKFKDWKFFPDLLLADPVVQSKRKFFWAWEAAEAAEAADPVQQCVVQVVRLVVVGAYEYEYCYYHHPRVVVQNVCCVVVSGRYTYIYQDDDDPLSVVLSCVLCQSFQAAYDYVPPDDGSPPDDSSNTGTARMWMGHNTMIMGAHRVHDPVSLVVVLVVLVVCLVVPPDPVSNVSSVVSSSGRVSGYIYIYHRDDDDCVSVVSRVSSVSSNVFSSLCNVRHKAQAALASLQLSLVSSVPDDLDDSSVVSSVSSNRSSLSRNLVLCVVLPHDSCVLSVVSSPPDGQFHADRVGRDRGRRVVVSGIGRSVSVSVSSVVSSVSSVDSNVHD/DDDPVLVVVLVVLVVVVVVVDDLLSLLLSLLLSLLVVVVVVVFPLQLLQLLLVVLLVLLLVVLLVPFAAADDLVRLLLLLCLLLVHSLLSNLLSVQCVQLNLVFAEAEDADADADKDKDFAFWFKDFKFFPDLLLDDPVVQSKHKFFFEWEAAEAAEAEACLLPVLVVVLQVVVVGAYEYEYCYYDYNRVCVQSPCVVVVSHRYTYIYQDDDDPLSVVLSCLQQQFFVAAYQYVVPVRGSSDDHSNRIGTAGMWMGHNTMIITAHDDHDPVSLVVVLVVLVVVLVPDPDVVSVVVSVVSNSNSPSGYMYMYHHDDPVVVSVVVSVSSVSSSVQSSLCNPSHKAQALLLLQLLSLVSLVVPDDDPSSNSSSVSSSVSSLSSNLVVVVVLVHHSVVQSVVSNPDPRQWGQDSVVRDTDRRVVVSRMGRSVVVSVSSVSSSVSSSVVSPD

Secondary structure (DSSP, 8-state):
---HHHHHHHHHHHHHHTS---HHHHHHHHHHHHHHHHHTTT--HHHHHHHHHHHHHHHHHHHHHT-B---SHHHHHHHHHHHHT-HHHHHHHHHHHHHS-TTSEEEEE--SSSS-EEEEE-EEEES--BSSGGG-SBTTTTBEEEESPEEEEBSSEE--STTTHHHHHHHHTTT--EEEEESEE-HHHHHHHHHHHHHSS--EEEEEPSS-HHHHHHHHHHHHHHHT---B-SSSS--STT--TTTSEEEEEEEE-SS-EEEEEE-S-HHHHHHHHHHHHHHHHT-S-HHHHHHHHHHHHHHHH-EEEEE----SSTHHHHHHHHHHHHHHHHHHHHHH-EEETTTHHHHTTGGGSTTS---TTHHHHHHHHHHHTTHHHHHHHTTTT--HHHHHHHHHHS-TTEE--SSS---EETTTTT-EEEHHHHHHHHHHHHHHHHHHHH--/---HHHHHHHHHHHHHHHH---HHHHHHHHHHHHHHHHHTTT--HHHHHHHHHHHHHHHHHHHHHT-B---SHHHHHHHHHHHHT-HHHHHHHHHHHHHH-TTSEEEEEE-SSSSEEEEEE-EEEES--BSSGGG-SBTTTTBEEEES-EEEEEEEEE--STTHHHHHHHHHTTT--EEEEEEEE-TTTHHHHHHHHHTTS--EEEEEPSSSHHHHHHHHHHHHHTTT---B-GGGT--SSS--GGGSEE-SEEEE-SS-EEEES--S-HHHHHHHHHHHHHHHHT---HHHHHHHHHHHHHHHH-EEEEEE--SSHHHHHHHHHHHHHHHHHHHHHHHH-EE-TTTHHHHTSGGGGGS----HHHHHH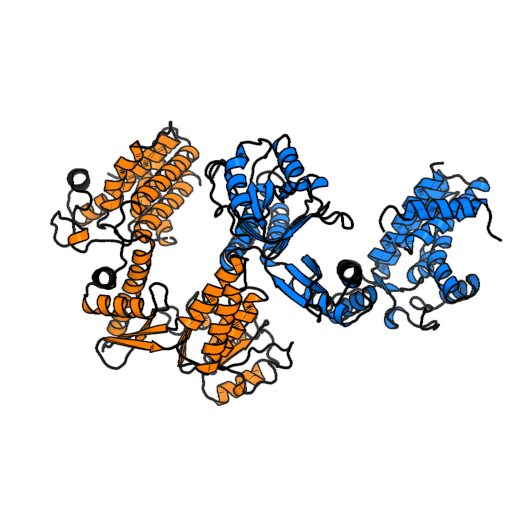HHHHHHHTTHHHHHHHHHTTS-HHHHHHHHTTS-TTEE--TTT---EETTTTT--EEHHHHHHHHHHHHHHHHHHTT-

GO terms:
  GO:0009274 peptidoglycan-based cell wall (C, IDA)
  GO:0044406 adhesion of symbiont to host (P, IDA)
  GO:0009408 response to heat (P, IEP)
  GO:0005886 plasma membrane (C, HDA)
  GO:0005515 protein binding (F, IPI)
  GO:0033650 host cell mitochondrion (C, EXP)
  GO:0005576 extracellular region (C, EXP)
  GO:0009986 cell surface (C, EXP)
  GO:0042603 capsule (C, IDA)
  GO:0006457 protein folding (P, IDA)

Solvent-accessible surface area: 42931 Å² total; per-residue (Å²): 229,142,65,93,142,40,118,123,14,29,83,112,0,90,87,28,11,143,134,97,127,128,60,5,17,26,0,0,42,3,0,3,88,30,0,37,113,39,48,91,85,70,24,78,35,90,10,0,58,131,1,3,86,70,0,8,111,33,0,20,95,24,5,80,161,48,23,116,93,1,137,60,89,130,71,9,11,56,12,0,14,82,37,17,58,68,126,81,4,0,61,32,0,3,56,0,7,79,89,20,28,51,158,19,20,15,15,6,24,100,14,137,68,167,44,42,72,42,25,24,1,14,0,8,62,6,102,73,12,27,42,23,35,149,0,18,62,47,102,139,66,97,13,0,42,6,105,18,0,47,0,1,2,0,9,41,117,2,39,53,43,153,58,7,98,41,1,16,108,83,0,83,69,49,68,42,19,0,0,0,0,0,47,29,0,68,49,123,6,39,61,52,6,19,60,27,40,110,190,43,76,10,118,2,0,0,0,88,4,4,36,171,41,125,77,34,82,27,30,0,49,6,2,0,32,0,2,46,9,87,14,6,12,102,148,129,27,119,67,14,111,133,17,68,31,81,56,8,2,24,0,59,19,0,23,0,38,147,83,70,0,10,0,0,10,0,23,2,92,42,54,47,8,52,39,26,11,55,90,0,139,124,65,18,136,112,12,152,42,99,146,44,73,111,72,8,106,86,14,14,65,63,2,51,23,4,0,0,0,0,35,0,10,5,67,93,135,110,90,22,100,67,42,28,78,106,2,30,49,0,9,122,28,0,59,8,1,36,110,36,0,23,3,15,0,28,3,1,17,5,6,42,4,16,89,20,7,100,120,60,125,97,76,63,47,29,14,43,0,6,63,4,0,102,50,1,0,30,8,8,5,64,90,65,2,138,112,71,59,67,108,45,43,87,5,4,81,120,0,146,96,32,88,98,28,41,0,18,18,79,181,57,56,65,76,56,67,1,61,85,42,30,57,17,41,6,0,70,63,6,64,42,11,4,78,49,0,12,76,18,0,7,97,42,11,77,88,225,214,131,74,102,128,40,109,106,4,28,90,88,0,97,93,51,1,142,177,105,87,114,48,6,12,26,1,0,34,14,0,4,121,28,0,29,98,36,44,91,84,73,17,90,48,106,8,0,56,110,0,1,73,81,0,8,104,26,0,20,100,17,4,70,139,48,6,109,133,10,142,61,105,126,81,9,8,47,7,0,10,71,39,2,68,61,106,68,6,0,65,28,0,3,92,0,2,61,126,24,28,60,159,11,20,8,28,8,18,90,11,146,90,133,41,43,65,51,61,84,24,65,1,4,64,3,80,41,12,22,46,21,37,153,0,20,71,34,98,151,46,83,20,0,53,5,90,76,0,23,0,0,2,1,7,44,108,4,40,75,34,172,34,2,74,50,1,8,118,108,0,70,75,38,71,78,13,0,0,2,0,0,26,19,3,66,52,93,0,44,53,29,1,22,68,20,27,114,171,50,67,6,131,2,0,0,0,86,4,10,26,43,6,44,27,30,79,25,28,0,61,7,1,0,38,2,2,37,6,89,20,2,14,94,118,108,80,50,43,12,78,101,18,73,35,82,28,8,0,114,12,59,30,0,26,0,33,146,60,60,0,4,2,4,37,36,15,31,103,122,116,42,22,53,40,34,19,53,83,0,128,103,81,14,134,119,23,106,27,79,35,39,72,111,43,5,92,104,19,13,60,59,10,50,36,11,1,0,0,1,29,2,4,19,88,61,137,101,76,32,52,113,62,20,82,139,1,50,63,0,10,125,21,0,45,9,0,37,94,42,6,14,4,5,3,15,16,0,28,4,1,50,5,10,80,10,12,96,113,44,199,36,141,50,44,38,21,47,0,2,86,4,0,45,72,1,1,37,15,8,0,69,71,57,0,133,110,47,68,72,99,34,34,88,2,5,76,103,0,145,100,60,73,100,10,54,0,1,6,59,159,92,40,86,59,51,46,0,39,81,48,23,36,16,54,11,0,76,63,16,62,40,10,2,57,57,0,9,74,15,0,1,94,40,9,73,134

Nearest PDB structures (foldseek):
  3rtk-assembly3_B  TM=1.002E+00  e=1.496E-80  Mycobacterium tuberculosis
  1sjp-assembly1_B  TM=9.590E-01  e=3.785E-69  Mycobacterium tuberculosis
  3rtk-assembly2_A  TM=9.626E-01  e=5.095E-68  Mycobacterium tuberculosis
  9c0d-assembly1_I  TM=9.413E-01  e=9.862E-53  Enterococcus faecium
  4v4o-assembly1_A  TM=5.823E-01  e=1.023E-51  Thermus thermophilus

Radius of gyration: 34.97 Å; Cα contacts (8 Å, |Δi|>4): 1762; chains: 2; bounding box: 90×74×98 Å

B-factor: mean 83.48, std 24.96, range [20.0, 169.7]